Protein AF-0000000080180563 (afdb_homodimer)

Structure (mmCIF, N/CA/C/O backbone):
data_AF-0000000080180563-model_v1
#
loop_
_entity.id
_entity.type
_entity.pdbx_description
1 polymer 'ESX-5 secretion system ATPase EccB5'
#
loop_
_atom_site.group_PDB
_atom_site.id
_atom_site.type_symbol
_atom_site.label_atom_id
_atom_site.label_alt_id
_atom_site.label_comp_id
_atom_site.label_asym_id
_atom_site.label_entity_id
_atom_site.label_seq_id
_atom_site.pdbx_PDB_ins_code
_atom_site.Cartn_x
_atom_site.Cartn_y
_atom_site.Cartn_z
_atom_site.occupancy
_atom_site.B_iso_or_equiv
_atom_site.auth_seq_id
_atom_site.auth_comp_id
_atom_site.auth_asym_id
_atom_site.auth_atom_id
_atom_site.pdbx_PDB_model_num
ATOM 1 N N . MET A 1 1 ? 14.469 62.438 -82 1 21.02 1 MET A N 1
ATOM 2 C CA . MET A 1 1 ? 13.203 61.75 -82.125 1 21.02 1 MET A CA 1
ATOM 3 C C . MET A 1 1 ? 13.406 60.25 -81.938 1 21.02 1 MET A C 1
ATOM 5 O O . MET A 1 1 ? 12.445 59.469 -82 1 21.02 1 MET A O 1
ATOM 9 N N . ALA A 1 2 ? 14.727 59.844 -82.312 1 27.09 2 ALA A N 1
ATOM 10 C CA . ALA A 1 2 ? 15.109 58.438 -82.375 1 27.09 2 ALA A CA 1
ATOM 11 C C . ALA A 1 2 ? 15.109 57.781 -81 1 27.09 2 ALA A C 1
ATOM 13 O O . ALA A 1 2 ? 15.602 56.656 -80.875 1 27.09 2 ALA A O 1
ATOM 14 N N . LEU A 1 3 ? 14.797 58.5 -79.875 1 25.81 3 LEU A N 1
ATOM 15 C CA . LEU A 1 3 ? 14.969 58 -78.5 1 25.81 3 LEU A CA 1
ATOM 16 C C . LEU A 1 3 ? 13.867 57 -78.188 1 25.81 3 LEU A C 1
ATOM 18 O O . LEU A 1 3 ? 13.812 56.5 -77.062 1 25.81 3 LEU A O 1
ATOM 22 N N . THR A 1 4 ? 12.781 56.844 -79 1 26.05 4 THR A N 1
ATOM 23 C CA . THR A 1 4 ? 11.57 56.469 -78.312 1 26.05 4 THR A CA 1
ATOM 24 C C . THR A 1 4 ? 11.562 54.969 -78 1 26.05 4 THR A C 1
ATOM 26 O O . THR A 1 4 ? 10.859 54.5 -77.125 1 26.05 4 THR A O 1
ATOM 29 N N . ARG A 1 5 ? 11.828 54.031 -78.938 1 28.77 5 ARG A N 1
ATOM 30 C CA . ARG A 1 5 ? 11.016 52.812 -79 1 28.77 5 ARG A CA 1
ATOM 31 C C . ARG A 1 5 ? 11.523 51.719 -78.062 1 28.77 5 ARG A C 1
ATOM 33 O O . ARG A 1 5 ? 11.234 50.531 -78.25 1 28.77 5 ARG A O 1
ATOM 40 N N . TRP A 1 6 ? 12.508 51.906 -77.188 1 29.86 6 TRP A N 1
ATOM 41 C CA . TRP A 1 6 ? 12.992 50.688 -76.625 1 29.86 6 TRP A CA 1
ATOM 42 C C . TRP A 1 6 ? 11.984 50.125 -75.625 1 29.86 6 TRP A C 1
ATOM 44 O O . TRP A 1 6 ? 11.945 50.562 -74.438 1 29.86 6 TRP A O 1
ATOM 54 N N . ARG A 1 7 ? 10.625 50.062 -76 1 30.25 7 ARG A N 1
ATOM 55 C CA . ARG A 1 7 ? 9.727 49.406 -75.062 1 30.25 7 ARG A CA 1
ATOM 56 C C . ARG A 1 7 ? 10.016 47.938 -74.938 1 30.25 7 ARG A C 1
ATOM 58 O O . ARG A 1 7 ? 9.75 47.156 -75.875 1 30.25 7 ARG A O 1
ATOM 65 N N . VAL A 1 8 ? 11.102 47.562 -74.312 1 34.06 8 VAL A N 1
ATOM 66 C CA . VAL A 1 8 ? 11.359 46.156 -74 1 34.06 8 VAL A CA 1
ATOM 67 C C . VAL A 1 8 ? 10.195 45.562 -73.25 1 34.06 8 VAL A C 1
ATOM 69 O O . VAL A 1 8 ? 9.914 46 -72.125 1 34.06 8 VAL A O 1
ATOM 72 N N . ARG A 1 9 ? 9.039 45.219 -73.938 1 33.16 9 ARG A N 1
ATOM 73 C CA . ARG A 1 9 ? 7.934 44.438 -73.375 1 33.16 9 ARG A CA 1
ATOM 74 C C . ARG A 1 9 ? 8.445 43.156 -72.688 1 33.16 9 ARG A C 1
ATOM 76 O O . ARG A 1 9 ? 8.945 42.25 -73.375 1 33.16 9 ARG A O 1
ATOM 83 N N . MET A 1 10 ? 8.992 43.312 -71.5 1 36.75 10 MET A N 1
ATOM 84 C CA . MET A 1 10 ? 9.281 42.156 -70.688 1 36.75 10 MET A CA 1
ATOM 85 C C . MET A 1 10 ? 8.039 41.281 -70.5 1 36.75 10 MET A C 1
ATOM 87 O O . MET A 1 10 ? 7.074 41.656 -69.875 1 36.75 10 MET A O 1
ATOM 91 N N . GLU A 1 11 ? 7.562 40.594 -71.562 1 36.72 11 GLU A N 1
ATOM 92 C CA . GLU A 1 11 ? 6.531 39.562 -71.438 1 36.72 11 GLU A CA 1
ATOM 93 C C . GLU A 1 11 ? 6.918 38.531 -70.438 1 36.72 11 GLU A C 1
ATOM 95 O O . GLU A 1 11 ? 7.789 37.688 -70.688 1 36.72 11 GLU A O 1
ATOM 100 N N . VAL A 1 12 ? 6.965 38.906 -69.125 1 44.03 12 VAL A N 1
ATOM 101 C CA . VAL A 1 12 ? 6.98 37.938 -68 1 44.03 12 VAL A CA 1
ATOM 102 C C . VAL A 1 12 ? 5.898 36.875 -68.188 1 44.03 12 VAL A C 1
ATOM 104 O O . VAL A 1 12 ? 4.723 37.219 -68.375 1 44.03 12 VAL A O 1
ATOM 107 N N . GLU A 1 13 ? 6.25 35.812 -68.75 1 46.81 13 GLU A N 1
ATOM 108 C CA . GLU A 1 13 ? 5.309 34.719 -68.938 1 46.81 13 GLU A CA 1
ATOM 109 C C . GLU A 1 13 ? 4.555 34.406 -67.625 1 46.81 13 GLU A C 1
ATOM 111 O O . GLU A 1 13 ? 5.168 34.094 -66.625 1 46.81 13 GLU A O 1
ATOM 116 N N . PRO A 1 14 ? 3.297 34.875 -67.5 1 54.16 14 PRO A N 1
ATOM 117 C CA . PRO A 1 14 ? 2.389 34.781 -66.375 1 54.16 14 PRO A CA 1
ATOM 118 C C . PRO A 1 14 ? 2.287 33.344 -65.812 1 54.16 14 PRO A C 1
ATOM 120 O O . PRO A 1 14 ? 2 33.156 -64.625 1 54.16 14 PRO A O 1
ATOM 123 N N . GLY A 1 15 ? 2.738 32.375 -66.562 1 57.5 15 GLY A N 1
ATOM 124 C CA . GLY A 1 15 ? 2.51 30.984 -66.125 1 57.5 15 GLY A CA 1
ATOM 125 C C . GLY A 1 15 ? 3.498 30.531 -65.125 1 57.5 15 GLY A C 1
ATOM 126 O O . GLY A 1 15 ? 3.143 29.75 -64.188 1 57.5 15 GLY A O 1
ATOM 127 N N . ARG A 1 16 ? 4.656 30.953 -65.188 1 57.94 16 ARG A N 1
ATOM 128 C CA . ARG A 1 16 ? 5.707 30.516 -64.312 1 57.94 16 ARG A CA 1
ATOM 129 C C . ARG A 1 16 ? 5.5 31.094 -62.906 1 57.94 16 ARG A C 1
ATOM 131 O O . ARG A 1 16 ? 5.676 30.391 -61.906 1 57.94 16 ARG A O 1
ATOM 138 N N . ARG A 1 17 ? 5.051 32.281 -62.875 1 61.12 17 ARG A N 1
ATOM 139 C CA . ARG A 1 17 ? 4.781 32.906 -61.594 1 61.12 17 ARG A CA 1
ATOM 140 C C . ARG A 1 17 ? 3.586 32.25 -60.875 1 61.12 17 ARG A C 1
ATOM 142 O O . ARG A 1 17 ? 3.588 32.094 -59.656 1 61.12 17 ARG A O 1
ATOM 149 N N . GLN A 1 18 ? 2.73 31.891 -61.781 1 66.81 18 GLN A N 1
ATOM 150 C CA . GLN A 1 18 ? 1.547 31.25 -61.219 1 66.81 18 GLN A CA 1
ATOM 151 C C . GLN A 1 18 ? 1.879 29.844 -60.688 1 66.81 18 GLN A C 1
ATOM 153 O O . GLN A 1 18 ? 1.417 29.453 -59.625 1 66.81 18 GLN A O 1
ATOM 158 N N . THR A 1 19 ? 2.705 29.141 -61.406 1 67.56 19 THR A N 1
ATOM 159 C CA . THR A 1 19 ? 3.094 27.812 -60.969 1 67.56 19 THR A CA 1
ATOM 160 C C . THR A 1 19 ? 3.965 27.875 -59.719 1 67.56 19 THR A C 1
ATOM 162 O O . THR A 1 19 ? 3.801 27.078 -58.781 1 67.56 19 THR A O 1
ATOM 165 N N . LEU A 1 20 ? 4.82 28.891 -59.719 1 65.12 20 LEU A N 1
ATOM 166 C CA . LEU A 1 20 ? 5.66 29.094 -58.531 1 65.12 20 LEU A CA 1
ATOM 167 C C . LEU A 1 20 ? 4.82 29.531 -57.344 1 65.12 20 LEU A C 1
ATOM 169 O O . LEU A 1 20 ? 5.074 29.109 -56.219 1 65.12 20 LEU A O 1
ATOM 173 N N . ALA A 1 21 ? 3.895 30.344 -57.625 1 69.06 21 ALA A N 1
ATOM 174 C CA . ALA A 1 21 ? 2.98 30.781 -56.562 1 69.06 21 ALA A CA 1
ATOM 175 C C . ALA A 1 21 ? 2.154 29.625 -56.031 1 69.06 21 ALA A C 1
ATOM 177 O O . ALA A 1 21 ? 1.929 29.516 -54.844 1 69.06 21 ALA A O 1
ATOM 178 N N . ILE A 1 22 ? 1.853 28.688 -56.906 1 67.56 22 ILE A N 1
ATOM 179 C CA . ILE A 1 22 ? 1.069 27.516 -56.5 1 67.56 22 ILE A CA 1
ATOM 180 C C . ILE A 1 22 ? 1.944 26.547 -55.719 1 67.56 22 ILE A C 1
ATOM 182 O O . ILE A 1 22 ? 1.531 26.031 -54.688 1 67.56 22 ILE A O 1
ATOM 186 N N . VAL A 1 23 ? 3.111 26.375 -56.219 1 69.94 23 VAL A N 1
ATOM 187 C CA . VAL A 1 23 ? 4.023 25.469 -55.531 1 69.94 23 VAL A CA 1
ATOM 188 C C . VAL A 1 23 ? 4.387 26.031 -54.156 1 69.94 23 VAL A C 1
ATOM 190 O O . VAL A 1 23 ? 4.43 25.281 -53.156 1 69.94 23 VAL A O 1
ATOM 193 N N . ALA A 1 24 ? 4.582 27.344 -54.094 1 68.5 24 ALA A N 1
ATOM 194 C CA . ALA A 1 24 ? 4.879 28 -52.844 1 68.5 24 ALA A CA 1
ATOM 195 C C . ALA A 1 24 ? 3.689 27.922 -51.875 1 68.5 24 ALA A C 1
ATOM 197 O O . ALA A 1 24 ? 3.859 27.672 -50.688 1 68.5 24 ALA A O 1
ATOM 198 N N . SER A 1 25 ? 2.564 28.094 -52.406 1 64.69 25 SER A N 1
ATOM 199 C CA . SER A 1 25 ? 1.359 28.047 -51.594 1 64.69 25 SER A CA 1
ATOM 200 C C . SER A 1 25 ? 1.093 26.641 -51.094 1 64.69 25 SER A C 1
ATOM 202 O O . SER A 1 25 ? 0.721 26.453 -49.906 1 64.69 25 SER A O 1
ATOM 204 N N . VAL A 1 26 ? 1.345 25.656 -51.906 1 71.12 26 VAL A N 1
ATOM 205 C CA . VAL A 1 26 ? 1.127 24.266 -51.531 1 71.12 26 VAL A CA 1
ATOM 206 C C . VAL A 1 26 ? 2.174 23.844 -50.5 1 71.12 26 VAL A C 1
ATOM 208 O O . VAL A 1 26 ? 1.851 23.172 -49.5 1 71.12 26 VAL A O 1
ATOM 211 N N . SER A 1 27 ? 3.336 24.312 -50.75 1 68.5 27 SER A N 1
ATOM 212 C CA . SER A 1 27 ? 4.398 24 -49.812 1 68.5 27 SER A CA 1
ATOM 213 C C . SER A 1 27 ? 4.141 24.641 -48.469 1 68.5 27 SER A C 1
ATOM 215 O O . SER A 1 27 ? 4.336 24.016 -47.406 1 68.5 27 SER A O 1
ATOM 217 N N . ALA A 1 28 ? 3.697 25.859 -48.5 1 70.75 28 ALA A N 1
ATOM 218 C CA . ALA A 1 28 ? 3.363 26.562 -47.25 1 70.75 28 ALA A CA 1
ATOM 219 C C . ALA A 1 28 ? 2.209 25.875 -46.531 1 70.75 28 ALA A C 1
ATOM 221 O O . ALA A 1 28 ? 2.238 25.734 -45.312 1 70.75 28 ALA A O 1
ATOM 222 N N . ALA A 1 29 ? 1.292 25.438 -47.281 1 71.38 29 ALA A N 1
ATOM 223 C CA . ALA A 1 29 ? 0.148 24.734 -46.719 1 71.38 29 ALA A CA 1
ATOM 224 C C . ALA A 1 29 ? 0.579 23.422 -46.094 1 71.38 29 ALA A C 1
ATOM 226 O O . ALA A 1 29 ? 0.12 23.062 -45 1 71.38 29 ALA A O 1
ATOM 227 N N . VAL A 1 30 ? 1.457 22.766 -46.75 1 72.44 30 VAL A N 1
ATOM 228 C CA . VAL A 1 30 ? 1.947 21.5 -46.25 1 72.44 30 VAL A CA 1
ATOM 229 C C . VAL A 1 30 ? 2.748 21.719 -44.969 1 72.44 30 VAL A C 1
ATOM 231 O O . VAL A 1 30 ? 2.605 20.969 -44 1 72.44 30 VAL A O 1
ATOM 234 N N . VAL A 1 31 ? 3.498 22.781 -44.938 1 70.69 31 VAL A N 1
ATOM 235 C CA . VAL A 1 31 ? 4.293 23.109 -43.75 1 70.69 31 VAL A CA 1
ATOM 236 C C . VAL A 1 31 ? 3.367 23.469 -42.594 1 70.69 31 VAL A C 1
ATOM 238 O O . VAL A 1 31 ? 3.586 23.031 -41.469 1 70.69 31 VAL A O 1
ATOM 241 N N . ILE A 1 32 ? 2.367 24.203 -42.875 1 70.38 32 ILE A N 1
ATOM 242 C CA . ILE A 1 32 ? 1.414 24.609 -41.844 1 70.38 32 ILE A CA 1
ATOM 243 C C . ILE A 1 32 ? 0.657 23.375 -41.344 1 70.38 32 ILE A C 1
ATOM 245 O O . ILE A 1 32 ? 0.461 23.219 -40.125 1 70.38 32 ILE A O 1
ATOM 249 N N . CYS A 1 33 ? 0.296 22.516 -42.188 1 69.62 33 CYS A N 1
ATOM 250 C CA . CYS A 1 33 ? -0.424 21.297 -41.812 1 69.62 33 CYS A CA 1
ATOM 251 C C . CYS A 1 33 ? 0.46 20.375 -40.969 1 69.62 33 CYS A C 1
ATOM 253 O O . CYS A 1 33 ? 0.011 19.812 -39.969 1 69.62 33 CYS A O 1
ATOM 255 N N . LEU A 1 34 ? 1.619 20.25 -41.406 1 68.56 34 LEU A N 1
ATOM 256 C CA . LEU A 1 34 ? 2.564 19.422 -40.688 1 68.56 34 LEU A CA 1
ATOM 257 C C . LEU A 1 34 ? 2.867 20.047 -39.312 1 68.56 34 LEU A C 1
ATOM 259 O O . LEU A 1 34 ? 2.994 19.328 -38.312 1 68.56 34 LEU A O 1
ATOM 263 N N . GLY A 1 35 ? 2.939 21.312 -39.219 1 64.06 35 GLY A N 1
ATOM 264 C CA . GLY A 1 35 ? 3.121 22.016 -37.969 1 64.06 35 GLY A CA 1
ATOM 265 C C . GLY A 1 35 ? 1.948 21.844 -37.031 1 64.06 35 GLY A C 1
ATOM 266 O O . GLY A 1 35 ? 2.139 21.609 -35.812 1 64.06 35 GLY A O 1
ATOM 267 N N . ALA A 1 36 ? 0.817 21.984 -37.562 1 65.62 36 ALA A N 1
ATOM 268 C CA . ALA A 1 36 ? -0.396 21.781 -36.781 1 65.62 36 ALA A CA 1
ATOM 269 C C . ALA A 1 36 ? -0.506 20.328 -36.281 1 65.62 36 ALA A C 1
ATOM 271 O O . ALA A 1 36 ? -0.917 20.078 -35.156 1 65.62 36 ALA A O 1
ATOM 272 N N . LEU A 1 37 ? -0.202 19.484 -37.156 1 63.12 37 LEU A N 1
ATOM 273 C CA . LEU A 1 37 ? -0.208 18.078 -36.781 1 63.12 37 LEU A CA 1
ATOM 274 C C . LEU A 1 37 ? 0.796 17.812 -35.656 1 63.12 37 LEU A C 1
ATOM 276 O O . LEU A 1 37 ? 0.495 17.078 -34.688 1 63.12 37 LEU A O 1
ATOM 280 N N . LEU A 1 38 ? 1.874 18.375 -35.781 1 59.97 38 LEU A N 1
ATOM 281 C CA . LEU A 1 38 ? 2.896 18.266 -34.75 1 59.97 38 LEU A CA 1
ATOM 282 C C . LEU A 1 38 ? 2.412 18.875 -33.438 1 59.97 38 LEU A C 1
ATOM 284 O O . LEU A 1 38 ? 2.635 18.312 -32.344 1 59.97 38 LEU A O 1
ATOM 288 N N . TYR A 1 39 ? 1.878 20 -33.5 1 57.22 39 TYR A N 1
ATOM 289 C CA . TYR A 1 39 ? 1.332 20.656 -32.344 1 57.22 39 TYR A CA 1
ATOM 290 C C . TYR A 1 39 ? 0.258 19.812 -31.672 1 57.22 39 TYR A C 1
ATOM 292 O O . TYR A 1 39 ? 0.176 19.75 -30.438 1 57.22 39 TYR A O 1
ATOM 300 N N . SER A 1 40 ? -0.547 19.25 -32.438 1 53.84 40 SER A N 1
ATOM 301 C CA . SER A 1 40 ? -1.599 18.391 -31.891 1 53.84 40 SER A CA 1
ATOM 302 C C . SER A 1 40 ? -1.013 17.203 -31.125 1 53.84 40 SER A C 1
ATOM 304 O O . SER A 1 40 ? -1.606 16.719 -30.156 1 53.84 40 SER A O 1
ATOM 306 N N . PHE A 1 41 ? 0.037 16.781 -31.672 1 51.84 41 PHE A N 1
ATOM 307 C CA . PHE A 1 41 ? 0.69 15.648 -31.031 1 51.84 41 PHE A CA 1
ATOM 308 C C . PHE A 1 41 ? 1.405 16.094 -29.766 1 51.84 41 PHE A C 1
ATOM 310 O O . PHE A 1 41 ? 1.485 15.328 -28.797 1 51.84 41 PHE A O 1
ATOM 317 N N . ILE A 1 42 ? 2.039 17.094 -29.844 1 50.62 42 ILE A N 1
ATOM 318 C CA . ILE A 1 42 ? 2.793 17.594 -28.703 1 50.62 42 ILE A CA 1
ATOM 319 C C . ILE A 1 42 ? 1.83 18.094 -27.625 1 50.62 42 ILE A C 1
ATOM 321 O O . ILE A 1 42 ? 2.09 17.922 -26.438 1 50.62 42 ILE A O 1
ATOM 325 N N . SER A 1 43 ? 0.988 18.953 -27.984 1 46.38 43 SER A N 1
ATOM 326 C CA . SER A 1 43 ? 0.054 19.438 -26.984 1 46.38 43 SER A CA 1
ATOM 327 C C . SER A 1 43 ? -1.271 18.688 -27.047 1 46.38 43 SER A C 1
ATOM 329 O O . SER A 1 43 ? -2.27 19.219 -27.531 1 46.38 43 SER A O 1
ATOM 331 N N . PRO A 1 44 ? -1.213 17.422 -27.125 1 45.16 44 PRO A N 1
ATOM 332 C CA . PRO A 1 44 ? -2.602 16.969 -27.016 1 45.16 44 PRO A CA 1
ATOM 333 C C . PRO A 1 44 ? -3.336 17.625 -25.844 1 45.16 44 PRO A C 1
ATOM 335 O O . PRO A 1 44 ? -2.928 17.469 -24.688 1 45.16 44 PRO A O 1
ATOM 338 N N . SER A 1 45 ? -3.6 18.844 -25.875 1 44.59 45 SER A N 1
ATOM 339 C CA . SER A 1 45 ? -4.426 19.469 -24.844 1 44.59 45 SER A CA 1
ATOM 340 C C . SER A 1 45 ? -5.551 18.531 -24.406 1 44.59 45 SER A C 1
ATOM 342 O O . SER A 1 45 ? -6.602 18.469 -25.047 1 44.59 45 SER A O 1
ATOM 344 N N . GLY A 1 46 ? -5.395 17.297 -24.328 1 46.5 46 GLY A N 1
ATOM 345 C CA . GLY A 1 46 ? -6.562 16.641 -23.766 1 46.5 46 GLY A CA 1
ATOM 346 C C . GLY A 1 46 ? -7.215 17.438 -22.656 1 46.5 46 GLY A C 1
ATOM 347 O O . GLY A 1 46 ? -6.543 17.844 -21.703 1 46.5 46 GLY A O 1
ATOM 348 N N . GLN A 1 47 ? -8.062 18.172 -23.062 1 50.09 47 GLN A N 1
ATOM 349 C CA . GLN A 1 47 ? -8.898 18.906 -22.109 1 50.09 47 GLN A CA 1
ATOM 350 C C . GLN A 1 47 ? -9.242 18.062 -20.891 1 50.09 47 GLN A C 1
ATOM 352 O O . GLN A 1 47 ? -9.719 16.938 -21.031 1 50.09 47 GLN A O 1
ATOM 357 N N . ILE A 1 48 ? -8.516 18.281 -19.719 1 54.41 48 ILE A N 1
ATOM 358 C CA . ILE A 1 48 ? -8.836 17.734 -18.406 1 54.41 48 ILE A CA 1
ATOM 359 C C . ILE A 1 48 ? -10.328 17.422 -18.328 1 54.41 48 ILE A C 1
ATOM 361 O O . ILE A 1 48 ? -10.734 16.469 -17.656 1 54.41 48 ILE A O 1
ATOM 365 N N . ASN A 1 49 ? -11.188 18.141 -19.109 1 58.03 49 ASN A N 1
ATOM 366 C CA . ASN A 1 49 ? -12.609 18.219 -18.781 1 58.03 49 ASN A CA 1
ATOM 367 C C . ASN A 1 49 ? -13.32 16.891 -19.031 1 58.03 49 ASN A C 1
ATOM 369 O O . ASN A 1 49 ? -14.391 16.641 -18.469 1 58.03 49 ASN A O 1
ATOM 373 N N . GLU A 1 50 ? -12.609 15.906 -19.812 1 65.06 50 GLU A N 1
ATOM 374 C CA . GLU A 1 50 ? -13.539 14.805 -20.031 1 65.06 50 GLU A CA 1
ATOM 375 C C . GLU A 1 50 ? -12.906 13.469 -19.672 1 65.06 50 GLU A C 1
ATOM 377 O O . GLU A 1 50 ? -13.562 12.43 -19.734 1 65.06 50 GLU A O 1
ATOM 382 N N . SER A 1 51 ? -11.734 13.547 -18.984 1 83.56 51 SER A N 1
ATOM 383 C CA . SER A 1 51 ? -11.172 12.211 -18.781 1 83.56 51 SER A CA 1
ATOM 384 C C . SER A 1 51 ? -11.297 11.781 -17.328 1 83.56 51 SER A C 1
ATOM 386 O O . SER A 1 51 ? -10.859 12.492 -16.422 1 83.56 51 SER A O 1
ATOM 388 N N . PRO A 1 52 ? -11.867 10.656 -17.078 1 91.19 52 PRO A N 1
ATOM 389 C CA . PRO A 1 52 ? -12.094 10.219 -15.695 1 91.19 52 PRO A CA 1
ATOM 390 C C . PRO A 1 52 ? -10.812 9.773 -15 1 91.19 52 PRO A C 1
ATOM 392 O O . PRO A 1 52 ? -10.719 9.828 -13.766 1 91.19 52 PRO A O 1
ATOM 395 N N . ILE A 1 53 ? -9.852 9.273 -15.75 1 96.12 53 ILE A N 1
ATOM 396 C CA . ILE A 1 53 ? -8.562 8.859 -15.195 1 96.12 53 ILE A CA 1
ATOM 397 C C . ILE A 1 53 ? -7.449 9.727 -15.781 1 96.12 53 ILE A C 1
ATOM 399 O O . ILE A 1 53 ? -7.27 9.773 -17 1 96.12 53 ILE A O 1
ATOM 403 N N . ILE A 1 54 ? -6.719 10.344 -14.891 1 94.81 54 ILE A N 1
ATOM 404 C CA . ILE A 1 54 ? -5.703 11.312 -15.281 1 94.81 54 ILE A CA 1
ATOM 405 C C . ILE A 1 54 ? -4.352 10.914 -14.695 1 94.81 54 ILE A C 1
ATOM 407 O O . ILE A 1 54 ? -4.277 10.414 -13.562 1 94.81 54 ILE A O 1
ATOM 411 N N . ALA A 1 55 ? -3.326 11.07 -15.531 1 94.62 55 ALA A N 1
ATOM 412 C CA . ALA A 1 55 ? -1.963 10.875 -15.039 1 94.62 55 ALA A CA 1
ATOM 413 C C . ALA A 1 55 ? -1.116 12.125 -15.266 1 94.62 55 ALA A C 1
ATOM 415 O O . ALA A 1 55 ? -1.245 12.789 -16.297 1 94.62 55 ALA A O 1
ATOM 416 N N . ASP A 1 56 ? -0.355 12.492 -14.258 1 94.25 56 ASP A N 1
ATOM 417 C CA . ASP A 1 56 ? 0.598 13.586 -14.422 1 94.25 56 ASP A CA 1
ATOM 418 C C . ASP A 1 56 ? 1.661 13.242 -15.461 1 94.25 56 ASP A C 1
ATOM 420 O O . ASP A 1 56 ? 2.295 12.188 -15.383 1 94.25 56 ASP A O 1
ATOM 424 N N . ARG A 1 57 ? 1.877 14.047 -16.312 1 90 57 ARG A N 1
ATOM 425 C CA . ARG A 1 57 ? 2.752 13.781 -17.453 1 90 57 ARG A CA 1
ATOM 426 C C . ARG A 1 57 ? 4.195 13.578 -17 1 90 57 ARG A C 1
ATOM 428 O O . ARG A 1 57 ? 4.918 12.75 -17.562 1 90 57 ARG A O 1
ATOM 435 N N . ASP A 1 58 ? 4.586 14.234 -16.016 1 89.56 58 ASP A N 1
ATOM 436 C CA . ASP A 1 58 ? 5.984 14.227 -15.602 1 89.56 58 ASP A CA 1
ATOM 437 C C . ASP A 1 58 ? 6.246 13.109 -14.594 1 89.56 58 ASP A C 1
ATOM 439 O O . ASP A 1 58 ? 7.203 12.344 -14.742 1 89.56 58 ASP A O 1
ATOM 443 N N . SER A 1 59 ? 5.359 12.945 -13.672 1 92.25 59 SER A N 1
ATOM 444 C CA . SER A 1 59 ? 5.629 12.055 -12.555 1 92.25 59 SER A CA 1
ATOM 445 C C . SER A 1 59 ? 4.945 10.703 -12.742 1 92.25 59 SER A C 1
ATOM 447 O O . SER A 1 59 ? 5.324 9.711 -12.109 1 92.25 59 SER A O 1
ATOM 449 N N . GLY A 1 60 ? 3.92 10.695 -13.523 1 92.56 60 GLY A N 1
ATOM 450 C CA . GLY A 1 60 ? 3.148 9.469 -13.688 1 92.56 60 GLY A CA 1
ATOM 451 C C . GLY A 1 60 ? 2.127 9.258 -12.594 1 92.56 60 GLY A C 1
ATOM 452 O O . GLY A 1 60 ? 1.435 8.234 -12.57 1 92.56 60 GLY A O 1
ATOM 453 N N . ALA A 1 61 ? 2.008 10.281 -11.68 1 95.12 61 ALA A N 1
ATOM 454 C CA . ALA A 1 61 ? 1.016 10.164 -10.617 1 95.12 61 ALA A CA 1
ATOM 455 C C . ALA A 1 61 ? -0.391 10.016 -11.195 1 95.12 61 ALA A C 1
ATOM 457 O O . ALA A 1 61 ? -0.757 10.719 -12.141 1 95.12 61 ALA A O 1
ATOM 458 N N . LEU A 1 62 ? -1.126 9.086 -10.602 1 95.81 62 LEU A N 1
ATOM 459 C CA . LEU A 1 62 ? -2.449 8.742 -11.117 1 95.81 62 LEU A CA 1
ATOM 460 C C . LEU A 1 62 ? -3.543 9.398 -10.273 1 95.81 62 LEU A C 1
ATOM 462 O O . LEU A 1 62 ? -3.453 9.422 -9.039 1 95.81 62 LEU A O 1
ATOM 466 N N . TYR A 1 63 ? -4.562 9.977 -10.977 1 95.44 63 TYR A N 1
ATOM 467 C CA . TYR A 1 63 ? -5.715 10.578 -10.32 1 95.44 63 TYR A CA 1
ATOM 468 C C . TYR A 1 63 ? -7.016 10.102 -10.961 1 95.44 63 TYR A C 1
ATOM 470 O O . TYR A 1 63 ? -7.055 9.82 -12.156 1 95.44 63 TYR A O 1
ATOM 478 N N . VAL A 1 64 ? -8 9.984 -10.172 1 95.31 64 VAL A N 1
ATOM 479 C CA . VAL A 1 64 ? -9.352 9.703 -10.664 1 95.31 64 VAL A CA 1
ATOM 480 C C . VAL A 1 64 ? -10.266 10.883 -10.344 1 95.31 64 VAL A C 1
ATOM 482 O O . VAL A 1 64 ? -10.188 11.469 -9.266 1 95.31 64 VAL A O 1
ATOM 485 N N . ARG A 1 65 ? -11.031 11.211 -11.258 1 92.88 65 ARG A N 1
ATOM 486 C CA . ARG A 1 65 ? -11.977 12.312 -11.07 1 92.88 65 ARG A CA 1
ATOM 487 C C . ARG A 1 65 ? -13.32 11.797 -10.57 1 92.88 65 ARG A C 1
ATOM 489 O O . ARG A 1 65 ? -13.922 10.914 -11.18 1 92.88 65 ARG A O 1
ATOM 496 N N . VAL A 1 66 ? -13.703 12.211 -9.5 1 89.31 66 VAL A N 1
ATOM 497 C CA . VAL A 1 66 ? -15.023 11.953 -8.945 1 89.31 66 VAL A CA 1
ATOM 498 C C . VAL A 1 66 ? -15.727 13.273 -8.633 1 89.31 66 VAL A C 1
ATOM 500 O O . VAL A 1 66 ? -15.328 13.992 -7.711 1 89.31 66 VAL A O 1
ATOM 503 N N . GLY A 1 67 ? -16.75 13.594 -9.438 1 85.19 67 GLY A N 1
ATOM 504 C CA . GLY A 1 67 ? -17.328 14.922 -9.328 1 85.19 67 GLY A CA 1
ATOM 505 C C . GLY A 1 67 ? -16.375 16.031 -9.781 1 85.19 67 GLY A C 1
ATOM 506 O O . GLY A 1 67 ? -15.859 15.984 -10.898 1 85.19 67 GLY A O 1
ATOM 507 N N . ASP A 1 68 ? -16.156 16.922 -8.883 1 84.44 68 ASP A N 1
ATOM 508 C CA . ASP A 1 68 ? -15.289 18.047 -9.242 1 84.44 68 ASP A CA 1
ATOM 509 C C . ASP A 1 68 ? -13.938 17.953 -8.539 1 84.44 68 ASP A C 1
ATOM 511 O O . ASP A 1 68 ? -13.148 18.891 -8.562 1 84.44 68 ASP A O 1
ATOM 515 N N . LYS A 1 69 ? -13.719 16.781 -8 1 90.56 69 LYS A N 1
ATOM 516 C CA . LYS A 1 69 ? -12.484 16.609 -7.242 1 90.56 69 LYS A CA 1
ATOM 517 C C . LYS A 1 69 ? -11.602 15.523 -7.863 1 90.56 69 LYS A C 1
ATOM 519 O O . LYS A 1 69 ? -12.109 14.586 -8.477 1 90.56 69 LYS A O 1
ATOM 524 N N . LEU A 1 70 ? -10.328 15.719 -7.738 1 93.38 70 LEU A N 1
ATOM 525 C CA . LEU A 1 70 ? -9.352 14.711 -8.133 1 93.38 70 LEU A CA 1
ATOM 526 C C . LEU A 1 70 ? -8.859 13.922 -6.922 1 93.38 70 LEU A C 1
ATOM 528 O O . LEU A 1 70 ? -8.5 14.508 -5.898 1 93.38 70 LEU A O 1
ATOM 532 N N . TYR A 1 71 ? -8.969 12.703 -7.031 1 93.69 71 TYR A N 1
ATOM 533 C CA . TYR A 1 71 ? -8.469 11.812 -5.992 1 93.69 71 TYR A CA 1
ATOM 534 C C . TYR A 1 71 ? -7.215 11.078 -6.457 1 93.69 71 TYR A C 1
ATOM 536 O O . TYR A 1 71 ? -7.223 10.422 -7.5 1 93.69 71 TYR A O 1
ATOM 544 N N . PRO A 1 72 ? -6.117 11.203 -5.758 1 94.88 72 PRO A N 1
ATOM 545 C CA . PRO A 1 72 ? -4.969 10.359 -6.094 1 94.88 72 PRO A CA 1
ATOM 546 C C . PRO A 1 72 ? -5.293 8.867 -6.012 1 94.88 72 PRO A C 1
ATOM 548 O O . PRO A 1 72 ? -5.84 8.406 -5.004 1 94.88 72 PRO A O 1
ATOM 551 N N . ALA A 1 73 ? -5 8.188 -7.062 1 95.44 73 ALA A N 1
ATOM 552 C CA . ALA A 1 73 ? -5.281 6.75 -7.109 1 95.44 73 ALA A CA 1
ATOM 553 C C . ALA A 1 73 ? -3.998 5.938 -6.965 1 95.44 73 ALA A C 1
ATOM 555 O O . ALA A 1 73 ? -2.973 6.273 -7.559 1 95.44 73 ALA A O 1
ATOM 556 N N . LEU A 1 74 ? -4.086 4.855 -6.273 1 93.94 74 LEU A N 1
ATOM 557 C CA . LEU A 1 74 ? -2.918 4.035 -5.969 1 93.94 74 LEU A CA 1
ATOM 558 C C . LEU A 1 74 ? -2.422 3.312 -7.219 1 93.94 74 LEU A C 1
ATOM 560 O O . LEU A 1 74 ? -1.221 3.076 -7.367 1 93.94 74 LEU A O 1
ATOM 564 N N . ASN A 1 75 ? -3.303 2.951 -8.039 1 96 75 ASN A N 1
ATOM 565 C CA . ASN A 1 75 ? -2.973 2.178 -9.234 1 96 75 ASN A CA 1
ATOM 566 C C . ASN A 1 75 ? -4.102 2.229 -10.266 1 96 75 ASN A C 1
ATOM 568 O O . ASN A 1 75 ? -5.18 2.746 -9.984 1 96 75 ASN A O 1
ATOM 572 N N . LEU A 1 76 ? -3.803 1.711 -11.391 1 97.19 76 LEU A N 1
ATOM 573 C CA . LEU A 1 76 ? -4.762 1.786 -12.484 1 97.19 76 LEU A CA 1
ATOM 574 C C . LEU A 1 76 ? -5.984 0.919 -12.203 1 97.19 76 LEU A C 1
ATOM 576 O O . LEU A 1 76 ? -7.109 1.294 -12.539 1 97.19 76 LEU A O 1
ATOM 580 N N . ALA A 1 77 ? -5.77 -0.266 -11.625 1 97.69 77 ALA A N 1
ATOM 581 C CA . ALA A 1 77 ? -6.895 -1.129 -11.281 1 97.69 77 ALA A CA 1
ATOM 582 C C . ALA A 1 77 ? -7.93 -0.376 -10.445 1 97.69 77 ALA A C 1
ATOM 584 O O . ALA A 1 77 ? -9.125 -0.433 -10.734 1 97.69 77 ALA A O 1
ATOM 585 N N . SER A 1 78 ? -7.461 0.343 -9.477 1 95.69 78 SER A N 1
ATOM 586 C CA . SER A 1 78 ? -8.352 1.1 -8.602 1 95.69 78 SER A CA 1
ATOM 587 C C . SER A 1 78 ? -9.086 2.195 -9.375 1 95.69 78 SER A C 1
ATOM 589 O O . SER A 1 78 ? -10.297 2.369 -9.219 1 95.69 78 SER A O 1
ATOM 591 N N . ALA A 1 79 ? -8.328 2.9 -10.156 1 97.12 79 ALA A N 1
ATOM 592 C CA . ALA A 1 79 ? -8.93 3.98 -10.93 1 97.12 79 ALA A CA 1
ATOM 593 C C . ALA A 1 79 ? -10.031 3.451 -11.852 1 97.12 79 ALA A C 1
ATOM 595 O O . ALA A 1 79 ? -11.117 4.027 -11.922 1 97.12 79 ALA A O 1
ATOM 596 N N . ARG A 1 80 ? -9.719 2.381 -12.547 1 97.38 80 ARG A N 1
ATOM 597 C CA . ARG A 1 80 ? -10.688 1.787 -13.461 1 97.38 80 ARG A CA 1
ATOM 598 C C . ARG A 1 80 ? -11.906 1.272 -12.711 1 97.38 80 ARG A C 1
ATOM 600 O O . ARG A 1 80 ? -13.039 1.434 -13.172 1 97.38 80 ARG A O 1
ATOM 607 N N . LEU A 1 81 ? -11.703 0.656 -11.578 1 96.31 81 LEU A N 1
ATOM 608 C CA . LEU A 1 81 ? -12.812 0.136 -10.789 1 96.31 81 LEU A CA 1
ATOM 609 C C . LEU A 1 81 ? -13.688 1.271 -10.273 1 96.31 81 LEU A C 1
ATOM 611 O O . LEU A 1 81 ? -14.914 1.128 -10.195 1 96.31 81 LEU A O 1
ATOM 615 N N . ILE A 1 82 ? -13.094 2.422 -9.914 1 95.06 82 ILE A N 1
ATOM 616 C CA . ILE A 1 82 ? -13.836 3.566 -9.398 1 95.06 82 ILE A CA 1
ATOM 617 C C . ILE A 1 82 ? -14.672 4.184 -10.523 1 95.06 82 ILE A C 1
ATOM 619 O O . ILE A 1 82 ? -15.844 4.504 -10.32 1 95.06 82 ILE A O 1
ATOM 623 N N . THR A 1 83 ? -14.125 4.285 -11.734 1 95.06 83 THR A N 1
ATOM 624 C CA . THR A 1 83 ? -14.812 4.945 -12.836 1 95.06 83 THR A CA 1
ATOM 625 C C . THR A 1 83 ? -15.758 3.977 -13.539 1 95.06 83 THR A C 1
ATOM 627 O O . THR A 1 83 ? -16.672 4.398 -14.258 1 95.06 83 THR A O 1
ATOM 630 N N . GLY A 1 84 ? -15.445 2.699 -13.422 1 93.94 84 GLY A N 1
ATOM 631 C CA . GLY A 1 84 ? -16.234 1.687 -14.109 1 93.94 84 GLY A CA 1
ATOM 632 C C . GLY A 1 84 ? -15.891 1.565 -15.586 1 93.94 84 GLY A C 1
ATOM 633 O O . GLY A 1 84 ? -16.688 1.047 -16.375 1 93.94 84 GLY A O 1
ATOM 634 N N . ARG A 1 85 ? -14.695 2.064 -15.945 1 93.5 85 ARG A N 1
ATOM 635 C CA . ARG A 1 85 ? -14.281 2.066 -17.344 1 93.5 85 ARG A CA 1
ATOM 636 C C . ARG A 1 85 ? -12.852 1.555 -17.484 1 93.5 85 ARG A C 1
ATOM 638 O O . ARG A 1 85 ? -11.992 1.849 -16.656 1 93.5 85 ARG A O 1
ATOM 645 N N . PRO A 1 86 ? -12.648 0.779 -18.5 1 94.81 86 PRO A N 1
ATOM 646 C CA . PRO A 1 86 ? -11.297 0.259 -18.734 1 94.81 86 PRO A CA 1
ATOM 647 C C . PRO A 1 86 ? -10.398 1.252 -19.453 1 94.81 86 PRO A C 1
ATOM 649 O O . PRO A 1 86 ? -9.648 0.865 -20.359 1 94.81 86 PRO A O 1
ATOM 652 N N . ASP A 1 87 ? -10.406 2.529 -19.047 1 93 87 ASP A N 1
ATOM 653 C CA . ASP A 1 87 ? -9.68 3.594 -19.734 1 93 87 ASP A CA 1
ATOM 654 C C . ASP A 1 87 ? -8.234 3.674 -19.25 1 93 87 ASP A C 1
ATOM 656 O O . ASP A 1 87 ? -7.957 3.416 -18.078 1 93 87 ASP A O 1
ATOM 660 N N . ASN A 1 88 ? -7.414 3.949 -20.219 1 93.88 88 ASN A N 1
ATOM 661 C CA . ASN A 1 88 ? -6.055 4.336 -19.859 1 93.88 88 ASN A CA 1
ATOM 662 C C . ASN A 1 88 ? -5.996 5.789 -19.391 1 93.88 88 ASN A C 1
ATOM 664 O O . ASN A 1 88 ? -6.863 6.594 -19.734 1 93.88 88 ASN A O 1
ATOM 668 N N . PRO A 1 89 ? -5.012 6.094 -18.578 1 94.81 89 PRO A N 1
ATOM 669 C CA . PRO A 1 89 ? -4.918 7.469 -18.078 1 94.81 89 PRO A CA 1
ATOM 670 C C . PRO A 1 89 ? -4.574 8.477 -19.172 1 94.81 89 PRO A C 1
ATOM 672 O O . PRO A 1 89 ? -3.793 8.172 -20.078 1 94.81 89 PRO A O 1
ATOM 675 N N . HIS A 1 90 ? -5.207 9.617 -19.078 1 93.69 90 HIS A N 1
ATOM 676 C CA . HIS A 1 90 ? -4.855 10.742 -19.938 1 93.69 90 HIS A CA 1
ATOM 677 C C . HIS A 1 90 ? -3.756 11.594 -19.312 1 93.69 90 HIS A C 1
ATOM 679 O O . HIS A 1 90 ? -3.867 12 -18.141 1 93.69 90 HIS A O 1
ATOM 685 N N . LEU A 1 91 ? -2.721 11.82 -20.062 1 91.25 91 LEU A N 1
ATOM 686 C CA . LEU A 1 91 ? -1.595 12.594 -19.547 1 91.25 91 LEU A CA 1
ATOM 687 C C . LEU A 1 91 ? -1.928 14.078 -19.516 1 91.25 91 LEU A C 1
ATOM 689 O O . LEU A 1 91 ? -2.377 14.648 -20.516 1 91.25 91 LEU A O 1
ATOM 693 N N . VAL A 1 92 ? -1.766 14.664 -18.359 1 90.56 92 VAL A N 1
ATOM 694 C CA . VAL A 1 92 ? -2.062 16.078 -18.141 1 90.56 92 VAL A CA 1
ATOM 695 C C . VAL A 1 92 ? -0.876 16.75 -17.453 1 90.56 92 VAL A C 1
ATOM 697 O O . VAL A 1 92 ? -0.14 16.109 -16.688 1 90.56 92 VAL A O 1
ATOM 700 N N . ARG A 1 93 ? -0.72 18.047 -17.734 1 92 93 ARG A N 1
ATOM 701 C CA . ARG A 1 93 ? 0.369 18.797 -17.125 1 92 93 ARG A CA 1
ATOM 702 C C . ARG A 1 93 ? 0.134 18.984 -15.625 1 92 93 ARG A C 1
ATOM 704 O O . ARG A 1 93 ? -1.005 19.156 -15.188 1 92 93 ARG A O 1
ATOM 711 N N . SER A 1 94 ? 1.192 19.016 -14.875 1 89.62 94 SER A N 1
ATOM 712 C CA . SER A 1 94 ? 1.146 19.125 -13.414 1 89.62 94 SER A CA 1
ATOM 713 C C . SER A 1 94 ? 0.387 20.375 -12.977 1 89.62 94 SER A C 1
ATOM 715 O O . SER A 1 94 ? -0.351 20.344 -11.992 1 89.62 94 SER A O 1
ATOM 717 N N . ALA A 1 95 ? 0.598 21.453 -13.703 1 87.44 95 ALA A N 1
ATOM 718 C CA . ALA A 1 95 ? -0.011 22.719 -13.32 1 87.44 95 ALA A CA 1
ATOM 719 C C . ALA A 1 95 ? -1.533 22.641 -13.383 1 87.44 95 ALA A C 1
ATOM 721 O O . ALA A 1 95 ? -2.229 23.234 -12.555 1 87.44 95 ALA A O 1
ATOM 722 N N . GLN A 1 96 ? -2.033 21.922 -14.352 1 89.44 96 GLN A N 1
ATOM 723 C CA . GLN A 1 96 ? -3.473 21.75 -14.5 1 89.44 96 GLN A CA 1
ATOM 724 C C . GLN A 1 96 ? -4.039 20.891 -13.359 1 89.44 96 GLN A C 1
ATOM 726 O O . GLN A 1 96 ? -5.121 21.172 -12.852 1 89.44 96 GLN A O 1
ATOM 731 N N . ILE A 1 97 ? -3.289 19.922 -12.953 1 90.81 97 ILE A N 1
ATOM 732 C CA . ILE A 1 97 ? -3.709 19.047 -11.859 1 90.81 97 ILE A CA 1
ATOM 733 C C . ILE A 1 97 ? -3.734 19.844 -10.555 1 90.81 97 ILE A C 1
ATOM 735 O O . ILE A 1 97 ? -4.664 19.703 -9.75 1 90.81 97 ILE A O 1
ATOM 739 N N . ALA A 1 98 ? -2.75 20.734 -10.375 1 87.38 98 ALA A N 1
ATOM 740 C CA . ALA A 1 98 ? -2.6 21.5 -9.148 1 87.38 98 ALA A CA 1
ATOM 741 C C . ALA A 1 98 ? -3.754 22.484 -8.969 1 87.38 98 ALA A C 1
ATOM 743 O O . ALA A 1 98 ? -4.055 22.906 -7.848 1 87.38 98 ALA A O 1
ATOM 744 N N . SER A 1 99 ? -4.438 22.812 -10 1 87.06 99 SER A N 1
ATOM 745 C CA . SER A 1 99 ? -5.492 23.812 -9.953 1 87.06 99 SER A CA 1
ATOM 746 C C . SER A 1 99 ? -6.824 23.203 -9.523 1 87.06 99 SER A C 1
ATOM 748 O O . SER A 1 99 ? -7.758 23.938 -9.164 1 87.06 99 SER A O 1
ATOM 750 N N . LEU A 1 100 ? -6.938 21.953 -9.469 1 89 100 LEU A N 1
ATOM 751 C CA . LEU A 1 100 ? -8.195 21.281 -9.148 1 89 100 LEU A CA 1
ATOM 752 C C . LEU A 1 100 ? -8.219 20.844 -7.691 1 89 100 LEU A C 1
ATOM 754 O O . LEU A 1 100 ? -7.176 20.5 -7.125 1 89 100 LEU A O 1
ATOM 758 N N . PRO A 1 101 ? -9.5 20.828 -7.113 1 91.25 101 PRO A N 1
ATOM 759 C CA . PRO A 1 101 ? -9.609 20.312 -5.746 1 91.25 101 PRO A CA 1
ATOM 760 C C . PRO A 1 101 ? -9.156 18.859 -5.629 1 91.25 101 PRO A C 1
ATOM 762 O O . PRO A 1 101 ? -9.273 18.078 -6.586 1 91.25 101 PRO A O 1
ATOM 765 N N . ARG A 1 102 ? -8.672 18.562 -4.383 1 91.56 102 ARG A N 1
ATOM 766 C CA . ARG A 1 102 ? -8.102 17.234 -4.16 1 91.56 102 ARG A CA 1
ATOM 767 C C . ARG A 1 102 ? -8.82 16.531 -3.014 1 91.56 102 ARG A C 1
ATOM 769 O O . ARG A 1 102 ? -9.289 17.172 -2.074 1 91.56 102 ARG A O 1
ATOM 776 N N . GLY A 1 103 ? -8.992 15.289 -3.215 1 89.69 103 GLY A N 1
ATOM 777 C CA . GLY A 1 103 ? -9.398 14.43 -2.117 1 89.69 103 GLY A CA 1
ATOM 778 C C . GLY A 1 103 ? -8.281 13.539 -1.608 1 89.69 103 GLY A C 1
ATOM 779 O O . GLY A 1 103 ? -7.148 13.633 -2.072 1 89.69 103 GLY A O 1
ATOM 780 N N . PRO A 1 104 ? -8.609 12.75 -0.605 1 89.31 104 PRO A N 1
ATOM 781 C CA . PRO A 1 104 ? -7.598 11.812 -0.1 1 89.31 104 PRO A CA 1
ATOM 782 C C . PRO A 1 104 ? -7.273 10.703 -1.098 1 89.31 104 PRO A C 1
ATOM 784 O O . PRO A 1 104 ? -7.918 10.594 -2.145 1 89.31 104 PRO A O 1
ATOM 787 N N . MET A 1 105 ? -6.258 9.953 -0.781 1 91.44 105 MET A N 1
ATOM 788 C CA . MET A 1 105 ? -5.836 8.836 -1.628 1 91.44 105 MET A CA 1
ATOM 789 C C . MET A 1 105 ? -6.883 7.73 -1.631 1 91.44 105 MET A C 1
ATOM 791 O O . MET A 1 105 ? -7.516 7.465 -0.606 1 91.44 105 MET A O 1
ATOM 795 N N . VAL A 1 106 ? -6.996 7.145 -2.842 1 91 106 VAL A N 1
ATOM 796 C CA . VAL A 1 106 ? -7.988 6.078 -2.941 1 91 106 VAL A CA 1
ATOM 797 C C . VAL A 1 106 ? -7.383 4.867 -3.639 1 91 106 VAL A C 1
ATOM 799 O O . VAL A 1 106 ? -6.438 5 -4.422 1 91 106 VAL A O 1
ATOM 802 N N . GLY A 1 107 ? -7.965 3.678 -3.266 1 92.62 107 GLY A N 1
ATOM 803 C CA . GLY A 1 107 ? -7.648 2.514 -4.078 1 92.62 107 GLY A CA 1
ATOM 804 C C . GLY A 1 107 ? -7.203 1.316 -3.258 1 92.62 107 GLY A C 1
ATOM 805 O O . GLY A 1 107 ? -7.117 1.396 -2.031 1 92.62 107 GLY A O 1
ATOM 806 N N . ILE A 1 108 ? -6.922 0.225 -3.965 1 91.62 108 ILE A N 1
ATOM 807 C CA . ILE A 1 108 ? -6.508 -1.06 -3.412 1 91.62 108 ILE A CA 1
ATOM 808 C C . ILE A 1 108 ? -4.984 -1.137 -3.369 1 91.62 108 ILE A C 1
ATOM 810 O O . ILE A 1 108 ? -4.324 -1.095 -4.41 1 91.62 108 ILE A O 1
ATOM 814 N N . PRO A 1 109 ? -4.41 -1.308 -2.156 1 90.94 109 PRO A N 1
ATOM 815 C CA . PRO A 1 109 ? -2.947 -1.349 -2.057 1 90.94 109 PRO A CA 1
ATOM 816 C C . PRO A 1 109 ? -2.334 -2.496 -2.855 1 90.94 109 PRO A C 1
ATOM 818 O O . PRO A 1 109 ? -2.766 -3.645 -2.723 1 90.94 109 PRO A O 1
ATOM 821 N N . GLY A 1 110 ? -1.385 -2.152 -3.699 1 91.06 110 GLY A N 1
ATOM 822 C CA . GLY A 1 110 ? -0.613 -3.17 -4.398 1 91.06 110 GLY A CA 1
ATOM 823 C C . GLY A 1 110 ? -1.339 -3.752 -5.594 1 91.06 110 GLY A C 1
ATOM 824 O O . GLY A 1 110 ? -0.833 -4.664 -6.25 1 91.06 110 GLY A O 1
ATOM 825 N N . ALA A 1 111 ? -2.516 -3.256 -5.871 1 94.69 111 ALA A N 1
ATOM 826 C CA . ALA A 1 111 ? -3.27 -3.764 -7.016 1 94.69 111 ALA A CA 1
ATOM 827 C C . ALA A 1 111 ? -2.529 -3.498 -8.32 1 94.69 111 ALA A C 1
ATOM 829 O O . ALA A 1 111 ? -1.684 -2.602 -8.391 1 94.69 111 ALA A O 1
ATOM 830 N N . PRO A 1 112 ? -2.846 -4.258 -9.336 1 95.31 112 PRO A N 1
ATOM 831 C CA . PRO A 1 112 ? -2.107 -4.172 -10.594 1 95.31 112 PRO A CA 1
ATOM 832 C C . PRO A 1 112 ? -2.33 -2.848 -11.32 1 95.31 112 PRO A C 1
ATOM 834 O O . PRO A 1 112 ? -3.371 -2.211 -11.141 1 95.31 112 PRO A O 1
ATOM 837 N N . SER A 1 113 ? -1.306 -2.494 -12.102 1 94.38 113 SER A N 1
ATOM 838 C CA . SER A 1 113 ? -1.405 -1.279 -12.906 1 94.38 113 SER A CA 1
ATOM 839 C C . SER A 1 113 ? -1.405 -1.601 -14.391 1 94.38 113 SER A C 1
ATOM 841 O O . SER A 1 113 ? -1.366 -0.695 -15.227 1 94.38 113 SER A O 1
ATOM 843 N N . ASN A 1 114 ? -1.375 -2.832 -14.703 1 90.75 114 ASN A N 1
ATOM 844 C CA . ASN A 1 114 ? -1.41 -3.268 -16.094 1 90.75 114 ASN A CA 1
ATOM 845 C C . ASN A 1 114 ? -2.412 -4.398 -16.297 1 90.75 114 ASN A C 1
ATOM 847 O O . ASN A 1 114 ? -2.441 -5.359 -15.531 1 90.75 114 ASN A O 1
ATOM 851 N N . PHE A 1 115 ? -3.27 -4.16 -17.344 1 91.19 115 PHE A N 1
ATOM 852 C CA . PHE A 1 115 ? -4.262 -5.176 -17.672 1 91.19 115 PHE A CA 1
ATOM 853 C C . PHE A 1 115 ? -4.203 -5.516 -19.156 1 91.19 115 PHE A C 1
ATOM 855 O O . PHE A 1 115 ? -4.734 -4.777 -20 1 91.19 115 PHE A O 1
ATOM 862 N N . LYS A 1 116 ? -3.436 -6.402 -19.469 1 88.44 116 LYS A N 1
ATOM 863 C CA . LYS A 1 116 ? -3.402 -7 -20.797 1 88.44 116 LYS A CA 1
ATOM 864 C C . LYS A 1 116 ? -3.623 -8.508 -20.734 1 88.44 116 LYS A C 1
ATOM 866 O O . LYS A 1 116 ? -2.664 -9.273 -20.641 1 88.44 116 LYS A O 1
ATOM 871 N N . PRO A 1 117 ? -4.84 -8.906 -20.844 1 91 117 PRO A N 1
ATOM 872 C CA . PRO A 1 117 ? -5.129 -10.328 -20.672 1 91 117 PRO A CA 1
ATOM 873 C C . PRO A 1 117 ? -4.555 -11.188 -21.781 1 91 117 PRO A C 1
ATOM 875 O O . PRO A 1 117 ? -4.617 -10.805 -22.953 1 91 117 PRO A O 1
ATOM 878 N N . ALA A 1 118 ? -3.879 -12.203 -21.453 1 89.5 118 ALA A N 1
ATOM 879 C CA . ALA A 1 118 ? -3.439 -13.273 -22.344 1 89.5 118 ALA A CA 1
ATOM 880 C C . ALA A 1 118 ? -4.336 -14.5 -22.219 1 89.5 118 ALA A C 1
ATOM 882 O O . ALA A 1 118 ? -4.492 -15.047 -21.125 1 89.5 118 ALA A O 1
ATOM 883 N N . THR A 1 119 ? -4.965 -14.859 -23.312 1 85.31 119 THR A N 1
ATOM 884 C CA . THR A 1 119 ? -5.879 -16 -23.281 1 85.31 119 THR A CA 1
ATOM 885 C C . THR A 1 119 ? -5.445 -17.062 -24.297 1 85.31 119 THR A C 1
ATOM 887 O O . THR A 1 119 ? -5.969 -17.125 -25.406 1 85.31 119 THR A O 1
ATOM 890 N N . PRO A 1 120 ? -4.637 -17.922 -23.797 1 92.25 120 PRO A N 1
ATOM 891 C CA . PRO A 1 120 ? -4.168 -18.984 -24.688 1 92.25 120 PRO A CA 1
ATOM 892 C C . PRO A 1 120 ? -5.25 -20.031 -25 1 92.25 120 PRO A C 1
ATOM 894 O O . PRO A 1 120 ? -6.273 -20.062 -24.312 1 92.25 120 PRO A O 1
ATOM 897 N N . ALA A 1 121 ? -4.945 -20.844 -26.047 1 89.19 121 ALA A N 1
ATOM 898 C CA . ALA A 1 121 ? -5.879 -21.891 -26.453 1 89.19 121 ALA A CA 1
ATOM 899 C C . ALA A 1 121 ? -5.898 -23.031 -25.438 1 89.19 121 ALA A C 1
ATOM 901 O O . ALA A 1 121 ? -6.91 -23.719 -25.297 1 89.19 121 ALA A O 1
ATOM 902 N N . SER A 1 122 ? -4.805 -23.234 -24.828 1 92.25 122 SER A N 1
ATOM 903 C CA . SER A 1 122 ? -4.695 -24.281 -23.812 1 92.25 122 SER A CA 1
ATOM 904 C C . SER A 1 122 ? -4.113 -23.75 -22.516 1 92.25 122 SER A C 1
ATOM 906 O O . SER A 1 122 ? -3.314 -22.812 -22.531 1 92.25 122 SER A O 1
ATOM 908 N N . SER A 1 123 ? -4.668 -24.344 -21.484 1 93.38 123 SER A N 1
ATOM 909 C CA . SER A 1 123 ? -4.129 -24.031 -20.172 1 93.38 123 SER A CA 1
ATOM 910 C C . SER A 1 123 ? -3.072 -25.047 -19.75 1 93.38 123 SER A C 1
ATOM 912 O O . SER A 1 123 ? -3.285 -26.25 -19.859 1 93.38 123 SER A O 1
ATOM 914 N N . SER A 1 124 ? -1.957 -24.531 -19.391 1 96.25 124 SER A N 1
ATOM 915 C CA . SER A 1 124 ? -0.851 -25.391 -18.969 1 96.25 124 SER A CA 1
ATOM 916 C C . SER A 1 124 ? -0.231 -24.891 -17.672 1 96.25 124 SER A C 1
ATOM 918 O O . SER A 1 124 ? 0.135 -23.703 -17.578 1 96.25 124 SER A O 1
ATOM 920 N N . TRP A 1 125 ? -0.141 -25.734 -16.688 1 96.88 125 TRP A N 1
ATOM 921 C CA . TRP A 1 125 ? 0.413 -25.391 -15.383 1 96.88 125 TRP A CA 1
ATOM 922 C C . TRP A 1 125 ? 1.353 -26.484 -14.883 1 96.88 125 TRP A C 1
ATOM 924 O O . TRP A 1 125 ? 1.071 -27.672 -15.039 1 96.88 125 TRP A O 1
ATOM 934 N N . LEU A 1 126 ? 2.434 -26.094 -14.25 1 97.75 126 LEU A N 1
ATOM 935 C CA . LEU A 1 126 ? 3.365 -27.047 -13.648 1 97.75 126 LEU A CA 1
ATOM 936 C C . LEU A 1 126 ? 3.709 -26.625 -12.219 1 97.75 126 LEU A C 1
ATOM 938 O O . LEU A 1 126 ? 3.83 -25.438 -11.93 1 97.75 126 LEU A O 1
ATOM 942 N N . VAL A 1 127 ? 3.811 -27.562 -11.375 1 97.31 127 VAL A N 1
ATOM 943 C CA . VAL A 1 127 ? 4.43 -27.438 -10.062 1 97.31 127 VAL A CA 1
ATOM 944 C C . VAL A 1 127 ? 5.723 -28.25 -10.016 1 97.31 127 VAL A C 1
ATOM 946 O O . VAL A 1 127 ? 5.691 -29.484 -10.141 1 97.31 127 VAL A O 1
ATOM 949 N N . CYS A 1 128 ? 6.863 -27.562 -9.797 1 97.19 128 CYS A N 1
ATOM 950 C CA . CYS A 1 128 ? 8.156 -28.219 -9.938 1 97.19 128 CYS A CA 1
ATOM 951 C C . CYS A 1 128 ? 8.953 -28.141 -8.633 1 97.19 128 CYS A C 1
ATOM 953 O O . CYS A 1 128 ? 9 -27.094 -7.996 1 97.19 128 CYS A O 1
ATOM 955 N N . ASP A 1 129 ? 9.547 -29.266 -8.328 1 95.88 129 ASP A N 1
ATOM 956 C CA . ASP A 1 129 ? 10.539 -29.328 -7.262 1 95.88 129 ASP A CA 1
ATOM 957 C C . ASP A 1 129 ? 11.953 -29.438 -7.836 1 95.88 129 ASP A C 1
ATOM 959 O O . ASP A 1 129 ? 12.188 -30.219 -8.766 1 95.88 129 ASP A O 1
ATOM 963 N N . SER A 1 130 ? 12.812 -28.609 -7.336 1 94.69 130 SER A N 1
ATOM 964 C CA . SER A 1 130 ? 14.234 -28.75 -7.605 1 94.69 130 SER A CA 1
ATOM 965 C C . SER A 1 130 ? 15.023 -29 -6.32 1 94.69 130 SER A C 1
ATOM 967 O O . SER A 1 130 ? 14.984 -28.172 -5.402 1 94.69 130 SER A O 1
ATOM 969 N N . VAL A 1 131 ? 15.625 -30.125 -6.227 1 89.69 131 VAL A N 1
ATOM 970 C CA . VAL A 1 131 ? 16.375 -30.469 -5.027 1 89.69 131 VAL A CA 1
ATOM 971 C C . VAL A 1 131 ? 17.828 -30.062 -5.184 1 89.69 131 VAL A C 1
ATOM 973 O O . VAL A 1 131 ? 18.422 -30.203 -6.262 1 89.69 131 VAL A O 1
ATOM 976 N N . ALA A 1 132 ? 18.188 -29.031 -4.332 1 72.06 132 ALA A N 1
ATOM 977 C CA . ALA A 1 132 ? 19.578 -28.594 -4.391 1 72.06 132 ALA A CA 1
ATOM 978 C C . ALA A 1 132 ? 20.531 -29.688 -3.9 1 72.06 132 ALA A C 1
ATOM 980 O O . ALA A 1 132 ? 20.156 -30.516 -3.064 1 72.06 132 ALA A O 1
ATOM 981 N N . SER A 1 133 ? 21.547 -29.938 -4.641 1 56.16 133 SER A N 1
ATOM 982 C CA . SER A 1 133 ? 22.547 -30.812 -4.023 1 56.16 133 SER A CA 1
ATOM 983 C C . SER A 1 133 ? 22.875 -30.344 -2.609 1 56.16 133 SER A C 1
ATOM 985 O O . SER A 1 133 ? 22.453 -29.281 -2.18 1 56.16 133 SER A O 1
ATOM 987 N N . THR A 1 134 ? 24.016 -30.281 -1.941 1 46.78 134 THR A N 1
ATOM 988 C CA . THR A 1 134 ? 24.438 -30.031 -0.569 1 46.78 134 THR A CA 1
ATOM 989 C C . THR A 1 134 ? 23.891 -28.688 -0.066 1 46.78 134 THR A C 1
ATOM 991 O O . THR A 1 134 ? 23.219 -28.641 0.966 1 46.78 134 THR A O 1
ATOM 994 N N . GLY A 1 135 ? 24.641 -27.516 0.202 1 39.34 135 GLY A N 1
ATOM 995 C CA . GLY A 1 135 ? 24.891 -26.422 1.141 1 39.34 135 GLY A CA 1
ATOM 996 C C . GLY A 1 135 ? 23.797 -25.359 1.126 1 39.34 135 GLY A C 1
ATOM 997 O O . GLY A 1 135 ? 23.5 -24.766 2.158 1 39.34 135 GLY A O 1
ATOM 998 N N . THR A 1 136 ? 23.609 -24.547 0.174 1 40.09 136 THR A N 1
ATOM 999 C CA . THR A 1 136 ? 23.203 -23.141 0.335 1 40.09 136 THR A CA 1
ATOM 1000 C C . THR A 1 136 ? 21.688 -23.031 0.394 1 40.09 136 THR A C 1
ATOM 1002 O O . THR A 1 136 ? 21.156 -21.922 0.557 1 40.09 136 THR A O 1
ATOM 1005 N N . GLY A 1 137 ? 20.828 -23.906 -0.128 1 39.56 137 GLY A N 1
ATOM 1006 C CA . GLY A 1 137 ? 19.5 -23.438 -0.493 1 39.56 137 GLY A CA 1
ATOM 1007 C C . GLY A 1 137 ? 18.531 -23.422 0.673 1 39.56 137 GLY A C 1
ATOM 1008 O O . GLY A 1 137 ? 18.953 -23.531 1.831 1 39.56 137 GLY A O 1
ATOM 1009 N N . SER A 1 138 ? 17.109 -23.562 0.381 1 50.53 138 SER A N 1
ATOM 1010 C CA . SER A 1 138 ? 15.93 -23.453 1.229 1 50.53 138 SER A CA 1
ATOM 1011 C C . SER A 1 138 ? 15.992 -24.453 2.383 1 50.53 138 SER A C 1
ATOM 1013 O O . SER A 1 138 ? 16.594 -25.531 2.254 1 50.53 138 SER A O 1
ATOM 1015 N N . PRO A 1 139 ? 15.664 -24.062 3.604 1 48.66 139 PRO A N 1
ATOM 1016 C CA . PRO A 1 139 ? 15.719 -25 4.734 1 48.66 139 PRO A CA 1
ATOM 1017 C C . PRO A 1 139 ? 15.258 -26.406 4.359 1 48.66 139 PRO A C 1
ATOM 1019 O O . PRO A 1 139 ? 15.758 -27.391 4.914 1 48.66 139 PRO A O 1
ATOM 1022 N N . SER A 1 140 ? 14.297 -26.578 3.5 1 58.22 140 SER A N 1
ATOM 1023 C CA . SER A 1 140 ? 13.836 -27.938 3.219 1 58.22 140 SER A CA 1
ATOM 1024 C C . SER A 1 140 ? 14.648 -28.562 2.094 1 58.22 140 SER A C 1
ATOM 1026 O O . SER A 1 140 ? 14.484 -29.75 1.799 1 58.22 140 SER A O 1
ATOM 1028 N N . GLY A 1 141 ? 15.625 -27.859 1.509 1 76.06 141 GLY A N 1
ATOM 1029 C CA . GLY A 1 141 ? 16.5 -28.312 0.446 1 76.06 141 GLY A CA 1
ATOM 1030 C C . GLY A 1 141 ? 15.812 -28.406 -0.9 1 76.06 141 GLY A C 1
ATOM 1031 O O . GLY A 1 141 ? 16.375 -28.953 -1.852 1 76.06 141 GLY A O 1
ATOM 1032 N N . VAL A 1 142 ? 14.469 -28.062 -0.952 1 90.12 142 VAL A N 1
ATOM 1033 C CA . VAL A 1 142 ? 13.727 -28.172 -2.207 1 90.12 142 VAL A CA 1
ATOM 1034 C C . VAL A 1 142 ? 13.234 -26.797 -2.637 1 90.12 142 VAL A C 1
ATOM 1036 O O . VAL A 1 142 ? 12.672 -26.047 -1.829 1 90.12 142 VAL A O 1
ATOM 1039 N N . THR A 1 143 ? 13.484 -26.359 -3.854 1 91.69 143 THR A N 1
ATOM 1040 C CA . THR A 1 143 ? 12.953 -25.141 -4.438 1 91.69 143 THR A CA 1
ATOM 1041 C C . THR A 1 143 ? 11.703 -25.422 -5.262 1 91.69 143 THR A C 1
ATOM 1043 O O . THR A 1 143 ? 11.727 -26.266 -6.164 1 91.69 143 THR A O 1
ATOM 1046 N N . VAL A 1 144 ? 10.625 -24.75 -4.859 1 94.25 144 VAL A N 1
ATOM 1047 C CA . VAL A 1 144 ? 9.352 -24.953 -5.539 1 94.25 144 VAL A CA 1
ATOM 1048 C C . VAL A 1 144 ? 9.148 -23.859 -6.59 1 94.25 144 VAL A C 1
ATOM 1050 O O . VAL A 1 144 ? 9.234 -22.672 -6.285 1 94.25 144 VAL A O 1
ATOM 1053 N N . THR A 1 145 ? 8.906 -24.266 -7.832 1 96.38 145 THR A N 1
ATOM 1054 C CA . THR A 1 145 ? 8.648 -23.328 -8.922 1 96.38 145 THR A CA 1
ATOM 1055 C C . THR A 1 145 ? 7.301 -23.609 -9.57 1 96.38 145 THR A C 1
ATOM 1057 O O . THR A 1 145 ? 7.004 -24.766 -9.93 1 96.38 145 THR A O 1
ATOM 1060 N N . VAL A 1 146 ? 6.465 -22.594 -9.664 1 98.06 146 VAL A N 1
ATOM 1061 C CA . VAL A 1 146 ? 5.234 -22.688 -10.445 1 98.06 146 VAL A CA 1
ATOM 1062 C C . VAL A 1 146 ? 5.477 -22.188 -11.859 1 98.06 146 VAL A C 1
ATOM 1064 O O . VAL A 1 146 ? 6.07 -21.125 -12.055 1 98.06 146 VAL A O 1
ATOM 1067 N N . ILE A 1 147 ? 5.074 -22.969 -12.82 1 98.31 147 ILE A N 1
ATOM 1068 C CA . ILE A 1 147 ? 5.195 -22.562 -14.211 1 98.31 147 ILE A CA 1
ATOM 1069 C C . ILE A 1 147 ? 3.809 -22.469 -14.844 1 98.31 147 ILE A C 1
ATOM 1071 O O . ILE A 1 147 ? 3.049 -23.438 -14.844 1 98.31 147 ILE A O 1
ATOM 1075 N N . ASP A 1 148 ? 3.455 -21.312 -15.258 1 97.88 148 ASP A N 1
ATOM 1076 C CA . ASP A 1 148 ? 2.275 -21.062 -16.078 1 97.88 148 ASP A CA 1
ATOM 1077 C C . ASP A 1 148 ? 2.652 -20.922 -17.547 1 97.88 148 ASP A C 1
ATOM 1079 O O . ASP A 1 148 ? 3.42 -20.031 -17.922 1 97.88 148 ASP A O 1
ATOM 1083 N N . GLY A 1 149 ? 2.129 -21.828 -18.344 1 96.94 149 GLY A N 1
ATOM 1084 C CA . GLY A 1 149 ? 2.465 -21.812 -19.75 1 96.94 149 GLY A CA 1
ATOM 1085 C C . GLY A 1 149 ? 3.047 -23.125 -20.234 1 96.94 149 GLY A C 1
ATOM 1086 O O . GLY A 1 149 ? 3.141 -24.094 -19.469 1 96.94 149 GLY A O 1
ATOM 1087 N N . THR A 1 150 ? 3.473 -23.188 -21.547 1 94.69 150 THR A N 1
ATOM 1088 C CA . THR A 1 150 ? 3.988 -24.391 -22.172 1 94.69 150 THR A CA 1
ATOM 1089 C C . THR A 1 150 ? 5.406 -24.703 -21.703 1 94.69 150 THR A C 1
ATOM 1091 O O . THR A 1 150 ? 6.289 -23.844 -21.781 1 94.69 150 THR A O 1
ATOM 1094 N N . PRO A 1 151 ? 5.629 -25.844 -21.125 1 96 151 PRO A N 1
ATOM 1095 C CA . PRO A 1 151 ? 6.98 -26.188 -20.688 1 96 151 PRO A CA 1
ATOM 1096 C C . PRO A 1 151 ? 7.945 -26.391 -21.844 1 96 151 PRO A C 1
ATOM 1098 O O . PRO A 1 151 ? 7.523 -26.781 -22.938 1 96 151 PRO A O 1
ATOM 1101 N N . ASP A 1 152 ? 9.195 -26.125 -21.594 1 95.06 152 ASP A N 1
ATOM 1102 C CA . ASP A 1 152 ? 10.273 -26.438 -22.531 1 95.06 152 ASP A CA 1
ATOM 1103 C C . ASP A 1 152 ? 10.828 -27.844 -22.266 1 95.06 152 ASP A C 1
ATOM 1105 O O . ASP A 1 152 ? 11.617 -28.047 -21.344 1 95.06 152 ASP A O 1
ATOM 1109 N N . LEU A 1 153 ? 10.383 -28.812 -23.031 1 91.31 153 LEU A N 1
ATOM 1110 C CA . LEU A 1 153 ? 10.812 -30.203 -22.812 1 91.31 153 LEU A CA 1
ATOM 1111 C C . LEU A 1 153 ? 12.109 -30.484 -23.562 1 91.31 153 LEU A C 1
ATOM 1113 O O . LEU A 1 153 ? 12.422 -31.641 -23.844 1 91.31 153 LEU A O 1
ATOM 1117 N N . GLY A 1 154 ? 13.031 -29.547 -23.656 1 78.38 154 GLY A N 1
ATOM 1118 C CA . GLY A 1 154 ? 14.297 -29.781 -24.344 1 78.38 154 GLY A CA 1
ATOM 1119 C C . GLY A 1 154 ? 14.719 -31.234 -24.328 1 78.38 154 GLY A C 1
ATOM 1120 O O . GLY A 1 154 ? 13.938 -32.125 -23.953 1 78.38 154 GLY A O 1
ATOM 1121 N N . SER A 1 155 ? 15.93 -31.5 -24.766 1 70.44 155 SER A N 1
ATOM 1122 C CA . SER A 1 155 ? 16.406 -32.844 -25.062 1 70.44 155 SER A CA 1
ATOM 1123 C C . SER A 1 155 ? 16.688 -33.625 -23.781 1 70.44 155 SER A C 1
ATOM 1125 O O . SER A 1 155 ? 16.703 -34.844 -23.797 1 70.44 155 SER A O 1
ATOM 1127 N N . ARG A 1 156 ? 16.812 -33 -22.578 1 84.12 156 ARG A N 1
ATOM 1128 C CA . ARG A 1 156 ? 17.219 -33.781 -21.406 1 84.12 156 ARG A CA 1
ATOM 1129 C C . ARG A 1 156 ? 16.094 -33.844 -20.391 1 84.12 156 ARG A C 1
ATOM 1131 O O . ARG A 1 156 ? 16.281 -34.375 -19.281 1 84.12 156 ARG A O 1
ATOM 1138 N N . ARG A 1 157 ? 14.977 -33.312 -20.719 1 90.81 157 ARG A N 1
ATOM 1139 C CA . ARG A 1 157 ? 13.797 -33.438 -19.875 1 90.81 157 ARG A CA 1
ATOM 1140 C C . ARG A 1 157 ? 12.812 -34.438 -20.469 1 90.81 157 ARG A C 1
ATOM 1142 O O . ARG A 1 157 ? 12.602 -34.469 -21.688 1 90.81 157 ARG A O 1
ATOM 1149 N N . ARG A 1 158 ? 12.336 -35.281 -19.609 1 89.81 158 ARG A N 1
ATOM 1150 C CA . ARG A 1 158 ? 11.508 -36.344 -20.141 1 89.81 158 ARG A CA 1
ATOM 1151 C C . ARG A 1 158 ? 10.18 -36.438 -19.406 1 89.81 158 ARG A C 1
ATOM 1153 O O . ARG A 1 158 ? 10.125 -36.25 -18.188 1 89.81 158 ARG A O 1
ATOM 1160 N N . VAL A 1 159 ? 9.195 -36.656 -20.188 1 94.38 159 VAL A N 1
ATOM 1161 C CA . VAL A 1 159 ? 7.902 -37 -19.625 1 94.38 159 VAL A CA 1
ATOM 1162 C C . VAL A 1 159 ? 7.926 -38.5 -19.219 1 94.38 159 VAL A C 1
ATOM 1164 O O . VAL A 1 159 ? 8.258 -39.344 -20.016 1 94.38 159 VAL A O 1
ATOM 1167 N N . LEU A 1 160 ? 7.668 -38.719 -17.984 1 93.62 160 LEU A N 1
ATOM 1168 C CA . LEU A 1 160 ? 7.699 -40.094 -17.5 1 93.62 160 LEU A CA 1
ATOM 1169 C C . LEU A 1 160 ? 6.582 -40.938 -18.125 1 93.62 160 LEU A C 1
ATOM 1171 O O . LEU A 1 160 ? 5.43 -40.5 -18.172 1 93.62 160 LEU A O 1
ATOM 1175 N N . ASN A 1 161 ? 6.945 -42 -18.703 1 88.94 161 ASN A N 1
ATOM 1176 C CA . ASN A 1 161 ? 5.98 -42.906 -19.297 1 88.94 161 ASN A CA 1
ATOM 1177 C C . ASN A 1 161 ? 6.316 -44.375 -18.969 1 88.94 161 ASN A C 1
ATOM 1179 O O . ASN A 1 161 ? 7.449 -44.688 -18.578 1 88.94 161 ASN A O 1
ATOM 1183 N N . GLY A 1 162 ? 5.375 -45.156 -19.016 1 84.44 162 GLY A N 1
ATOM 1184 C CA . GLY A 1 162 ? 5.578 -46.594 -18.828 1 84.44 162 GLY A CA 1
ATOM 1185 C C . GLY A 1 162 ? 6.086 -46.938 -17.438 1 84.44 162 GLY A C 1
ATOM 1186 O O . GLY A 1 162 ? 5.418 -46.688 -16.438 1 84.44 162 GLY A O 1
ATOM 1187 N N . SER A 1 163 ? 7.398 -47.469 -17.484 1 88.81 163 SER A N 1
ATOM 1188 C CA . SER A 1 163 ? 7.973 -47.938 -16.234 1 88.81 163 SER A CA 1
ATOM 1189 C C . SER A 1 163 ? 8.805 -46.844 -15.547 1 88.81 163 SER A C 1
ATOM 1191 O O . SER A 1 163 ? 9.312 -47.062 -14.438 1 88.81 163 SER A O 1
ATOM 1193 N N . ASP A 1 164 ? 8.812 -45.688 -16.188 1 92.88 164 ASP A N 1
ATOM 1194 C CA . ASP A 1 164 ? 9.586 -44.625 -15.578 1 92.88 164 ASP A CA 1
ATOM 1195 C C . ASP A 1 164 ? 8.938 -44.125 -14.281 1 92.88 164 ASP A C 1
ATOM 1197 O O . ASP A 1 164 ? 7.715 -44.031 -14.188 1 92.88 164 ASP A O 1
ATOM 1201 N N . ALA A 1 165 ? 9.828 -43.906 -13.297 1 95.25 165 ALA A N 1
ATOM 1202 C CA . ALA A 1 165 ? 9.297 -43.469 -12.016 1 95.25 165 ALA A CA 1
ATOM 1203 C C . ALA A 1 165 ? 10.32 -42.625 -11.266 1 95.25 165 ALA A C 1
ATOM 1205 O O . ALA A 1 165 ? 11.516 -42.656 -11.562 1 95.25 165 ALA A O 1
ATOM 1206 N N . VAL A 1 166 ? 9.789 -41.812 -10.406 1 95.62 166 VAL A N 1
ATOM 1207 C CA . VAL A 1 166 ? 10.602 -41.062 -9.445 1 95.62 166 VAL A CA 1
ATOM 1208 C C . VAL A 1 166 ? 10.203 -41.469 -8.023 1 95.62 166 VAL A C 1
ATOM 1210 O O . VAL A 1 166 ? 9.023 -41.688 -7.738 1 95.62 166 VAL A O 1
ATOM 1213 N N . VAL A 1 167 ? 11.25 -41.625 -7.23 1 95.75 167 VAL A N 1
ATOM 1214 C CA . VAL A 1 167 ? 11.008 -41.969 -5.828 1 95.75 167 VAL A CA 1
ATOM 1215 C C . VAL A 1 167 ? 11.406 -40.781 -4.938 1 95.75 167 VAL A C 1
ATOM 1217 O O . VAL A 1 167 ? 12.562 -40.375 -4.945 1 95.75 167 VAL A O 1
ATOM 1220 N N . LEU A 1 168 ? 10.422 -40.312 -4.23 1 95.5 168 LEU A N 1
ATOM 1221 C CA . LEU A 1 168 ? 10.656 -39.156 -3.365 1 95.5 168 LEU A CA 1
ATOM 1222 C C . LEU A 1 168 ? 10.102 -39.406 -1.968 1 95.5 168 LEU A C 1
ATOM 1224 O O . LEU A 1 168 ? 9.258 -40.281 -1.777 1 95.5 168 LEU A O 1
ATOM 1228 N N . SER A 1 169 ? 10.641 -38.625 -1.04 1 94.5 169 SER A N 1
ATOM 1229 C CA . SER A 1 169 ? 10.18 -38.75 0.34 1 94.5 169 SER A CA 1
ATOM 1230 C C . SER A 1 169 ? 9.43 -37.5 0.784 1 94.5 169 SER A C 1
ATOM 1232 O O . SER A 1 169 ? 9.727 -36.406 0.325 1 94.5 169 SER A O 1
ATOM 1234 N N . TYR A 1 170 ? 8.461 -37.688 1.594 1 93.44 170 TYR A N 1
ATOM 1235 C CA . TYR A 1 170 ? 7.711 -36.625 2.219 1 93.44 170 TYR A CA 1
ATOM 1236 C C . TYR A 1 170 ? 7.207 -37.031 3.598 1 93.44 170 TYR A C 1
ATOM 1238 O O . TYR A 1 170 ? 6.559 -38.062 3.744 1 93.44 170 TYR A O 1
ATOM 1246 N N . SER A 1 171 ? 7.488 -36.219 4.594 1 90.69 171 SER A N 1
ATOM 1247 C CA . SER A 1 171 ? 7.027 -36.406 5.965 1 90.69 171 SER A CA 1
ATOM 1248 C C . SER A 1 171 ? 7.336 -37.812 6.473 1 90.69 171 SER A C 1
ATOM 1250 O O . SER A 1 171 ? 6.477 -38.438 7.066 1 90.69 171 SER A O 1
ATOM 1252 N N . GLY A 1 172 ? 8.43 -38.312 6.074 1 90.44 172 GLY A N 1
ATOM 1253 C CA . GLY A 1 172 ? 8.898 -39.562 6.617 1 90.44 172 GLY A CA 1
ATOM 1254 C C . GLY A 1 172 ? 8.508 -40.781 5.77 1 90.44 172 GLY A C 1
ATOM 1255 O O . GLY A 1 172 ? 9.008 -41.875 5.973 1 90.44 172 GLY A O 1
ATOM 1256 N N . ASP A 1 173 ? 7.602 -40.594 4.848 1 94.56 173 ASP A N 1
ATOM 1257 C CA . ASP A 1 173 ? 7.184 -41.656 3.955 1 94.56 173 ASP A CA 1
ATOM 1258 C C . ASP A 1 173 ? 7.84 -41.531 2.582 1 94.56 173 ASP A C 1
ATOM 1260 O O . ASP A 1 173 ? 8.297 -40.438 2.219 1 94.56 173 ASP A O 1
ATOM 1264 N N . THR A 1 174 ? 7.906 -42.625 1.925 1 95.75 174 THR A N 1
ATOM 1265 C CA . THR A 1 174 ? 8.469 -42.625 0.577 1 95.75 174 THR A CA 1
ATOM 1266 C C . THR A 1 174 ? 7.387 -42.938 -0.454 1 95.75 174 THR A C 1
ATOM 1268 O O . THR A 1 174 ? 6.492 -43.75 -0.195 1 95.75 174 THR A O 1
ATOM 1271 N N . TRP A 1 175 ? 7.535 -42.312 -1.578 1 96.62 175 TRP A N 1
ATOM 1272 C CA . TRP A 1 175 ? 6.496 -42.375 -2.602 1 96.62 175 TRP A CA 1
ATOM 1273 C C . TRP A 1 175 ? 7.102 -42.656 -3.973 1 96.62 175 TRP A C 1
ATOM 1275 O O . TRP A 1 175 ? 8.141 -42.125 -4.328 1 96.62 175 TRP A O 1
ATOM 1285 N N . VAL A 1 176 ? 6.43 -43.562 -4.711 1 95.81 176 VAL A N 1
ATOM 1286 C CA . VAL A 1 176 ? 6.742 -43.75 -6.121 1 95.81 176 VAL A CA 1
ATOM 1287 C C . VAL A 1 176 ? 5.816 -42.906 -6.988 1 95.81 176 VAL A C 1
ATOM 1289 O O . VAL A 1 176 ? 4.59 -43.031 -6.891 1 95.81 176 VAL A O 1
ATOM 1292 N N . ILE A 1 177 ? 6.426 -42.094 -7.738 1 96.12 177 ILE A N 1
ATOM 1293 C CA . ILE A 1 177 ? 5.676 -41.156 -8.594 1 96.12 177 ILE A CA 1
ATOM 1294 C C . ILE A 1 177 ? 5.762 -41.625 -10.047 1 96.12 177 ILE A C 1
ATOM 1296 O O . ILE A 1 177 ? 6.848 -41.656 -10.633 1 96.12 177 ILE A O 1
ATOM 1300 N N . ARG A 1 178 ? 4.68 -41.906 -10.594 1 92.44 178 ARG A N 1
ATOM 1301 C CA . ARG A 1 178 ? 4.574 -42.375 -11.984 1 92.44 178 ARG A CA 1
ATOM 1302 C C . ARG A 1 178 ? 3.164 -42.156 -12.523 1 92.44 178 ARG A C 1
ATOM 1304 O O . ARG A 1 178 ? 2.195 -42.156 -11.758 1 92.44 178 ARG A O 1
ATOM 1311 N N . GLN A 1 179 ? 3.102 -41.906 -13.844 1 88.69 179 GLN A N 1
ATOM 1312 C CA . GLN A 1 179 ? 1.837 -41.781 -14.555 1 88.69 179 GLN A CA 1
ATOM 1313 C C . GLN A 1 179 ? 0.931 -40.75 -13.859 1 88.69 179 GLN A C 1
ATOM 1315 O O . GLN A 1 179 ? -0.258 -41.031 -13.656 1 88.69 179 GLN A O 1
ATOM 1320 N N . GLY A 1 180 ? 1.511 -39.75 -13.273 1 89.06 180 GLY A N 1
ATOM 1321 C CA . GLY A 1 180 ? 0.778 -38.594 -12.758 1 89.06 180 GLY A CA 1
ATOM 1322 C C . GLY A 1 180 ? 0.275 -38.812 -11.336 1 89.06 180 GLY A C 1
ATOM 1323 O O . GLY A 1 180 ? -0.489 -38 -10.82 1 89.06 180 GLY A O 1
ATOM 1324 N N . ARG A 1 181 ? 0.676 -39.906 -10.664 1 91.31 181 ARG A N 1
ATOM 1325 C CA . ARG A 1 181 ? 0.189 -40.219 -9.32 1 91.31 181 ARG A CA 1
ATOM 1326 C C . ARG A 1 181 ? 1.339 -40.562 -8.391 1 91.31 181 ARG A C 1
ATOM 1328 O O . ARG A 1 181 ? 2.438 -40.906 -8.852 1 91.31 181 ARG A O 1
ATOM 1335 N N . ARG A 1 182 ? 0.967 -40.531 -7.164 1 95.19 182 ARG A N 1
ATOM 1336 C CA . ARG A 1 182 ? 1.917 -40.969 -6.148 1 95.19 182 ARG A CA 1
ATOM 1337 C C . ARG A 1 182 ? 1.396 -42.188 -5.41 1 95.19 182 ARG A C 1
ATOM 1339 O O . ARG A 1 182 ? 0.211 -42.25 -5.082 1 95.19 182 ARG A O 1
ATOM 1346 N N . SER A 1 183 ? 2.238 -43.156 -5.211 1 95.19 183 SER A N 1
ATOM 1347 C CA . SER A 1 183 ? 1.909 -44.344 -4.453 1 95.19 183 SER A CA 1
ATOM 1348 C C . SER A 1 183 ? 2.924 -44.594 -3.342 1 95.19 183 SER A C 1
ATOM 1350 O O . SER A 1 183 ? 4.133 -44.594 -3.584 1 95.19 183 SER A O 1
ATOM 1352 N N . ARG A 1 184 ? 2.43 -44.844 -2.164 1 95.69 184 ARG A N 1
ATOM 1353 C CA . ARG A 1 184 ? 3.311 -45.062 -1.021 1 95.69 184 ARG A CA 1
ATOM 1354 C C . ARG A 1 184 ? 4.012 -46.406 -1.118 1 95.69 184 ARG A C 1
ATOM 1356 O O . ARG A 1 184 ? 3.412 -47.375 -1.557 1 95.69 184 ARG A O 1
ATOM 1363 N N . ILE A 1 185 ? 5.246 -46.438 -0.748 1 95.62 185 ILE A N 1
ATOM 1364 C CA . ILE A 1 185 ? 6.02 -47.656 -0.742 1 95.62 185 ILE A CA 1
ATOM 1365 C C . ILE A 1 185 ? 6.82 -47.781 0.554 1 95.62 185 ILE A C 1
ATOM 1367 O O . ILE A 1 185 ? 7.254 -46.75 1.105 1 95.62 185 ILE A O 1
ATOM 1371 N N . ASP A 1 186 ? 6.914 -48.938 1.033 1 93.25 186 ASP A N 1
ATOM 1372 C CA . ASP A 1 186 ? 7.645 -49.219 2.268 1 93.25 186 ASP A CA 1
ATOM 1373 C C . ASP A 1 186 ? 9.008 -49.844 1.976 1 93.25 186 ASP A C 1
ATOM 1375 O O . ASP A 1 186 ? 9.086 -50.906 1.338 1 93.25 186 ASP A O 1
ATOM 1379 N N . ALA A 1 187 ? 10.062 -49.281 2.619 1 90.62 187 ALA A N 1
ATOM 1380 C CA . ALA A 1 187 ? 11.43 -49.719 2.391 1 90.62 187 ALA A CA 1
ATOM 1381 C C . ALA A 1 187 ? 11.656 -51.094 2.988 1 90.62 187 ALA A C 1
ATOM 1383 O O . ALA A 1 187 ? 12.578 -51.812 2.592 1 90.62 187 ALA A O 1
ATOM 1384 N N . ALA A 1 188 ? 10.859 -51.469 3.9 1 89.94 188 ALA A N 1
ATOM 1385 C CA . ALA A 1 188 ? 11.055 -52.719 4.609 1 89.94 188 ALA A CA 1
ATOM 1386 C C . ALA A 1 188 ? 10.352 -53.875 3.893 1 89.94 188 ALA A C 1
ATOM 1388 O O . ALA A 1 188 ? 10.555 -55.031 4.23 1 89.94 188 ALA A O 1
ATOM 1389 N N . ASN A 1 189 ? 9.586 -53.594 2.887 1 91.88 189 ASN A N 1
ATOM 1390 C CA . ASN A 1 189 ? 8.812 -54.625 2.201 1 91.88 189 ASN A CA 1
ATOM 1391 C C . ASN A 1 189 ? 9.57 -55.188 0.996 1 91.88 189 ASN A C 1
ATOM 1393 O O . ASN A 1 189 ? 9.258 -54.844 -0.148 1 91.88 189 ASN A O 1
ATOM 1397 N N . ARG A 1 190 ? 10.336 -56.125 1.218 1 91.44 190 ARG A N 1
ATOM 1398 C CA . ARG A 1 190 ? 11.219 -56.656 0.184 1 91.44 190 ARG A CA 1
ATOM 1399 C C . ARG A 1 190 ? 10.414 -57.406 -0.877 1 91.44 190 ARG A C 1
ATOM 1401 O O . ARG A 1 190 ? 10.797 -57.438 -2.049 1 91.44 190 ARG A O 1
ATOM 1408 N N . SER A 1 191 ? 9.352 -58 -0.487 1 91.62 191 SER A N 1
ATOM 1409 C CA . SER A 1 191 ? 8.516 -58.75 -1.422 1 91.62 191 SER A CA 1
ATOM 1410 C C . SER A 1 191 ? 7.973 -57.844 -2.525 1 91.62 191 SER A C 1
ATOM 1412 O O . SER A 1 191 ? 7.711 -58.312 -3.637 1 91.62 191 SER A O 1
ATOM 1414 N N . VAL A 1 192 ? 7.871 -56.625 -2.186 1 93.31 192 VAL A N 1
ATOM 1415 C CA . VAL A 1 192 ? 7.336 -55.656 -3.141 1 93.31 192 VAL A CA 1
ATOM 1416 C C . VAL A 1 192 ? 8.477 -55 -3.896 1 93.31 192 VAL A C 1
ATOM 1418 O O . VAL A 1 192 ? 8.406 -54.812 -5.117 1 93.31 192 VAL A O 1
ATOM 1421 N N . LEU A 1 193 ? 9.586 -54.719 -3.244 1 94.56 193 LEU A N 1
ATOM 1422 C CA . LEU A 1 193 ? 10.68 -53.938 -3.811 1 94.56 193 LEU A CA 1
ATOM 1423 C C . LEU A 1 193 ? 11.383 -54.719 -4.918 1 94.56 193 LEU A C 1
ATOM 1425 O O . LEU A 1 193 ? 11.664 -54.156 -5.984 1 94.56 193 LEU A O 1
ATOM 1429 N N . LEU A 1 194 ? 11.578 -55.969 -4.699 1 92 194 LEU A N 1
ATOM 1430 C CA . LEU A 1 194 ? 12.398 -56.75 -5.602 1 92 194 LEU A CA 1
ATOM 1431 C C . LEU A 1 194 ? 11.758 -56.844 -6.98 1 92 194 LEU A C 1
ATOM 1433 O O . LEU A 1 194 ? 12.391 -56.531 -7.988 1 92 194 LEU A O 1
ATOM 1437 N N . PRO A 1 195 ? 10.508 -57.219 -7.004 1 92.19 195 PRO A N 1
ATOM 1438 C CA . PRO A 1 195 ? 9.906 -57.281 -8.336 1 92.19 195 PRO A CA 1
ATOM 1439 C C . PRO A 1 195 ? 9.82 -55.906 -9.016 1 92.19 195 PRO A C 1
ATOM 1441 O O . PRO A 1 195 ? 9.805 -55.812 -10.25 1 92.19 195 PRO A O 1
ATOM 1444 N N . LEU A 1 196 ? 9.758 -54.875 -8.25 1 94.38 196 LEU A N 1
ATOM 1445 C CA . LEU A 1 196 ? 9.656 -53.531 -8.789 1 94.38 196 LEU A CA 1
ATOM 1446 C C . LEU A 1 196 ? 11.023 -53.031 -9.25 1 94.38 196 LEU A C 1
ATOM 1448 O O . LEU A 1 196 ? 11.117 -52.031 -9.953 1 94.38 196 LEU A O 1
ATOM 1452 N N . GLY A 1 197 ? 12.016 -53.719 -8.898 1 92.56 197 GLY A N 1
ATOM 1453 C CA . GLY A 1 197 ? 13.367 -53.312 -9.258 1 92.56 197 GLY A CA 1
ATOM 1454 C C . GLY A 1 197 ? 13.922 -52.219 -8.367 1 92.56 197 GLY A C 1
ATOM 1455 O O . GLY A 1 197 ? 14.766 -51.438 -8.797 1 92.56 197 GLY A O 1
ATOM 1456 N N . LEU A 1 198 ? 13.422 -52.125 -7.184 1 93.94 198 LEU A N 1
ATOM 1457 C CA . LEU A 1 198 ? 13.859 -51.125 -6.234 1 93.94 198 LEU A CA 1
ATOM 1458 C C . LEU A 1 198 ? 14.688 -51.75 -5.117 1 93.94 198 LEU A C 1
ATOM 1460 O O . LEU A 1 198 ? 14.383 -52.844 -4.648 1 93.94 198 LEU A O 1
ATOM 1464 N N . THR A 1 199 ? 15.703 -51.031 -4.77 1 91.5 199 THR A N 1
ATOM 1465 C CA . THR A 1 199 ? 16.469 -51.438 -3.604 1 91.5 199 THR A CA 1
ATOM 1466 C C . THR A 1 199 ? 16.016 -50.688 -2.354 1 91.5 199 THR A C 1
ATOM 1468 O O . THR A 1 199 ? 15.5 -49.594 -2.445 1 91.5 199 THR A O 1
ATOM 1471 N N . PRO A 1 200 ? 16.156 -51.344 -1.22 1 91 200 PRO A N 1
ATOM 1472 C CA . PRO A 1 200 ? 15.828 -50.656 0.023 1 91 200 PRO A CA 1
ATOM 1473 C C . PRO A 1 200 ? 16.578 -49.344 0.173 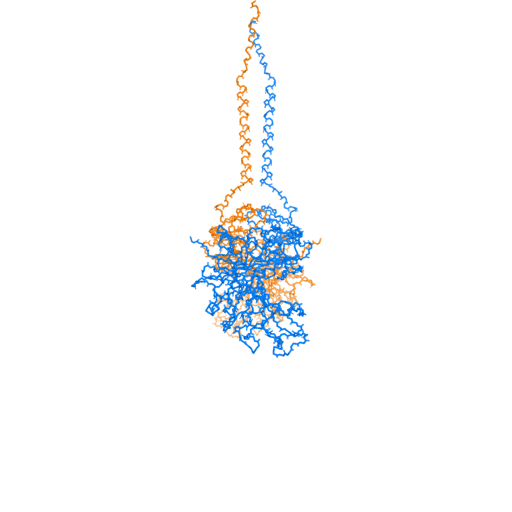1 91 200 PRO A C 1
ATOM 1475 O O . PRO A 1 200 ? 16.047 -48.375 0.72 1 91 200 PRO A O 1
ATOM 1478 N N . GLU A 1 201 ? 17.734 -49.25 -0.31 1 87.69 201 GLU A N 1
ATOM 1479 C CA . GLU A 1 201 ? 18.547 -48.031 -0.215 1 87.69 201 GLU A CA 1
ATOM 1480 C C . GLU A 1 201 ? 17.953 -46.906 -1.038 1 87.69 201 GLU A C 1
ATOM 1482 O O . GLU A 1 201 ? 17.922 -45.75 -0.591 1 87.69 201 GLU A O 1
ATOM 1487 N N . GLN A 1 202 ? 17.453 -47.25 -2.219 1 87.56 202 GLN A N 1
ATOM 1488 C CA . GLN A 1 202 ? 16.812 -46.25 -3.072 1 87.56 202 GLN A CA 1
ATOM 1489 C C . GLN A 1 202 ? 15.586 -45.625 -2.398 1 87.56 202 GLN A C 1
ATOM 1491 O O . GLN A 1 202 ? 15.312 -44.438 -2.551 1 87.56 202 GLN A O 1
ATOM 1496 N N . VAL A 1 203 ? 14.93 -46.438 -1.66 1 91.06 203 VAL A N 1
ATOM 1497 C CA . VAL A 1 203 ? 13.719 -46 -0.977 1 91.06 203 VAL A CA 1
ATOM 1498 C C . VAL A 1 203 ? 14.094 -45.219 0.283 1 91.06 203 VAL A C 1
ATOM 1500 O O . VAL A 1 203 ? 13.555 -44.156 0.535 1 91.06 203 VAL A O 1
ATOM 1503 N N . SER A 1 204 ? 15.102 -45.656 0.995 1 88.56 204 SER A N 1
ATOM 1504 C CA . SER A 1 204 ? 15.477 -45.062 2.264 1 88.56 204 SER A CA 1
ATOM 1505 C C . SER A 1 204 ? 16.203 -43.719 2.041 1 88.56 204 SER A C 1
ATOM 1507 O O . SER A 1 204 ? 16.125 -42.812 2.873 1 88.56 204 SER A O 1
ATOM 1509 N N . LEU A 1 205 ? 16.828 -43.562 0.929 1 86.12 205 LEU A N 1
ATOM 1510 C CA . LEU A 1 205 ? 17.625 -42.344 0.673 1 86.12 205 LEU A CA 1
ATOM 1511 C C . LEU A 1 205 ? 16.938 -41.469 -0.359 1 86.12 205 LEU A C 1
ATOM 1513 O O . LEU A 1 205 ? 17.594 -40.656 -1.014 1 86.12 205 LEU A O 1
ATOM 1517 N N . ALA A 1 206 ? 15.633 -41.719 -0.485 1 92.25 206 ALA A N 1
ATOM 1518 C CA . ALA A 1 206 ? 14.867 -40.938 -1.436 1 92.25 206 ALA A CA 1
ATOM 1519 C C . ALA A 1 206 ? 14.977 -39.438 -1.104 1 92.25 206 ALA A C 1
ATOM 1521 O O . ALA A 1 206 ? 14.961 -39.062 0.069 1 92.25 206 ALA A O 1
ATOM 1522 N N . LYS A 1 207 ? 15.172 -38.625 -2.107 1 92.44 207 LYS A N 1
ATOM 1523 C CA . LYS A 1 207 ? 15.25 -37.156 -1.935 1 92.44 207 LYS A CA 1
ATOM 1524 C C . LYS A 1 207 ? 13.898 -36.594 -1.506 1 92.44 207 LYS A C 1
ATOM 1526 O O . LYS A 1 207 ? 12.852 -37.219 -1.744 1 92.44 207 LYS A O 1
ATOM 1531 N N . PRO A 1 208 ? 13.898 -35.438 -0.886 1 92.25 208 PRO A N 1
ATOM 1532 C CA . PRO A 1 208 ? 12.648 -34.875 -0.363 1 92.25 208 PRO A CA 1
ATOM 1533 C C . PRO A 1 208 ? 11.773 -34.281 -1.454 1 92.25 208 PRO A C 1
ATOM 1535 O O . PRO A 1 208 ? 12.289 -33.781 -2.465 1 92.25 208 PRO A O 1
ATOM 1538 N N . MET A 1 209 ? 10.539 -34.344 -1.212 1 92.75 209 MET A N 1
ATOM 1539 C CA . MET A 1 209 ? 9.492 -33.719 -2.002 1 92.75 209 MET A CA 1
ATOM 1540 C C . MET A 1 209 ? 8.859 -32.562 -1.239 1 92.75 209 MET A C 1
ATOM 1542 O O . MET A 1 209 ? 8.695 -32.625 -0.019 1 92.75 209 MET A O 1
ATOM 1546 N N . SER A 1 210 ? 8.539 -31.516 -1.905 1 92.31 210 SER A N 1
ATOM 1547 C CA . SER A 1 210 ? 7.863 -30.406 -1.252 1 92.31 210 SER A CA 1
ATOM 1548 C C . SER A 1 210 ? 6.395 -30.719 -0.987 1 92.31 210 SER A C 1
ATOM 1550 O O . SER A 1 210 ? 5.836 -31.641 -1.585 1 92.31 210 SER A O 1
ATOM 1552 N N . ARG A 1 211 ? 5.797 -30 -0.068 1 91.94 211 ARG A N 1
ATOM 1553 C CA . ARG A 1 211 ? 4.359 -30.109 0.158 1 91.94 211 ARG A CA 1
ATOM 1554 C C . ARG A 1 211 ? 3.582 -29.781 -1.112 1 91.94 211 ARG A C 1
ATOM 1556 O O . ARG A 1 211 ? 2.562 -30.406 -1.402 1 91.94 211 ARG A O 1
ATOM 1563 N N . ALA A 1 212 ? 4.055 -28.781 -1.845 1 93.88 212 ALA A N 1
ATOM 1564 C CA . ALA A 1 212 ? 3.387 -28.344 -3.066 1 93.88 212 ALA A CA 1
ATOM 1565 C C . ALA A 1 212 ? 3.271 -29.484 -4.07 1 93.88 212 ALA A C 1
ATOM 1567 O O . ALA A 1 212 ? 2.184 -29.766 -4.582 1 93.88 212 ALA A O 1
ATOM 1568 N N . LEU A 1 213 ? 4.367 -30.078 -4.309 1 95 213 LEU A N 1
ATOM 1569 C CA . LEU A 1 213 ? 4.344 -31.188 -5.254 1 95 213 LEU A CA 1
ATOM 1570 C C . LEU A 1 213 ? 3.535 -32.344 -4.703 1 95 213 LEU A C 1
ATOM 1572 O O . LEU A 1 213 ? 2.773 -33 -5.438 1 95 213 LEU A O 1
ATOM 1576 N N . PHE A 1 214 ? 3.738 -32.625 -3.418 1 94.75 214 PHE A N 1
ATOM 1577 C CA . PHE A 1 214 ? 2.977 -33.688 -2.756 1 94.75 214 PHE A CA 1
ATOM 1578 C C . PHE A 1 214 ? 1.48 -33.469 -2.943 1 94.75 214 PHE A C 1
ATOM 1580 O O . PHE A 1 214 ? 0.756 -34.406 -3.309 1 94.75 214 PHE A O 1
ATOM 1587 N N . ASP A 1 215 ? 0.999 -32.25 -2.766 1 92.62 215 ASP A N 1
ATOM 1588 C CA . ASP A 1 215 ? -0.42 -31.922 -2.861 1 92.62 215 ASP A CA 1
ATOM 1589 C C . ASP A 1 215 ? -0.899 -31.984 -4.309 1 92.62 215 ASP A C 1
ATOM 1591 O O . ASP A 1 215 ? -2.066 -32.281 -4.57 1 92.62 215 ASP A O 1
ATOM 1595 N N . ALA A 1 216 ? -0.043 -31.719 -5.199 1 94.25 216 ALA A N 1
ATOM 1596 C CA . ALA A 1 216 ? -0.418 -31.672 -6.609 1 94.25 216 ALA A CA 1
ATOM 1597 C C . ALA A 1 216 ? -0.604 -33.062 -7.172 1 94.25 216 ALA A C 1
ATOM 1599 O O . ALA A 1 216 ? -1.357 -33.281 -8.125 1 94.25 216 ALA A O 1
ATOM 1600 N N . LEU A 1 217 ? 0.046 -34 -6.602 1 94.12 217 LEU A N 1
ATOM 1601 C CA . LEU A 1 217 ? 0.005 -35.375 -7.098 1 94.12 217 LEU A CA 1
ATOM 1602 C C . LEU A 1 217 ? -1.158 -36.156 -6.477 1 94.12 217 LEU A C 1
ATOM 1604 O O . LEU A 1 217 ? -1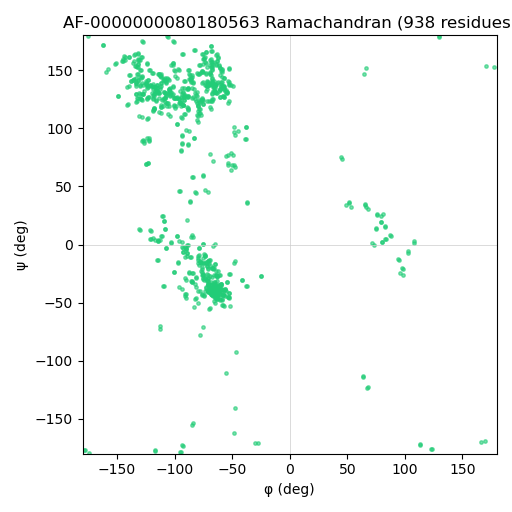.186 -36.375 -5.262 1 94.12 217 LEU A O 1
ATOM 1608 N N . PRO A 1 218 ? -2.047 -36.531 -7.289 1 89.62 218 PRO A N 1
ATOM 1609 C CA . PRO A 1 218 ? -3.109 -37.375 -6.734 1 89.62 218 PRO A CA 1
ATOM 1610 C C . PRO A 1 218 ? -2.576 -38.656 -6.102 1 89.62 218 PRO A C 1
ATOM 1612 O O . PRO A 1 218 ? -1.572 -39.219 -6.566 1 89.62 218 PRO A O 1
ATOM 1615 N N . VAL A 1 219 ? -3.303 -39.125 -5.121 1 89.94 219 VAL A N 1
ATOM 1616 C CA . VAL A 1 219 ? -2.881 -40.312 -4.398 1 89.94 219 VAL A CA 1
ATOM 1617 C C . VAL A 1 219 ? -3.354 -41.562 -5.145 1 89.94 219 VAL A C 1
ATOM 1619 O O . VAL A 1 219 ? -4.504 -41.625 -5.578 1 89.94 219 VAL A O 1
ATOM 1622 N N . GLY A 1 220 ? -2.438 -42.438 -5.426 1 88.06 220 GLY A N 1
ATOM 1623 C CA . GLY A 1 220 ? -2.768 -43.75 -5.934 1 88.06 220 GLY A CA 1
ATOM 1624 C C . GLY A 1 220 ? -2.711 -44.844 -4.867 1 88.06 220 GLY A C 1
ATOM 1625 O O . GLY A 1 220 ? -2.326 -44.562 -3.727 1 88.06 220 GLY A O 1
ATOM 1626 N N . PRO A 1 221 ? -3.094 -46.031 -5.25 1 88.81 221 PRO A N 1
ATOM 1627 C CA . PRO A 1 221 ? -3.012 -47.125 -4.297 1 88.81 221 PRO A CA 1
ATOM 1628 C C . PRO A 1 221 ? -1.587 -47.375 -3.803 1 88.81 221 PRO A C 1
ATOM 1630 O O . PRO A 1 221 ? -0.627 -47.188 -4.555 1 88.81 221 PRO A O 1
ATOM 1633 N N . GLU A 1 222 ? -1.534 -47.844 -2.57 1 92.5 222 GLU A N 1
ATOM 1634 C CA . GLU A 1 222 ? -0.228 -48.188 -2.006 1 92.5 222 GLU A CA 1
ATOM 1635 C C . GLU A 1 222 ? 0.387 -49.406 -2.703 1 92.5 222 GLU A C 1
ATOM 1637 O O . GLU A 1 222 ? -0.329 -50.281 -3.137 1 92.5 222 GLU A O 1
ATOM 1642 N N . LEU A 1 223 ? 1.672 -49.312 -2.779 1 93.94 223 LEU A N 1
ATOM 1643 C CA . LEU A 1 223 ? 2.391 -50.469 -3.328 1 93.94 223 LEU A CA 1
ATOM 1644 C C . LEU A 1 223 ? 2.744 -51.469 -2.23 1 93.94 223 LEU A C 1
ATOM 1646 O O . LEU A 1 223 ? 3.844 -51.406 -1.673 1 93.94 223 LEU A O 1
ATOM 1650 N N . THR A 1 224 ? 1.813 -52.312 -1.954 1 93.44 224 THR A N 1
ATOM 1651 C CA . THR A 1 224 ? 1.939 -53.375 -0.96 1 93.44 224 THR A CA 1
ATOM 1652 C C . THR A 1 224 ? 1.573 -54.719 -1.562 1 93.44 224 THR A C 1
ATOM 1654 O O . THR A 1 224 ? 1.222 -54.812 -2.74 1 93.44 224 THR A O 1
ATOM 1657 N N . VAL A 1 225 ? 1.777 -55.688 -0.75 1 90.81 225 VAL A N 1
ATOM 1658 C CA . VAL A 1 225 ? 1.307 -57 -1.192 1 90.81 225 VAL A CA 1
ATOM 1659 C C . VAL A 1 225 ? -0.22 -57.031 -1.237 1 90.81 225 VAL A C 1
ATOM 1661 O O . VAL A 1 225 ? -0.879 -56.812 -0.218 1 90.81 225 VAL A O 1
ATOM 1664 N N . PRO A 1 226 ? -0.716 -57.219 -2.463 1 89.56 226 PRO A N 1
ATOM 1665 C CA . PRO A 1 226 ? -2.18 -57.25 -2.516 1 89.56 226 PRO A CA 1
ATOM 1666 C C . PRO A 1 226 ? -2.764 -58.375 -1.641 1 89.56 226 PRO A C 1
ATOM 1668 O O . PRO A 1 226 ? -2.199 -59.469 -1.561 1 89.56 226 PRO A O 1
ATOM 1671 N N . GLU A 1 227 ? -3.816 -58 -0.979 1 86.75 227 GLU A N 1
ATOM 1672 C CA . GLU A 1 227 ? -4.477 -58.969 -0.118 1 86.75 227 GLU A CA 1
ATOM 1673 C C . GLU A 1 227 ? -5.832 -59.375 -0.69 1 86.75 227 GLU A C 1
ATOM 1675 O O . GLU A 1 227 ? -6.637 -58.531 -1.071 1 86.75 227 GLU A O 1
ATOM 1680 N N . ALA A 1 228 ? -5.949 -60.688 -0.841 1 87.12 228 ALA A N 1
ATOM 1681 C CA . ALA A 1 228 ? -7.277 -61.188 -1.187 1 87.12 228 ALA A CA 1
ATOM 1682 C C . ALA A 1 228 ? -8.164 -61.281 0.05 1 87.12 228 ALA A C 1
ATOM 1684 O O . ALA A 1 228 ? -7.832 -62 1.005 1 87.12 228 ALA A O 1
ATOM 1685 N N . PRO A 1 229 ? -9.242 -60.594 -0.017 1 90 229 PRO A N 1
ATOM 1686 C CA . PRO A 1 229 ? -10.141 -60.719 1.139 1 90 229 PRO A CA 1
ATOM 1687 C C . PRO A 1 229 ? -10.539 -62.156 1.422 1 90 229 PRO A C 1
ATOM 1689 O O . PRO A 1 229 ? -10.898 -62.875 0.5 1 90 229 PRO A O 1
ATOM 1692 N N . ASN A 1 230 ? -10.453 -62.594 2.652 1 89.5 230 ASN A N 1
ATOM 1693 C CA . ASN A 1 230 ? -10.82 -63.906 3.102 1 89.5 230 ASN A CA 1
ATOM 1694 C C . ASN A 1 230 ? -9.875 -65 2.531 1 89.5 230 ASN A C 1
ATOM 1696 O O . ASN A 1 230 ? -10.305 -66.062 2.211 1 89.5 230 ASN A O 1
ATOM 1700 N N . ALA A 1 231 ? -8.68 -64.562 2.326 1 89.75 231 ALA A N 1
ATOM 1701 C CA . ALA A 1 231 ? -7.684 -65.5 1.809 1 89.75 231 ALA A CA 1
ATOM 1702 C C . ALA A 1 231 ? -7.664 -66.812 2.623 1 89.75 231 ALA A C 1
ATOM 1704 O O . ALA A 1 231 ? -7.699 -66.75 3.855 1 89.75 231 ALA A O 1
ATOM 1705 N N . GLY A 1 232 ? -7.59 -67.875 1.967 1 89.19 232 GLY A N 1
ATOM 1706 C CA . GLY A 1 232 ? -7.562 -69.188 2.629 1 89.19 232 GLY A CA 1
ATOM 1707 C C . GLY A 1 232 ? -8.922 -69.812 2.693 1 89.19 232 GLY A C 1
ATOM 1708 O O . GLY A 1 232 ? -9.016 -71.062 2.857 1 89.19 232 GLY A O 1
ATOM 1709 N N . ALA A 1 233 ? -9.953 -69.125 2.66 1 92.38 233 ALA A N 1
ATOM 1710 C CA . ALA A 1 233 ? -11.305 -69.625 2.637 1 92.38 233 ALA A CA 1
ATOM 1711 C C . ALA A 1 233 ? -11.641 -70.25 1.271 1 92.38 233 ALA A C 1
ATOM 1713 O O . ALA A 1 233 ? -11.008 -69.875 0.269 1 92.38 233 ALA A O 1
ATOM 1714 N N . PRO A 1 234 ? -12.57 -71.188 1.301 1 93.25 234 PRO A N 1
ATOM 1715 C CA . PRO A 1 234 ? -12.969 -71.75 0.008 1 93.25 234 PRO A CA 1
ATOM 1716 C C . PRO A 1 234 ? -13.68 -70.688 -0.881 1 93.25 234 PRO A C 1
ATOM 1718 O O . PRO A 1 234 ? -14.438 -69.875 -0.384 1 93.25 234 PRO A O 1
ATOM 1721 N N . ALA A 1 235 ? -13.359 -70.75 -2.119 1 94.88 235 ALA A N 1
ATOM 1722 C CA . ALA A 1 235 ? -14.078 -69.938 -3.082 1 94.88 235 ALA A CA 1
ATOM 1723 C C . ALA A 1 235 ? -15.523 -70.375 -3.252 1 94.88 235 ALA A C 1
ATOM 1725 O O . ALA A 1 235 ? -15.82 -71.562 -3.043 1 94.88 235 ALA A O 1
ATOM 1726 N N . THR A 1 236 ? -16.406 -69.562 -3.658 1 93.69 236 THR A N 1
ATOM 1727 C CA . THR A 1 236 ? -17.828 -69.875 -3.691 1 93.69 236 THR A CA 1
ATOM 1728 C C . THR A 1 236 ? -18.281 -70.188 -5.113 1 93.69 236 THR A C 1
ATOM 1730 O O . THR A 1 236 ? -19.438 -70.5 -5.344 1 93.69 236 THR A O 1
ATOM 1733 N N . PHE A 1 237 ? -17.422 -70.188 -6.062 1 95.25 237 PHE A N 1
ATOM 1734 C CA . PHE A 1 237 ? -17.812 -70.5 -7.43 1 95.25 237 PHE A CA 1
ATOM 1735 C C . PHE A 1 237 ? -17.391 -71.938 -7.789 1 95.25 237 PHE A C 1
ATOM 1737 O O . PHE A 1 237 ? -16.406 -72.438 -7.258 1 95.25 237 PHE A O 1
ATOM 1744 N N . PRO A 1 238 ? -18.125 -72.5 -8.742 1 90.75 238 PRO A N 1
ATOM 1745 C CA . PRO A 1 238 ? -17.828 -73.875 -9.109 1 90.75 238 PRO A CA 1
ATOM 1746 C C . PRO A 1 238 ? -16.516 -74.062 -9.875 1 90.75 238 PRO A C 1
ATOM 1748 O O . PRO A 1 238 ? -16.188 -73.188 -10.703 1 90.75 238 PRO A O 1
ATOM 1751 N N . GLY A 1 239 ? -15.797 -75.125 -9.492 1 89.44 239 GLY A N 1
ATOM 1752 C CA . GLY A 1 239 ? -14.594 -75.438 -10.25 1 89.44 239 GLY A CA 1
ATOM 1753 C C . GLY A 1 239 ? -13.383 -74.625 -9.82 1 89.44 239 GLY A C 1
ATOM 1754 O O . GLY A 1 239 ? -12.391 -74.562 -10.547 1 89.44 239 GLY A O 1
ATOM 1755 N N . ALA A 1 240 ? -13.43 -74 -8.656 1 93.31 240 ALA A N 1
ATOM 1756 C CA . ALA A 1 240 ? -12.289 -73.25 -8.164 1 93.31 240 ALA A CA 1
ATOM 1757 C C . ALA A 1 240 ? -11.07 -74.125 -7.969 1 93.31 240 ALA A C 1
ATOM 1759 O O . ALA A 1 240 ? -11.156 -75.188 -7.336 1 93.31 240 ALA A O 1
ATOM 1760 N N . PRO A 1 241 ? -9.953 -73.688 -8.461 1 92.12 241 PRO A N 1
ATOM 1761 C CA . PRO A 1 241 ? -8.766 -74.562 -8.398 1 92.12 241 PRO A CA 1
ATOM 1762 C C . PRO A 1 241 ? -8.109 -74.562 -7.02 1 92.12 241 PRO A C 1
ATOM 1764 O O . PRO A 1 241 ? -7.188 -75.312 -6.77 1 92.12 241 PRO A O 1
ATOM 1767 N N . GLY A 1 242 ? -8.492 -73.75 -6.156 1 91 242 GLY A N 1
ATOM 1768 C CA . GLY A 1 242 ? -7.969 -73.625 -4.801 1 91 242 GLY A CA 1
ATOM 1769 C C . GLY A 1 242 ? -8.703 -72.625 -3.965 1 91 242 GLY A C 1
ATOM 1770 O O . GLY A 1 242 ? -9.648 -72 -4.441 1 91 242 GLY A O 1
ATOM 1771 N N . PRO A 1 243 ? -8.281 -72.5 -2.76 1 92.56 243 PRO A N 1
ATOM 1772 C CA . PRO A 1 243 ? -8.898 -71.5 -1.897 1 92.56 243 PRO A CA 1
ATOM 1773 C C . PRO A 1 243 ? -8.594 -70.062 -2.355 1 92.56 243 PRO A C 1
ATOM 1775 O O . PRO A 1 243 ? -7.762 -69.875 -3.242 1 92.56 243 PRO A O 1
ATOM 1778 N N . ILE A 1 244 ? -9.391 -69.188 -1.741 1 93 244 ILE A N 1
ATOM 1779 C CA . ILE A 1 244 ? -9.18 -67.75 -2.037 1 93 244 ILE A CA 1
ATOM 1780 C C . ILE A 1 244 ? -7.719 -67.375 -1.783 1 93 244 ILE A C 1
ATOM 1782 O O . ILE A 1 244 ? -7.152 -67.75 -0.75 1 93 244 ILE A O 1
ATOM 1786 N N . GLY A 1 245 ? -7.109 -66.688 -2.746 1 92.12 245 GLY A N 1
ATOM 1787 C CA . GLY A 1 245 ? -5.715 -66.312 -2.605 1 92.12 245 GLY A CA 1
ATOM 1788 C C . GLY A 1 245 ? -4.77 -67.188 -3.41 1 92.12 245 GLY A C 1
ATOM 1789 O O . GLY A 1 245 ? -3.574 -66.875 -3.496 1 92.12 245 GLY A O 1
ATOM 1790 N N . THR A 1 246 ? -5.227 -68.25 -4.023 1 92.44 246 THR A N 1
ATOM 1791 C CA . THR A 1 246 ? -4.422 -69.125 -4.848 1 92.44 246 THR A CA 1
ATOM 1792 C C . THR A 1 246 ? -4.055 -68.438 -6.168 1 92.44 246 THR A C 1
ATOM 1794 O O . THR A 1 246 ? -4.914 -67.875 -6.836 1 92.44 246 THR A O 1
ATOM 1797 N N . ILE A 1 247 ? -2.787 -68.562 -6.496 1 93.19 247 ILE A N 1
ATOM 1798 C CA . ILE A 1 247 ? -2.328 -68.062 -7.781 1 93.19 247 ILE A CA 1
ATOM 1799 C C . ILE A 1 247 ? -2.377 -69.125 -8.828 1 93.19 247 ILE A C 1
ATOM 1801 O O . ILE A 1 247 ? -1.853 -70.25 -8.602 1 93.19 247 ILE A O 1
ATOM 1805 N N . ILE A 1 248 ? -3.043 -68.75 -9.914 1 92.94 248 ILE A N 1
ATOM 1806 C CA . ILE A 1 248 ? -3.186 -69.688 -11.016 1 92.94 248 ILE A CA 1
ATOM 1807 C C . ILE A 1 248 ? -2.252 -69.312 -12.156 1 92.94 248 ILE A C 1
ATOM 1809 O O . ILE A 1 248 ? -2.154 -68.125 -12.508 1 92.94 248 ILE A O 1
ATOM 1813 N N . VAL A 1 249 ? -1.514 -70.312 -12.711 1 92.75 249 VAL A N 1
ATOM 1814 C CA . VAL A 1 249 ? -0.711 -70.062 -13.914 1 92.75 249 VAL A CA 1
ATOM 1815 C C . VAL A 1 249 ? -1.317 -70.875 -15.078 1 92.75 249 VAL A C 1
ATOM 1817 O O . VAL A 1 249 ? -1.627 -72.062 -14.953 1 92.75 249 VAL A O 1
ATOM 1820 N N . THR A 1 250 ? -1.576 -70.125 -16.094 1 91.38 250 THR A N 1
ATOM 1821 C CA . THR A 1 250 ? -2.104 -70.75 -17.297 1 91.38 250 THR A CA 1
ATOM 1822 C C . THR A 1 250 ? -1.091 -70.688 -18.438 1 91.38 250 THR A C 1
ATOM 1824 O O . THR A 1 250 ? -0.733 -69.625 -18.891 1 91.38 250 THR A O 1
ATOM 1827 N N . PRO A 1 251 ? -0.583 -71.938 -18.828 1 86.38 251 PRO A N 1
ATOM 1828 C CA . PRO A 1 251 ? 0.383 -71.938 -19.938 1 86.38 251 PRO A CA 1
ATOM 1829 C C . PRO A 1 251 ? -0.195 -71.375 -21.219 1 86.38 251 PRO A C 1
ATOM 1831 O O . PRO A 1 251 ? -1.381 -71.562 -21.516 1 86.38 251 PRO A O 1
ATOM 1834 N N . GLN A 1 252 ? 0.546 -70.562 -21.797 1 80.38 252 GLN A N 1
ATOM 1835 C CA . GLN A 1 252 ? 0.14 -70 -23.078 1 80.38 252 GLN A CA 1
ATOM 1836 C C . GLN A 1 252 ? 0.947 -70.562 -24.234 1 80.38 252 GLN A C 1
ATOM 1838 O O . GLN A 1 252 ? 2.066 -71.062 -24.016 1 80.38 252 GLN A O 1
ATOM 1843 N N . ILE A 1 253 ? 0.26 -70.875 -25.422 1 74.38 253 ILE A N 1
ATOM 1844 C CA . ILE A 1 253 ? 0.951 -71.375 -26.594 1 74.38 253 ILE A CA 1
ATOM 1845 C C . ILE A 1 253 ? 2.111 -70.5 -26.969 1 74.38 253 ILE A C 1
ATOM 1847 O O . ILE A 1 253 ? 3.221 -70.938 -27.234 1 74.38 253 ILE A O 1
ATOM 1851 N N . SER A 1 254 ? 1.792 -69.125 -27.125 1 73.69 254 SER A N 1
ATOM 1852 C CA . SER A 1 254 ? 2.807 -68.125 -27.453 1 73.69 254 SER A CA 1
ATOM 1853 C C . SER A 1 254 ? 2.727 -66.938 -26.484 1 73.69 254 SER A C 1
ATOM 1855 O O . SER A 1 254 ? 1.638 -66.562 -26.062 1 73.69 254 SER A O 1
ATOM 1857 N N . GLY A 1 255 ? 3.779 -66.625 -25.875 1 66.25 255 GLY A N 1
ATOM 1858 C CA . GLY A 1 255 ? 3.877 -65.438 -25.047 1 66.25 255 GLY A CA 1
ATOM 1859 C C . GLY A 1 255 ? 4.047 -65.75 -23.578 1 66.25 255 GLY A C 1
ATOM 1860 O O . GLY A 1 255 ? 4.223 -66.875 -23.188 1 66.25 255 GLY A O 1
ATOM 1861 N N . PRO A 1 256 ? 3.99 -64.75 -22.797 1 72.06 256 PRO A N 1
ATOM 1862 C CA . PRO A 1 256 ? 4.211 -64.938 -21.359 1 72.06 256 PRO A CA 1
ATOM 1863 C C . PRO A 1 256 ? 3.043 -65.625 -20.656 1 72.06 256 PRO A C 1
ATOM 1865 O O . PRO A 1 256 ? 1.919 -65.625 -21.172 1 72.06 256 PRO A O 1
ATOM 1868 N N . GLN A 1 257 ? 3.348 -66.375 -19.656 1 83.19 257 GLN A N 1
ATOM 1869 C CA . GLN A 1 257 ? 2.35 -67.062 -18.844 1 83.19 257 GLN A CA 1
ATOM 1870 C C . GLN A 1 257 ? 1.294 -66.062 -18.328 1 83.19 257 GLN A C 1
ATOM 1872 O O . GLN A 1 257 ? 1.586 -64.938 -18.094 1 83.19 257 GLN A O 1
ATOM 1877 N N . GLN A 1 258 ? 0.087 -66.625 -18.375 1 90 258 GLN A N 1
ATOM 1878 C CA . GLN A 1 258 ? -1.006 -65.812 -17.797 1 90 258 GLN A CA 1
ATOM 1879 C C . GLN A 1 258 ? -1.228 -66.188 -16.328 1 90 258 GLN A C 1
ATOM 1881 O O . GLN A 1 258 ? -1.16 -67.375 -15.969 1 90 258 GLN A O 1
ATOM 1886 N N . TYR A 1 259 ? -1.355 -65.125 -15.516 1 92.44 259 TYR A N 1
ATOM 1887 C CA . TYR A 1 259 ? -1.576 -65.312 -14.094 1 92.44 259 TYR A CA 1
ATOM 1888 C C . TYR A 1 259 ? -2.967 -64.875 -13.68 1 92.44 259 TYR A C 1
ATOM 1890 O O . TYR A 1 259 ? -3.48 -63.875 -14.195 1 92.44 259 TYR A O 1
ATOM 1898 N N . SER A 1 260 ? -3.543 -65.562 -12.758 1 94.56 260 SER A N 1
ATOM 1899 C CA . SER A 1 260 ? -4.832 -65.188 -12.18 1 94.56 260 SER A CA 1
ATOM 1900 C C . SER A 1 260 ? -4.863 -65.5 -10.68 1 94.56 260 SER A C 1
ATOM 1902 O O . SER A 1 260 ? -4.043 -66.25 -10.172 1 94.56 260 SER A O 1
ATOM 1904 N N . LEU A 1 261 ? -5.777 -64.812 -10.016 1 93.69 261 LEU A N 1
ATOM 1905 C CA . LEU A 1 261 ? -5.977 -65 -8.586 1 93.69 261 LEU A CA 1
ATOM 1906 C C . LEU A 1 261 ? -7.387 -65.5 -8.281 1 93.69 261 LEU A C 1
ATOM 1908 O O . LEU A 1 261 ? -8.359 -64.938 -8.828 1 93.69 261 LEU A O 1
ATOM 1912 N N . VAL A 1 262 ? -7.398 -66.438 -7.48 1 94.56 262 VAL A N 1
ATOM 1913 C CA . VAL A 1 262 ? -8.703 -66.938 -7.051 1 94.56 262 VAL A CA 1
ATOM 1914 C C . VAL A 1 262 ? -9.273 -66 -5.98 1 94.56 262 VAL A C 1
ATOM 1916 O O . VAL A 1 262 ? -8.641 -65.812 -4.953 1 94.56 262 VAL A O 1
ATOM 1919 N N . LEU A 1 263 ? -10.438 -65.5 -6.207 1 95.19 263 LEU A N 1
ATOM 1920 C CA . LEU A 1 263 ? -11.195 -64.688 -5.254 1 95.19 263 LEU A CA 1
ATOM 1921 C C . LEU A 1 263 ? -12.5 -65.375 -4.875 1 95.19 263 LEU A C 1
ATOM 1923 O O . LEU A 1 263 ? -12.727 -66.562 -5.242 1 95.19 263 LEU A O 1
ATOM 1927 N N . ALA A 1 264 ? -13.289 -64.688 -4.043 1 94.75 264 ALA A N 1
ATOM 1928 C CA . ALA A 1 264 ? -14.469 -65.312 -3.477 1 94.75 264 ALA A CA 1
ATOM 1929 C C . ALA A 1 264 ? -15.445 -65.75 -4.574 1 94.75 264 ALA A C 1
ATOM 1931 O O . ALA A 1 264 ? -15.977 -66.875 -4.555 1 94.75 264 ALA A O 1
ATOM 1932 N N . ASP A 1 265 ? -15.562 -64.875 -5.609 1 95.81 265 ASP A N 1
ATOM 1933 C CA . ASP A 1 265 ? -16.641 -65.125 -6.566 1 95.81 265 ASP A CA 1
ATOM 1934 C C . ASP A 1 265 ? -16.094 -65.375 -7.965 1 95.81 265 ASP A C 1
ATOM 1936 O O . ASP A 1 265 ? -16.844 -65.375 -8.945 1 95.81 265 ASP A O 1
ATOM 1940 N N . GLY A 1 266 ? -14.859 -65.438 -8.031 1 96.44 266 GLY A N 1
ATOM 1941 C CA . GLY A 1 266 ? -14.266 -65.688 -9.336 1 96.44 266 GLY A CA 1
ATOM 1942 C C . GLY A 1 266 ? -12.758 -65.5 -9.352 1 96.44 266 GLY A C 1
ATOM 1943 O O . GLY A 1 266 ? -12.125 -65.438 -8.297 1 96.44 266 GLY A O 1
ATOM 1944 N N . VAL A 1 267 ? -12.25 -65.5 -10.602 1 96.12 267 VAL A N 1
ATOM 1945 C CA . VAL A 1 267 ? -10.812 -65.312 -10.75 1 96.12 267 VAL A CA 1
ATOM 1946 C C . VAL A 1 267 ? -10.539 -63.906 -11.344 1 96.12 267 VAL A C 1
ATOM 1948 O O . VAL A 1 267 ? -11.352 -63.375 -12.102 1 96.12 267 VAL A O 1
ATOM 1951 N N . GLN A 1 268 ? -9.5 -63.344 -10.867 1 96.19 268 GLN A N 1
ATOM 1952 C CA . GLN A 1 268 ? -9.039 -62.062 -11.406 1 96.19 268 GLN A CA 1
ATOM 1953 C C . GLN A 1 268 ? -7.656 -62.188 -12.031 1 96.19 268 GLN A C 1
ATOM 1955 O O . GLN A 1 268 ? -6.75 -62.781 -11.43 1 96.19 268 GLN A O 1
ATOM 1960 N N . THR A 1 269 ? -7.57 -61.625 -13.242 1 93.75 269 THR A N 1
ATOM 1961 C CA . THR A 1 269 ? -6.281 -61.688 -13.922 1 93.75 269 THR A CA 1
ATOM 1962 C C . THR A 1 269 ? -5.246 -60.844 -13.172 1 93.75 269 THR A C 1
ATOM 1964 O O . THR A 1 269 ? -5.547 -59.75 -12.711 1 93.75 269 THR A O 1
ATOM 1967 N N . LEU A 1 270 ? -4.078 -61.406 -13.016 1 92.19 270 LEU A N 1
ATOM 1968 C CA . LEU A 1 270 ? -2.977 -60.719 -12.367 1 92.19 270 LEU A CA 1
ATOM 1969 C C . LEU A 1 270 ? -1.892 -60.344 -13.367 1 92.19 270 LEU A C 1
ATOM 1971 O O . LEU A 1 270 ? -1.464 -61.188 -14.164 1 92.19 270 LEU A O 1
ATOM 1975 N N . PRO A 1 271 ? -1.479 -59.094 -13.297 1 91.12 271 PRO A N 1
ATOM 1976 C CA . PRO A 1 271 ? -0.215 -58.812 -13.984 1 91.12 271 PRO A CA 1
ATOM 1977 C C . PRO A 1 271 ? 0.946 -59.656 -13.438 1 91.12 271 PRO A C 1
ATOM 1979 O O . PRO A 1 271 ? 1.004 -59.906 -12.234 1 91.12 271 PRO A O 1
ATOM 1982 N N . PRO A 1 272 ? 1.878 -60.062 -14.359 1 90.25 272 PRO A N 1
ATOM 1983 C CA . PRO A 1 272 ? 2.988 -60.906 -13.93 1 90.25 272 PRO A CA 1
ATOM 1984 C C . PRO A 1 272 ? 3.754 -60.344 -12.742 1 90.25 272 PRO A C 1
ATOM 1986 O O . PRO A 1 272 ? 4.129 -61.062 -11.828 1 90.25 272 PRO A O 1
ATOM 1989 N N . LEU A 1 273 ? 3.951 -59.125 -12.797 1 91.81 273 LEU A N 1
ATOM 1990 C CA . LEU A 1 273 ? 4.691 -58.469 -11.719 1 91.81 273 LEU A CA 1
ATOM 1991 C C . LEU A 1 273 ? 3.959 -58.625 -10.391 1 91.81 273 LEU A C 1
ATOM 1993 O O . LEU A 1 273 ? 4.582 -58.875 -9.359 1 91.81 273 LEU A O 1
ATOM 1997 N N . VAL A 1 274 ? 2.691 -58.5 -10.398 1 92.62 274 VAL A N 1
ATOM 1998 C CA . VAL A 1 274 ? 1.893 -58.625 -9.188 1 92.62 274 VAL A CA 1
ATOM 1999 C C . VAL A 1 274 ? 1.921 -60.062 -8.688 1 92.62 274 VAL A C 1
ATOM 2001 O O . VAL A 1 274 ? 2.021 -60.312 -7.488 1 92.62 274 VAL A O 1
ATOM 2004 N N . ALA A 1 275 ? 1.814 -60.938 -9.57 1 91.38 275 ALA A N 1
ATOM 2005 C CA . ALA A 1 275 ? 1.921 -62.344 -9.195 1 91.38 275 ALA A CA 1
ATOM 2006 C C . ALA A 1 275 ? 3.248 -62.625 -8.492 1 91.38 275 ALA A C 1
ATOM 2008 O O . ALA A 1 275 ?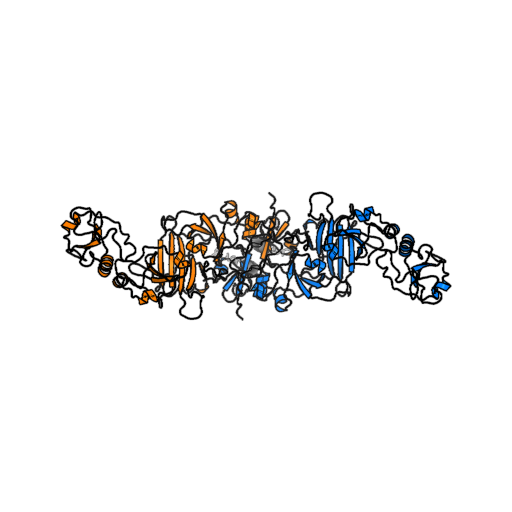 3.287 -63.312 -7.484 1 91.38 275 ALA A O 1
ATOM 2009 N N . GLN A 1 276 ? 4.273 -62.062 -9.039 1 90.94 276 GLN A N 1
ATOM 2010 C CA . GLN A 1 276 ? 5.594 -62.25 -8.438 1 90.94 276 GLN A CA 1
ATOM 2011 C C . GLN A 1 276 ? 5.645 -61.656 -7.031 1 90.94 276 GLN A C 1
ATOM 2013 O O . GLN A 1 276 ? 6.25 -62.25 -6.133 1 90.94 276 GLN A O 1
ATOM 2018 N N . ILE A 1 277 ? 5.047 -60.531 -6.875 1 92.88 277 ILE A N 1
ATOM 2019 C CA . ILE A 1 277 ? 5.004 -59.906 -5.566 1 92.88 277 ILE A CA 1
ATOM 2020 C C . ILE A 1 277 ? 4.297 -60.812 -4.566 1 92.88 277 ILE A C 1
ATOM 2022 O O . ILE A 1 277 ? 4.793 -61.031 -3.457 1 92.88 277 ILE A O 1
ATOM 2026 N N . MET A 1 278 ? 3.213 -61.312 -4.949 1 91.31 278 MET A N 1
ATOM 2027 C CA . MET A 1 278 ? 2.428 -62.188 -4.07 1 91.31 278 MET A CA 1
ATOM 2028 C C . MET A 1 278 ? 3.18 -63.469 -3.764 1 91.31 278 MET A C 1
ATOM 2030 O O . MET A 1 278 ? 3.172 -63.938 -2.625 1 91.31 278 MET A O 1
ATOM 2034 N N . GLN A 1 279 ? 3.807 -63.969 -4.742 1 89.5 279 GLN A N 1
ATOM 2035 C CA . GLN A 1 279 ? 4.59 -65.188 -4.547 1 89.5 279 GLN A CA 1
ATOM 2036 C C . GLN A 1 279 ? 5.73 -64.938 -3.561 1 89.5 279 GLN A C 1
ATOM 2038 O O . GLN A 1 279 ? 5.973 -65.75 -2.672 1 89.5 279 GLN A O 1
ATOM 2043 N N . ASN A 1 280 ? 6.379 -63.844 -3.719 1 88.94 280 ASN A N 1
ATOM 2044 C CA . ASN A 1 280 ? 7.492 -63.5 -2.842 1 88.94 280 ASN A CA 1
ATOM 2045 C C . ASN A 1 280 ? 7.035 -63.344 -1.396 1 88.94 280 ASN A C 1
ATOM 2047 O O . ASN A 1 280 ? 7.785 -63.625 -0.463 1 88.94 280 ASN A O 1
ATOM 2051 N N . ALA A 1 281 ? 5.945 -62.719 -1.273 1 88 281 ALA A N 1
ATOM 2052 C CA . ALA A 1 281 ? 5.418 -62.469 0.066 1 88 281 ALA A CA 1
ATOM 2053 C C . ALA A 1 281 ? 5.105 -63.781 0.782 1 88 281 ALA A C 1
ATOM 2055 O O . ALA A 1 281 ? 5.098 -63.844 2.014 1 88 281 ALA A O 1
ATOM 2056 N N . GLY A 1 282 ? 4.945 -64.625 0.051 1 77.5 282 GLY A N 1
ATOM 2057 C CA . GLY A 1 282 ? 4.652 -65.938 0.667 1 77.5 282 GLY A CA 1
ATOM 2058 C C . GLY A 1 282 ? 3.334 -65.938 1.417 1 77.5 282 GLY A C 1
ATOM 2059 O O . GLY A 1 282 ? 2.686 -64.875 1.563 1 77.5 282 GLY A O 1
ATOM 2060 N N . GLY A 1 283 ? 2.566 -67 1.494 1 69.25 283 GLY A N 1
ATOM 2061 C CA . GLY A 1 283 ? 1.324 -67.312 2.195 1 69.25 283 GLY A CA 1
ATOM 2062 C C . GLY A 1 283 ? 0.777 -68.688 1.907 1 69.25 283 GLY A C 1
ATOM 2063 O O . GLY A 1 283 ? 1.288 -69.375 1.036 1 69.25 283 GLY A O 1
ATOM 2064 N N . PRO A 1 284 ? 0.125 -69 2.904 1 61.12 284 PRO A N 1
ATOM 2065 C CA . PRO A 1 284 ? -0.271 -70.438 2.83 1 61.12 284 PRO A CA 1
ATOM 2066 C C . PRO A 1 284 ? -0.709 -70.812 1.429 1 61.12 284 PRO A C 1
ATOM 2068 O O . PRO A 1 284 ? -0.488 -72 1.023 1 61.12 284 PRO A O 1
ATOM 2071 N N . ASN A 1 285 ? -1.26 -69.938 0.679 1 60.34 285 ASN A N 1
ATOM 2072 C CA . ASN A 1 285 ? -1.832 -70.375 -0.577 1 60.34 285 ASN A CA 1
ATOM 2073 C C . ASN A 1 285 ? -1.198 -69.688 -1.779 1 60.34 285 ASN A C 1
ATOM 2075 O O . ASN A 1 285 ? -1.708 -69.812 -2.896 1 60.34 285 ASN A O 1
ATOM 2079 N N . ASN A 1 286 ? -0.061 -69 -1.476 1 62.66 286 ASN A N 1
ATOM 2080 C CA . ASN A 1 286 ? 0.477 -68.25 -2.609 1 62.66 286 ASN A CA 1
ATOM 2081 C C . ASN A 1 286 ? 1.906 -68.688 -2.93 1 62.66 286 ASN A C 1
ATOM 2083 O O . ASN A 1 286 ? 2.541 -68.125 -3.82 1 62.66 286 ASN A O 1
ATOM 2087 N N . SER A 1 287 ? 2.398 -69.688 -2.25 1 65.38 287 SER A N 1
ATOM 2088 C CA . SER A 1 287 ? 3.801 -70.062 -2.432 1 65.38 287 SER A CA 1
ATOM 2089 C C . SER A 1 287 ? 3.992 -70.938 -3.664 1 65.38 287 SER A C 1
ATOM 2091 O O . SER A 1 287 ? 5.066 -70.938 -4.27 1 65.38 287 SER A O 1
ATOM 2093 N N . ARG A 1 288 ? 2.969 -71.688 -4.047 1 77.88 288 ARG A N 1
ATOM 2094 C CA . ARG A 1 288 ? 3.092 -72.5 -5.246 1 77.88 288 ARG A CA 1
ATOM 2095 C C . ARG A 1 288 ? 1.899 -72.312 -6.176 1 77.88 288 ARG A C 1
ATOM 2097 O O . ARG A 1 288 ? 0.785 -72.75 -5.871 1 77.88 288 ARG A O 1
ATOM 2104 N N . PRO A 1 289 ? 2.139 -71.688 -7.301 1 85.31 289 PRO A N 1
ATOM 2105 C CA . PRO A 1 289 ? 1.047 -71.438 -8.25 1 85.31 289 PRO A CA 1
ATOM 2106 C C . PRO A 1 289 ? 0.46 -72.75 -8.781 1 85.31 289 PRO A C 1
ATOM 2108 O O . PRO A 1 289 ? 1.187 -73.75 -8.953 1 85.31 289 PRO A O 1
ATOM 2111 N N . VAL A 1 290 ? -0.846 -72.75 -8.883 1 90.81 290 VAL A N 1
ATOM 2112 C CA . VAL A 1 290 ? -1.553 -73.938 -9.438 1 90.81 290 VAL A CA 1
ATOM 2113 C C . VAL A 1 290 ? -1.706 -73.75 -10.945 1 90.81 290 VAL A C 1
ATOM 2115 O O . VAL A 1 290 ? -2.146 -72.688 -11.422 1 90.81 290 VAL A O 1
ATOM 2118 N N . THR A 1 291 ? -1.266 -74.812 -11.695 1 92.25 291 THR A N 1
ATOM 2119 C CA . THR A 1 291 ? -1.383 -74.75 -13.148 1 92.25 291 THR A CA 1
ATOM 2120 C C . THR A 1 291 ? -2.783 -75.125 -13.594 1 92.25 291 THR A C 1
ATOM 2122 O O . THR A 1 291 ? -3.279 -76.188 -13.195 1 92.25 291 THR A O 1
ATOM 2125 N N . VAL A 1 292 ? -3.416 -74.25 -14.305 1 92.69 292 VAL A N 1
ATOM 2126 C CA . VAL A 1 292 ? -4.75 -74.562 -14.836 1 92.69 292 VAL A CA 1
ATOM 2127 C C . VAL A 1 292 ? -4.742 -74.375 -16.359 1 92.69 292 VAL A C 1
ATOM 2129 O O . VAL A 1 292 ? -4.168 -73.438 -16.875 1 92.69 292 VAL A O 1
ATOM 2132 N N . GLU A 1 293 ? -5.371 -75.312 -17.062 1 89.81 293 GLU A N 1
ATOM 2133 C CA . GLU A 1 293 ? -5.445 -75.25 -18.516 1 89.81 293 GLU A CA 1
ATOM 2134 C C . GLU A 1 293 ? -6.32 -74.062 -18.953 1 89.81 293 GLU A C 1
ATOM 2136 O O . GLU A 1 293 ? -7.316 -73.75 -18.297 1 89.81 293 GLU A O 1
ATOM 2141 N N . PRO A 1 294 ? -6.066 -73.562 -20.141 1 89.69 294 PRO A N 1
ATOM 2142 C CA . PRO A 1 294 ? -6.824 -72.438 -20.641 1 89.69 294 PRO A CA 1
ATOM 2143 C C . PRO A 1 294 ? -8.32 -72.688 -20.75 1 89.69 294 PRO A C 1
ATOM 2145 O O . PRO A 1 294 ? -9.141 -71.875 -20.453 1 89.69 294 PRO A O 1
ATOM 2148 N N . SER A 1 295 ? -8.648 -73.938 -21.078 1 89.25 295 SER A N 1
ATOM 2149 C CA . SER A 1 295 ? -10.047 -74.312 -21.266 1 89.25 295 SER A CA 1
ATOM 2150 C C . SER A 1 295 ? -10.797 -74.25 -19.922 1 89.25 295 SER A C 1
ATOM 2152 O O . SER A 1 295 ? -11.969 -73.938 -19.859 1 89.25 295 SER A O 1
ATOM 2154 N N . ALA A 1 296 ? -10.07 -74.688 -18.953 1 91.25 296 ALA A N 1
ATOM 2155 C CA . ALA A 1 296 ? -10.664 -74.688 -17.625 1 91.25 296 ALA A CA 1
ATOM 2156 C C . ALA A 1 296 ? -10.82 -73.25 -17.078 1 91.25 296 ALA A C 1
ATOM 2158 O O . ALA A 1 296 ? -11.844 -72.938 -16.453 1 91.25 296 ALA A O 1
ATOM 2159 N N . LEU A 1 297 ? -9.867 -72.438 -17.281 1 91.31 297 LEU A N 1
ATOM 2160 C CA . LEU A 1 297 ? -9.906 -71.062 -16.812 1 91.31 297 LEU A CA 1
ATOM 2161 C C . LEU A 1 297 ? -11.039 -70.312 -17.469 1 91.31 297 LEU A C 1
ATOM 2163 O O . LEU A 1 297 ? -11.695 -69.5 -16.828 1 91.31 297 LEU A O 1
ATOM 2167 N N . ALA A 1 298 ? -11.336 -70.625 -18.734 1 90.75 298 ALA A N 1
ATOM 2168 C CA . ALA A 1 298 ? -12.344 -69.875 -19.531 1 90.75 298 ALA A CA 1
ATOM 2169 C C . ALA A 1 298 ? -13.742 -70.125 -18.953 1 90.75 298 ALA A C 1
ATOM 2171 O O . ALA A 1 298 ? -14.648 -69.312 -19.219 1 90.75 298 ALA A O 1
ATOM 2172 N N . LYS A 1 299 ? -13.906 -71.125 -18.203 1 92.5 299 LYS A N 1
ATOM 2173 C CA . LYS A 1 299 ? -15.219 -71.5 -17.672 1 92.5 299 LYS A CA 1
ATOM 2174 C C . LYS A 1 299 ? -15.445 -70.812 -16.312 1 92.5 299 LYS A C 1
ATOM 2176 O O . LYS A 1 299 ? -16.562 -70.875 -15.781 1 92.5 299 LYS A O 1
ATOM 2181 N N . MET A 1 300 ? -14.406 -70.25 -15.82 1 94.75 300 MET A N 1
ATOM 2182 C CA . MET A 1 300 ? -14.516 -69.625 -14.492 1 94.75 300 MET A CA 1
ATOM 2183 C C . MET A 1 300 ? -14.992 -68.188 -14.594 1 94.75 300 MET A C 1
ATOM 2185 O O . MET A 1 300 ? -14.641 -67.5 -15.539 1 94.75 300 MET A O 1
ATOM 2189 N N . PRO A 1 301 ? -15.766 -67.75 -13.578 1 96.31 301 PRO A N 1
ATOM 2190 C CA . PRO A 1 301 ? -16.172 -66.375 -13.57 1 96.31 301 PRO A CA 1
ATOM 2191 C C . PRO A 1 301 ? -14.992 -65.375 -13.375 1 96.31 301 PRO A C 1
ATOM 2193 O O . PRO A 1 301 ? -14.094 -65.688 -12.578 1 96.31 301 PRO A O 1
ATOM 2196 N N . VAL A 1 302 ? -15.008 -64.438 -14.195 1 94.75 302 VAL A N 1
ATOM 2197 C CA . VAL A 1 302 ? -13.953 -63.438 -14.102 1 94.75 302 VAL A CA 1
ATOM 2198 C C . VAL A 1 302 ? -14.461 -62.219 -13.32 1 94.75 302 VAL A C 1
ATOM 2200 O O . VAL A 1 302 ? -15.531 -61.688 -13.609 1 94.75 302 VAL A O 1
ATOM 2203 N N . VAL A 1 303 ? -13.711 -61.844 -12.266 1 94.56 303 VAL A N 1
ATOM 2204 C CA . VAL A 1 303 ? -14.07 -60.688 -11.453 1 94.56 303 VAL A CA 1
ATOM 2205 C C . VAL A 1 303 ? -12.906 -59.688 -11.406 1 94.56 303 VAL A C 1
ATOM 2207 O O . VAL A 1 303 ? -11.766 -60.062 -11.711 1 94.56 303 VAL A O 1
ATOM 2210 N N . ASN A 1 304 ? -13.219 -58.438 -11.156 1 92.75 304 ASN A N 1
ATOM 2211 C CA . ASN A 1 304 ? -12.227 -57.375 -10.969 1 92.75 304 ASN A CA 1
ATOM 2212 C C . ASN A 1 304 ? -12.445 -56.625 -9.648 1 92.75 304 ASN A C 1
ATOM 2214 O O . ASN A 1 304 ? -13.086 -55.594 -9.625 1 92.75 304 ASN A O 1
ATOM 2218 N N . LYS A 1 305 ? -11.852 -57.156 -8.633 1 91.12 305 LYS A N 1
ATOM 2219 C CA . LYS A 1 305 ? -12.109 -56.625 -7.301 1 91.12 305 LYS A CA 1
ATOM 2220 C C . LYS A 1 305 ? -10.898 -55.875 -6.766 1 91.12 305 LYS A C 1
ATOM 2222 O O . LYS A 1 305 ? -11.047 -54.875 -6.066 1 91.12 305 LYS A O 1
ATOM 2227 N N . LEU A 1 306 ? -9.719 -56.312 -7.059 1 90.19 306 LEU A N 1
ATOM 2228 C CA . LEU A 1 306 ? -8.492 -55.688 -6.594 1 90.19 306 LEU A CA 1
ATOM 2229 C C . LEU A 1 306 ? -8.039 -54.594 -7.566 1 90.19 306 LEU A C 1
ATOM 2231 O O . LEU A 1 306 ? -7.965 -54.812 -8.773 1 90.19 306 LEU A O 1
ATOM 2235 N N . ASP A 1 307 ? -7.801 -53.375 -7.023 1 88 307 ASP A N 1
ATOM 2236 C CA . ASP A 1 307 ? -7.23 -52.312 -7.84 1 88 307 ASP A CA 1
ATOM 2237 C C . ASP A 1 307 ? -5.719 -52.469 -7.973 1 88 307 ASP A C 1
ATOM 2239 O O . ASP A 1 307 ? -4.973 -52.156 -7.035 1 88 307 ASP A O 1
ATOM 2243 N N . LEU A 1 308 ? -5.359 -52.875 -9.141 1 87.88 308 LEU A N 1
ATOM 2244 C CA . LEU A 1 308 ? -3.945 -53.156 -9.383 1 87.88 308 LEU A CA 1
ATOM 2245 C C . LEU A 1 308 ? -3.344 -52.125 -10.336 1 87.88 308 LEU A C 1
ATOM 2247 O O . LEU A 1 308 ? -2.279 -52.375 -10.906 1 87.88 308 LEU A O 1
ATOM 2251 N N . SER A 1 309 ? -3.945 -50.906 -10.398 1 83.19 309 SER A N 1
ATOM 2252 C CA . SER A 1 309 ? -3.555 -49.906 -11.383 1 83.19 309 SER A CA 1
ATOM 2253 C C . SER A 1 309 ? -2.24 -49.25 -10.992 1 83.19 309 SER A C 1
ATOM 2255 O O . SER A 1 309 ? -1.558 -48.656 -11.844 1 83.19 309 SER A O 1
ATOM 2257 N N . SER A 1 310 ? -1.926 -49.344 -9.75 1 84.12 310 SER A N 1
ATOM 2258 C CA . SER A 1 310 ? -0.709 -48.688 -9.289 1 84.12 310 SER A CA 1
ATOM 2259 C C . SER A 1 310 ? 0.531 -49.5 -9.648 1 84.12 310 SER A C 1
ATOM 2261 O O . SER A 1 310 ? 1.651 -48.969 -9.602 1 84.12 310 SER A O 1
ATOM 2263 N N . TYR A 1 311 ? 0.318 -50.75 -9.953 1 89.5 311 TYR A N 1
ATOM 2264 C CA . TYR A 1 311 ? 1.471 -51.594 -10.25 1 89.5 311 TYR A CA 1
ATOM 2265 C C . TYR A 1 311 ? 1.834 -51.531 -11.727 1 89.5 311 TYR A C 1
ATOM 2267 O O . TYR A 1 311 ? 0.955 -51.562 -12.594 1 89.5 311 TYR A O 1
ATOM 2275 N N . PRO A 1 312 ? 3.123 -51.375 -12.031 1 89.81 312 PRO A N 1
ATOM 2276 C CA . PRO A 1 312 ? 3.547 -51.344 -13.438 1 89.81 312 PRO A CA 1
ATOM 2277 C C . PRO A 1 312 ? 3.561 -52.75 -14.062 1 89.81 312 PRO A C 1
ATOM 2279 O O . PRO A 1 312 ? 3.527 -53.75 -13.352 1 89.81 312 PRO A O 1
ATOM 2282 N N . ASP A 1 313 ? 3.607 -52.719 -15.383 1 86.31 313 ASP A N 1
ATOM 2283 C CA . ASP A 1 313 ? 3.689 -54 -16.109 1 86.31 313 ASP A CA 1
ATOM 2284 C C . ASP A 1 313 ? 5.094 -54.594 -16.016 1 86.31 313 ASP A C 1
ATOM 2286 O O . ASP A 1 313 ? 5.262 -55.812 -16.062 1 86.31 313 ASP A O 1
ATOM 2290 N N . ASN A 1 314 ? 6.004 -53.719 -15.898 1 89.31 314 ASN A N 1
ATOM 2291 C CA . ASN A 1 314 ? 7.418 -54.062 -15.836 1 89.31 314 ASN A CA 1
ATOM 2292 C C . ASN A 1 314 ? 8.102 -53.406 -14.641 1 89.31 314 ASN A C 1
ATOM 2294 O O . ASN A 1 314 ? 7.562 -52.469 -14.047 1 89.31 314 ASN A O 1
ATOM 2298 N N . PRO A 1 315 ? 9.258 -54 -14.32 1 92.88 315 PRO A N 1
ATOM 2299 C CA . PRO A 1 315 ? 10.008 -53.312 -13.266 1 92.88 315 PRO A CA 1
ATOM 2300 C C . PRO A 1 315 ? 10.234 -51.844 -13.57 1 92.88 315 PRO A C 1
ATOM 2302 O O . PRO A 1 315 ? 10.367 -51.469 -14.734 1 92.88 315 PRO A O 1
ATOM 2305 N N . LEU A 1 316 ? 10.328 -51.125 -12.531 1 94.81 316 LEU A N 1
ATOM 2306 C CA . LEU A 1 316 ? 10.406 -49.656 -12.672 1 94.81 316 LEU A CA 1
ATOM 2307 C C . LEU A 1 316 ? 11.781 -49.25 -13.156 1 94.81 316 LEU A C 1
ATOM 2309 O O . LEU A 1 316 ? 12.789 -49.844 -12.797 1 94.81 316 LEU A O 1
ATOM 2313 N N . ASN A 1 317 ? 11.758 -48.312 -14.016 1 93.75 317 ASN A N 1
ATOM 2314 C CA . ASN A 1 317 ? 12.953 -47.531 -14.336 1 93.75 317 ASN A CA 1
ATOM 2315 C C . ASN A 1 317 ? 13.031 -46.25 -13.5 1 93.75 317 ASN A C 1
ATOM 2317 O O . ASN A 1 317 ? 12.453 -45.219 -13.875 1 93.75 317 ASN A O 1
ATOM 2321 N N . VAL A 1 318 ? 13.711 -46.312 -12.398 1 93.75 318 VAL A N 1
ATOM 2322 C CA . VAL A 1 318 ? 13.734 -45.188 -11.453 1 93.75 318 VAL A CA 1
ATOM 2323 C C . VAL A 1 318 ? 14.727 -44.125 -11.922 1 93.75 318 VAL A C 1
ATOM 2325 O O . VAL A 1 318 ? 15.891 -44.438 -12.188 1 93.75 318 VAL A O 1
ATOM 2328 N N . MET A 1 319 ? 14.25 -42.938 -11.992 1 91.81 319 MET A N 1
ATOM 2329 C CA . MET A 1 319 ? 15.094 -41.812 -12.391 1 91.81 319 MET A CA 1
ATOM 233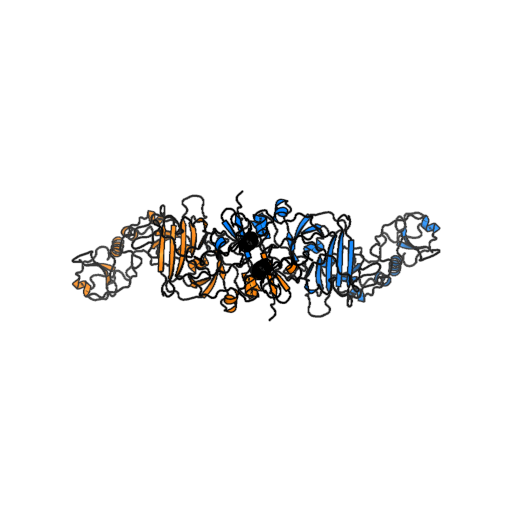0 C C . MET A 1 319 ? 16.156 -41.531 -11.336 1 91.81 319 MET A C 1
ATOM 2332 O O . MET A 1 319 ? 15.875 -41.562 -10.133 1 91.81 319 MET A O 1
ATOM 2336 N N . ASP A 1 320 ? 17.391 -41.219 -11.812 1 89.75 320 ASP A N 1
ATOM 2337 C CA . ASP A 1 320 ? 18.469 -40.812 -10.914 1 89.75 320 ASP A CA 1
ATOM 2338 C C . ASP A 1 320 ? 18.297 -39.344 -10.516 1 89.75 320 ASP A C 1
ATOM 2340 O O . ASP A 1 320 ? 18.484 -38.438 -11.344 1 89.75 320 ASP A O 1
ATOM 2344 N N . MET A 1 321 ? 18.094 -39.094 -9.273 1 89.19 321 MET A N 1
ATOM 2345 C CA . MET A 1 321 ? 17.797 -37.75 -8.805 1 89.19 321 MET A CA 1
ATOM 2346 C C . MET A 1 321 ? 19.078 -36.906 -8.734 1 89.19 321 MET A C 1
ATOM 2348 O O . MET A 1 321 ? 19 -35.688 -8.578 1 89.19 321 MET A O 1
ATOM 2352 N N . ARG A 1 322 ? 20.266 -37.438 -8.773 1 87.69 322 ARG A N 1
ATOM 2353 C CA . ARG A 1 322 ? 21.516 -36.688 -8.859 1 87.69 322 ARG A CA 1
ATOM 2354 C C . ARG A 1 322 ? 21.656 -36 -10.227 1 87.69 322 ARG A C 1
ATOM 2356 O O . ARG A 1 322 ? 22.062 -34.844 -10.32 1 87.69 322 ARG A O 1
ATOM 2363 N N . ASP A 1 323 ? 21.203 -36.781 -11.234 1 91.12 323 ASP A N 1
ATOM 2364 C CA . ASP A 1 323 ? 21.297 -36.281 -12.609 1 91.12 323 ASP A CA 1
ATOM 2365 C C . ASP A 1 323 ? 20.047 -35.5 -13 1 91.12 323 ASP A C 1
ATOM 2367 O O . ASP A 1 323 ? 20.078 -34.656 -13.883 1 91.12 323 ASP A O 1
ATOM 2371 N N . ASN A 1 324 ? 18.938 -35.875 -12.43 1 93.62 324 ASN A N 1
ATOM 2372 C CA . ASN A 1 324 ? 17.656 -35.281 -12.734 1 93.62 324 ASN A CA 1
ATOM 2373 C C . ASN A 1 324 ? 16.984 -34.719 -11.477 1 93.62 324 ASN A C 1
ATOM 2375 O O . ASN A 1 324 ? 15.93 -35.219 -11.062 1 93.62 324 ASN A O 1
ATOM 2379 N N . PRO A 1 325 ? 17.516 -33.656 -10.93 1 93.44 325 PRO A N 1
ATOM 2380 C CA . PRO A 1 325 ? 17.031 -33.156 -9.633 1 93.44 325 PRO A CA 1
ATOM 2381 C C . PRO A 1 325 ? 15.68 -32.469 -9.734 1 93.44 325 PRO A C 1
ATOM 2383 O O . PRO A 1 325 ? 15.07 -32.125 -8.711 1 93.44 325 PRO A O 1
ATOM 2386 N N . ALA A 1 326 ? 15.25 -32.25 -10.93 1 95.75 326 ALA A N 1
ATOM 2387 C CA . ALA A 1 326 ? 13.977 -31.547 -11.078 1 95.75 326 ALA A CA 1
ATOM 2388 C C . ALA A 1 326 ? 12.844 -32.531 -11.391 1 95.75 326 ALA A C 1
ATOM 2390 O O . ALA A 1 326 ? 12.984 -33.406 -12.258 1 95.75 326 ALA A O 1
ATOM 2391 N N . THR A 1 327 ? 11.781 -32.469 -10.68 1 96.88 327 THR A N 1
ATOM 2392 C CA . THR A 1 327 ? 10.547 -33.219 -10.906 1 96.88 327 THR A CA 1
ATOM 2393 C C . THR A 1 327 ? 9.344 -32.281 -10.938 1 96.88 327 THR A C 1
ATOM 2395 O O . THR A 1 327 ? 9.156 -31.469 -10.023 1 96.88 327 THR A O 1
ATOM 2398 N N . CYS A 1 328 ? 8.531 -32.438 -12.023 1 97.56 328 CYS A N 1
ATOM 2399 C CA . CYS A 1 328 ? 7.422 -31.5 -12.18 1 97.56 328 CYS A CA 1
ATOM 2400 C C . CYS A 1 328 ? 6.113 -32.219 -12.438 1 97.56 328 CYS A C 1
ATOM 2402 O O . CYS A 1 328 ? 6.07 -33.156 -13.234 1 97.56 328 CYS A O 1
ATOM 2404 N N . TRP A 1 329 ? 5.082 -31.844 -11.648 1 96.75 329 TRP A N 1
ATOM 2405 C CA . TRP A 1 329 ? 3.705 -32.156 -12 1 96.75 329 TRP A CA 1
ATOM 2406 C C . TRP A 1 329 ? 3.195 -31.25 -13.109 1 96.75 329 TRP A C 1
ATOM 2408 O O . TRP A 1 329 ? 3.271 -30.031 -12.992 1 96.75 329 TRP A O 1
ATOM 2418 N N . TRP A 1 330 ? 2.723 -31.828 -14.203 1 96.25 330 TRP A N 1
ATOM 2419 C CA . TRP A 1 330 ? 2.279 -31.047 -15.352 1 96.25 330 TRP A CA 1
ATOM 2420 C C . TRP A 1 330 ? 0.804 -31.297 -15.641 1 96.25 330 TRP A C 1
ATOM 2422 O O . TRP A 1 330 ? 0.402 -32.438 -15.922 1 96.25 330 TRP A O 1
ATOM 2432 N N . TRP A 1 331 ? -0.003 -30.281 -15.5 1 94.5 331 TRP A N 1
ATOM 2433 C CA . TRP A 1 331 ? -1.435 -30.281 -15.781 1 94.5 331 TRP A CA 1
ATOM 2434 C C . TRP A 1 331 ? -1.738 -29.484 -17.047 1 94.5 331 TRP A C 1
ATOM 2436 O O . TRP A 1 331 ? -1.278 -28.344 -17.203 1 94.5 331 TRP A O 1
ATOM 2446 N N . GLU A 1 332 ? -2.453 -30.031 -18.016 1 93.38 332 GLU A N 1
ATOM 2447 C CA . GLU A 1 332 ? -2.805 -29.344 -19.25 1 93.38 332 GLU A CA 1
ATOM 2448 C C . GLU A 1 332 ? -4.242 -29.656 -19.656 1 93.38 332 GLU A C 1
ATOM 2450 O O . GLU A 1 332 ? -4.699 -30.781 -19.547 1 93.38 332 GLU A O 1
ATOM 2455 N N . LYS A 1 333 ? -4.867 -28.656 -20.031 1 90.62 333 LYS A N 1
ATOM 2456 C CA . LYS A 1 333 ? -6.227 -28.812 -20.531 1 90.62 333 LYS A CA 1
ATOM 2457 C C . LYS A 1 333 ? -6.48 -27.875 -21.719 1 90.62 333 LYS A C 1
ATOM 2459 O O . LYS A 1 333 ? -6.262 -26.672 -21.625 1 90.62 333 LYS A O 1
ATOM 2464 N N . THR A 1 334 ? -6.805 -28.438 -22.812 1 86.19 334 THR A N 1
ATOM 2465 C CA . THR A 1 334 ? -7.172 -27.656 -23.984 1 86.19 334 THR A CA 1
ATOM 2466 C C . THR A 1 334 ? -8.648 -27.281 -23.938 1 86.19 334 THR A C 1
ATOM 2468 O O . THR A 1 334 ? -9.477 -28.047 -23.438 1 86.19 334 THR A O 1
ATOM 2471 N N . SER A 1 335 ? -8.859 -26.094 -24.438 1 78.5 335 SER A N 1
ATOM 2472 C CA . SER A 1 335 ? -10.242 -25.641 -24.469 1 78.5 335 SER A CA 1
ATOM 2473 C C . SER A 1 335 ? -11.148 -26.641 -25.188 1 78.5 335 SER A C 1
ATOM 2475 O O . SER A 1 335 ? -10.812 -27.141 -26.266 1 78.5 335 SER A O 1
ATOM 2477 N N . GLY A 1 336 ? -12.234 -27 -24.578 1 75.56 336 GLY A N 1
ATOM 2478 C CA . GLY A 1 336 ? -13.188 -27.922 -25.188 1 75.56 336 GLY A CA 1
ATOM 2479 C C . GLY A 1 336 ? -13.016 -29.359 -24.719 1 75.56 336 GLY A C 1
ATOM 2480 O O . GLY A 1 336 ? -13.922 -30.172 -24.891 1 75.56 336 GLY A O 1
ATOM 2481 N N . GLU A 1 337 ? -11.844 -29.625 -24.203 1 80.12 337 GLU A N 1
ATOM 2482 C CA . GLU A 1 337 ? -11.617 -30.984 -23.703 1 80.12 337 GLU A CA 1
ATOM 2483 C C . GLU A 1 337 ? -12.328 -31.203 -22.375 1 80.12 337 GLU A C 1
ATOM 2485 O O . GLU A 1 337 ? -12.469 -30.281 -21.578 1 80.12 337 GLU A O 1
ATOM 2490 N N . ASN A 1 338 ? -12.734 -32.406 -22.172 1 78.19 338 ASN A N 1
ATOM 2491 C CA . ASN A 1 338 ? -13.461 -32.75 -20.953 1 78.19 338 ASN A CA 1
ATOM 2492 C C . ASN A 1 338 ? -12.5 -33.062 -19.812 1 78.19 338 ASN A C 1
ATOM 2494 O O . ASN A 1 338 ? -12.828 -32.844 -18.641 1 78.19 338 ASN A O 1
ATOM 2498 N N . ARG A 1 339 ? -11.398 -33.594 -20.172 1 86.75 339 ARG A N 1
ATOM 2499 C CA . ARG A 1 339 ? -10.484 -34.031 -19.125 1 86.75 339 ARG A CA 1
ATOM 2500 C C . ARG A 1 339 ? -9.109 -33.406 -19.297 1 86.75 339 ARG A C 1
ATOM 2502 O O . ARG A 1 339 ? -8.617 -33.281 -20.422 1 86.75 339 ARG A O 1
ATOM 2509 N N . ALA A 1 340 ? -8.547 -33 -18.219 1 89.06 340 ALA A N 1
ATOM 2510 C CA . ALA A 1 340 ? -7.172 -32.5 -18.219 1 89.06 340 ALA A CA 1
ATOM 2511 C C . ALA A 1 340 ? -6.172 -33.656 -18.281 1 89.06 340 ALA A C 1
ATOM 2513 O O . ALA A 1 340 ? -6.484 -34.781 -17.875 1 89.06 340 ALA A O 1
ATOM 2514 N N . ARG A 1 341 ? -5.133 -33.406 -18.875 1 89.88 341 ARG A N 1
ATOM 2515 C CA . ARG A 1 341 ? -4.027 -34.375 -18.891 1 89.88 341 ARG A CA 1
ATOM 2516 C C . ARG A 1 341 ? -3.014 -34.062 -17.797 1 89.88 341 ARG A C 1
ATOM 2518 O O . ARG A 1 341 ? -2.639 -32.875 -17.609 1 89.88 341 ARG A O 1
ATOM 2525 N N . VAL A 1 342 ? -2.646 -35.094 -17.047 1 92.19 342 VAL A N 1
ATOM 2526 C CA . VAL A 1 342 ? -1.659 -34.938 -15.984 1 92.19 342 VAL A CA 1
ATOM 2527 C C . VAL A 1 342 ? -0.444 -35.812 -16.266 1 92.19 342 VAL A C 1
ATOM 2529 O O . VAL A 1 342 ? -0.582 -37.031 -16.5 1 92.19 342 VAL A O 1
ATOM 2532 N N . GLU A 1 343 ? 0.718 -35.219 -16.297 1 93.62 343 GLU A N 1
ATOM 2533 C CA . GLU A 1 343 ? 1.97 -35.906 -16.562 1 93.62 343 GLU A CA 1
ATOM 2534 C C . GLU A 1 343 ? 3.059 -35.5 -15.586 1 93.62 343 GLU A C 1
ATOM 2536 O O . GLU A 1 343 ? 2.904 -34.5 -14.867 1 93.62 343 GLU A O 1
ATOM 2541 N N . ILE A 1 344 ? 4.082 -36.281 -15.531 1 96.38 344 ILE A N 1
ATOM 2542 C CA . ILE A 1 344 ? 5.242 -35.969 -14.711 1 96.38 344 ILE A CA 1
ATOM 2543 C C . ILE A 1 344 ? 6.461 -35.75 -15.602 1 96.38 344 ILE A C 1
ATOM 2545 O O . ILE A 1 344 ? 6.73 -36.531 -16.516 1 96.38 344 ILE A O 1
ATOM 2549 N N . VAL A 1 345 ? 7.102 -34.656 -15.336 1 96.69 345 VAL A N 1
ATOM 2550 C CA . VAL A 1 345 ? 8.32 -34.312 -16.062 1 96.69 345 VAL A CA 1
ATOM 2551 C C . VAL A 1 345 ? 9.516 -34.344 -15.109 1 96.69 345 VAL A C 1
ATOM 2553 O O . VAL A 1 345 ? 9.445 -33.844 -13.992 1 96.69 345 VAL A O 1
ATOM 2556 N N . SER A 1 346 ? 10.531 -35 -15.492 1 95.94 346 SER A N 1
ATOM 2557 C CA . SER A 1 346 ? 11.773 -35.062 -14.727 1 95.94 346 SER A CA 1
ATOM 2558 C C . SER A 1 346 ? 12.977 -34.719 -15.602 1 95.94 346 SER A C 1
ATOM 2560 O O . SER A 1 346 ? 13 -35.031 -16.781 1 95.94 346 SER A O 1
ATOM 2562 N N . GLY A 1 347 ? 13.938 -34.031 -14.992 1 94.5 347 GLY A N 1
ATOM 2563 C CA . GLY A 1 347 ? 15.133 -33.625 -15.734 1 94.5 347 GLY A CA 1
ATOM 2564 C C . GLY A 1 347 ? 16.141 -32.906 -14.883 1 94.5 347 GLY A C 1
ATOM 2565 O O . GLY A 1 347 ? 15.977 -32.781 -13.664 1 94.5 347 GLY A O 1
ATOM 2566 N N . PRO A 1 348 ? 17.219 -32.469 -15.539 1 93.38 348 PRO A N 1
ATOM 2567 C CA . PRO A 1 348 ? 18.297 -31.781 -14.805 1 93.38 348 PRO A CA 1
ATOM 2568 C C . PRO A 1 348 ? 17.906 -30.391 -14.336 1 93.38 348 PRO A C 1
ATOM 2570 O O . PRO A 1 348 ? 18.484 -29.859 -13.398 1 93.38 348 PRO A O 1
ATOM 2573 N N . THR A 1 349 ? 16.953 -29.766 -15.047 1 93.25 349 THR A N 1
ATOM 2574 C CA . THR A 1 349 ? 16.469 -28.438 -14.703 1 93.25 349 THR A CA 1
ATOM 2575 C C . THR A 1 349 ? 14.953 -28.359 -14.875 1 93.25 349 THR A C 1
ATOM 2577 O O . THR A 1 349 ? 14.344 -29.25 -15.477 1 93.25 349 THR A O 1
ATOM 2580 N N . ILE A 1 350 ? 14.414 -27.375 -14.25 1 95.5 350 ILE A N 1
ATOM 2581 C CA . ILE A 1 350 ? 12.992 -27.156 -14.484 1 95.5 350 ILE A CA 1
ATOM 2582 C C . ILE A 1 350 ? 12.75 -26.844 -15.961 1 95.5 350 ILE A C 1
ATOM 2584 O O . ILE A 1 350 ? 13.664 -26.391 -16.656 1 95.5 350 ILE A O 1
ATOM 2588 N N . PRO A 1 351 ? 11.57 -27.109 -16.469 1 96.75 351 PRO A N 1
ATOM 2589 C CA . PRO A 1 351 ? 11.297 -27 -17.891 1 96.75 351 PRO A CA 1
ATOM 2590 C C . PRO A 1 351 ? 11.148 -25.547 -18.359 1 96.75 351 PRO A C 1
ATOM 2592 O O . PRO A 1 351 ? 10.094 -25.172 -18.891 1 96.75 351 PRO A O 1
ATOM 2595 N N . VAL A 1 352 ? 12.109 -24.781 -18.188 1 95.5 352 VAL A N 1
ATOM 2596 C CA . VAL A 1 352 ? 12.273 -23.422 -18.672 1 95.5 352 VAL A CA 1
ATOM 2597 C C . VAL A 1 352 ? 13.469 -23.344 -19.625 1 95.5 352 VAL A C 1
ATOM 2599 O O . VAL A 1 352 ? 14.539 -23.891 -19.328 1 95.5 352 VAL A O 1
ATOM 2602 N N . ALA A 1 353 ? 13.242 -22.734 -20.797 1 93.69 353 ALA A N 1
ATOM 2603 C CA . ALA A 1 353 ? 14.352 -22.578 -21.75 1 93.69 353 ALA A CA 1
ATOM 2604 C C . ALA A 1 353 ? 15.516 -21.828 -21.109 1 93.69 353 ALA A C 1
ATOM 2606 O O . ALA A 1 353 ? 15.305 -20.875 -20.344 1 93.69 353 ALA A O 1
ATOM 2607 N N . GLN A 1 354 ? 16.734 -22.234 -21.453 1 90.62 354 GLN A N 1
ATOM 2608 C CA . GLN A 1 354 ? 17.922 -21.656 -20.844 1 90.62 354 GLN A CA 1
ATOM 2609 C C . GLN A 1 354 ? 17.953 -20.141 -21.016 1 90.62 354 GLN A C 1
ATOM 2611 O O . GLN A 1 354 ? 18.312 -19.422 -20.078 1 90.62 354 GLN A O 1
ATOM 2616 N N . ASN A 1 355 ? 17.547 -19.688 -22.125 1 90.62 355 ASN A N 1
ATOM 2617 C CA . ASN A 1 355 ? 17.594 -18.25 -22.406 1 90.62 355 ASN A CA 1
ATOM 2618 C C . ASN A 1 355 ? 16.516 -17.5 -21.656 1 90.62 355 ASN A C 1
ATOM 2620 O O . ASN A 1 355 ? 16.547 -16.266 -21.594 1 90.62 355 ASN A O 1
ATOM 2624 N N . ASN A 1 356 ? 15.602 -18.203 -21.016 1 93.25 356 ASN A N 1
ATOM 2625 C CA . ASN A 1 356 ? 14.508 -17.547 -20.297 1 93.25 356 ASN A CA 1
ATOM 2626 C C . ASN A 1 356 ? 14.641 -17.734 -18.781 1 93.25 356 ASN A C 1
ATOM 2628 O O . ASN A 1 356 ? 13.758 -17.312 -18.031 1 93.25 356 ASN A O 1
ATOM 2632 N N . MET A 1 357 ? 15.734 -18.281 -18.375 1 91.81 357 MET A N 1
ATOM 2633 C CA . MET A 1 357 ? 15.922 -18.531 -16.938 1 91.81 357 MET A CA 1
ATOM 2634 C C . MET A 1 357 ? 15.945 -17.219 -16.156 1 91.81 357 MET A C 1
ATOM 2636 O O . MET A 1 357 ? 15.531 -17.188 -14.992 1 91.81 357 MET A O 1
ATOM 2640 N N . GLY A 1 358 ? 16.344 -16.172 -16.812 1 91.06 358 GLY A N 1
ATOM 2641 C CA . GLY A 1 358 ? 16.344 -14.859 -16.172 1 91.06 358 GLY A CA 1
ATOM 2642 C C . GLY A 1 358 ? 14.961 -14.312 -15.914 1 91.06 358 GLY A C 1
ATOM 2643 O O . GLY A 1 358 ? 14.789 -13.383 -15.125 1 91.06 358 GLY A O 1
ATOM 2644 N N . LYS A 1 359 ? 13.969 -14.922 -16.516 1 94 359 LYS A N 1
ATOM 2645 C CA . LYS A 1 359 ? 12.594 -14.43 -16.406 1 94 359 LYS A CA 1
ATOM 2646 C C . LYS A 1 359 ? 11.852 -15.125 -15.273 1 94 359 LYS A C 1
ATOM 2648 O O . LYS A 1 359 ? 10.695 -14.805 -15 1 94 359 LYS A O 1
ATOM 2653 N N . VAL A 1 360 ? 12.539 -16.047 -14.641 1 95.12 360 VAL A N 1
ATOM 2654 C CA . VAL A 1 360 ? 11.961 -16.641 -13.438 1 95.12 360 VAL A CA 1
ATOM 2655 C C . VAL A 1 360 ? 11.977 -15.633 -12.297 1 95.12 360 VAL A C 1
ATOM 2657 O O . VAL A 1 360 ? 13.016 -15.055 -11.984 1 95.12 360 VAL A O 1
ATOM 2660 N N . VAL A 1 361 ? 10.789 -15.414 -11.797 1 93.25 361 VAL A N 1
ATOM 2661 C CA . VAL A 1 361 ? 10.664 -14.422 -10.734 1 93.25 361 VAL A CA 1
ATOM 2662 C C . VAL A 1 361 ? 10.797 -15.102 -9.375 1 93.25 361 VAL A C 1
ATOM 2664 O O . VAL A 1 361 ? 10.078 -16.047 -9.07 1 93.25 361 VAL A O 1
ATOM 2667 N N . SER A 1 362 ? 11.734 -14.633 -8.57 1 90.12 362 SER A N 1
ATOM 2668 C CA . SER A 1 362 ? 11.852 -15.109 -7.195 1 90.12 362 SER A CA 1
ATOM 2669 C C . SER A 1 362 ? 10.828 -14.43 -6.293 1 90.12 362 SER A C 1
ATOM 2671 O O . SER A 1 362 ? 10.82 -13.203 -6.168 1 90.12 362 SER A O 1
ATOM 2673 N N . LEU A 1 363 ? 9.961 -15.227 -5.703 1 88.5 363 LEU A N 1
ATOM 2674 C CA . LEU A 1 363 ? 8.945 -14.672 -4.816 1 88.5 363 LEU A CA 1
ATOM 2675 C C . LEU A 1 363 ? 9.523 -14.383 -3.438 1 88.5 363 LEU A C 1
ATOM 2677 O O . LEU A 1 363 ? 10.469 -15.055 -3.004 1 88.5 363 LEU A O 1
ATOM 2681 N N . VAL A 1 364 ? 9.047 -13.359 -2.797 1 80.62 364 VAL A N 1
ATOM 2682 C CA . VAL A 1 364 ? 9.562 -12.914 -1.504 1 80.62 364 VAL A CA 1
ATOM 2683 C C . VAL A 1 364 ? 9.156 -13.906 -0.418 1 80.62 364 VAL A C 1
ATOM 2685 O O . VAL A 1 364 ? 9.938 -14.195 0.492 1 80.62 364 VAL A O 1
ATOM 2688 N N . LYS A 1 365 ? 8.141 -14.773 -0.653 1 68.81 365 LYS A N 1
ATOM 2689 C CA . LYS A 1 365 ? 7.617 -15.805 0.23 1 68.81 365 LYS A CA 1
ATOM 2690 C C . LYS A 1 365 ? 7.457 -15.289 1.655 1 68.81 365 LYS A C 1
ATOM 2692 O O . LYS A 1 365 ? 8.352 -15.461 2.488 1 68.81 365 LYS A O 1
ATOM 2697 N N . ALA A 1 366 ? 6.516 -14.523 1.93 1 55.84 366 ALA A N 1
ATOM 2698 C CA . ALA A 1 366 ? 6.289 -14.094 3.307 1 55.84 366 ALA A CA 1
ATOM 2699 C C . ALA A 1 366 ? 5.859 -15.258 4.188 1 55.84 366 ALA A C 1
ATOM 2701 O O . ALA A 1 366 ? 6.074 -15.242 5.402 1 55.84 366 ALA A O 1
ATOM 2702 N N . ASP A 1 367 ? 5.375 -16.25 3.523 1 54.28 367 ASP A N 1
ATOM 2703 C CA . ASP A 1 367 ? 4.777 -17.344 4.285 1 54.28 367 ASP A CA 1
ATOM 2704 C C . ASP A 1 367 ? 5.797 -18.453 4.535 1 54.28 367 ASP A C 1
ATOM 2706 O O . ASP A 1 367 ? 6.391 -18.984 3.596 1 54.28 367 ASP A O 1
ATOM 2710 N N . THR A 1 368 ? 6.23 -18.625 5.699 1 55.69 368 THR A N 1
ATOM 2711 C CA . THR A 1 368 ? 7.156 -19.688 6.078 1 55.69 368 THR A CA 1
ATOM 2712 C C . THR A 1 368 ? 6.434 -21.031 6.156 1 55.69 368 THR A C 1
ATOM 2714 O O . THR A 1 368 ? 7.039 -22.047 6.5 1 55.69 368 THR A O 1
ATOM 2717 N N . THR A 1 369 ? 5.137 -21.078 5.883 1 57.31 369 THR A N 1
ATOM 2718 C CA . THR A 1 369 ? 4.336 -22.281 6.066 1 57.31 369 THR A CA 1
ATOM 2719 C C . THR A 1 369 ? 4.551 -23.25 4.91 1 57.31 369 THR A C 1
ATOM 2721 O O . THR A 1 369 ? 4.172 -24.422 4.996 1 57.31 369 THR A O 1
ATOM 2724 N N . GLY A 1 370 ? 5.355 -22.859 3.912 1 63.28 370 GLY A N 1
ATOM 2725 C CA . GLY A 1 370 ? 5.566 -23.719 2.762 1 63.28 370 GLY A CA 1
ATOM 2726 C C . GLY A 1 370 ? 4.387 -23.75 1.811 1 63.28 370 GLY A C 1
ATOM 2727 O O . GLY A 1 370 ? 4.324 -24.594 0.916 1 63.28 370 GLY A O 1
ATOM 2728 N N . ARG A 1 371 ? 3.486 -22.781 2.016 1 77.06 371 ARG A N 1
ATOM 2729 C CA . ARG A 1 371 ? 2.266 -22.797 1.218 1 77.06 371 ARG A CA 1
ATOM 2730 C C . ARG A 1 371 ? 2.443 -22 -0.068 1 77.06 371 ARG A C 1
ATOM 2732 O O . ARG A 1 371 ? 1.664 -22.141 -1.012 1 77.06 371 ARG A O 1
ATOM 2739 N N . GLU A 1 372 ? 3.57 -21.406 -0.187 1 86.69 372 GLU A N 1
ATOM 2740 C CA . GLU A 1 372 ? 3.797 -20.609 -1.392 1 86.69 372 GLU A CA 1
ATOM 2741 C C . GLU A 1 372 ? 5.035 -21.094 -2.145 1 86.69 372 GLU A C 1
ATOM 2743 O O . GLU A 1 372 ? 5.949 -21.656 -1.546 1 86.69 372 GLU A O 1
ATOM 2748 N N . ALA A 1 373 ? 4.93 -20.891 -3.379 1 93.12 373 ALA A N 1
ATOM 2749 C CA . ALA A 1 373 ? 6.074 -21.234 -4.219 1 93.12 373 ALA A CA 1
ATOM 2750 C C . ALA A 1 373 ? 7.246 -20.281 -3.957 1 93.12 373 ALA A C 1
ATOM 2752 O O . ALA A 1 373 ? 7.07 -19.219 -3.377 1 93.12 373 ALA A O 1
ATOM 2753 N N . ASP A 1 374 ? 8.438 -20.75 -4.324 1 90.5 374 ASP A N 1
ATOM 2754 C CA . ASP A 1 374 ? 9.633 -19.922 -4.211 1 90.5 374 ASP A CA 1
ATOM 2755 C C . ASP A 1 374 ? 9.797 -19.031 -5.434 1 90.5 374 ASP A C 1
ATOM 2757 O O . ASP A 1 374 ? 10.391 -17.953 -5.34 1 90.5 374 ASP A O 1
ATOM 2761 N N . GLN A 1 375 ? 9.32 -19.609 -6.543 1 93.69 375 GLN A N 1
ATOM 2762 C CA . GLN A 1 375 ? 9.508 -18.922 -7.82 1 93.69 375 GLN A CA 1
ATOM 2763 C C . GLN A 1 375 ? 8.312 -19.156 -8.742 1 93.69 375 GLN A C 1
ATOM 2765 O O . GLN A 1 375 ? 7.562 -20.109 -8.57 1 93.69 375 GLN A O 1
ATOM 2770 N N . VAL A 1 376 ? 8.219 -18.25 -9.641 1 96.62 376 VAL A N 1
ATOM 2771 C CA . VAL A 1 376 ? 7.172 -18.391 -10.648 1 96.62 376 VAL A CA 1
ATOM 2772 C C . VAL A 1 376 ? 7.727 -18.016 -12.023 1 96.62 376 VAL A C 1
ATOM 2774 O O . VAL A 1 376 ? 8.594 -17.141 -12.133 1 96.62 376 VAL A O 1
ATOM 2777 N N . TYR A 1 377 ? 7.359 -18.719 -13.031 1 97.19 377 TYR A N 1
ATOM 2778 C CA . TYR A 1 377 ? 7.719 -18.453 -14.422 1 97.19 377 TYR A CA 1
ATOM 2779 C C . TYR A 1 377 ? 6.48 -18.422 -15.312 1 97.19 377 TYR A C 1
ATOM 2781 O O . TYR A 1 377 ? 5.652 -19.344 -15.258 1 97.19 377 TYR A O 1
ATOM 2789 N N . PHE A 1 378 ? 6.316 -17.344 -16 1 96.19 378 PHE A N 1
ATOM 2790 C CA . PHE A 1 378 ? 5.281 -17.234 -17.016 1 96.19 378 PHE A CA 1
ATOM 2791 C C . PHE A 1 378 ? 5.859 -17.5 -18.406 1 96.19 378 PHE A C 1
ATOM 2793 O O . PHE A 1 378 ? 6.527 -16.641 -18.984 1 96.19 378 PHE A O 1
ATOM 2800 N N . GLY A 1 379 ? 5.582 -18.672 -18.906 1 94.25 379 GLY A N 1
ATOM 2801 C CA . GLY A 1 379 ? 6.156 -19.109 -20.172 1 94.25 379 GLY A CA 1
ATOM 2802 C C . GLY A 1 379 ? 5.273 -18.797 -21.359 1 94.25 379 GLY A C 1
ATOM 2803 O O . GLY A 1 379 ? 4.32 -18.031 -21.25 1 94.25 379 GLY A O 1
ATOM 2804 N N . PRO A 1 380 ? 5.699 -19.312 -22.531 1 93.69 380 PRO A N 1
ATOM 2805 C CA . PRO A 1 380 ? 4.844 -19.156 -23.703 1 93.69 380 PRO A CA 1
ATOM 2806 C C . PRO A 1 380 ? 3.42 -19.641 -23.469 1 93.69 380 PRO A C 1
ATOM 2808 O O . PRO A 1 380 ? 3.215 -20.656 -22.797 1 93.69 380 PRO A O 1
ATOM 2811 N N . ASN A 1 381 ? 2.451 -18.891 -23.938 1 94.38 381 ASN A N 1
ATOM 2812 C CA . ASN A 1 381 ? 1.035 -19.234 -23.859 1 94.38 381 ASN A CA 1
ATOM 2813 C C . ASN A 1 381 ? 0.557 -19.266 -22.406 1 94.38 381 ASN A C 1
ATOM 2815 O O . ASN A 1 381 ? -0.184 -20.172 -22 1 94.38 381 ASN A O 1
ATOM 2819 N N . PHE A 1 382 ? 1.094 -18.391 -21.578 1 95.81 382 PHE A N 1
ATOM 2820 C CA . PHE A 1 382 ? 0.583 -18.266 -20.219 1 95.81 382 PHE A CA 1
ATOM 2821 C C . PHE A 1 382 ? -0.765 -17.547 -20.219 1 95.81 382 PHE A C 1
ATOM 2823 O O . PHE A 1 382 ? -1.15 -16.938 -21.219 1 95.81 382 PHE A O 1
ATOM 2830 N N . ALA A 1 383 ? -1.477 -17.719 -19.156 1 94.94 383 ALA A N 1
ATOM 2831 C CA . ALA A 1 383 ? -2.725 -17 -18.906 1 94.94 383 ALA A CA 1
ATOM 2832 C C . ALA A 1 383 ? -2.641 -16.156 -17.641 1 94.94 383 ALA A C 1
ATOM 2834 O O . ALA A 1 383 ? -2.068 -16.594 -16.641 1 94.94 383 ALA A O 1
ATOM 2835 N N . ASN A 1 384 ? -3.154 -14.906 -17.766 1 96 384 ASN A N 1
ATOM 2836 C CA . ASN A 1 384 ? -3.111 -14.078 -16.578 1 96 384 ASN A CA 1
ATOM 2837 C C . ASN A 1 384 ? -4.516 -13.75 -16.062 1 96 384 ASN A C 1
ATOM 2839 O O . ASN A 1 384 ? -4.672 -13.109 -15.023 1 96 384 ASN A O 1
ATOM 2843 N N . PHE A 1 385 ? -5.516 -13.992 -16.844 1 96.69 385 PHE A N 1
ATOM 2844 C CA . PHE A 1 385 ? -6.898 -14.031 -16.391 1 96.69 385 PHE A CA 1
ATOM 2845 C C . PHE A 1 385 ? -7.402 -15.461 -16.281 1 96.69 385 PHE A C 1
ATOM 2847 O O . PHE A 1 385 ? -7.633 -16.109 -17.312 1 96.69 385 PHE A O 1
ATOM 2854 N N . VAL A 1 386 ? -7.629 -15.93 -14.961 1 95.56 386 VAL A N 1
ATOM 2855 C CA . VAL A 1 386 ? -7.832 -17.359 -14.812 1 95.56 386 VAL A CA 1
ATOM 2856 C C . VAL A 1 386 ? -9.031 -17.625 -13.906 1 95.56 386 VAL A C 1
ATOM 2858 O O . VAL A 1 386 ? -9.398 -16.781 -13.094 1 95.56 386 VAL A O 1
ATOM 2861 N N . ALA A 1 387 ? -9.633 -18.75 -14.102 1 93.12 387 ALA A N 1
ATOM 2862 C CA . ALA A 1 387 ? -10.68 -19.312 -13.25 1 93.12 387 ALA A CA 1
ATOM 2863 C C . ALA A 1 387 ? -10.227 -20.609 -12.594 1 93.12 387 ALA A C 1
ATOM 2865 O O . ALA A 1 387 ? -9.648 -21.484 -13.258 1 93.12 387 ALA A O 1
ATOM 2866 N N . VAL A 1 388 ? -10.453 -20.688 -11.32 1 92.12 388 VAL A N 1
ATOM 2867 C CA . VAL A 1 388 ? -9.977 -21.844 -10.57 1 92.12 388 VAL A CA 1
ATOM 2868 C C . VAL A 1 388 ? -10.828 -23.062 -10.906 1 92.12 388 VAL A C 1
ATOM 2870 O O . VAL A 1 388 ? -12.055 -22.969 -11.023 1 92.12 388 VAL A O 1
ATOM 2873 N N . THR A 1 389 ? -10.164 -24.141 -11.078 1 86.69 389 THR A N 1
ATOM 2874 C CA . THR A 1 389 ? -10.82 -25.438 -11.219 1 86.69 389 THR A CA 1
ATOM 2875 C C . THR A 1 389 ? -10.188 -26.469 -10.289 1 86.69 389 THR A C 1
ATOM 2877 O O . THR A 1 389 ? -9.133 -26.219 -9.695 1 86.69 389 THR A O 1
ATOM 2880 N N . GLY A 1 390 ? -10.891 -27.531 -9.977 1 78.25 390 GLY A N 1
ATOM 2881 C CA . GLY A 1 390 ? -10.352 -28.594 -9.148 1 78.25 390 GLY A CA 1
ATOM 2882 C C . GLY A 1 390 ? -9.172 -29.297 -9.789 1 78.25 390 GLY A C 1
ATOM 2883 O O . GLY A 1 390 ? -8.938 -29.156 -10.992 1 78.25 390 GLY A O 1
ATOM 2884 N N . ASN A 1 391 ? -8.453 -30.016 -8.969 1 67.88 391 ASN A N 1
ATOM 2885 C CA . ASN A 1 391 ? -7.258 -30.734 -9.398 1 67.88 391 ASN A CA 1
ATOM 2886 C C . ASN A 1 391 ? -7.613 -32 -10.172 1 67.88 391 ASN A C 1
ATOM 2888 O O . ASN A 1 391 ? -6.797 -32.5 -10.938 1 67.88 391 ASN A O 1
ATOM 2892 N N . ASP A 1 392 ? -8.859 -32.375 -9.812 1 68.31 392 ASP A N 1
ATOM 2893 C CA . ASP A 1 392 ? -9.266 -33.594 -10.516 1 68.31 392 ASP A CA 1
ATOM 2894 C C . ASP A 1 392 ? -9.367 -33.344 -12.016 1 68.31 392 ASP A C 1
ATOM 2896 O O . ASP A 1 392 ? -9.922 -32.312 -12.453 1 68.31 392 ASP A O 1
ATOM 2900 N N . PRO A 1 393 ? -8.766 -34.219 -12.789 1 64.44 393 PRO A N 1
ATOM 2901 C CA . PRO A 1 393 ? -8.805 -34.031 -14.242 1 64.44 393 PRO A CA 1
ATOM 2902 C C . PRO A 1 393 ? -10.227 -33.844 -14.766 1 64.44 393 PRO A C 1
ATOM 2904 O O . PRO A 1 393 ? -10.414 -33.219 -15.82 1 64.44 393 PRO A O 1
ATOM 2907 N N . GLY A 1 394 ? -11.18 -34.344 -14.062 1 63.12 394 GLY A N 1
ATOM 2908 C CA . GLY A 1 394 ? -12.555 -34.219 -14.516 1 63.12 394 GLY A CA 1
ATOM 2909 C C . GLY A 1 394 ? -13.289 -33.062 -13.852 1 63.12 394 GLY A C 1
ATOM 2910 O O . GLY A 1 394 ? -14.508 -32.906 -14 1 63.12 394 GLY A O 1
ATOM 2911 N N . ALA A 1 395 ? -12.594 -32.25 -13.102 1 64.12 395 ALA A N 1
ATOM 2912 C CA . ALA A 1 395 ? -13.242 -31.172 -12.367 1 64.12 395 ALA A CA 1
ATOM 2913 C C . ALA A 1 395 ? -13.773 -30.109 -13.32 1 64.12 395 ALA A C 1
ATOM 2915 O O . ALA A 1 395 ? -13.07 -29.688 -14.242 1 64.12 395 ALA A O 1
ATOM 2916 N N . LYS A 1 396 ? -15.172 -29.719 -13.32 1 60.56 396 LYS A N 1
ATOM 2917 C CA . LYS A 1 396 ? -15.789 -28.703 -14.172 1 60.56 396 LYS A CA 1
ATOM 2918 C C . LYS A 1 396 ? -16.141 -27.453 -13.383 1 60.56 396 LYS A C 1
ATOM 2920 O O . LYS A 1 396 ? -16.594 -26.453 -13.953 1 60.56 396 LYS A O 1
ATOM 2925 N N . THR A 1 397 ? -15.906 -27.484 -12.102 1 60 397 THR A N 1
ATOM 2926 C CA . THR A 1 397 ? -16.375 -26.359 -11.297 1 60 397 THR A CA 1
ATOM 2927 C C . THR A 1 397 ? -15.453 -25.156 -11.461 1 60 397 THR A C 1
ATOM 2929 O O . THR A 1 397 ? -14.234 -25.312 -11.602 1 60 397 THR A O 1
ATOM 2932 N N . THR A 1 398 ? -16.047 -24.109 -12.125 1 63.22 398 THR A N 1
ATOM 2933 C CA . THR A 1 398 ? -15.359 -22.828 -12.102 1 63.22 398 THR A CA 1
ATOM 2934 C C . THR A 1 398 ? -15.883 -21.953 -10.969 1 63.22 398 THR A C 1
ATOM 2936 O O . THR A 1 398 ? -17.094 -21.719 -10.875 1 63.22 398 THR A O 1
ATOM 2939 N N . GLU A 1 399 ? -14.922 -21.594 -10.109 1 78.12 399 GLU A N 1
ATOM 2940 C CA . GLU A 1 399 ? -15.422 -20.938 -8.898 1 78.12 399 GLU A CA 1
ATOM 2941 C C . GLU A 1 399 ? -15.016 -19.484 -8.844 1 78.12 399 GLU A C 1
ATOM 2943 O O . GLU A 1 399 ? -15.859 -18.578 -8.93 1 78.12 399 GLU A O 1
ATOM 2948 N N . SER A 1 400 ? -13.852 -19.203 -8.656 1 90.56 400 SER A N 1
ATOM 2949 C CA . SER A 1 400 ? -13.383 -17.859 -8.375 1 90.56 400 SER A CA 1
ATOM 2950 C C . SER A 1 400 ? -12.477 -17.344 -9.484 1 90.56 400 SER A C 1
ATOM 2952 O O . SER A 1 400 ? -11.766 -18.125 -10.125 1 90.56 400 SER A O 1
ATOM 2954 N N . LEU A 1 401 ? -12.641 -16.156 -9.938 1 95.19 401 LEU A N 1
ATOM 2955 C CA . LEU A 1 401 ? -11.836 -15.508 -10.961 1 95.19 401 LEU A CA 1
ATOM 2956 C C . LEU A 1 401 ? -10.625 -14.82 -10.336 1 95.19 401 LEU A C 1
ATOM 2958 O O . LEU A 1 401 ? -10.734 -14.219 -9.258 1 95.19 401 LEU A O 1
ATOM 2962 N N . TRP A 1 402 ? -9.523 -14.922 -11.102 1 96 402 TRP A N 1
ATOM 2963 C CA . TRP A 1 402 ? -8.281 -14.359 -10.578 1 96 402 TRP A CA 1
ATOM 2964 C C . TRP A 1 402 ? -7.504 -13.648 -11.68 1 96 402 TRP A C 1
ATOM 2966 O O . TRP A 1 402 ? -7.578 -14.031 -12.852 1 96 402 TRP A O 1
ATOM 2976 N N . TRP A 1 403 ? -6.824 -12.562 -11.266 1 97.12 403 TRP A N 1
ATOM 2977 C CA . TRP A 1 403 ? -5.832 -11.891 -12.102 1 97.12 403 TRP A CA 1
ATOM 2978 C C . TRP A 1 403 ? -4.422 -12.148 -11.586 1 97.12 403 TRP A C 1
ATOM 2980 O O . TRP A 1 403 ? -4.152 -12.008 -10.391 1 97.12 403 TRP A O 1
ATOM 2990 N N . LEU A 1 404 ? -3.549 -12.562 -12.5 1 96.75 404 LEU A N 1
ATOM 2991 C CA . LEU A 1 404 ? -2.15 -12.797 -12.156 1 96.75 404 LEU A CA 1
ATOM 2992 C C . LEU A 1 404 ? -1.266 -11.664 -12.672 1 96.75 404 LEU A C 1
ATOM 2994 O O . LEU A 1 404 ? -1.327 -11.312 -13.852 1 96.75 404 LEU A O 1
ATOM 2998 N N . THR A 1 405 ? -0.469 -11.109 -11.758 1 95.25 405 THR A N 1
ATOM 2999 C CA . THR A 1 405 ? 0.482 -10.086 -12.172 1 95.25 405 THR A CA 1
ATOM 3000 C C . THR A 1 405 ? 1.743 -10.719 -12.75 1 95.25 405 THR A C 1
ATOM 3002 O O . THR A 1 405 ? 1.995 -11.906 -12.547 1 95.25 405 THR A O 1
ATOM 3005 N N . ASP A 1 406 ? 2.562 -9.859 -13.398 1 91.19 406 ASP A N 1
ATOM 3006 C CA . ASP A 1 406 ? 3.816 -10.336 -13.984 1 91.19 406 ASP A CA 1
ATOM 3007 C C . ASP A 1 406 ? 4.828 -10.688 -12.891 1 91.19 406 ASP A C 1
ATOM 3009 O O . ASP A 1 406 ? 5.816 -11.375 -13.156 1 91.19 406 ASP A O 1
ATOM 3013 N N . ALA A 1 407 ? 4.547 -10.219 -11.727 1 90.06 407 ALA A N 1
ATOM 3014 C CA . ALA A 1 407 ? 5.453 -10.484 -10.609 1 90.06 407 ALA A CA 1
ATOM 3015 C C . ALA A 1 407 ? 5.031 -11.734 -9.844 1 90.06 407 ALA A C 1
ATOM 3017 O O . ALA A 1 407 ? 5.711 -12.156 -8.906 1 90.06 407 ALA A O 1
ATOM 3018 N N . GLY A 1 408 ? 3.885 -12.297 -10.195 1 92.88 408 GLY A N 1
ATOM 3019 C CA . GLY A 1 408 ? 3.57 -13.617 -9.672 1 92.88 408 GLY A CA 1
ATOM 3020 C C . GLY A 1 408 ? 2.471 -13.602 -8.633 1 92.88 408 GLY A C 1
ATOM 3021 O O . GLY A 1 408 ? 2.1 -14.648 -8.094 1 92.88 408 GLY A O 1
ATOM 3022 N N . ALA A 1 409 ? 1.918 -12.445 -8.344 1 93.31 409 ALA A N 1
ATOM 3023 C CA . ALA A 1 409 ? 0.846 -12.375 -7.355 1 93.31 409 ALA A CA 1
ATOM 3024 C C . ALA A 1 409 ? -0.516 -12.609 -8 1 93.31 409 ALA A C 1
ATOM 3026 O O . ALA A 1 409 ? -0.718 -12.273 -9.172 1 93.31 409 ALA A O 1
ATOM 3027 N N . ARG A 1 410 ? -1.384 -13.156 -7.215 1 95.25 410 ARG A N 1
ATOM 3028 C CA . ARG A 1 410 ? -2.75 -13.344 -7.691 1 95.25 410 ARG A CA 1
ATOM 3029 C C . ARG A 1 410 ? -3.723 -12.438 -6.945 1 95.25 410 ARG A C 1
ATOM 3031 O O . ARG A 1 410 ? -3.59 -12.242 -5.738 1 95.25 410 ARG A O 1
ATOM 3038 N N . PHE A 1 411 ? -4.648 -11.883 -7.715 1 95.75 411 PHE A N 1
ATOM 3039 C CA . PHE A 1 411 ? -5.699 -11.031 -7.172 1 95.75 411 PHE A CA 1
ATOM 3040 C C . PHE A 1 411 ? -7.078 -11.555 -7.555 1 95.75 411 PHE A C 1
ATOM 3042 O O . PHE A 1 411 ? -7.352 -11.789 -8.734 1 95.75 411 PHE A O 1
ATOM 3049 N N . GLY A 1 412 ? -7.898 -11.75 -6.492 1 95.19 412 GLY A N 1
ATOM 3050 C CA . GLY A 1 412 ? -9.266 -12.141 -6.789 1 95.19 412 GLY A CA 1
ATOM 3051 C C . GLY A 1 412 ? -10.047 -11.062 -7.516 1 95.19 412 GLY A C 1
ATOM 3052 O O . GLY A 1 412 ? -9.914 -9.875 -7.215 1 95.19 412 GLY A O 1
ATOM 3053 N N . VAL A 1 413 ? -10.758 -11.477 -8.523 1 96.44 413 VAL A N 1
ATOM 3054 C CA . VAL A 1 413 ? -11.609 -10.555 -9.273 1 96.44 413 VAL A CA 1
ATOM 3055 C C . VAL A 1 413 ? -13.07 -10.812 -8.922 1 96.44 413 VAL A C 1
ATOM 3057 O O . VAL A 1 413 ? -13.562 -11.938 -9.062 1 96.44 413 VAL A O 1
ATOM 3060 N N . ASP A 1 414 ? -13.727 -9.781 -8.43 1 92.25 414 ASP A N 1
ATOM 3061 C CA . ASP A 1 414 ? -15.164 -9.906 -8.211 1 92.25 414 ASP A CA 1
ATOM 3062 C C . ASP A 1 414 ? -15.891 -10.281 -9.5 1 92.25 414 ASP A C 1
ATOM 3064 O O . ASP A 1 414 ? -15.711 -9.625 -10.531 1 92.25 414 ASP A O 1
ATOM 3068 N N . ASP A 1 415 ? -16.688 -11.367 -9.414 1 89.25 415 ASP A N 1
ATOM 3069 C CA . ASP A 1 415 ? -17.281 -11.906 -10.625 1 89.25 415 ASP A CA 1
ATOM 3070 C C . ASP A 1 415 ? -18.578 -11.18 -10.977 1 89.25 415 ASP A C 1
ATOM 3072 O O . ASP A 1 415 ? -19.656 -11.797 -11.023 1 89.25 415 ASP A O 1
ATOM 3076 N N . THR A 1 416 ? -18.578 -9.922 -11.164 1 92.44 416 THR A N 1
ATOM 3077 C CA . THR A 1 416 ? -19.672 -9.117 -11.695 1 92.44 416 THR A CA 1
ATOM 3078 C C . THR A 1 416 ? -19.297 -8.531 -13.055 1 92.44 416 THR A C 1
ATOM 3080 O O . THR A 1 416 ? -18.125 -8.289 -13.336 1 92.44 416 THR A O 1
ATOM 3083 N N . ARG A 1 417 ? -20.297 -8.406 -13.875 1 93 417 ARG A N 1
ATOM 3084 C CA . ARG A 1 417 ? -20.078 -7.852 -15.203 1 93 417 ARG A CA 1
ATOM 3085 C C . ARG A 1 417 ? -19.438 -6.473 -15.125 1 93 417 ARG A C 1
ATOM 3087 O O . ARG A 1 417 ? -18.531 -6.148 -15.906 1 93 417 ARG A O 1
ATOM 3094 N N . ASP A 1 418 ? -19.828 -5.672 -14.18 1 94.5 418 ASP A N 1
ATOM 3095 C CA . ASP A 1 418 ? -19.312 -4.312 -14.023 1 94.5 418 ASP A CA 1
ATOM 3096 C C . ASP A 1 418 ? -17.812 -4.32 -13.742 1 94.5 418 ASP A C 1
ATOM 3098 O O . ASP A 1 418 ? -17.062 -3.531 -14.32 1 94.5 418 ASP A O 1
ATOM 3102 N N . VAL A 1 419 ? -17.438 -5.191 -12.867 1 95.94 419 VAL A N 1
ATOM 3103 C CA . VAL A 1 419 ? -16.031 -5.266 -12.492 1 95.94 419 VAL A CA 1
ATOM 3104 C C . VAL A 1 419 ? -15.211 -5.766 -13.672 1 95.94 419 VAL A C 1
ATOM 3106 O O . VAL A 1 419 ? -14.148 -5.215 -13.977 1 95.94 419 VAL A O 1
ATOM 3109 N N . ARG A 1 420 ? -15.664 -6.762 -14.375 1 95.44 420 ARG A N 1
ATOM 3110 C CA . ARG A 1 420 ? -14.945 -7.297 -15.523 1 95.44 420 ARG A CA 1
ATOM 3111 C C . ARG A 1 420 ? -14.836 -6.258 -16.641 1 95.44 420 ARG A C 1
ATOM 3113 O O . ARG A 1 420 ? -13.773 -6.109 -17.25 1 95.44 420 ARG A O 1
ATOM 3120 N N . GLU A 1 421 ? -15.898 -5.523 -16.859 1 95.5 421 GLU A N 1
ATOM 3121 C CA . GLU A 1 421 ? -15.883 -4.465 -17.859 1 95.5 421 GLU A CA 1
ATOM 3122 C C . GLU A 1 421 ? -14.93 -3.342 -17.469 1 95.5 421 GLU A C 1
ATOM 3124 O O . GLU A 1 421 ? -14.172 -2.844 -18.297 1 95.5 421 GLU A O 1
ATOM 3129 N N . ALA A 1 422 ? -14.969 -2.979 -16.172 1 96.69 422 ALA A N 1
ATOM 3130 C CA . ALA A 1 422 ? -14.109 -1.902 -15.68 1 96.69 422 ALA A CA 1
ATOM 3131 C C . ALA A 1 422 ? -12.633 -2.252 -15.844 1 96.69 422 ALA A C 1
ATOM 3133 O O . ALA A 1 422 ? -11.812 -1.381 -16.141 1 96.69 422 ALA A O 1
ATOM 3134 N N . LEU A 1 423 ? -12.32 -3.555 -15.648 1 97.38 423 LEU A N 1
ATOM 3135 C CA . LEU A 1 423 ? -10.922 -3.977 -15.703 1 97.38 423 LEU A CA 1
ATOM 3136 C C . LEU A 1 423 ? -10.539 -4.398 -17.109 1 97.38 423 LEU A C 1
ATOM 3138 O O . LEU A 1 423 ? -9.383 -4.766 -17.359 1 97.38 423 LEU A O 1
ATOM 3142 N N . GLY A 1 424 ? -11.492 -4.367 -18 1 95.75 424 GLY A N 1
ATOM 3143 C CA . GLY A 1 424 ? -11.234 -4.719 -19.391 1 95.75 424 GLY A CA 1
ATOM 3144 C C . GLY A 1 424 ? -11.102 -6.211 -19.609 1 95.75 424 GLY A C 1
ATOM 3145 O O . GLY A 1 424 ? -10.391 -6.648 -20.531 1 95.75 424 GLY A O 1
ATOM 3146 N N . LEU A 1 425 ? -11.695 -6.984 -18.781 1 95.12 425 LEU A N 1
ATOM 3147 C CA . LEU A 1 425 ? -11.633 -8.438 -18.875 1 95.12 425 LEU A CA 1
ATOM 3148 C C . LEU A 1 425 ? -12.828 -8.992 -19.641 1 95.12 425 LEU A C 1
ATOM 3150 O O . LEU A 1 425 ? -13.742 -9.562 -19.031 1 95.12 425 LEU A O 1
ATOM 3154 N N . LYS A 1 426 ? -12.695 -8.93 -20.922 1 89.12 426 LYS A N 1
ATOM 3155 C CA . LYS A 1 426 ? -13.828 -9.273 -21.781 1 89.12 426 LYS A CA 1
ATOM 3156 C C . LYS A 1 426 ? -13.734 -10.711 -22.266 1 89.12 426 LYS A C 1
ATOM 3158 O O . LYS A 1 426 ? -14.727 -11.289 -22.719 1 89.12 426 LYS A O 1
ATOM 3163 N N . THR A 1 427 ? -12.633 -11.312 -22.156 1 88.56 427 THR A N 1
ATOM 3164 C CA . THR A 1 427 ? -12.445 -12.68 -22.641 1 88.56 427 THR A CA 1
ATOM 3165 C C . THR A 1 427 ? -12.719 -13.688 -21.531 1 88.56 427 THR A C 1
ATOM 3167 O O . THR A 1 427 ? -12.828 -13.32 -20.359 1 88.56 427 THR A O 1
ATOM 3170 N N . ASP A 1 428 ? -12.891 -14.898 -21.969 1 88.75 428 ASP A N 1
ATOM 3171 C CA . ASP A 1 428 ? -13.078 -15.961 -21 1 88.75 428 ASP A CA 1
ATOM 3172 C C . ASP A 1 428 ? -11.781 -16.266 -20.25 1 88.75 428 ASP A C 1
ATOM 3174 O O . ASP A 1 428 ? -10.703 -16.281 -20.859 1 88.75 428 ASP A O 1
ATOM 3178 N N . ALA A 1 429 ? -11.961 -16.469 -18.969 1 92.56 429 ALA A N 1
ATOM 3179 C CA . ALA A 1 429 ? -10.812 -16.797 -18.141 1 92.56 429 ALA A CA 1
ATOM 3180 C C . ALA A 1 429 ? -10.297 -18.203 -18.453 1 92.56 429 ALA A C 1
ATOM 3182 O O . ALA A 1 429 ? -11.086 -19.125 -18.672 1 92.56 429 ALA A O 1
ATOM 3183 N N . SER A 1 430 ? -9.039 -18.359 -18.531 1 93.31 430 SER A N 1
ATOM 3184 C CA . SER A 1 430 ? -8.422 -19.688 -18.672 1 93.31 430 SER A CA 1
ATOM 3185 C C . SER A 1 430 ? -8.508 -20.469 -17.375 1 93.31 430 SER A C 1
ATOM 3187 O O . SER A 1 430 ? -8.609 -19.891 -16.297 1 93.31 430 SER A O 1
ATOM 3189 N N . LEU A 1 431 ? -8.461 -21.766 -17.469 1 91.56 431 LEU A N 1
ATOM 3190 C CA . LEU A 1 431 ? -8.586 -22.609 -16.281 1 91.56 431 LEU A CA 1
ATOM 3191 C C . LEU A 1 431 ? -7.242 -22.766 -15.578 1 91.56 431 LEU A C 1
ATOM 3193 O O . LEU A 1 431 ? -6.203 -22.891 -16.234 1 91.56 431 LEU A O 1
ATOM 3197 N N . ALA A 1 432 ? -7.273 -22.719 -14.289 1 93.62 432 ALA A N 1
ATOM 3198 C CA . ALA A 1 432 ? -6.102 -22.953 -13.453 1 93.62 432 ALA A CA 1
ATOM 3199 C C . ALA A 1 432 ? -6.434 -23.922 -12.312 1 93.62 432 ALA A C 1
ATOM 3201 O O . ALA A 1 432 ? -7.367 -23.672 -11.539 1 93.62 432 ALA A O 1
ATOM 3202 N N . PRO A 1 433 ? -5.723 -25.016 -12.203 1 92.56 433 PRO A N 1
ATOM 3203 C CA . PRO A 1 433 ? -5.957 -25.891 -11.039 1 92.56 433 PRO A CA 1
ATOM 3204 C C . PRO A 1 433 ? -5.586 -25.219 -9.719 1 92.56 433 PRO A C 1
ATOM 3206 O O . PRO A 1 433 ? -4.531 -24.578 -9.625 1 92.56 433 PRO A O 1
ATOM 3209 N N . TRP A 1 434 ? -6.383 -25.375 -8.766 1 91.81 434 TRP A N 1
ATOM 3210 C CA . TRP A 1 434 ? -6.195 -24.703 -7.48 1 91.81 434 TRP A CA 1
ATOM 3211 C C . TRP A 1 434 ? -4.863 -25.094 -6.852 1 91.81 434 TRP A C 1
ATOM 3213 O O . TRP A 1 434 ? -4.203 -24.266 -6.215 1 91.81 434 TRP A O 1
ATOM 3223 N N . VAL A 1 435 ? -4.387 -26.281 -7.012 1 92.25 435 VAL A N 1
ATOM 3224 C CA . VAL A 1 435 ? -3.176 -26.781 -6.375 1 92.25 435 VAL A CA 1
ATOM 3225 C C . VAL A 1 435 ? -1.966 -26 -6.859 1 92.25 435 VAL A C 1
ATOM 3227 O O . VAL A 1 435 ? -0.97 -25.875 -6.145 1 92.25 435 VAL A O 1
ATOM 3230 N N . ALA A 1 436 ? -2.107 -25.453 -8.094 1 95.5 436 ALA A N 1
ATOM 3231 C CA . ALA A 1 436 ? -1.035 -24.625 -8.625 1 95.5 436 ALA A CA 1
ATOM 3232 C C . ALA A 1 436 ? -1.253 -23.156 -8.266 1 95.5 436 ALA A C 1
ATOM 3234 O O . ALA A 1 436 ? -0.331 -22.484 -7.805 1 95.5 436 ALA A O 1
ATOM 3235 N N . LEU A 1 437 ? -2.457 -22.656 -8.414 1 95 437 LEU A N 1
ATOM 3236 C CA . LEU A 1 437 ? -2.777 -21.234 -8.227 1 95 437 LEU A CA 1
ATOM 3237 C C . LEU A 1 437 ? -2.572 -20.828 -6.777 1 95 437 LEU A C 1
ATOM 3239 O O . LEU A 1 437 ? -2.121 -19.703 -6.504 1 95 437 LEU A O 1
ATOM 3243 N N . ARG A 1 438 ? -2.92 -21.688 -5.867 1 92.31 438 ARG A N 1
ATOM 3244 C CA . ARG A 1 438 ? -2.871 -21.359 -4.445 1 92.31 438 ARG A CA 1
ATOM 3245 C C . ARG A 1 438 ? -1.435 -21.125 -3.992 1 92.31 438 ARG A C 1
ATOM 3247 O O . ARG A 1 438 ? -1.204 -20.594 -2.9 1 92.31 438 ARG A O 1
ATOM 3254 N N . LEU A 1 439 ? -0.479 -21.578 -4.809 1 94.12 439 LEU A N 1
ATOM 3255 C CA . LEU A 1 439 ? 0.927 -21.422 -4.449 1 94.12 439 LEU A CA 1
ATOM 3256 C C . LEU A 1 439 ? 1.401 -20 -4.684 1 94.12 439 LEU A C 1
ATOM 3258 O O . LEU A 1 439 ? 2.475 -19.609 -4.219 1 94.12 439 LEU A O 1
ATOM 3262 N N . LEU A 1 440 ? 0.643 -19.219 -5.449 1 94.56 440 LEU A N 1
ATOM 3263 C CA . LEU A 1 440 ? 0.981 -17.828 -5.719 1 94.56 440 LEU A CA 1
ATOM 3264 C C . LEU A 1 440 ? 0.452 -16.906 -4.613 1 94.56 440 LEU A C 1
ATOM 3266 O O . LEU A 1 440 ? -0.653 -17.125 -4.109 1 94.56 440 LEU A O 1
ATOM 3270 N N . PRO A 1 441 ? 1.281 -15.898 -4.234 1 90.69 441 PRO A N 1
ATOM 3271 C CA . PRO A 1 441 ? 0.827 -14.992 -3.176 1 90.69 441 PRO A CA 1
ATOM 3272 C C . PRO A 1 441 ? -0.476 -14.281 -3.527 1 90.69 441 PRO A C 1
ATOM 3274 O O . PRO A 1 441 ? -0.675 -13.875 -4.676 1 90.69 441 PRO A O 1
ATOM 3277 N N . GLN A 1 442 ? -1.354 -14.148 -2.543 1 90.5 442 GLN A N 1
ATOM 3278 C CA . GLN A 1 442 ? -2.67 -13.562 -2.777 1 90.5 442 GLN A CA 1
ATOM 3279 C C . GLN A 1 442 ? -2.715 -12.102 -2.326 1 90.5 442 GLN A C 1
ATOM 3281 O O . GLN A 1 442 ? -2.336 -11.789 -1.197 1 90.5 442 GLN A O 1
ATOM 3286 N N . GLY A 1 443 ? -3.123 -11.234 -3.217 1 91 443 GLY A N 1
ATOM 3287 C CA . GLY A 1 443 ? -3.395 -9.844 -2.875 1 91 443 GLY A CA 1
ATOM 3288 C C . GLY A 1 443 ? -4.855 -9.586 -2.564 1 91 443 GLY A C 1
ATOM 3289 O O . GLY A 1 443 ? -5.672 -10.508 -2.576 1 91 443 GLY A O 1
ATOM 3290 N N . PRO A 1 444 ? -5.164 -8.359 -2.285 1 89.38 444 PRO A N 1
ATOM 3291 C CA . PRO A 1 444 ? -6.555 -7.992 -2.018 1 89.38 444 PRO A CA 1
ATOM 3292 C C . PRO A 1 444 ? -7.469 -8.234 -3.217 1 89.38 444 PRO A C 1
ATOM 3294 O O . PRO A 1 444 ? -6.996 -8.312 -4.352 1 89.38 444 PRO A O 1
ATOM 3297 N N . THR A 1 445 ? -8.75 -8.305 -2.926 1 91.75 445 THR A N 1
ATOM 3298 C CA . THR A 1 445 ? -9.742 -8.523 -3.975 1 91.75 445 THR A CA 1
ATOM 3299 C C . THR A 1 445 ? -9.906 -7.27 -4.836 1 91.75 445 THR A C 1
ATOM 3301 O O . THR A 1 445 ? -9.914 -6.152 -4.316 1 91.75 445 THR A O 1
ATOM 3304 N N . LEU A 1 446 ? -9.961 -7.508 -6.098 1 96 446 LEU A N 1
ATOM 3305 C CA . LEU A 1 446 ? -10.273 -6.422 -7.016 1 96 446 LEU A CA 1
ATOM 3306 C C . LEU A 1 446 ? -11.781 -6.207 -7.113 1 96 446 LEU A C 1
ATOM 3308 O O . LEU A 1 446 ? -12.453 -6.848 -7.926 1 96 446 LEU A O 1
ATOM 3312 N N . SER A 1 447 ? -12.273 -5.348 -6.297 1 92.75 447 SER A N 1
ATOM 3313 C CA . SER A 1 447 ? -13.688 -4.988 -6.27 1 92.75 447 SER A CA 1
ATOM 3314 C C . SER A 1 447 ? -13.875 -3.475 -6.246 1 92.75 447 SER A C 1
ATOM 3316 O O . SER A 1 447 ? -12.961 -2.736 -5.879 1 92.75 447 SER A O 1
ATOM 3318 N N . ARG A 1 448 ? -15.055 -3.084 -6.738 1 91.94 448 ARG A N 1
ATOM 3319 C CA . ARG A 1 448 ? -15.344 -1.654 -6.703 1 91.94 448 ARG A CA 1
ATOM 3320 C C . ARG A 1 448 ? -15.383 -1.138 -5.27 1 91.94 448 ARG A C 1
ATOM 3322 O O . ARG A 1 448 ? -14.906 -0.04 -4.984 1 91.94 448 ARG A O 1
ATOM 3329 N N . ALA A 1 449 ? -15.938 -1.875 -4.383 1 87.5 449 ALA A N 1
ATOM 3330 C CA . ALA A 1 449 ? -16.031 -1.492 -2.975 1 87.5 449 ALA A CA 1
ATOM 3331 C C . ALA A 1 449 ? -14.641 -1.256 -2.383 1 87.5 449 ALA A C 1
ATOM 3333 O O . ALA A 1 449 ? -14.422 -0.265 -1.684 1 87.5 449 ALA A O 1
ATOM 3334 N N . ASP A 1 450 ? -13.711 -2.143 -2.701 1 87.62 450 ASP A N 1
ATOM 3335 C CA . ASP A 1 450 ? -12.352 -2.014 -2.178 1 87.62 450 ASP A CA 1
ATOM 3336 C C . ASP A 1 450 ? -11.625 -0.835 -2.822 1 87.62 450 ASP A C 1
ATOM 3338 O O . ASP A 1 450 ? -10.805 -0.179 -2.18 1 87.62 450 ASP A O 1
ATOM 3342 N N . ALA A 1 451 ? -11.914 -0.591 -4.035 1 91.88 451 ALA A N 1
ATOM 3343 C CA . ALA A 1 451 ? -11.289 0.519 -4.75 1 91.88 451 ALA A CA 1
ATOM 3344 C C . ALA A 1 451 ? -11.766 1.861 -4.203 1 91.88 451 ALA A C 1
ATOM 3346 O O . ALA A 1 451 ? -11.039 2.855 -4.254 1 91.88 451 ALA A O 1
ATOM 3347 N N . LEU A 1 452 ? -12.961 1.897 -3.654 1 90.56 452 LEU A N 1
ATOM 3348 C CA . LEU A 1 452 ? -13.586 3.133 -3.199 1 90.56 452 LEU A CA 1
ATOM 3349 C C . LEU A 1 452 ? -13.141 3.479 -1.782 1 90.56 452 LEU A C 1
ATOM 3351 O O . LEU A 1 452 ? -13.602 4.469 -1.205 1 90.56 452 LEU A O 1
ATOM 3355 N N . VAL A 1 453 ? -12.219 2.76 -1.311 1 85.88 453 VAL A N 1
ATOM 3356 C CA . VAL A 1 453 ? -11.734 3.021 0.041 1 85.88 453 VAL A CA 1
ATOM 3357 C C . VAL A 1 453 ? -10.719 4.16 0.015 1 85.88 453 VAL A C 1
ATOM 3359 O O . VAL A 1 453 ? -9.789 4.156 -0.795 1 85.88 453 VAL A O 1
ATOM 3362 N N . GLU A 1 454 ? -10.891 5.176 0.908 1 87.94 454 GLU A N 1
ATOM 3363 C CA . GLU A 1 454 ? -9.992 6.312 1.06 1 87.94 454 GLU A CA 1
ATOM 3364 C C . GLU A 1 454 ? -8.914 6.031 2.104 1 87.94 454 GLU A C 1
ATOM 3366 O O . GLU A 1 454 ? -9.188 5.398 3.127 1 87.94 454 GLU A O 1
ATOM 3371 N N . HIS A 1 455 ? -7.668 6.531 1.739 1 85.19 455 HIS A N 1
ATOM 3372 C CA . HIS A 1 455 ? -6.539 6.363 2.645 1 85.19 455 HIS A CA 1
ATOM 3373 C C . HIS A 1 455 ? -5.812 7.688 2.865 1 85.19 455 HIS A C 1
ATOM 3375 O O . HIS A 1 455 ? -5.605 8.453 1.92 1 85.19 455 HIS A O 1
ATOM 3381 N N . ASP A 1 456 ? -5.465 7.918 4.164 1 86.12 456 ASP A N 1
ATOM 3382 C CA . ASP A 1 456 ? -4.504 9 4.371 1 86.12 456 ASP A CA 1
ATOM 3383 C C . ASP A 1 456 ? -3.076 8.516 4.133 1 86.12 456 ASP A C 1
ATOM 3385 O O . ASP A 1 456 ? -2.281 9.203 3.49 1 86.12 456 ASP A O 1
ATOM 3389 N N . THR A 1 457 ? -2.766 7.367 4.707 1 85.88 457 THR A N 1
ATOM 3390 C CA . THR A 1 457 ? -1.486 6.68 4.562 1 85.88 457 THR A CA 1
ATOM 3391 C C . THR A 1 457 ? -1.685 5.168 4.52 1 85.88 457 THR A C 1
ATOM 3393 O O . THR A 1 457 ? -2.791 4.676 4.75 1 85.88 457 THR A O 1
ATOM 3396 N N . LEU A 1 458 ? -0.705 4.453 4.035 1 84.38 458 LEU A N 1
ATOM 3397 C CA . LEU A 1 458 ? -0.708 2.992 4.059 1 84.38 458 LEU A CA 1
ATOM 3398 C C . LEU A 1 458 ? 0.369 2.461 4.996 1 84.38 458 LEU A C 1
ATOM 3400 O O . LEU A 1 458 ? 1.448 3.047 5.105 1 84.38 458 LEU A O 1
ATOM 3404 N N . PRO A 1 459 ? -0.092 1.447 5.793 1 71.5 459 PRO A N 1
ATOM 3405 C CA . PRO A 1 459 ? 0.923 0.892 6.691 1 71.5 459 PRO A CA 1
ATOM 3406 C C . PRO A 1 459 ? 2.072 0.223 5.938 1 71.5 459 PRO A C 1
ATOM 3408 O O . PRO A 1 459 ? 1.916 -0.155 4.773 1 71.5 459 PRO A O 1
ATOM 3411 N N . MET A 1 460 ? 3.236 0.193 6.668 1 60.28 460 MET A N 1
ATOM 3412 C CA . MET A 1 460 ? 4.352 -0.57 6.113 1 60.28 460 MET A CA 1
ATOM 3413 C C . MET A 1 460 ? 4.016 -2.057 6.047 1 60.28 460 MET A C 1
ATOM 3415 O O . MET A 1 460 ? 3.26 -2.562 6.879 1 60.28 460 MET A O 1
ATOM 3419 N N . ASP A 1 461 ? 4.355 -2.68 4.988 1 53.72 461 ASP A N 1
ATOM 3420 C CA . ASP A 1 461 ? 4.219 -4.129 4.867 1 53.72 461 ASP A CA 1
ATOM 3421 C C . ASP A 1 461 ? 4.906 -4.844 6.031 1 53.72 461 ASP A C 1
ATOM 3423 O O . ASP A 1 461 ? 6.043 -4.52 6.383 1 53.72 461 ASP A O 1
ATOM 3427 N N . MET A 1 462 ? 4.184 -5.605 6.699 1 46.19 462 MET A N 1
ATOM 3428 C CA . MET A 1 462 ? 4.711 -6.301 7.871 1 46.19 462 MET A CA 1
ATOM 3429 C C . MET A 1 462 ? 5.652 -7.426 7.453 1 46.19 462 MET A C 1
ATOM 3431 O O . MET A 1 462 ? 6.398 -7.953 8.281 1 46.19 462 MET A O 1
ATOM 3435 N N . SER A 1 463 ? 5.75 -7.977 6.137 1 46.5 463 SER A N 1
ATOM 3436 C CA . SER A 1 463 ? 6.668 -9.031 5.723 1 46.5 463 SER A CA 1
ATOM 3437 C C . SER A 1 463 ? 7.508 -8.594 4.527 1 46.5 463 SER A C 1
ATOM 3439 O O . SER A 1 463 ? 7.367 -9.141 3.432 1 46.5 463 SER A O 1
ATOM 3441 N N . PRO A 1 464 ? 8.484 -7.57 4.793 1 44.81 464 PRO A N 1
ATOM 3442 C CA . PRO A 1 464 ? 9.273 -7 3.695 1 44.81 464 PRO A CA 1
ATOM 3443 C C . PRO A 1 464 ? 10.555 -7.781 3.424 1 44.81 464 PRO A C 1
ATOM 3445 O O . PRO A 1 464 ? 11.031 -8.523 4.289 1 44.81 464 PRO A O 1
ATOM 3448 N N . ALA A 1 465 ? 10.922 -8.102 2.035 1 47.69 465 ALA A N 1
ATOM 3449 C CA . ALA A 1 465 ? 12.273 -8.508 1.654 1 47.69 465 ALA A CA 1
ATOM 3450 C C . ALA A 1 465 ? 13.047 -7.336 1.06 1 47.69 465 ALA A C 1
ATOM 3452 O O . ALA A 1 465 ? 12.461 -6.438 0.452 1 47.69 465 ALA A O 1
ATOM 3453 N N . GLU A 1 466 ? 14.359 -7.227 1.293 1 49.06 466 GLU A N 1
ATOM 3454 C CA . GLU A 1 466 ? 15.172 -6.117 0.803 1 49.06 466 GLU A CA 1
ATOM 3455 C C . GLU A 1 466 ? 15.648 -6.371 -0.624 1 49.06 466 GLU A C 1
ATOM 3457 O O . GLU A 1 466 ? 16.047 -7.492 -0.961 1 49.06 466 GLU A O 1
ATOM 3462 N N . LEU A 1 467 ? 15.547 -5.371 -1.522 1 49.91 467 LEU A N 1
ATOM 3463 C CA . LEU A 1 467 ? 16.125 -5.406 -2.863 1 49.91 467 LEU A CA 1
ATOM 3464 C C . LEU A 1 467 ? 17.609 -5.098 -2.822 1 49.91 467 LEU A C 1
ATOM 3466 O O . LEU A 1 467 ? 18.016 -4.023 -2.371 1 49.91 467 LEU A O 1
ATOM 3470 N N . VAL A 1 468 ? 18.438 -6.109 -3.193 1 51.28 468 VAL A N 1
ATOM 3471 C CA . VAL A 1 468 ? 19.875 -5.875 -3.275 1 51.28 468 VAL A CA 1
ATOM 3472 C C . VAL A 1 468 ? 20.219 -5.191 -4.602 1 51.28 468 VAL A C 1
ATOM 3474 O O . VAL A 1 468 ? 19.953 -5.742 -5.672 1 51.28 468 VAL A O 1
ATOM 3477 N N . VAL A 1 469 ? 20.656 -3.852 -4.523 1 48.75 469 VAL A N 1
ATOM 3478 C CA . VAL A 1 469 ? 21.078 -3.127 -5.719 1 48.75 469 VAL A CA 1
ATOM 3479 C C . VAL A 1 469 ? 22.562 -3.342 -5.949 1 48.75 469 VAL A C 1
ATOM 3481 O O . VAL A 1 469 ? 23.391 -3.076 -5.062 1 48.75 469 VAL A O 1
ATOM 3484 N N . PRO A 1 470 ? 22.953 -3.949 -7.094 1 40.12 470 PRO A N 1
ATOM 3485 C CA . PRO A 1 470 ? 24.391 -4.102 -7.336 1 40.12 470 PRO A CA 1
ATOM 3486 C C . PRO A 1 470 ? 25.141 -2.77 -7.32 1 40.12 470 PRO A C 1
ATOM 3488 O O . PRO A 1 470 ? 24.578 -1.743 -7.723 1 40.12 470 PRO A O 1
ATOM 3491 N N . LYS A 1 471 ? 26.391 -2.787 -6.516 1 43.94 471 LYS A N 1
ATOM 3492 C CA . LYS A 1 471 ? 27.266 -1.62 -6.457 1 43.94 471 LYS A CA 1
ATOM 3493 C C . LYS A 1 471 ? 27.812 -1.27 -7.84 1 43.94 471 LYS A C 1
ATOM 3495 O O . LYS A 1 471 ? 28.203 -2.156 -8.602 1 43.94 471 LYS A O 1
ATOM 3500 N N . MET B 1 1 ? 15.422 25.938 -100.438 1 20.5 1 MET B N 1
ATOM 3501 C CA . MET B 1 1 ? 16.484 25.938 -99.438 1 20.5 1 MET B CA 1
ATOM 3502 C C . MET B 1 1 ? 16 26.594 -98.125 1 20.5 1 MET B C 1
ATOM 3504 O O . MET B 1 1 ? 16.781 26.797 -97.188 1 20.5 1 MET B O 1
ATOM 3508 N N . ALA B 1 2 ? 14.789 27.281 -98.312 1 26.83 2 ALA B N 1
ATOM 3509 C CA . ALA B 1 2 ? 14.039 28.094 -97.375 1 26.83 2 ALA B CA 1
ATOM 3510 C C . ALA B 1 2 ? 13.516 27.25 -96.188 1 26.83 2 ALA B C 1
ATOM 3512 O O . ALA B 1 2 ? 12.672 27.703 -95.438 1 26.83 2 ALA B O 1
ATOM 3513 N N . LEU B 1 3 ? 13.781 25.953 -96.125 1 25.25 3 LEU B N 1
ATOM 3514 C CA . LEU B 1 3 ? 13.18 25.078 -95.125 1 25.25 3 LEU B CA 1
ATOM 3515 C C . LEU B 1 3 ? 13.82 25.312 -93.75 1 25.25 3 LEU B C 1
ATOM 3517 O O . LEU B 1 3 ? 13.242 24.953 -92.75 1 25.25 3 LEU B O 1
ATOM 3521 N N . THR B 1 4 ? 15.117 25.703 -93.688 1 25.48 4 THR B N 1
ATOM 3522 C CA . THR B 1 4 ? 15.812 25.016 -92.562 1 25.48 4 THR B CA 1
ATOM 3523 C C . THR B 1 4 ? 15.57 25.734 -91.25 1 25.48 4 THR B C 1
ATOM 3525 O O . THR B 1 4 ? 15.594 25.109 -90.188 1 25.48 4 THR B O 1
ATOM 3528 N N . ARG B 1 5 ? 15.789 27.031 -91 1 28.36 5 ARG B N 1
ATOM 3529 C CA . ARG B 1 5 ? 16.469 27.5 -89.812 1 28.36 5 ARG B CA 1
ATOM 3530 C C . ARG B 1 5 ? 15.477 27.734 -88.688 1 28.36 5 ARG B C 1
ATOM 3532 O O . ARG B 1 5 ? 15.258 28.875 -88.25 1 28.36 5 ARG B O 1
ATOM 3539 N N . TRP B 1 6 ? 14.289 27.141 -88.688 1 29.78 6 TRP B N 1
ATOM 3540 C CA . TRP B 1 6 ? 13.453 27.578 -87.562 1 29.78 6 TRP B CA 1
ATOM 3541 C C . TRP B 1 6 ? 13.984 27.031 -86.25 1 29.78 6 TRP B C 1
ATOM 3543 O O . TRP B 1 6 ? 13.68 25.906 -85.875 1 29.78 6 TRP B O 1
ATOM 3553 N N . ARG B 1 7 ? 15.359 27.094 -86 1 30.09 7 ARG B N 1
ATOM 3554 C CA . ARG B 1 7 ? 15.75 26.609 -84.688 1 30.09 7 ARG B CA 1
ATOM 3555 C C . ARG B 1 7 ? 15.258 27.562 -83.625 1 30.09 7 ARG B C 1
ATOM 3557 O O . ARG B 1 7 ? 15.719 28.703 -83.5 1 30.09 7 ARG B O 1
ATOM 3564 N N . VAL B 1 8 ? 14.008 27.5 -83.312 1 34.31 8 VAL B N 1
ATOM 3565 C CA . VAL B 1 8 ? 13.469 28.234 -82.188 1 34.31 8 VAL B CA 1
ATOM 3566 C C . VAL B 1 8 ? 14.25 27.875 -80.938 1 34.31 8 VAL B C 1
ATOM 3568 O O . VAL B 1 8 ? 14.234 26.719 -80.5 1 34.31 8 VAL B O 1
ATOM 3571 N N . ARG B 1 9 ? 15.5 28.406 -80.75 1 32.84 9 ARG B N 1
ATOM 3572 C CA . ARG B 1 9 ? 16.25 28.328 -79.5 1 32.84 9 ARG B CA 1
ATOM 3573 C C . ARG B 1 9 ? 15.398 28.797 -78.312 1 32.84 9 ARG B C 1
ATOM 3575 O O . ARG B 1 9 ? 15.023 29.969 -78.25 1 32.84 9 ARG B O 1
ATOM 3582 N N . MET B 1 10 ? 14.523 27.875 -77.875 1 36.88 10 MET B N 1
ATOM 3583 C CA . MET B 1 10 ? 13.836 28.062 -76.625 1 36.88 10 MET B CA 1
ATOM 3584 C C . MET B 1 10 ? 14.828 28.406 -75.5 1 36.88 10 MET B C 1
ATOM 3586 O O . MET B 1 10 ? 15.641 27.562 -75.125 1 36.88 10 MET B O 1
ATOM 3590 N N . GLU B 1 11 ? 15.438 29.578 -75.562 1 36.94 11 GLU B N 1
ATOM 3591 C CA . GLU B 1 11 ? 16.219 30.062 -74.438 1 36.94 11 GLU B CA 1
ATOM 3592 C C . GLU B 1 11 ? 15.414 30 -73.125 1 36.94 11 GLU B C 1
ATOM 3594 O O . GLU B 1 11 ? 14.523 30.828 -72.875 1 36.94 11 GLU B O 1
ATOM 3599 N N . VAL B 1 12 ? 15.047 28.766 -72.688 1 43.56 12 VAL B N 1
ATOM 3600 C CA . VAL B 1 12 ? 14.578 28.562 -71.312 1 43.56 12 VAL B CA 1
ATOM 3601 C C . VAL B 1 12 ? 15.492 29.297 -70.312 1 43.56 12 VAL B C 1
ATOM 3603 O O . VAL B 1 12 ? 16.719 29.109 -70.375 1 43.56 12 VAL B O 1
ATOM 3606 N N . GLU B 1 13 ? 15.094 30.406 -69.938 1 46.06 13 GLU B N 1
ATOM 3607 C CA . GLU B 1 13 ? 15.852 31.172 -68.938 1 46.06 13 GLU B CA 1
ATOM 3608 C C . GLU B 1 13 ? 16.219 30.312 -67.75 1 46.06 13 GLU B C 1
ATOM 3610 O O . GLU B 1 13 ? 15.336 29.781 -67.062 1 46.06 13 GLU B O 1
ATOM 3615 N N . PRO B 1 14 ? 17.453 29.766 -67.75 1 53.97 14 PRO B N 1
ATOM 3616 C CA . PRO B 1 14 ? 18.016 28.844 -66.75 1 53.97 14 PRO B CA 1
ATOM 3617 C C . PRO B 1 14 ? 17.781 29.312 -65.312 1 53.97 14 PRO B C 1
ATOM 3619 O O . PRO B 1 14 ? 17.719 28.484 -64.375 1 53.97 14 PRO B O 1
ATOM 3622 N N . GLY B 1 15 ? 17.391 30.578 -65.125 1 57.56 15 GLY B N 1
ATOM 3623 C CA . GLY B 1 15 ? 17.328 31.078 -63.781 1 57.56 15 GLY B CA 1
ATOM 3624 C C . GLY B 1 15 ? 16.062 30.688 -63.062 1 57.56 15 GLY B C 1
ATOM 3625 O O . GLY B 1 15 ? 16.078 30.453 -61.844 1 57.56 15 GLY B O 1
ATOM 3626 N N . ARG B 1 16 ? 15.031 30.656 -63.75 1 57.75 16 ARG B N 1
ATOM 3627 C CA . ARG B 1 16 ? 13.742 30.375 -63.156 1 57.75 16 ARG B CA 1
ATOM 3628 C C . ARG B 1 16 ? 13.656 28.906 -62.719 1 57.75 16 ARG B C 1
ATOM 3630 O O . ARG B 1 16 ? 13.148 28.609 -61.625 1 57.75 16 ARG B O 1
ATOM 3637 N N . ARG B 1 17 ? 14.18 28.094 -63.5 1 60.44 17 ARG B N 1
ATOM 3638 C CA . ARG B 1 17 ? 14.195 26.672 -63.156 1 60.44 17 ARG B CA 1
ATOM 3639 C C . ARG B 1 17 ? 15.094 26.391 -61.969 1 60.44 17 ARG B C 1
ATOM 3641 O O . ARG B 1 17 ? 14.773 25.562 -61.094 1 60.44 17 ARG B O 1
ATOM 3648 N N . GLN B 1 18 ? 16.094 27.203 -62 1 66.56 18 GLN B N 1
ATOM 3649 C CA . GLN B 1 18 ? 17.016 27.062 -60.875 1 66.56 18 GLN B CA 1
ATOM 3650 C C . GLN B 1 18 ? 16.391 27.578 -59.562 1 66.56 18 GLN B C 1
ATOM 3652 O O . GLN B 1 18 ? 16.531 26.938 -58.531 1 66.56 18 GLN B O 1
ATOM 3657 N N . THR B 1 19 ? 15.68 28.656 -59.656 1 67.75 19 THR B N 1
ATOM 3658 C CA . THR B 1 19 ? 15.039 29.203 -58.469 1 67.75 19 THR B CA 1
ATOM 3659 C C . THR B 1 19 ? 13.898 28.297 -58 1 67.75 19 THR B C 1
ATOM 3661 O O . THR B 1 19 ? 13.734 28.062 -56.812 1 67.75 19 THR B O 1
ATOM 3664 N N . LEU B 1 20 ? 13.195 27.781 -59 1 64.81 20 LEU B N 1
ATOM 3665 C CA . LEU B 1 20 ? 12.125 26.844 -58.656 1 64.81 20 LEU B CA 1
ATOM 3666 C C . LEU B 1 20 ? 12.688 25.547 -58.094 1 64.81 20 LEU B C 1
ATOM 3668 O O . LEU B 1 20 ? 12.109 24.984 -57.156 1 64.81 20 LEU B O 1
ATOM 3672 N N . ALA B 1 21 ? 13.727 25.141 -58.688 1 68.62 21 ALA B N 1
ATOM 3673 C CA . ALA B 1 21 ? 14.398 23.953 -58.156 1 68.62 21 ALA B CA 1
ATOM 3674 C C . ALA B 1 21 ? 14.93 24.188 -56.75 1 68.62 21 ALA B C 1
ATOM 3676 O O . ALA B 1 21 ? 14.844 23.297 -55.906 1 68.62 21 ALA B O 1
ATOM 3677 N N . ILE B 1 22 ? 15.312 25.391 -56.469 1 67.38 22 ILE B N 1
ATOM 3678 C CA . ILE B 1 22 ? 15.836 25.734 -55.156 1 67.38 22 ILE B CA 1
ATOM 3679 C C . ILE B 1 22 ? 14.68 25.844 -54.156 1 67.38 22 ILE B C 1
ATOM 3681 O O . ILE B 1 22 ? 14.766 25.312 -53.031 1 67.38 22 ILE B O 1
ATOM 3685 N N . VAL B 1 23 ? 13.664 26.469 -54.594 1 69.56 23 VAL B N 1
ATOM 3686 C CA . VAL B 1 23 ? 12.516 26.625 -53.719 1 69.56 23 VAL B CA 1
ATOM 3687 C C . VAL B 1 23 ? 11.891 25.266 -53.406 1 69.56 23 VAL B C 1
ATOM 3689 O O . VAL B 1 23 ? 11.523 24.969 -52.281 1 69.56 23 VAL B O 1
ATOM 3692 N N . ALA B 1 24 ? 11.836 24.422 -54.438 1 68.19 24 ALA B N 1
ATOM 3693 C CA . ALA B 1 24 ? 11.32 23.078 -54.281 1 68.19 24 ALA B CA 1
ATOM 3694 C C . ALA B 1 24 ? 12.227 22.25 -53.344 1 68.19 24 ALA B C 1
ATOM 3696 O O . ALA B 1 24 ? 11.734 21.516 -52.5 1 68.19 24 ALA B O 1
ATOM 3697 N N . SER B 1 25 ? 13.453 22.422 -53.531 1 64.56 25 SER B N 1
ATOM 3698 C CA . SER B 1 25 ? 14.406 21.672 -52.719 1 64.56 25 SER B CA 1
ATOM 3699 C C . SER B 1 25 ? 14.367 22.141 -51.25 1 64.56 25 SER B C 1
ATOM 3701 O O . SER B 1 25 ? 14.422 21.328 -50.344 1 64.56 25 SER B O 1
ATOM 3703 N N . VAL B 1 26 ? 14.211 23.422 -51.062 1 71.31 26 VAL B N 1
ATOM 3704 C CA . VAL B 1 26 ? 14.164 23.984 -49.719 1 71.31 26 VAL B CA 1
ATOM 3705 C C . VAL B 1 26 ? 12.859 23.578 -49.031 1 71.31 26 VAL B C 1
ATOM 3707 O O . VAL B 1 26 ? 12.852 23.203 -47.875 1 71.31 26 VAL B O 1
ATOM 3710 N N . SER B 1 27 ? 11.867 23.625 -49.844 1 68.38 27 SER B N 1
ATOM 3711 C CA . SER B 1 27 ? 10.578 23.219 -49.281 1 68.38 27 SER B CA 1
ATOM 3712 C C . SER B 1 27 ? 10.57 21.734 -48.938 1 68.38 27 SER B C 1
ATOM 3714 O O . SER B 1 27 ? 10.055 21.359 -47.875 1 68.38 27 SER B O 1
ATOM 3716 N N . ALA B 1 28 ? 11.125 20.953 -49.781 1 70.5 28 ALA B N 1
ATOM 3717 C CA . ALA B 1 28 ? 11.227 19.531 -49.5 1 70.5 28 ALA B CA 1
ATOM 3718 C C . ALA B 1 28 ? 12.086 19.266 -48.281 1 70.5 28 ALA B C 1
ATOM 3720 O O . ALA B 1 28 ? 11.742 18.422 -47.438 1 70.5 28 ALA B O 1
ATOM 3721 N N . ALA B 1 29 ? 13.102 20 -48.156 1 71.31 29 ALA B N 1
ATOM 3722 C CA . ALA B 1 29 ? 13.984 19.875 -47 1 71.31 29 ALA B CA 1
ATOM 3723 C C . ALA B 1 29 ? 13.258 20.281 -45.719 1 71.31 29 ALA B C 1
ATOM 3725 O O . ALA B 1 29 ? 13.398 19.609 -44.688 1 71.31 29 ALA B O 1
ATOM 3726 N N . VAL B 1 30 ? 12.5 21.281 -45.844 1 72.12 30 VAL B N 1
ATOM 3727 C CA . VAL B 1 30 ? 11.758 21.75 -44.656 1 72.12 30 VAL B CA 1
ATOM 3728 C C . VAL B 1 30 ? 10.695 20.719 -44.281 1 72.12 30 VAL B C 1
ATOM 3730 O O . VAL B 1 30 ? 10.516 20.438 -43.094 1 72.12 30 VAL B O 1
ATOM 3733 N N . VAL B 1 31 ? 10.086 20.125 -45.25 1 70.5 31 VAL B N 1
ATOM 3734 C CA . VAL B 1 31 ? 9.078 19.109 -45 1 70.5 31 VAL B CA 1
ATOM 3735 C C . VAL B 1 31 ? 9.727 17.875 -44.344 1 70.5 31 VAL B C 1
ATOM 3737 O O . VAL B 1 31 ? 9.188 17.297 -43.406 1 70.5 31 VAL B O 1
ATOM 3740 N N . ILE B 1 32 ? 10.844 17.531 -44.844 1 70.19 32 ILE B N 1
ATOM 3741 C CA . ILE B 1 32 ? 11.555 16.375 -44.312 1 70.19 32 ILE B CA 1
ATOM 3742 C C . ILE B 1 32 ? 12.023 16.656 -42.906 1 70.19 32 ILE B C 1
ATOM 3744 O O . ILE B 1 32 ? 11.898 15.812 -42 1 70.19 32 ILE B O 1
ATOM 3748 N N . CYS B 1 33 ? 12.461 17.828 -42.625 1 69.56 33 CYS B N 1
ATOM 3749 C CA . CYS B 1 33 ? 12.922 18.203 -41.312 1 69.56 33 CYS B CA 1
ATOM 3750 C C . CYS B 1 33 ? 11.758 18.25 -40.312 1 69.56 33 CYS B C 1
ATOM 3752 O O . CYS B 1 33 ? 11.883 17.797 -39.188 1 69.56 33 CYS B O 1
ATOM 3754 N N . LEU B 1 34 ? 10.734 18.797 -40.781 1 68.5 34 LEU B N 1
ATOM 3755 C CA . LEU B 1 34 ? 9.547 18.844 -39.938 1 68.5 34 LEU B CA 1
ATOM 3756 C C . LEU B 1 34 ? 9 17.453 -39.656 1 68.5 34 LEU B C 1
ATOM 3758 O O . LEU B 1 34 ? 8.555 17.156 -38.562 1 68.5 34 LEU B O 1
ATOM 3762 N N . GLY B 1 35 ? 9.039 16.594 -40.594 1 64.06 35 GLY B N 1
ATOM 3763 C CA . GLY B 1 35 ? 8.641 15.211 -40.438 1 64.06 35 GLY B CA 1
ATOM 3764 C C . GLY B 1 35 ? 9.523 14.453 -39.469 1 64.06 35 GLY B C 1
ATOM 3765 O O . GLY B 1 35 ? 9.023 13.703 -38.625 1 64.06 35 GLY B O 1
ATOM 3766 N N . ALA B 1 36 ? 10.773 14.664 -39.625 1 65.56 36 ALA B N 1
ATOM 3767 C CA . ALA B 1 36 ? 11.727 14.047 -38.719 1 65.56 36 ALA B CA 1
ATOM 3768 C C . ALA B 1 36 ? 11.539 14.57 -37.281 1 65.56 36 ALA B C 1
ATOM 3770 O O . ALA B 1 36 ? 11.633 13.812 -36.312 1 65.56 36 ALA B O 1
ATOM 3771 N N . LEU B 1 37 ? 11.352 15.789 -37.219 1 63.09 37 LEU B N 1
ATOM 3772 C CA . LEU B 1 37 ? 11.094 16.391 -35.906 1 63.09 37 LEU B CA 1
ATOM 3773 C C . LEU B 1 37 ? 9.828 15.812 -35.281 1 63.09 37 LEU B C 1
ATOM 3775 O O . LEU B 1 37 ? 9.797 15.508 -34.094 1 63.09 37 LEU B O 1
ATOM 3779 N N . LEU B 1 38 ? 8.883 15.68 -36.031 1 59.88 38 LEU B N 1
ATOM 3780 C CA . LEU B 1 38 ? 7.629 15.078 -35.594 1 59.88 38 LEU B CA 1
ATOM 3781 C C . LEU B 1 38 ? 7.844 13.625 -35.188 1 59.88 38 LEU B C 1
ATOM 3783 O O . LEU B 1 38 ? 7.301 13.18 -34.156 1 59.88 38 LEU B O 1
ATOM 3787 N N . TYR B 1 39 ? 8.5 12.922 -35.969 1 57.28 39 TYR B N 1
ATOM 3788 C CA . TYR B 1 39 ? 8.82 11.539 -35.656 1 57.28 39 TYR B CA 1
ATOM 3789 C C . TYR B 1 39 ? 9.586 11.438 -34.344 1 57.28 39 TYR B C 1
ATOM 3791 O O . TYR B 1 39 ? 9.352 10.523 -33.562 1 57.28 39 TYR B O 1
ATOM 3799 N N . SER B 1 40 ? 10.492 12.273 -34.156 1 53.81 40 SER B N 1
ATOM 3800 C CA . SER B 1 40 ? 11.273 12.273 -32.938 1 53.81 40 SER B CA 1
ATOM 3801 C C . SER B 1 40 ? 10.383 12.5 -31.719 1 53.81 40 SER B C 1
ATOM 3803 O O . SER B 1 40 ? 10.664 11.992 -30.641 1 53.81 40 SER B O 1
ATOM 3805 N N . PHE B 1 41 ? 9.453 13.312 -31.984 1 51.78 41 PHE B N 1
ATOM 3806 C CA . PHE B 1 41 ? 8.531 13.602 -30.891 1 51.78 41 PHE B CA 1
ATOM 3807 C C . PHE B 1 41 ? 7.582 12.438 -30.641 1 51.78 41 PHE B C 1
ATOM 3809 O O . PHE B 1 41 ? 7.18 12.18 -29.5 1 51.78 41 PHE B O 1
ATOM 3816 N N . ILE B 1 42 ? 7.117 11.938 -31.609 1 50.41 42 ILE B N 1
ATOM 3817 C CA . ILE B 1 42 ? 6.172 10.836 -31.516 1 50.41 42 ILE B CA 1
ATOM 3818 C C . ILE B 1 42 ? 6.895 9.578 -31.031 1 50.41 42 ILE B C 1
ATOM 3820 O O . ILE B 1 42 ? 6.336 8.789 -30.266 1 50.41 42 ILE B O 1
ATOM 3824 N N . SER B 1 43 ? 7.891 9.203 -31.703 1 46.56 43 SER B N 1
ATOM 3825 C CA . SER B 1 43 ? 8.602 8 -31.281 1 46.56 43 SER B CA 1
ATOM 3826 C C . SER B 1 43 ? 9.797 8.352 -30.406 1 46.56 43 SER B C 1
ATOM 3828 O O . SER B 1 43 ? 10.938 8.297 -30.844 1 46.56 43 SER B O 1
ATOM 3830 N N . PRO B 1 44 ? 9.609 9.203 -29.469 1 45 44 PRO B N 1
ATOM 3831 C CA . PRO B 1 44 ? 10.859 9.227 -28.703 1 45 44 PRO B CA 1
ATOM 3832 C C . PRO B 1 44 ? 11.359 7.824 -28.359 1 45 44 PRO B C 1
ATOM 3834 O O . PRO B 1 44 ? 10.664 7.07 -27.672 1 45 44 PRO B O 1
ATOM 3837 N N . SER B 1 45 ? 11.742 7.059 -29.266 1 44.78 45 SER B N 1
ATOM 3838 C CA . SER B 1 45 ? 12.367 5.777 -28.953 1 44.78 45 SER B CA 1
ATOM 3839 C C . SER B 1 45 ? 13.25 5.883 -27.719 1 44.78 45 SER B C 1
ATOM 3841 O O . SER B 1 45 ? 14.406 6.305 -27.812 1 44.78 45 SER B O 1
ATOM 3843 N N . GLY B 1 46 ? 12.945 6.602 -26.75 1 46.66 46 GLY B N 1
ATOM 3844 C CA . GLY B 1 46 ? 13.875 6.457 -25.656 1 46.66 46 GLY B CA 1
ATOM 3845 C C . GLY B 1 46 ? 14.344 5.027 -25.453 1 46.66 46 GLY B C 1
ATOM 3846 O O . GLY B 1 46 ? 13.531 4.109 -25.344 1 46.66 46 GLY B O 1
ATOM 3847 N N . GLN B 1 47 ? 15.336 4.781 -26.078 1 50.25 47 GLN B N 1
ATOM 3848 C CA . GLN B 1 47 ? 16.016 3.508 -25.891 1 50.25 47 GLN B CA 1
ATOM 3849 C C . GLN B 1 47 ? 16 3.072 -24.422 1 50.25 47 GLN B C 1
ATOM 3851 O O . GLN B 1 47 ? 16.375 3.844 -23.547 1 50.25 47 GLN B O 1
ATOM 3856 N N . ILE B 1 48 ? 15.062 2.107 -24.047 1 54.28 48 ILE B N 1
ATOM 3857 C CA . ILE B 1 48 ? 15.023 1.421 -22.766 1 54.28 48 ILE B CA 1
ATOM 3858 C C . ILE B 1 48 ? 16.422 1.4 -22.141 1 54.28 48 ILE B C 1
ATOM 3860 O O . ILE B 1 48 ? 16.562 1.444 -20.922 1 54.28 48 ILE B O 1
ATOM 3864 N N . ASN B 1 49 ? 17.5 1.454 -22.969 1 58.16 49 ASN B N 1
ATOM 3865 C CA . ASN B 1 49 ? 18.812 1.007 -22.531 1 58.16 49 ASN B CA 1
ATOM 3866 C C . ASN B 1 49 ? 19.422 1.959 -21.5 1 58.16 49 ASN B C 1
ATOM 3868 O O . ASN B 1 49 ? 20.312 1.584 -20.75 1 58.16 49 ASN B O 1
ATOM 3872 N N . GLU B 1 50 ? 18.797 3.25 -21.375 1 64.81 50 GLU B N 1
ATOM 3873 C CA . GLU B 1 50 ? 19.641 4.02 -20.453 1 64.81 50 GLU B CA 1
ATOM 3874 C C . GLU B 1 50 ? 18.797 4.672 -19.359 1 64.81 50 GLU B C 1
ATOM 3876 O O . GLU B 1 50 ? 19.344 5.32 -18.469 1 64.81 50 GLU B O 1
ATOM 3881 N N . SER B 1 51 ? 17.516 4.215 -19.266 1 83.31 51 SER B N 1
ATOM 3882 C CA . SER B 1 51 ? 16.781 4.965 -18.25 1 83.31 51 SER B CA 1
ATOM 3883 C C . SER B 1 51 ? 16.531 4.109 -17.016 1 83.31 51 SER B C 1
ATOM 3885 O O . SER B 1 51 ? 15.961 3.02 -17.109 1 83.31 51 SER B O 1
ATOM 3887 N N . PRO B 1 52 ? 16.906 4.566 -15.883 1 91.12 52 PRO B N 1
ATOM 3888 C CA . PRO B 1 52 ? 16.766 3.764 -14.664 1 91.12 52 PRO B CA 1
ATOM 3889 C C . PRO B 1 52 ? 15.312 3.664 -14.195 1 91.12 52 PRO B C 1
ATOM 3891 O O . PRO B 1 52 ? 14.945 2.699 -13.516 1 91.12 52 PRO B O 1
ATOM 3894 N N . ILE B 1 53 ? 14.5 4.656 -14.484 1 96.12 53 ILE B N 1
ATOM 3895 C CA . ILE B 1 53 ? 13.086 4.637 -14.133 1 96.12 53 ILE B CA 1
ATOM 3896 C C . ILE B 1 53 ? 12.234 4.652 -15.398 1 96.12 53 ILE B C 1
ATOM 3898 O O . ILE B 1 53 ? 12.336 5.566 -16.219 1 96.12 53 ILE B O 1
ATOM 3902 N N . ILE B 1 54 ? 11.391 3.664 -15.492 1 94.81 54 ILE B N 1
ATOM 3903 C CA . ILE B 1 54 ? 10.602 3.449 -16.703 1 94.81 54 ILE B CA 1
ATOM 3904 C C . ILE B 1 54 ? 9.117 3.404 -16.344 1 94.81 54 ILE B C 1
ATOM 3906 O O . ILE B 1 54 ? 8.734 2.873 -15.305 1 94.81 54 ILE B O 1
ATOM 3910 N N . ALA B 1 55 ? 8.328 4.047 -17.219 1 94.62 55 ALA B N 1
ATOM 3911 C CA . ALA B 1 55 ? 6.875 3.941 -17.078 1 94.62 55 ALA B CA 1
ATOM 3912 C C . ALA B 1 55 ? 6.242 3.412 -18.359 1 94.62 55 ALA B C 1
ATOM 3914 O O . ALA B 1 55 ? 6.676 3.758 -19.469 1 94.62 55 ALA B O 1
ATOM 3915 N N . ASP B 1 56 ? 5.312 2.496 -18.203 1 94.25 56 ASP B N 1
ATOM 3916 C CA . ASP B 1 56 ? 4.543 2.025 -19.359 1 94.25 56 ASP B CA 1
ATOM 3917 C C . ASP B 1 56 ? 3.715 3.156 -19.953 1 94.25 56 ASP B C 1
ATOM 3919 O O . ASP B 1 56 ? 2.969 3.836 -19.25 1 94.25 56 ASP B O 1
ATOM 3923 N N . ARG B 1 57 ? 3.785 3.328 -21.156 1 90.06 57 ARG B N 1
ATOM 3924 C CA . ARG B 1 57 ? 3.168 4.461 -21.828 1 90.06 57 ARG B CA 1
ATOM 3925 C C . ARG B 1 57 ? 1.647 4.398 -21.734 1 90.06 57 ARG B C 1
ATOM 3927 O O . ARG B 1 57 ? 0.987 5.43 -21.594 1 90.06 57 ARG B O 1
ATOM 3934 N N . ASP B 1 58 ? 1.118 3.264 -21.719 1 89.62 58 ASP B N 1
ATOM 3935 C CA . ASP B 1 58 ? -0.332 3.102 -21.781 1 89.62 58 ASP B CA 1
ATOM 3936 C C . ASP B 1 58 ? -0.932 3.074 -20.375 1 89.62 58 ASP B C 1
ATOM 3938 O O . ASP B 1 58 ? -1.906 3.775 -20.094 1 89.62 58 ASP B O 1
ATOM 3942 N N . SER B 1 59 ? -0.304 2.381 -19.5 1 92.31 59 SER B N 1
ATOM 3943 C CA . SER B 1 59 ? -0.917 2.123 -18.188 1 92.31 59 SER B CA 1
ATOM 3944 C C . SER B 1 59 ? -0.356 3.055 -17.125 1 92.31 59 SER B C 1
ATOM 3946 O O . SER B 1 59 ? -0.974 3.244 -16.078 1 92.31 59 SER B O 1
ATOM 3948 N N . GLY B 1 60 ? 0.819 3.547 -17.359 1 92.62 60 GLY B N 1
ATOM 3949 C CA . GLY B 1 60 ? 1.474 4.367 -16.359 1 92.62 60 GLY B CA 1
ATOM 3950 C C . GLY B 1 60 ? 2.189 3.551 -15.297 1 92.62 60 GLY B C 1
ATOM 3951 O O . GLY B 1 60 ? 2.746 4.109 -14.344 1 92.62 60 GLY B O 1
ATOM 3952 N N . ALA B 1 61 ? 2.205 2.201 -15.492 1 95.12 61 ALA B N 1
ATOM 3953 C CA . ALA B 1 61 ? 2.908 1.354 -14.531 1 95.12 61 ALA B CA 1
ATOM 3954 C C . ALA B 1 61 ? 4.387 1.729 -14.453 1 95.12 61 ALA B C 1
ATOM 3956 O O . ALA B 1 61 ? 5.031 1.96 -15.477 1 95.12 61 ALA B O 1
ATOM 3957 N N . LEU B 1 62 ? 4.867 1.789 -13.219 1 95.88 62 LEU B N 1
ATOM 3958 C CA . LEU B 1 62 ? 6.227 2.252 -12.969 1 95.88 62 LEU B CA 1
ATOM 3959 C C . LEU B 1 62 ? 7.164 1.075 -12.711 1 95.88 62 LEU B C 1
ATOM 3961 O O . LEU B 1 62 ? 6.797 0.131 -12.008 1 95.88 62 LEU B O 1
ATOM 3965 N N . TYR B 1 63 ? 8.375 1.137 -13.344 1 95.44 63 TYR B N 1
ATOM 3966 C CA . TYR B 1 63 ? 9.406 0.126 -13.141 1 95.44 63 TYR B CA 1
ATOM 3967 C C . TYR B 1 63 ? 10.758 0.773 -12.875 1 95.44 63 TYR B C 1
ATOM 3969 O O . TYR B 1 63 ? 11.039 1.862 -13.383 1 95.44 63 TYR B O 1
ATOM 3977 N N . VAL B 1 64 ? 11.516 0.138 -12.078 1 95.38 64 VAL B N 1
ATOM 3978 C CA . VAL B 1 64 ? 12.906 0.541 -11.852 1 95.38 64 VAL B CA 1
ATOM 3979 C C . VAL B 1 64 ? 13.844 -0.551 -12.359 1 95.38 64 VAL B C 1
ATOM 3981 O O . VAL B 1 64 ? 13.586 -1.741 -12.164 1 95.38 64 VAL B O 1
ATOM 3984 N N . ARG B 1 65 ? 14.828 -0.133 -12.984 1 92.88 65 ARG B N 1
ATOM 3985 C CA . ARG B 1 65 ? 15.812 -1.078 -13.5 1 92.88 65 ARG B CA 1
ATOM 3986 C C . ARG B 1 65 ? 16.953 -1.286 -12.5 1 92.88 65 ARG B C 1
ATOM 3988 O O . ARG B 1 65 ? 17.578 -0.323 -12.062 1 92.88 65 ARG B O 1
ATOM 3995 N N . VAL B 1 66 ? 17.125 -2.416 -12.086 1 89.38 66 VAL B N 1
ATOM 3996 C CA . VAL B 1 66 ? 18.25 -2.818 -11.25 1 89.38 66 VAL B CA 1
ATOM 3997 C C . VAL B 1 66 ? 19 -3.977 -11.906 1 89.38 66 VAL B C 1
ATOM 3999 O O . VAL B 1 66 ? 18.484 -5.094 -11.977 1 89.38 66 VAL B O 1
ATOM 4002 N N . GLY B 1 67 ? 20.188 -3.682 -12.406 1 85.31 67 GLY B N 1
ATOM 4003 C CA . GLY B 1 67 ? 20.875 -4.676 -13.227 1 85.31 67 GLY B CA 1
ATOM 4004 C C . GLY B 1 67 ? 20.172 -4.93 -14.555 1 85.31 67 GLY B C 1
ATOM 4005 O O . GLY B 1 67 ? 19.922 -3.994 -15.312 1 85.31 67 GLY B O 1
ATOM 4006 N N . ASP B 1 68 ? 19.844 -6.152 -14.742 1 84.5 68 ASP B N 1
ATOM 4007 C CA . ASP B 1 68 ? 19.219 -6.508 -16.016 1 84.5 68 ASP B CA 1
ATOM 4008 C C . ASP B 1 68 ? 17.734 -6.832 -15.82 1 84.5 68 ASP B C 1
ATOM 4010 O O . ASP B 1 68 ? 17.078 -7.328 -16.734 1 84.5 68 ASP B O 1
ATOM 4014 N N . LYS B 1 69 ? 17.266 -6.469 -14.664 1 90.56 69 LYS B N 1
ATOM 4015 C CA . LYS B 1 69 ? 15.883 -6.801 -14.352 1 90.56 69 LYS B CA 1
ATOM 4016 C C . LYS B 1 69 ? 15.062 -5.543 -14.094 1 90.56 69 LYS B C 1
ATOM 4018 O O . LYS B 1 69 ? 15.594 -4.531 -13.633 1 90.56 69 LYS B O 1
ATOM 4023 N N . LEU B 1 70 ? 13.812 -5.621 -14.453 1 93.44 70 LEU B N 1
ATOM 4024 C CA . LEU B 1 70 ? 12.852 -4.57 -14.148 1 93.44 70 LEU B CA 1
ATOM 4025 C C . LEU B 1 70 ? 12.016 -4.938 -12.93 1 93.44 70 LEU B C 1
ATOM 4027 O O . LEU B 1 70 ? 11.492 -6.051 -12.844 1 93.44 70 LEU B O 1
ATOM 4031 N N . TYR B 1 71 ? 12.023 -4.09 -12.039 1 93.75 71 TYR B N 1
ATOM 4032 C CA . TYR B 1 71 ? 11.211 -4.262 -10.844 1 93.75 71 TYR B CA 1
ATOM 4033 C C . TYR B 1 71 ? 10.023 -3.305 -10.844 1 93.75 71 TYR B C 1
ATOM 4035 O O . TYR B 1 71 ? 10.195 -2.09 -10.977 1 93.75 71 TYR B O 1
ATOM 4043 N N . PRO B 1 72 ? 8.812 -3.801 -10.773 1 95 72 PRO B N 1
ATOM 4044 C CA . PRO B 1 72 ? 7.688 -2.879 -10.594 1 95 72 PRO B CA 1
ATOM 4045 C C . PRO B 1 72 ? 7.816 -2.029 -9.328 1 95 72 PRO B C 1
ATOM 4047 O O . PRO B 1 72 ? 8.062 -2.562 -8.242 1 95 72 PRO B O 1
ATOM 4050 N N . ALA B 1 73 ? 7.703 -0.761 -9.508 1 95.5 73 ALA B N 1
ATOM 4051 C CA . ALA B 1 73 ? 7.828 0.158 -8.383 1 95.5 73 ALA B CA 1
ATOM 4052 C C . ALA B 1 73 ? 6.461 0.702 -7.965 1 95.5 73 ALA B C 1
ATOM 4054 O O . ALA B 1 73 ? 5.645 1.059 -8.812 1 95.5 73 ALA B O 1
ATOM 4055 N N . LEU B 1 74 ? 6.266 0.85 -6.703 1 94 74 LEU B N 1
ATOM 4056 C CA . LEU B 1 74 ? 4.977 1.269 -6.164 1 94 74 LEU B CA 1
ATOM 4057 C C . LEU B 1 74 ? 4.707 2.736 -6.48 1 94 74 LEU B C 1
ATOM 4059 O O . LEU B 1 74 ? 3.553 3.131 -6.668 1 94 74 LEU B O 1
ATOM 4063 N N . ASN B 1 75 ? 5.711 3.502 -6.492 1 96.06 75 ASN B N 1
ATOM 4064 C CA . ASN B 1 75 ? 5.582 4.941 -6.699 1 96.06 75 ASN B CA 1
ATOM 4065 C C . ASN B 1 75 ? 6.91 5.57 -7.105 1 96.06 75 ASN B C 1
ATOM 4067 O O . ASN B 1 75 ? 7.949 4.91 -7.078 1 96.06 75 ASN B O 1
ATOM 4071 N N . LEU B 1 76 ? 6.828 6.793 -7.457 1 97.19 76 LEU B N 1
ATOM 4072 C CA . LEU B 1 76 ? 8.016 7.48 -7.957 1 97.19 76 LEU B CA 1
ATOM 4073 C C . LEU B 1 76 ? 9.039 7.684 -6.844 1 97.19 76 LEU B C 1
ATOM 4075 O O . LEU B 1 76 ? 10.242 7.582 -7.078 1 97.19 76 LEU B O 1
ATOM 4079 N N . ALA B 1 77 ? 8.57 8.023 -5.645 1 97.69 77 ALA B N 1
ATOM 4080 C CA . ALA B 1 77 ? 9.484 8.188 -4.52 1 97.69 77 ALA B CA 1
ATOM 4081 C C . ALA B 1 77 ? 10.375 6.957 -4.355 1 97.69 77 ALA B C 1
ATOM 4083 O O . ALA B 1 77 ? 11.594 7.082 -4.211 1 97.69 77 ALA B O 1
ATOM 4084 N N . SER B 1 78 ? 9.781 5.805 -4.418 1 95.81 78 SER B N 1
ATOM 4085 C CA . SER B 1 78 ? 10.531 4.562 -4.266 1 95.81 78 SER B CA 1
ATOM 4086 C C . SER B 1 78 ? 11.531 4.379 -5.402 1 95.81 78 SER B C 1
ATOM 4088 O O . SER B 1 78 ? 12.688 4.016 -5.164 1 95.81 78 SER B O 1
ATOM 4090 N N . ALA B 1 79 ? 11.062 4.605 -6.586 1 97.19 79 ALA B N 1
ATOM 4091 C CA . ALA B 1 79 ? 11.938 4.445 -7.742 1 97.19 79 ALA B CA 1
ATOM 4092 C C . ALA B 1 79 ? 13.156 5.367 -7.641 1 97.19 79 ALA B C 1
ATOM 4094 O O . ALA B 1 79 ? 14.281 4.938 -7.875 1 97.19 79 ALA B O 1
ATOM 4095 N N . ARG B 1 80 ? 12.891 6.617 -7.32 1 97.38 80 ARG B N 1
ATOM 4096 C CA . ARG B 1 80 ? 13.969 7.594 -7.199 1 97.38 80 ARG B CA 1
ATOM 4097 C C . ARG B 1 80 ? 14.93 7.215 -6.074 1 97.38 80 ARG B C 1
ATOM 4099 O O . ARG B 1 80 ? 16.141 7.344 -6.219 1 97.38 80 ARG B O 1
ATOM 4106 N N . LEU B 1 81 ? 14.406 6.762 -4.969 1 96.38 81 LEU B N 1
ATOM 4107 C CA . LEU B 1 81 ? 15.242 6.371 -3.838 1 96.38 81 LEU B CA 1
ATOM 4108 C C . LEU B 1 81 ? 16.094 5.16 -4.188 1 96.38 81 LEU B C 1
ATOM 4110 O O . LEU B 1 81 ? 17.25 5.059 -3.756 1 96.38 81 LEU B O 1
ATOM 4114 N N . ILE B 1 82 ? 15.562 4.215 -4.988 1 95.12 82 ILE B N 1
ATOM 4115 C CA . ILE B 1 82 ? 16.297 3.014 -5.383 1 95.12 82 ILE B CA 1
ATOM 4116 C C . ILE B 1 82 ? 17.422 3.387 -6.336 1 95.12 82 ILE B C 1
ATOM 4118 O O . ILE B 1 82 ? 18.547 2.9 -6.195 1 95.12 82 ILE B O 1
ATOM 4122 N N . THR B 1 83 ? 17.172 4.301 -7.277 1 95.06 83 THR B N 1
ATOM 4123 C CA . THR B 1 83 ? 18.156 4.652 -8.289 1 95.06 83 THR B CA 1
ATOM 4124 C C . THR B 1 83 ? 19.125 5.703 -7.762 1 95.06 83 THR B C 1
ATOM 4126 O O . THR B 1 83 ? 20.219 5.883 -8.305 1 95.06 83 THR B O 1
ATOM 4129 N N . GLY B 1 84 ? 18.672 6.469 -6.785 1 93.94 84 GLY B N 1
ATOM 4130 C CA . GLY B 1 84 ? 19.484 7.551 -6.25 1 93.94 84 GLY B CA 1
ATOM 4131 C C . GLY B 1 84 ? 19.469 8.789 -7.125 1 93.94 84 GLY B C 1
ATOM 4132 O O . GLY B 1 84 ? 20.359 9.641 -7.02 1 93.94 84 GLY B O 1
ATOM 4133 N N . ARG B 1 85 ? 18.453 8.875 -8 1 93.5 85 ARG B N 1
ATOM 4134 C CA . ARG B 1 85 ? 18.359 9.992 -8.945 1 93.5 85 ARG B CA 1
ATOM 4135 C C . ARG B 1 85 ? 16.953 10.578 -8.969 1 93.5 85 ARG B C 1
ATOM 4137 O O . ARG B 1 85 ? 15.969 9.844 -8.875 1 93.5 85 ARG B O 1
ATOM 4144 N N . PRO B 1 86 ? 16.906 11.859 -9.031 1 94.75 86 PRO B N 1
ATOM 4145 C CA . PRO B 1 86 ? 15.594 12.516 -9.078 1 94.75 86 PRO B CA 1
ATOM 4146 C C . PRO B 1 86 ? 15 12.539 -10.484 1 94.75 86 PRO B C 1
ATOM 4148 O O . PRO B 1 86 ? 14.445 13.555 -10.906 1 94.75 86 PRO B O 1
ATOM 4151 N N . ASP B 1 87 ? 15.055 11.414 -11.211 1 93 87 ASP B N 1
ATOM 4152 C CA . ASP B 1 87 ? 14.625 11.336 -12.602 1 93 87 ASP B CA 1
ATOM 4153 C C . ASP B 1 87 ? 13.125 11.07 -12.695 1 93 87 ASP B C 1
ATOM 4155 O O . ASP B 1 87 ? 12.555 10.383 -11.852 1 93 87 ASP B O 1
ATOM 4159 N N . ASN B 1 88 ? 12.586 11.719 -13.695 1 93.88 88 ASN B N 1
ATOM 4160 C CA . ASN B 1 88 ? 11.227 11.336 -14.078 1 93.88 88 ASN B CA 1
ATOM 4161 C C . ASN B 1 88 ? 11.219 10.055 -14.914 1 93.88 88 ASN B C 1
ATOM 4163 O O . ASN B 1 88 ? 12.227 9.711 -15.531 1 93.88 88 ASN B O 1
ATOM 4167 N N . PRO B 1 89 ? 10.117 9.359 -14.875 1 94.75 89 PRO B N 1
ATOM 4168 C CA . PRO B 1 89 ? 10.055 8.109 -15.641 1 94.75 89 PRO B CA 1
ATOM 4169 C C . PRO B 1 89 ? 10.086 8.336 -17.141 1 94.75 89 PRO B C 1
ATOM 4171 O O . PRO B 1 89 ? 9.5 9.312 -17.641 1 94.75 89 PRO B O 1
ATOM 4174 N N . HIS B 1 90 ? 10.797 7.488 -17.828 1 93.75 90 HIS B N 1
ATOM 4175 C CA . HIS B 1 90 ? 10.781 7.461 -19.281 1 93.75 90 HIS B CA 1
ATOM 4176 C C . HIS B 1 90 ? 9.664 6.559 -19.797 1 93.75 90 HIS B C 1
ATOM 4178 O O . HIS B 1 90 ? 9.562 5.398 -19.391 1 93.75 90 HIS B O 1
ATOM 4184 N N . LEU B 1 91 ? 8.859 7.094 -20.672 1 91.19 91 LEU B N 1
ATOM 4185 C CA . LEU B 1 91 ? 7.738 6.332 -21.203 1 91.19 91 LEU B CA 1
ATOM 4186 C C . LEU B 1 91 ? 8.211 5.32 -22.234 1 91.19 91 LEU B C 1
ATOM 4188 O O . LEU B 1 91 ? 8.938 5.672 -23.172 1 91.19 91 LEU B O 1
ATOM 4192 N N . VAL B 1 92 ? 7.859 4.09 -22.016 1 90.75 92 VAL B N 1
ATOM 4193 C CA . VAL B 1 92 ? 8.25 2.99 -22.891 1 90.75 92 VAL B CA 1
ATOM 4194 C C . VAL B 1 92 ? 7.012 2.17 -23.266 1 90.75 92 VAL B C 1
ATOM 4196 O O . VAL B 1 92 ? 6.059 2.082 -22.484 1 90.75 92 VAL B O 1
ATOM 4199 N N . ARG B 1 93 ? 7.055 1.577 -24.469 1 92.12 93 ARG B N 1
ATOM 4200 C CA . ARG B 1 93 ? 5.941 0.75 -24.906 1 92.12 93 ARG B CA 1
ATOM 4201 C C . ARG B 1 93 ? 5.844 -0.533 -24.094 1 92.12 93 ARG B C 1
ATOM 4203 O O . ARG B 1 93 ? 6.867 -1.103 -23.703 1 92.12 93 ARG B O 1
ATOM 4210 N N . SER B 1 94 ? 4.656 -1.025 -23.906 1 89.62 94 SER B N 1
ATOM 4211 C CA . SER B 1 94 ? 4.379 -2.205 -23.094 1 89.62 94 SER B CA 1
ATOM 4212 C C . SER B 1 94 ? 5.145 -3.42 -23.609 1 89.62 94 SER B C 1
ATOM 4214 O O . SER B 1 94 ? 5.633 -4.23 -22.812 1 89.62 94 SER B O 1
ATOM 4216 N N . ALA B 1 95 ? 5.219 -3.531 -24.922 1 87.56 95 ALA B N 1
ATOM 4217 C CA . ALA B 1 95 ? 5.859 -4.699 -25.516 1 87.56 95 ALA B CA 1
ATOM 4218 C C . ALA B 1 95 ? 7.34 -4.766 -25.156 1 87.56 95 ALA B C 1
ATOM 4220 O O . ALA B 1 95 ? 7.883 -5.852 -24.938 1 87.56 95 ALA B O 1
ATOM 4221 N N . GLN B 1 96 ? 7.969 -3.627 -25.078 1 89.5 96 GLN B N 1
ATOM 4222 C CA . GLN B 1 96 ? 9.375 -3.559 -24.703 1 89.5 96 GLN B CA 1
ATOM 4223 C C . GLN B 1 96 ? 9.57 -3.945 -23.234 1 89.5 96 GLN B C 1
ATOM 4225 O O . GLN B 1 96 ? 10.539 -4.633 -22.891 1 89.5 96 GLN B O 1
ATOM 4230 N N . ILE B 1 97 ? 8.648 -3.545 -22.422 1 91 97 ILE B N 1
ATOM 4231 C CA . ILE B 1 97 ? 8.719 -3.871 -21 1 91 97 ILE B CA 1
ATOM 4232 C C . ILE B 1 97 ? 8.523 -5.375 -20.797 1 91 97 ILE B C 1
ATOM 4234 O O . ILE B 1 97 ? 9.227 -5.996 -20 1 91 97 ILE B O 1
ATOM 4238 N N . ALA B 1 98 ? 7.629 -5.969 -21.594 1 87.44 98 ALA B N 1
ATOM 4239 C CA . ALA B 1 98 ? 7.281 -7.383 -21.469 1 87.44 98 ALA B CA 1
ATOM 4240 C C . ALA B 1 98 ? 8.461 -8.273 -21.859 1 87.44 98 ALA B C 1
ATOM 4242 O O . ALA B 1 98 ? 8.539 -9.43 -21.438 1 87.44 98 ALA B O 1
ATOM 4243 N N . SER B 1 99 ? 9.391 -7.77 -22.578 1 87.19 99 SER B N 1
ATOM 4244 C CA . SER B 1 99 ? 10.5 -8.57 -23.078 1 87.19 99 SER B CA 1
ATOM 4245 C C . SER B 1 99 ? 11.633 -8.656 -22.062 1 87.19 99 SER B C 1
ATOM 4247 O O . SER B 1 99 ? 12.523 -9.492 -22.188 1 87.19 99 SER B O 1
ATOM 4249 N N . LEU B 1 100 ? 11.602 -7.914 -21.047 1 89.06 100 LEU B N 1
ATOM 4250 C CA . LEU B 1 100 ? 12.68 -7.863 -20.062 1 89.06 100 LEU B CA 1
ATOM 4251 C C . LEU B 1 100 ? 12.32 -8.695 -18.828 1 89.06 100 LEU B C 1
ATOM 4253 O O . LEU B 1 100 ? 11.148 -8.805 -18.469 1 89.06 100 LEU B O 1
ATOM 4257 N N . PRO B 1 101 ? 13.438 -9.258 -18.172 1 91.31 101 PRO B N 1
ATOM 4258 C CA . PRO B 1 101 ? 13.18 -9.984 -16.922 1 91.31 101 PRO B CA 1
ATOM 4259 C C . PRO B 1 101 ? 12.555 -9.094 -15.844 1 91.31 101 PRO B C 1
ATOM 4261 O O . PRO B 1 101 ? 12.797 -7.887 -15.82 1 91.31 101 PRO B O 1
ATOM 4264 N N . ARG B 1 102 ? 11.773 -9.812 -14.977 1 91.56 102 ARG B N 1
ATOM 4265 C CA . ARG B 1 102 ? 11.031 -9.078 -13.961 1 91.56 102 ARG B CA 1
ATOM 4266 C C . ARG B 1 102 ? 11.383 -9.578 -12.562 1 91.56 102 ARG B C 1
ATOM 4268 O O . ARG B 1 102 ? 11.703 -10.75 -12.375 1 91.56 102 ARG B O 1
ATOM 4275 N N . GLY B 1 103 ? 11.461 -8.656 -11.695 1 89.81 103 GLY B N 1
ATOM 4276 C CA . GLY B 1 103 ? 11.516 -8.984 -10.281 1 89.81 103 GLY B CA 1
ATOM 4277 C C . GLY B 1 103 ? 10.219 -8.688 -9.547 1 89.81 103 GLY B C 1
ATOM 4278 O O . GLY B 1 103 ? 9.234 -8.273 -10.164 1 89.81 103 GLY B O 1
ATOM 4279 N N . PRO B 1 104 ? 10.211 -8.992 -8.266 1 89.38 104 PRO B N 1
ATOM 4280 C CA . PRO B 1 104 ? 9.023 -8.672 -7.477 1 89.38 104 PRO B CA 1
ATOM 4281 C C . PRO B 1 104 ? 8.812 -7.168 -7.305 1 89.38 104 PRO B C 1
ATOM 4283 O O . PRO B 1 104 ? 9.664 -6.371 -7.715 1 89.38 104 PRO B O 1
ATOM 4286 N N . MET B 1 105 ? 7.672 -6.824 -6.773 1 91.62 105 MET B N 1
ATOM 4287 C CA . MET B 1 105 ? 7.336 -5.422 -6.531 1 91.62 105 MET B CA 1
ATOM 4288 C C . MET B 1 105 ? 8.227 -4.828 -5.449 1 91.62 105 MET B C 1
ATOM 4290 O O . MET B 1 105 ? 8.578 -5.508 -4.484 1 91.62 105 MET B O 1
ATOM 4294 N N . VAL B 1 106 ? 8.562 -3.537 -5.707 1 91.12 106 VAL B N 1
ATOM 4295 C CA . VAL B 1 106 ? 9.43 -2.893 -4.727 1 91.12 106 VAL B CA 1
ATOM 4296 C C . VAL B 1 106 ? 8.867 -1.521 -4.359 1 91.12 106 VAL B C 1
ATOM 4298 O O . VAL B 1 106 ? 8.148 -0.905 -5.152 1 91.12 106 VAL B O 1
ATOM 4301 N N . GLY B 1 107 ? 9.211 -1.105 -3.094 1 92.75 107 GLY B N 1
ATOM 4302 C CA . GLY B 1 107 ? 8.961 0.291 -2.77 1 92.75 107 GLY B CA 1
ATOM 4303 C C . GLY B 1 107 ? 8.211 0.476 -1.465 1 92.75 107 GLY B C 1
ATOM 4304 O O . GLY B 1 107 ? 7.852 -0.501 -0.807 1 92.75 107 GLY B O 1
ATOM 4305 N N . ILE B 1 108 ? 7.988 1.732 -1.121 1 91.81 108 ILE B N 1
ATOM 4306 C CA . ILE B 1 108 ? 7.32 2.174 0.098 1 91.81 108 ILE B CA 1
ATOM 4307 C C . ILE B 1 108 ? 5.824 2.354 -0.167 1 91.81 108 ILE B C 1
ATOM 4309 O O . ILE B 1 108 ? 5.43 3.191 -0.98 1 91.81 108 ILE B O 1
ATOM 4313 N N . PRO B 1 109 ? 4.969 1.594 0.565 1 91.06 109 PRO B N 1
ATOM 4314 C CA . PRO B 1 109 ? 3.529 1.705 0.323 1 91.06 109 PRO B CA 1
ATOM 4315 C C . PRO B 1 109 ? 2.996 3.113 0.577 1 91.06 109 PRO B C 1
ATOM 4317 O O . PRO B 1 109 ? 3.262 3.697 1.63 1 91.06 109 PRO B O 1
ATOM 4320 N N . GLY B 1 110 ? 2.309 3.652 -0.412 1 91.19 110 GLY B N 1
ATOM 4321 C CA . GLY B 1 110 ? 1.611 4.914 -0.232 1 91.19 110 GLY B CA 1
ATOM 4322 C C . GLY B 1 110 ? 2.523 6.121 -0.346 1 91.19 110 GLY B C 1
ATOM 4323 O O . GLY B 1 110 ? 2.086 7.258 -0.157 1 91.19 110 GLY B O 1
ATOM 4324 N N . ALA B 1 111 ? 3.775 5.887 -0.629 1 94.75 111 ALA B N 1
ATOM 4325 C CA . ALA B 1 111 ? 4.711 7 -0.762 1 94.75 111 ALA B CA 1
ATOM 4326 C C . ALA B 1 111 ? 4.32 7.91 -1.924 1 94.75 111 ALA B C 1
ATOM 4328 O O . ALA B 1 111 ? 3.613 7.484 -2.842 1 94.75 111 ALA B O 1
ATOM 4329 N N . PRO B 1 112 ? 4.773 9.133 -1.884 1 95.38 112 PRO B N 1
ATOM 4330 C CA . PRO B 1 112 ? 4.355 10.117 -2.879 1 95.38 112 PRO B CA 1
ATOM 4331 C C . PRO B 1 112 ? 4.879 9.805 -4.277 1 95.38 112 PRO B C 1
ATOM 4333 O O . PRO B 1 112 ? 5.914 9.156 -4.422 1 95.38 112 PRO B O 1
ATOM 4336 N N . SER B 1 113 ? 4.098 10.289 -5.25 1 94.31 113 SER B N 1
ATOM 4337 C CA . SER B 1 113 ? 4.508 10.117 -6.641 1 94.31 113 SER B CA 1
ATOM 4338 C C . SER B 1 113 ? 4.812 11.453 -7.297 1 94.31 113 SER B C 1
ATOM 4340 O O . SER B 1 113 ? 5.055 11.523 -8.5 1 94.31 113 SER B O 1
ATOM 4342 N N . ASN B 1 114 ? 4.723 12.477 -6.551 1 90.75 114 ASN B N 1
ATOM 4343 C CA . ASN B 1 114 ? 5.023 13.812 -7.055 1 90.75 114 ASN B CA 1
ATOM 4344 C C . ASN B 1 114 ? 5.918 14.586 -6.086 1 90.75 114 ASN B C 1
ATOM 4346 O O . ASN B 1 114 ? 5.664 14.602 -4.879 1 90.75 114 ASN B O 1
ATOM 4350 N N . PHE B 1 115 ? 7.02 15.133 -6.695 1 91.31 115 PHE B N 1
ATOM 4351 C CA . PHE B 1 115 ? 7.941 15.938 -5.902 1 91.31 115 PHE B CA 1
ATOM 4352 C C . PHE B 1 115 ? 8.18 17.297 -6.559 1 91.31 115 PHE B C 1
ATOM 4354 O O . PHE B 1 115 ? 8.969 17.406 -7.504 1 91.31 115 PHE B O 1
ATOM 4361 N N . LYS B 1 116 ? 7.418 18.188 -6.227 1 88.5 116 LYS B N 1
ATOM 4362 C CA . LYS B 1 116 ? 7.625 19.594 -6.59 1 88.5 116 LYS B CA 1
ATOM 4363 C C . LYS B 1 116 ? 7.664 20.469 -5.348 1 88.5 116 LYS B C 1
ATOM 4365 O O . LYS B 1 116 ? 6.629 20.984 -4.91 1 88.5 116 LYS B O 1
ATOM 4370 N N . PRO B 1 117 ? 8.812 20.672 -4.844 1 91 117 PRO B N 1
ATOM 4371 C CA . PRO B 1 117 ? 8.906 21.422 -3.588 1 91 117 PRO B CA 1
ATOM 4372 C C . PRO B 1 117 ? 8.508 22.875 -3.744 1 91 117 PRO B C 1
ATOM 4374 O O . PRO B 1 117 ? 8.875 23.516 -4.734 1 91 117 PRO B O 1
ATOM 4377 N N . ALA B 1 118 ? 7.66 23.344 -2.916 1 89.69 118 ALA B N 1
ATOM 4378 C CA . ALA B 1 118 ? 7.324 24.75 -2.744 1 89.69 118 ALA B CA 1
ATOM 4379 C C . ALA B 1 118 ? 8.039 25.344 -1.532 1 89.69 118 ALA B C 1
ATOM 4381 O O . ALA B 1 118 ? 7.902 24.844 -0.416 1 89.69 118 ALA B O 1
ATOM 4382 N N . THR B 1 119 ? 8.844 26.359 -1.787 1 85.62 119 THR B N 1
ATOM 4383 C CA . THR B 1 119 ? 9.609 26.969 -0.705 1 85.62 119 THR B CA 1
ATOM 4384 C C . THR B 1 119 ? 9.289 28.453 -0.588 1 85.62 119 THR B C 1
ATOM 4386 O O . THR B 1 119 ? 10.031 29.297 -1.106 1 85.62 119 THR B O 1
ATOM 4389 N N . PRO B 1 120 ? 8.305 28.719 0.182 1 92.38 120 PRO B N 1
ATOM 4390 C CA . PRO B 1 120 ? 7.93 30.125 0.359 1 92.38 120 PRO B CA 1
ATOM 4391 C C . PRO B 1 120 ? 8.93 30.891 1.209 1 92.38 120 PRO B C 1
ATOM 4393 O O . PRO B 1 120 ? 9.773 30.297 1.878 1 92.38 120 PRO B O 1
ATOM 4396 N N . ALA B 1 121 ? 8.789 32.25 1.152 1 89.19 121 ALA B N 1
ATOM 4397 C CA . ALA B 1 121 ? 9.664 33.125 1.914 1 89.19 121 ALA B CA 1
ATOM 4398 C C . ALA B 1 121 ? 9.344 33.062 3.404 1 89.19 121 ALA B C 1
ATOM 4400 O O . ALA B 1 121 ? 10.219 33.281 4.246 1 89.19 121 ALA B O 1
ATOM 4401 N N . SER B 1 122 ? 8.125 32.844 3.682 1 92.44 122 SER B N 1
ATOM 4402 C CA . SER B 1 122 ? 7.688 32.75 5.07 1 92.44 122 SER B CA 1
ATOM 4403 C C . SER B 1 122 ? 6.887 31.484 5.316 1 92.44 122 SER B C 1
ATOM 4405 O O . SER B 1 122 ? 6.223 30.984 4.41 1 92.44 122 SER B O 1
ATOM 4407 N N . SER B 1 123 ? 7.117 31.016 6.527 1 93.44 123 SER B N 1
ATOM 4408 C CA . SER B 1 123 ? 6.332 29.859 6.965 1 93.44 123 SER B CA 1
ATOM 4409 C C . SER B 1 123 ? 5.098 30.312 7.75 1 93.44 123 SER B C 1
ATOM 4411 O O . SER B 1 123 ? 5.195 31.141 8.648 1 93.44 123 SER B O 1
ATOM 4413 N N . SER B 1 124 ? 4 29.844 7.316 1 96.31 124 SER B N 1
ATOM 4414 C CA . SER B 1 124 ? 2.74 30.172 7.969 1 96.31 124 SER B CA 1
ATOM 4415 C C . SER B 1 124 ? 1.9 28.938 8.227 1 96.31 124 SER B C 1
ATOM 4417 O O . SER B 1 124 ? 1.647 28.141 7.312 1 96.31 124 SER B O 1
ATOM 4419 N N . TRP B 1 125 ? 1.484 28.734 9.453 1 96.88 125 TRP B N 1
ATOM 4420 C CA . TRP B 1 125 ? 0.69 27.578 9.852 1 96.88 125 TRP B CA 1
ATOM 4421 C C . TRP B 1 125 ? -0.454 27.984 10.773 1 96.88 125 TRP B C 1
ATOM 4423 O O . TRP B 1 125 ? -0.278 28.828 11.648 1 96.88 125 TRP B O 1
ATOM 4433 N N . LEU B 1 126 ? -1.592 27.375 10.617 1 97.75 126 LEU B N 1
ATOM 4434 C CA . LEU B 1 126 ? -2.734 27.609 11.484 1 97.75 126 LEU B CA 1
ATOM 4435 C C . LEU B 1 126 ? -3.35 26.297 11.953 1 97.75 126 LEU B C 1
ATOM 4437 O O . LEU B 1 126 ? -3.4 25.328 11.195 1 97.75 126 LEU B O 1
ATOM 4441 N N . VAL B 1 127 ? -3.748 26.266 13.156 1 97.31 127 VAL B N 1
ATOM 4442 C CA . VAL B 1 127 ? -4.637 25.25 13.711 1 97.31 127 VAL B CA 1
ATOM 4443 C C . VAL B 1 127 ? -5.98 25.875 14.062 1 97.31 127 VAL B C 1
ATOM 4445 O O . VAL B 1 127 ? -6.059 26.75 14.93 1 97.31 127 VAL B O 1
ATOM 4448 N N . CYS B 1 128 ? -7.066 25.391 13.406 1 97.25 128 CYS B N 1
ATOM 4449 C CA . CYS B 1 128 ? -8.359 26.062 13.523 1 97.25 128 CYS B CA 1
ATOM 4450 C C . CYS B 1 128 ? -9.414 25.109 14.07 1 97.25 128 CYS B C 1
ATOM 4452 O O . CYS B 1 128 ? -9.492 23.953 13.641 1 97.25 128 CYS B O 1
ATOM 4454 N N . ASP B 1 129 ? -10.188 25.641 14.969 1 95.94 129 ASP B N 1
ATOM 4455 C CA . ASP B 1 129 ? -11.398 24.984 15.43 1 95.94 129 ASP B CA 1
ATOM 4456 C C . ASP B 1 129 ? -12.641 25.641 14.852 1 95.94 129 ASP B C 1
ATOM 4458 O O . ASP B 1 129 ? -12.742 26.875 14.82 1 95.94 129 ASP B O 1
ATOM 4462 N N . SER B 1 130 ? -13.492 24.828 14.32 1 94.81 130 SER B N 1
ATOM 4463 C CA . SER B 1 130 ? -14.828 25.281 13.945 1 94.81 130 SER B CA 1
ATOM 4464 C C . SER B 1 130 ? -15.906 24.531 14.727 1 94.81 130 SER B C 1
ATOM 4466 O O . SER B 1 130 ? -15.992 23.312 14.656 1 94.81 130 SER B O 1
ATOM 4468 N N . VAL B 1 131 ? -16.625 25.234 15.508 1 89.88 131 VAL B N 1
ATOM 4469 C CA . VAL B 1 131 ? -17.672 24.625 16.328 1 89.88 131 VAL B CA 1
ATOM 4470 C C . VAL B 1 131 ? -19 24.641 15.578 1 89.88 131 VAL B C 1
ATOM 4472 O O . VAL B 1 131 ? -19.344 25.625 14.914 1 89.88 131 VAL B O 1
ATOM 4475 N N . ALA B 1 132 ? -19.406 23.359 15.242 1 72.25 132 ALA B N 1
ATOM 4476 C CA . ALA B 1 132 ? -20.688 23.25 14.547 1 72.25 132 ALA B CA 1
ATOM 4477 C C . ALA B 1 132 ? -21.844 23.703 15.453 1 72.25 132 ALA B C 1
ATOM 4479 O O . ALA B 1 132 ? -21.766 23.562 16.672 1 72.25 132 ALA B O 1
ATOM 4480 N N . SER B 1 133 ? -22.672 24.5 14.938 1 56.66 133 SER B N 1
ATOM 4481 C CA . SER B 1 133 ? -23.891 24.703 15.734 1 56.66 133 SER B CA 1
ATOM 4482 C C . SER B 1 133 ? -24.484 23.375 16.172 1 56.66 133 SER B C 1
ATOM 4484 O O . SER B 1 133 ? -24.094 22.312 15.688 1 56.66 133 SER B O 1
ATOM 4486 N N . THR B 1 134 ? -25.609 22.938 16.609 1 48.19 134 THR B N 1
ATOM 4487 C CA . THR B 1 134 ? -26.25 21.797 17.234 1 48.19 134 THR B CA 1
ATOM 4488 C C . THR B 1 134 ? -25.844 20.5 16.531 1 48.19 134 THR B C 1
ATOM 4490 O O . THR B 1 134 ? -25.453 19.531 17.172 1 48.19 134 THR B O 1
ATOM 4493 N N . GLY B 1 135 ? -26.484 19.828 15.461 1 39.84 135 GLY B N 1
ATOM 4494 C CA . GLY B 1 135 ? -26.891 18.516 15.016 1 39.84 135 GLY B CA 1
ATOM 4495 C C . GLY B 1 135 ? -25.734 17.688 14.461 1 39.84 135 GLY B C 1
ATOM 4496 O O . GLY B 1 135 ? -25.641 16.484 14.719 1 39.84 135 GLY B O 1
ATOM 4497 N N . THR B 1 136 ? -25.219 17.828 13.289 1 40.31 136 THR B N 1
ATOM 4498 C CA . THR B 1 136 ? -24.719 16.781 12.398 1 40.31 136 THR B CA 1
ATOM 4499 C C . THR B 1 136 ? -23.25 16.469 12.703 1 40.31 136 THR B C 1
ATOM 4501 O O . THR B 1 136 ? -22.656 15.586 12.07 1 40.31 136 THR B O 1
ATOM 4504 N N . GLY B 1 137 ? -22.406 17.297 13.281 1 39.66 137 GLY B N 1
ATOM 4505 C CA . GLY B 1 137 ? -20.984 17.125 13.016 1 39.66 137 GLY B CA 1
ATOM 4506 C C . GLY B 1 137 ? -20.328 16.109 13.914 1 39.66 137 GLY B C 1
ATOM 4507 O O . GLY B 1 137 ? -21 15.328 14.586 1 39.66 137 GLY B O 1
ATOM 4508 N N . SER B 1 138 ? -18.891 16.234 14.148 1 50.62 138 SER B N 1
ATOM 4509 C CA . SER B 1 138 ? -17.922 15.375 14.844 1 50.62 138 SER B CA 1
ATOM 4510 C C . SER B 1 138 ? -18.344 15.133 16.297 1 50.62 138 SER B C 1
ATOM 4512 O O . SER B 1 138 ? -19 15.984 16.906 1 50.62 138 SER B O 1
ATOM 4514 N N . PRO B 1 139 ? -18.266 13.914 16.797 1 48.59 139 PRO B N 1
ATOM 4515 C CA . PRO B 1 139 ? -18.656 13.641 18.188 1 48.59 139 PRO B CA 1
ATOM 4516 C C . PRO B 1 139 ? -18.281 14.773 19.141 1 48.59 139 PRO B C 1
ATOM 4518 O O . PRO B 1 139 ? -18.984 15.023 20.109 1 48.59 139 PRO B O 1
ATOM 4521 N N . SER B 1 140 ? -17.188 15.445 18.953 1 58.31 140 SER B N 1
ATOM 4522 C CA . SER B 1 140 ? -16.812 16.469 19.922 1 58.31 140 SER B CA 1
ATOM 4523 C C . SER B 1 140 ? -17.406 17.828 19.562 1 58.31 140 SER B C 1
ATOM 4525 O O . SER B 1 140 ? -17.312 18.781 20.328 1 58.31 140 SER B O 1
ATOM 4527 N N . GLY B 1 141 ? -18.156 17.906 18.438 1 76.5 141 GLY B N 1
ATOM 4528 C CA . GLY B 1 141 ? -18.812 19.109 17.938 1 76.5 141 GLY B CA 1
ATOM 4529 C C . GLY B 1 141 ? -17.844 20.125 17.375 1 76.5 141 GLY B C 1
ATOM 4530 O O . GLY B 1 141 ? -18.234 21.266 17.078 1 76.5 141 GLY B O 1
ATOM 4531 N N . VAL B 1 142 ? -16.5 19.781 17.375 1 90.31 142 VAL B N 1
ATOM 4532 C CA . VAL B 1 142 ? -15.508 20.734 16.875 1 90.31 142 VAL B CA 1
ATOM 4533 C C . VAL B 1 142 ? -14.781 20.125 15.68 1 90.31 142 VAL B C 1
ATOM 4535 O O . VAL B 1 142 ? -14.344 18.969 15.727 1 90.31 142 VAL B O 1
ATOM 4538 N N . THR B 1 143 ? -14.695 20.812 14.562 1 91.81 143 THR B N 1
ATOM 4539 C CA . THR B 1 143 ? -13.922 20.422 13.398 1 91.81 143 THR B CA 1
ATOM 4540 C C . THR B 1 143 ? -12.547 21.094 13.414 1 91.81 143 THR B C 1
ATOM 4542 O O . THR B 1 143 ? -12.453 22.312 13.508 1 91.81 143 THR B O 1
ATOM 4545 N N . VAL B 1 144 ? -11.523 20.25 13.383 1 94.31 144 VAL B N 1
ATOM 4546 C CA . VAL B 1 144 ? -10.156 20.75 13.422 1 94.31 144 VAL B CA 1
ATOM 4547 C C . VAL B 1 144 ? -9.602 20.844 12 1 94.31 144 VAL B C 1
ATOM 4549 O O . VAL B 1 144 ? -9.617 19.859 11.258 1 94.31 144 VAL B O 1
ATOM 4552 N N . THR B 1 145 ? -9.125 22.016 11.609 1 96.38 145 THR B N 1
ATOM 4553 C CA . THR B 1 145 ? -8.523 22.219 10.297 1 96.38 145 THR B CA 1
ATOM 4554 C C . THR B 1 145 ? -7.102 22.75 10.438 1 96.38 145 THR B C 1
ATOM 4556 O O . THR B 1 145 ? -6.859 23.719 11.156 1 96.38 145 THR B O 1
ATOM 4559 N N . VAL B 1 146 ? -6.164 22.078 9.789 1 98.06 146 VAL B N 1
ATOM 4560 C CA . VAL B 1 146 ? -4.805 22.594 9.68 1 98.06 146 VAL B CA 1
ATOM 4561 C C . VAL B 1 146 ? -4.656 23.391 8.375 1 98.06 146 VAL B C 1
ATOM 4563 O O . VAL B 1 146 ? -5.074 22.922 7.309 1 98.06 146 VAL B O 1
ATOM 4566 N N . ILE B 1 147 ? -4.133 24.578 8.492 1 98.31 147 ILE B N 1
ATOM 4567 C CA . ILE B 1 147 ? -3.889 25.391 7.309 1 98.31 147 ILE B CA 1
ATOM 4568 C C . ILE B 1 147 ? -2.393 25.672 7.172 1 98.31 147 ILE B C 1
ATOM 4570 O O . ILE B 1 147 ? -1.765 26.203 8.086 1 98.31 147 ILE B O 1
ATOM 4574 N N . ASP B 1 148 ? -1.838 25.203 6.113 1 97.94 148 ASP B N 1
ATOM 4575 C CA . ASP B 1 148 ? -0.483 25.547 5.699 1 97.94 148 ASP B CA 1
ATOM 4576 C C . ASP B 1 148 ? -0.502 26.625 4.617 1 97.94 148 ASP B C 1
ATOM 4578 O O . ASP B 1 148 ? -1.081 26.438 3.545 1 97.94 148 ASP B O 1
ATOM 4582 N N . GLY B 1 149 ? 0.107 27.75 4.945 1 97 149 GLY B N 1
ATOM 4583 C CA . GLY B 1 149 ? 0.106 28.859 4.008 1 97 149 GLY B CA 1
ATOM 4584 C C . GLY B 1 149 ? -0.495 30.125 4.582 1 97 149 GLY B C 1
ATOM 4585 O O . GLY B 1 149 ? -0.87 30.156 5.758 1 97 149 GLY B O 1
ATOM 4586 N N . THR B 1 150 ? -0.619 31.203 3.734 1 94.75 150 THR B N 1
ATOM 4587 C CA . THR B 1 150 ? -1.105 32.5 4.152 1 94.75 150 THR B CA 1
ATOM 4588 C C . THR B 1 150 ? -2.619 32.5 4.348 1 94.75 150 THR B C 1
ATOM 4590 O O . THR B 1 150 ? -3.361 32.094 3.443 1 94.75 150 THR B O 1
ATOM 4593 N N . PRO B 1 151 ? -3.088 32.812 5.52 1 95.94 151 PRO B N 1
ATOM 4594 C CA . PRO B 1 151 ? -4.535 32.844 5.734 1 95.94 151 PRO B CA 1
ATOM 4595 C C . PRO B 1 151 ? -5.227 33.969 4.973 1 95.94 151 PRO B C 1
ATOM 4597 O O . PRO B 1 151 ? -4.609 35 4.703 1 95.94 151 PRO B O 1
ATOM 4600 N N . ASP B 1 152 ? -6.465 33.719 4.621 1 95.12 152 ASP B N 1
ATOM 4601 C CA . ASP B 1 152 ? -7.332 34.75 4.059 1 95.12 152 ASP B CA 1
ATOM 4602 C C . ASP B 1 152 ? -8.07 35.531 5.16 1 95.12 152 ASP B C 1
ATOM 4604 O O . ASP B 1 152 ? -9.07 35.031 5.695 1 95.12 152 ASP B O 1
ATOM 4608 N N . LEU B 1 153 ? -7.586 36.656 5.543 1 91.38 153 LEU B N 1
ATOM 4609 C CA . LEU B 1 153 ? -8.188 37.438 6.629 1 91.38 153 LEU B CA 1
ATOM 4610 C C . LEU B 1 153 ? -9.297 38.344 6.102 1 91.38 153 LEU B C 1
ATOM 4612 O O . LEU B 1 153 ? -9.625 39.344 6.719 1 91.38 153 LEU B O 1
ATOM 4616 N N . GLY B 1 154 ? -10.086 37.906 5.133 1 78.56 154 GLY B N 1
ATOM 4617 C CA . GLY B 1 154 ? -11.172 38.719 4.617 1 78.56 154 GLY B CA 1
ATOM 4618 C C . GLY B 1 154 ? -11.758 39.656 5.652 1 78.56 154 GLY B C 1
ATOM 4619 O O . GLY B 1 154 ? -11.195 39.812 6.742 1 78.56 154 GLY B O 1
ATOM 4620 N N . SER B 1 155 ? -12.844 40.281 5.309 1 70.31 155 SER B N 1
ATOM 4621 C CA . SER B 1 155 ? -13.375 41.438 6.055 1 70.31 155 SER B CA 1
ATOM 4622 C C . SER B 1 155 ? -14.039 40.969 7.352 1 70.31 155 SER B C 1
ATOM 4624 O O . SER B 1 155 ? -14.188 41.75 8.289 1 70.31 155 SER B O 1
ATOM 4626 N N . ARG B 1 156 ? -14.375 39.656 7.562 1 84.56 156 ARG B N 1
ATOM 4627 C CA . ARG B 1 156 ? -15.109 39.312 8.773 1 84.56 156 ARG B CA 1
ATOM 4628 C C . ARG B 1 156 ? -14.258 38.469 9.703 1 84.56 156 ARG B C 1
ATOM 4630 O O . ARG B 1 156 ? -14.75 37.969 10.719 1 84.56 156 ARG B O 1
ATOM 4637 N N . ARG B 1 157 ? -13.055 38.25 9.352 1 90.81 157 ARG B N 1
ATOM 4638 C CA . ARG B 1 157 ? -12.109 37.562 10.227 1 90.81 157 ARG B CA 1
ATOM 4639 C C . ARG B 1 157 ? -11.133 38.562 10.859 1 90.81 157 ARG B C 1
ATOM 4641 O O . ARG B 1 157 ? -10.656 39.469 10.203 1 90.81 157 ARG B O 1
ATOM 4648 N N . ARG B 1 158 ? -10.969 38.375 12.117 1 89.75 158 ARG B N 1
ATOM 4649 C CA . ARG B 1 158 ? -10.18 39.375 12.828 1 89.75 158 ARG B CA 1
ATOM 4650 C C . ARG B 1 158 ? -9.055 38.719 13.625 1 89.75 158 ARG B C 1
ATOM 4652 O O . ARG B 1 158 ? -9.25 37.656 14.219 1 89.75 158 ARG B O 1
ATOM 4659 N N . VAL B 1 159 ? -7.945 39.375 13.523 1 94.38 159 VAL B N 1
ATOM 4660 C CA . VAL B 1 159 ? -6.863 39.031 14.445 1 94.38 159 VAL B CA 1
ATOM 4661 C C . VAL B 1 159 ? -7.137 39.656 15.812 1 94.38 159 VAL B C 1
ATOM 4663 O O . VAL B 1 159 ? -7.371 40.844 15.914 1 94.38 159 VAL B O 1
ATOM 4666 N N . LEU B 1 160 ? -7.188 38.844 16.797 1 93.62 160 LEU B N 1
ATOM 4667 C CA . LEU B 1 160 ? -7.484 39.344 18.141 1 93.62 160 LEU B CA 1
ATOM 4668 C C . LEU B 1 160 ? -6.352 40.219 18.656 1 93.62 160 LEU B C 1
ATOM 4670 O O . LEU B 1 160 ? -5.18 39.844 18.547 1 93.62 160 LEU B O 1
ATOM 4674 N N . ASN B 1 161 ? -6.684 41.375 19.031 1 88.94 161 ASN B N 1
ATOM 4675 C CA . ASN B 1 161 ? -5.711 42.312 19.609 1 88.94 161 ASN B CA 1
ATOM 4676 C C . ASN B 1 161 ? -6.273 43 20.828 1 88.94 161 ASN B C 1
ATOM 4678 O O . ASN B 1 161 ? -7.488 43.062 21.031 1 88.94 161 ASN B O 1
ATOM 4682 N N . GLY B 1 162 ? -5.426 43.469 21.641 1 84.25 162 GLY B N 1
ATOM 4683 C CA . GLY B 1 162 ? -5.82 44.25 22.781 1 84.25 162 GLY B CA 1
ATOM 4684 C C . GLY B 1 162 ? -6.668 43.469 23.781 1 84.25 162 GLY B C 1
ATOM 4685 O O . GLY B 1 162 ? -6.223 42.469 24.328 1 84.25 162 GLY B O 1
ATOM 4686 N N . SER B 1 163 ? -7.984 43.969 23.828 1 88.69 163 SER B N 1
ATOM 4687 C CA . SER B 1 163 ? -8.875 43.375 24.828 1 88.69 163 SER B CA 1
ATOM 4688 C C . SER B 1 163 ? -9.727 42.281 24.219 1 88.69 163 SER B C 1
ATOM 4690 O O . SER B 1 163 ? -10.5 41.625 24.922 1 88.69 163 SER B O 1
ATOM 4692 N N . ASP B 1 164 ? -9.469 42.031 22.938 1 92.88 164 ASP B N 1
ATOM 4693 C CA . ASP B 1 164 ? -10.234 40.938 22.297 1 92.88 164 ASP B CA 1
ATOM 4694 C C . ASP B 1 164 ? -9.859 39.594 22.875 1 92.88 164 ASP B C 1
ATOM 4696 O O . ASP B 1 164 ? -8.688 39.312 23.141 1 92.88 164 ASP B O 1
ATOM 4700 N N . ALA B 1 165 ? -10.922 38.812 23.094 1 95.25 165 ALA B N 1
ATOM 4701 C CA . ALA B 1 165 ? -10.656 37.469 23.656 1 95.25 165 ALA B CA 1
ATOM 4702 C C . ALA B 1 165 ? -11.727 36.469 23.219 1 95.25 165 ALA B C 1
ATOM 4704 O O . ALA B 1 165 ? -12.82 36.875 22.797 1 95.25 165 ALA B O 1
ATOM 4705 N N . VAL B 1 166 ? -11.312 35.25 23.25 1 95.62 166 VAL B N 1
ATOM 4706 C CA . VAL B 1 166 ? -12.234 34.125 23.078 1 95.62 166 VAL B CA 1
ATOM 4707 C C . VAL B 1 166 ? -12.219 33.25 24.328 1 95.62 166 VAL B C 1
ATOM 4709 O O . VAL B 1 166 ? -11.172 33.031 24.938 1 95.62 166 VAL B O 1
ATOM 4712 N N . VAL B 1 167 ? -13.438 32.875 24.703 1 95.88 167 VAL B N 1
ATOM 4713 C CA . VAL B 1 167 ? -13.562 31.984 25.859 1 95.88 167 VAL B CA 1
ATOM 4714 C C . VAL B 1 167 ? -14.016 30.609 25.406 1 95.88 167 VAL B C 1
ATOM 4716 O O . VAL B 1 167 ? -15.086 30.453 24.812 1 95.88 167 VAL B O 1
ATOM 4719 N N . LEU B 1 168 ? -13.172 29.641 25.688 1 95.5 168 LEU B N 1
ATOM 4720 C CA . LEU B 1 168 ? -13.469 28.266 25.281 1 95.5 168 LEU B CA 1
ATOM 4721 C C . LEU B 1 168 ? -13.266 27.297 26.438 1 95.5 168 LEU B C 1
ATOM 4723 O O . LEU B 1 168 ? -12.594 27.625 27.422 1 95.5 168 LEU B O 1
ATOM 4727 N N . SER B 1 169 ? -13.922 26.156 26.281 1 94.62 169 SER B N 1
ATOM 4728 C CA . SER B 1 169 ? -13.797 25.125 27.312 1 94.62 169 SER B CA 1
ATOM 4729 C C . SER B 1 169 ? -13.039 23.922 26.797 1 94.62 169 SER B C 1
ATOM 4731 O O . SER B 1 169 ? -13.102 23.594 25.609 1 94.62 169 SER B O 1
ATOM 4733 N N . TYR B 1 170 ? -12.312 23.312 27.656 1 93.5 170 TYR B N 1
ATOM 4734 C CA . TYR B 1 170 ? -11.609 22.062 27.375 1 93.5 170 TYR B CA 1
ATOM 4735 C C . TYR B 1 170 ? -11.484 21.219 28.641 1 93.5 170 TYR B C 1
ATOM 4737 O O . TYR B 1 170 ? -10.992 21.688 29.672 1 93.5 170 TYR B O 1
ATOM 4745 N N . SER B 1 171 ? -11.898 19.984 28.562 1 90.81 171 SER B N 1
ATOM 4746 C CA . SER B 1 171 ? -11.789 19 29.625 1 90.81 171 SER B CA 1
ATOM 4747 C C . SER B 1 171 ? -12.352 19.547 30.938 1 90.81 171 SER B C 1
ATOM 4749 O O . SER B 1 171 ? -11.727 19.422 32 1 90.81 171 SER B O 1
ATOM 4751 N N . GLY B 1 172 ? -13.367 20.281 30.844 1 90.56 172 GLY B N 1
ATOM 4752 C CA . GLY B 1 172 ? -14.086 20.734 32.031 1 90.56 172 GLY B CA 1
ATOM 4753 C C . GLY B 1 172 ? -13.633 22.094 32.531 1 90.56 172 GLY B C 1
ATOM 4754 O O . GLY B 1 172 ? -14.297 22.703 33.375 1 90.56 172 GLY B O 1
ATOM 4755 N N . ASP B 1 173 ? -12.523 22.578 32.031 1 94.69 173 ASP B N 1
ATOM 4756 C CA . ASP B 1 173 ? -12.031 23.906 32.406 1 94.69 173 ASP B CA 1
ATOM 4757 C C . ASP B 1 173 ? -12.344 24.938 31.328 1 94.69 173 ASP B C 1
ATOM 4759 O O . ASP B 1 173 ? -12.578 24.578 30.172 1 94.69 173 ASP B O 1
ATOM 4763 N N . THR B 1 174 ? -12.391 26.156 31.75 1 95.81 174 THR B N 1
ATOM 4764 C CA . THR B 1 174 ? -12.625 27.25 30.812 1 95.81 174 TH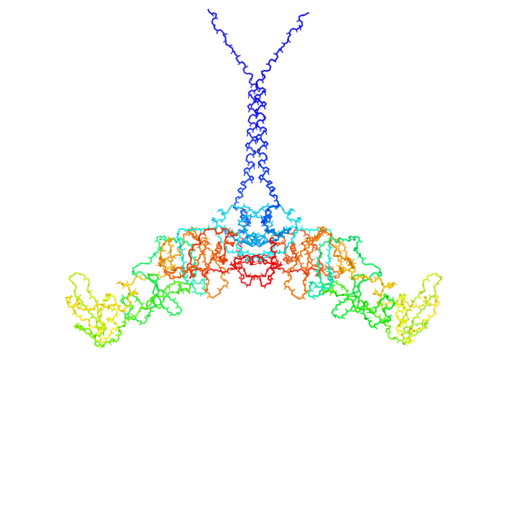R B CA 1
ATOM 4765 C C . THR B 1 174 ? -11.375 28.125 30.672 1 95.81 174 THR B C 1
ATOM 4767 O O . THR B 1 174 ? -10.664 28.344 31.656 1 95.81 174 THR B O 1
ATOM 4770 N N . TRP B 1 175 ? -11.195 28.594 29.484 1 96.62 175 TRP B N 1
ATOM 4771 C CA . TRP B 1 175 ? -9.969 29.297 29.156 1 96.62 175 TRP B CA 1
ATOM 4772 C C . TRP B 1 175 ? -10.266 30.594 28.406 1 96.62 175 TRP B C 1
ATOM 4774 O O . TRP B 1 175 ? -11.133 30.625 27.516 1 96.62 175 TRP B O 1
ATOM 4784 N N . VAL B 1 176 ? -9.547 31.641 28.781 1 95.88 176 VAL B N 1
ATOM 4785 C CA . VAL B 1 176 ? -9.547 32.906 28.031 1 95.88 176 VAL B CA 1
ATOM 4786 C C . VAL B 1 176 ? -8.367 32.906 27.062 1 95.88 176 VAL B C 1
ATOM 4788 O O . VAL B 1 176 ? -7.215 32.781 27.484 1 95.88 176 VAL B O 1
ATOM 4791 N N . ILE B 1 177 ? -8.695 33 25.828 1 96.12 177 ILE B N 1
ATOM 4792 C CA . ILE B 1 177 ? -7.676 33 24.797 1 96.12 177 ILE B CA 1
ATOM 4793 C C . ILE B 1 177 ? -7.477 34.406 24.25 1 96.12 177 ILE B C 1
ATOM 4795 O O . ILE B 1 177 ? -8.398 35 23.672 1 96.12 177 ILE B O 1
ATOM 4799 N N . ARG B 1 178 ? -6.332 34.906 24.391 1 92.38 178 ARG B N 1
ATOM 4800 C CA . ARG B 1 178 ? -5.965 36.25 23.906 1 92.38 178 ARG B CA 1
ATOM 4801 C C . ARG B 1 178 ? -4.453 36.344 23.734 1 92.38 178 ARG B C 1
ATOM 4803 O O . ARG B 1 178 ? -3.688 35.688 24.422 1 92.38 178 ARG B O 1
ATOM 4810 N N . GLN B 1 179 ? -4.074 37.219 22.766 1 88.62 179 GLN B N 1
ATOM 4811 C CA . GLN B 1 179 ? -2.672 37.531 22.5 1 88.62 179 GLN B CA 1
ATOM 4812 C C . GLN B 1 179 ? -1.841 36.25 22.375 1 88.62 179 GLN B C 1
ATOM 4814 O O . GLN B 1 179 ? -0.766 36.125 22.969 1 88.62 179 GLN B O 1
ATOM 4819 N N . GLY B 1 180 ? -2.416 35.219 21.844 1 88.88 180 GLY B N 1
ATOM 4820 C CA . GLY B 1 180 ? -1.695 34.031 21.453 1 88.88 180 GLY B CA 1
ATOM 4821 C C . GLY B 1 180 ? -1.555 33.031 22.578 1 88.88 180 GLY B C 1
ATOM 4822 O O . GLY B 1 180 ? -0.846 32.031 22.438 1 88.88 180 GLY B O 1
ATOM 4823 N N . ARG B 1 181 ? -2.219 33.25 23.734 1 91.31 181 ARG B N 1
ATOM 4824 C CA . ARG B 1 181 ? -2.086 32.375 24.891 1 91.31 181 ARG B CA 1
ATOM 4825 C C . ARG B 1 181 ? -3.453 32 25.453 1 91.31 181 ARG B C 1
ATOM 4827 O O . ARG B 1 181 ? -4.445 32.688 25.188 1 91.31 181 ARG B O 1
ATOM 4834 N N . ARG B 1 182 ? -3.371 31 26.234 1 95.19 182 ARG B N 1
ATOM 4835 C CA . ARG B 1 182 ? -4.57 30.609 26.969 1 95.19 182 ARG B CA 1
ATOM 4836 C C . ARG B 1 182 ? -4.367 30.766 28.469 1 95.19 182 ARG B C 1
ATOM 4838 O O . ARG B 1 182 ? -3.305 30.438 29 1 95.19 182 ARG B O 1
ATOM 4845 N N . SER B 1 183 ? -5.332 31.312 29.141 1 95.19 183 SER B N 1
ATOM 4846 C CA . SER B 1 183 ? -5.316 31.469 30.578 1 95.19 183 SER B CA 1
ATOM 4847 C C . SER B 1 183 ? -6.582 30.891 31.219 1 95.19 183 SER B C 1
ATOM 4849 O O . SER B 1 183 ? -7.695 31.203 30.781 1 95.19 183 SER B O 1
ATOM 4851 N N . ARG B 1 184 ? -6.402 30.078 32.219 1 95.75 184 ARG B N 1
ATOM 4852 C CA . ARG B 1 184 ? -7.543 29.453 32.875 1 95.75 184 ARG B CA 1
ATOM 4853 C C . ARG B 1 184 ? -8.344 30.453 33.688 1 95.75 184 ARG B C 1
ATOM 4855 O O . ARG B 1 184 ? -7.77 31.359 34.312 1 95.75 184 ARG B O 1
ATOM 4862 N N . ILE B 1 185 ? -9.625 30.328 33.625 1 95.69 185 ILE B N 1
ATOM 4863 C CA . ILE B 1 185 ? -10.508 31.188 34.406 1 95.69 185 ILE B CA 1
ATOM 4864 C C . ILE B 1 185 ? -11.586 30.359 35.094 1 95.69 185 ILE B C 1
ATOM 4866 O O . ILE B 1 185 ? -12.016 29.328 34.562 1 95.69 185 ILE B O 1
ATOM 4870 N N . ASP B 1 186 ? -11.922 30.75 36.25 1 93.44 186 ASP B N 1
ATOM 4871 C CA . ASP B 1 186 ? -12.938 30.062 37.031 1 93.44 186 ASP B CA 1
ATOM 4872 C C . ASP B 1 186 ? -14.258 30.828 37.031 1 93.44 186 ASP B C 1
ATOM 4874 O O . ASP B 1 186 ? -14.297 32 37.438 1 93.44 186 ASP B O 1
ATOM 4878 N N . ALA B 1 187 ? -15.367 30.078 36.75 1 90.69 187 ALA B N 1
ATOM 4879 C CA . ALA B 1 187 ? -16.688 30.703 36.656 1 90.69 187 ALA B CA 1
ATOM 4880 C C . ALA B 1 187 ? -17.188 31.141 38 1 90.69 187 ALA B C 1
ATOM 4882 O O . ALA B 1 187 ? -18.062 32.031 38.094 1 90.69 187 ALA B O 1
ATOM 4883 N N . ALA B 1 188 ? -16.672 30.609 39.031 1 90 188 ALA B N 1
ATOM 4884 C CA . ALA B 1 188 ? -17.156 30.891 40.375 1 90 188 ALA B CA 1
ATOM 4885 C C . ALA B 1 188 ? -16.438 32.094 40.969 1 90 188 ALA B C 1
ATOM 4887 O O . ALA B 1 188 ? -16.828 32.594 42.031 1 90 188 ALA B O 1
ATOM 4888 N N . ASN B 1 189 ? -15.43 32.594 40.312 1 91.94 189 ASN B N 1
ATOM 4889 C CA . ASN B 1 189 ? -14.641 33.688 40.875 1 91.94 189 ASN B CA 1
ATOM 4890 C C . ASN B 1 189 ? -15.156 35.062 40.406 1 91.94 189 ASN B C 1
ATOM 4892 O O . ASN B 1 189 ? -14.555 35.688 39.531 1 91.94 189 ASN B O 1
ATOM 4896 N N . ARG B 1 190 ? -16.062 35.562 41.062 1 91.44 190 ARG B N 1
ATOM 4897 C CA . ARG B 1 190 ? -16.734 36.781 40.656 1 91.44 190 ARG B CA 1
ATOM 4898 C C . ARG B 1 190 ? -15.797 38 40.75 1 91.44 190 ARG B C 1
ATOM 4900 O O . ARG B 1 190 ? -15.898 38.938 39.969 1 91.44 190 ARG B O 1
ATOM 4907 N N . SER B 1 191 ? -14.914 37.969 41.688 1 91.62 191 SER B N 1
ATOM 4908 C CA . SER B 1 191 ? -13.984 39.062 41.906 1 91.62 191 SER B CA 1
ATOM 4909 C C . SER B 1 191 ? -13.102 39.281 40.688 1 91.62 191 SER B C 1
ATOM 4911 O O . SER B 1 191 ? -12.641 40.375 40.406 1 91.62 191 SER B O 1
ATOM 4913 N N . VAL B 1 192 ? -12.953 38.219 39.969 1 93.38 192 VAL B N 1
ATOM 4914 C CA . VAL B 1 192 ? -12.109 38.281 38.781 1 93.38 192 VAL B CA 1
ATOM 4915 C C . VAL B 1 192 ? -12.969 38.531 37.531 1 93.38 192 VAL B C 1
ATOM 4917 O O . VAL B 1 192 ? -12.602 39.344 36.688 1 93.38 192 VAL B O 1
ATOM 4920 N N . LEU B 1 193 ? -14.156 37.969 37.469 1 94.56 193 LEU B N 1
ATOM 4921 C CA . LEU B 1 193 ? -15.008 38.031 36.281 1 94.56 193 LEU B CA 1
ATOM 4922 C C . LEU B 1 193 ? -15.516 39.438 36.031 1 94.56 193 LEU B C 1
ATOM 4924 O O . LEU B 1 193 ? -15.484 39.938 34.906 1 94.56 193 LEU B O 1
ATOM 4928 N N . LEU B 1 194 ? -15.891 40.094 37.062 1 91.88 194 LEU B N 1
ATOM 4929 C CA . LEU B 1 194 ? -16.562 41.375 36.938 1 91.88 194 LEU B CA 1
ATOM 4930 C C . LEU B 1 194 ? -15.641 42.438 36.344 1 91.88 194 LEU B C 1
ATOM 4932 O O . LEU B 1 194 ? -15.992 43.062 35.344 1 91.88 194 LEU B O 1
ATOM 4936 N N . PRO B 1 195 ? -14.469 42.531 36.875 1 92.25 195 PRO B N 1
ATOM 4937 C CA . PRO B 1 195 ? -13.586 43.531 36.281 1 92.25 195 PRO B CA 1
ATOM 4938 C C . PRO B 1 195 ? -13.195 43.188 34.844 1 92.25 195 PRO B C 1
ATOM 4940 O O . PRO B 1 195 ? -12.891 44.062 34.031 1 92.25 195 PRO B O 1
ATOM 4943 N N . LEU B 1 196 ? -13.203 41.938 34.531 1 94.44 196 LEU B N 1
ATOM 4944 C CA . LEU B 1 196 ? -12.836 41.469 33.188 1 94.44 196 LEU B CA 1
ATOM 4945 C C . LEU B 1 196 ? -13.992 41.656 32.219 1 94.44 196 LEU B C 1
ATOM 4947 O O . LEU B 1 196 ? -13.812 41.562 31 1 94.44 196 LEU B O 1
ATOM 4951 N N . GLY B 1 197 ? -15.109 41.906 32.719 1 92.62 197 GLY B N 1
ATOM 4952 C CA . GLY B 1 197 ? -16.297 42.094 31.906 1 92.62 197 GLY B CA 1
ATOM 4953 C C . GLY B 1 197 ? -16.922 40.781 31.469 1 92.62 197 GLY B C 1
ATOM 4954 O O . GLY B 1 197 ? -17.547 40.688 30.422 1 92.62 197 GLY B O 1
ATOM 4955 N N . LEU B 1 198 ? -16.688 39.75 32.25 1 94 198 LEU B N 1
ATOM 4956 C CA . LEU B 1 198 ? -17.219 38.438 31.938 1 94 198 LEU B CA 1
ATOM 4957 C C . LEU B 1 198 ? -18.344 38.062 32.906 1 94 198 LEU B C 1
ATOM 4959 O O . LEU B 1 198 ? -18.281 38.375 34.094 1 94 198 LEU B O 1
ATOM 4963 N N . THR B 1 199 ? -19.328 37.438 32.344 1 91.62 199 THR B N 1
ATOM 4964 C CA . THR B 1 199 ? -20.375 36.906 33.188 1 91.62 199 THR B CA 1
ATOM 4965 C C . THR B 1 199 ? -20.141 35.438 33.469 1 91.62 199 THR B C 1
ATOM 4967 O O . THR B 1 199 ? -19.5 34.719 32.688 1 91.62 199 THR B O 1
ATOM 4970 N N . PRO B 1 200 ? -20.609 35 34.625 1 91.12 200 PRO B N 1
ATOM 4971 C CA . PRO B 1 200 ? -20.5 33.562 34.906 1 91.12 200 PRO B CA 1
ATOM 4972 C C . PRO B 1 200 ? -21.109 32.688 33.844 1 91.12 200 PRO B C 1
ATOM 4974 O O . PRO B 1 200 ? -20.609 31.594 33.562 1 91.12 200 PRO B O 1
ATOM 4977 N N . GLU B 1 201 ? -22.109 33.125 33.219 1 87.81 201 GLU B N 1
ATOM 4978 C CA . GLU B 1 201 ? -22.797 32.375 32.156 1 87.81 201 GLU B CA 1
ATOM 4979 C C . GLU B 1 201 ? -21.906 32.219 30.938 1 87.81 201 GLU B C 1
ATOM 4981 O O . GLU B 1 201 ? -21.859 31.141 30.328 1 87.81 201 GLU B O 1
ATOM 4986 N N . GLN B 1 202 ? -21.188 33.281 30.594 1 87.56 202 GLN B N 1
ATOM 4987 C CA . GLN B 1 202 ? -20.266 33.219 29.453 1 87.56 202 GLN B CA 1
ATOM 4988 C C . GLN B 1 202 ? -19.172 32.188 29.688 1 87.56 202 GLN B C 1
ATOM 4990 O O . GLN B 1 202 ? -18.734 31.516 28.734 1 87.56 202 GLN B O 1
ATOM 4995 N N . VAL B 1 203 ? -18.781 32.094 30.891 1 91.19 203 VAL B N 1
ATOM 4996 C CA . VAL B 1 203 ? -17.719 31.156 31.25 1 91.19 203 VAL B CA 1
ATOM 4997 C C . VAL B 1 203 ? -18.281 29.734 31.328 1 91.19 203 VAL B C 1
ATOM 4999 O O . VAL B 1 203 ? -17.688 28.797 30.781 1 91.19 203 VAL B O 1
ATOM 5002 N N . SER B 1 204 ? -19.484 29.578 31.875 1 88.75 204 SER B N 1
ATOM 5003 C CA . SER B 1 204 ? -20.062 28.25 32.062 1 88.75 204 SER B CA 1
ATOM 5004 C C . SER B 1 204 ? -20.562 27.656 30.766 1 88.75 204 SER B C 1
ATOM 5006 O O . SER B 1 204 ? -20.578 26.438 30.594 1 88.75 204 SER B O 1
ATOM 5008 N N . LEU B 1 205 ? -20.906 28.453 29.812 1 86.5 205 LEU B N 1
ATOM 5009 C CA . LEU B 1 205 ? -21.484 27.969 28.562 1 86.5 205 LEU B CA 1
ATOM 5010 C C . LEU B 1 205 ? -20.484 28.125 27.422 1 86.5 205 LEU B C 1
ATOM 5012 O O . LEU B 1 205 ? -20.891 28.172 26.25 1 86.5 205 LEU B O 1
ATOM 5016 N N . ALA B 1 206 ? -19.219 28.25 27.844 1 92.38 206 ALA B N 1
ATOM 5017 C CA . ALA B 1 206 ? -18.172 28.375 26.828 1 92.38 206 ALA B CA 1
ATOM 5018 C C . ALA B 1 206 ? -18.188 27.188 25.875 1 92.38 206 ALA B C 1
ATOM 5020 O O . ALA B 1 206 ? -18.391 26.047 26.297 1 92.38 206 ALA B O 1
ATOM 5021 N N . LYS B 1 207 ? -18.062 27.453 24.594 1 92.56 207 LYS B N 1
ATOM 5022 C CA . LYS B 1 207 ? -18.016 26.406 23.562 1 92.56 207 LYS B CA 1
ATOM 5023 C C . LYS B 1 207 ? -16.734 25.578 23.703 1 92.56 207 LYS B C 1
ATOM 5025 O O . LYS B 1 207 ? -15.742 26.031 24.266 1 92.56 207 LYS B O 1
ATOM 5030 N N . PRO B 1 208 ? -16.766 24.375 23.188 1 92.38 208 PRO B N 1
ATOM 5031 C CA . PRO B 1 208 ? -15.609 23.469 23.359 1 92.38 208 PRO B CA 1
ATOM 5032 C C . PRO B 1 208 ? -14.445 23.828 22.438 1 92.38 208 PRO B C 1
ATOM 5034 O O . PRO B 1 208 ? -14.664 24.344 21.344 1 92.38 208 PRO B O 1
ATOM 5037 N N . MET B 1 209 ? -13.32 23.562 22.922 1 92.88 209 MET B N 1
ATOM 5038 C CA . MET B 1 209 ? -12.047 23.656 22.203 1 92.88 209 MET B CA 1
ATOM 5039 C C . MET B 1 209 ? -11.484 22.266 21.938 1 92.88 209 MET B C 1
ATOM 5041 O O . MET B 1 209 ? -11.617 21.359 22.766 1 92.88 209 MET B O 1
ATOM 5045 N N . SER B 1 210 ? -10.914 22.062 20.812 1 92.38 210 SER B N 1
ATOM 5046 C CA . SER B 1 210 ? -10.289 20.781 20.5 1 92.38 210 SER B CA 1
ATOM 5047 C C . SER B 1 210 ? -8.969 20.625 21.25 1 92.38 210 SER B C 1
ATOM 5049 O O . SER B 1 210 ? -8.391 21.594 21.719 1 92.38 210 SER B O 1
ATOM 5051 N N . ARG B 1 211 ? -8.516 19.406 21.391 1 91.94 211 ARG B N 1
ATOM 5052 C CA . ARG B 1 211 ? -7.188 19.141 21.938 1 91.94 211 ARG B CA 1
ATOM 5053 C C . ARG B 1 211 ? -6.109 19.812 21.094 1 91.94 211 ARG B C 1
ATOM 5055 O O . ARG B 1 211 ? -5.125 20.328 21.641 1 91.94 211 ARG B O 1
ATOM 5062 N N . ALA B 1 212 ? -6.289 19.797 19.781 1 93.88 212 ALA B N 1
ATOM 5063 C CA . ALA B 1 212 ? -5.316 20.375 18.859 1 93.88 212 ALA B CA 1
ATOM 5064 C C . ALA B 1 212 ? -5.102 21.859 19.156 1 93.88 212 ALA B C 1
ATOM 5066 O O . ALA B 1 212 ? -3.963 22.312 19.312 1 93.88 212 ALA B O 1
ATOM 5067 N N . LEU B 1 213 ? -6.172 22.531 19.219 1 95 213 LEU B N 1
ATOM 5068 C CA . LEU B 1 213 ? -6.051 23.953 19.5 1 95 213 LEU B CA 1
ATOM 5069 C C . LEU B 1 213 ? -5.523 24.188 20.906 1 95 213 LEU B C 1
ATOM 5071 O O . LEU B 1 213 ? -4.691 25.078 21.125 1 95 213 LEU B O 1
ATOM 5075 N N . PHE B 1 214 ? -6.039 23.406 21.844 1 94.69 214 PHE B N 1
ATOM 5076 C CA . PHE B 1 214 ? -5.566 23.5 23.219 1 94.69 214 PHE B CA 1
ATOM 5077 C C . PHE B 1 214 ? -4.051 23.344 23.281 1 94.69 214 PHE B C 1
ATOM 5079 O O . PHE B 1 214 ? -3.369 24.141 23.938 1 94.69 214 PHE B O 1
ATOM 5086 N N . ASP B 1 215 ? -3.498 22.375 22.578 1 92.56 215 ASP B N 1
ATOM 5087 C CA . ASP B 1 215 ? -2.068 22.094 22.594 1 92.56 215 ASP B CA 1
ATOM 5088 C C . ASP B 1 215 ? -1.279 23.172 21.875 1 92.56 215 ASP B C 1
ATOM 5090 O O . ASP B 1 215 ? -0.125 23.438 22.219 1 92.56 215 ASP B O 1
ATOM 5094 N N . ALA B 1 216 ? -1.88 23.781 20.938 1 94.19 216 ALA B N 1
ATOM 5095 C CA . ALA B 1 216 ? -1.19 24.781 20.125 1 94.19 216 ALA B CA 1
ATOM 5096 C C . ALA B 1 216 ? -1.034 26.094 20.906 1 94.19 216 ALA B C 1
ATOM 5098 O O . ALA B 1 216 ? -0.106 26.859 20.656 1 94.19 216 ALA B O 1
ATOM 5099 N N . LEU B 1 217 ? -1.893 26.328 21.828 1 94.12 217 LEU B N 1
ATOM 5100 C CA . LEU B 1 217 ? -1.89 27.562 22.578 1 94.12 217 LEU B CA 1
ATOM 5101 C C . LEU B 1 217 ? -0.988 27.453 23.812 1 94.12 217 LEU B C 1
ATOM 5103 O O . LEU B 1 217 ? -1.264 26.672 24.719 1 94.12 217 LEU B O 1
ATOM 5107 N N . PRO B 1 218 ? 0.013 28.234 23.812 1 89.5 218 PRO B N 1
ATOM 5108 C CA . PRO B 1 218 ? 0.821 28.234 25.031 1 89.5 218 PRO B CA 1
ATOM 5109 C C . PRO B 1 218 ? 0.019 28.625 26.266 1 89.5 218 PRO B C 1
ATOM 5111 O O . PRO B 1 218 ? -0.903 29.438 26.172 1 89.5 218 PRO B O 1
ATOM 5114 N N . VAL B 1 219 ? 0.439 28.078 27.375 1 89.88 219 VAL B N 1
ATOM 5115 C CA . VAL B 1 219 ? -0.265 28.344 28.625 1 89.88 219 VAL B CA 1
ATOM 5116 C C . VAL B 1 219 ? 0.227 29.656 29.234 1 89.88 219 VAL B C 1
ATOM 5118 O O . VAL B 1 219 ? 1.432 29.906 29.281 1 89.88 219 VAL B O 1
ATOM 5121 N N . GLY B 1 220 ? -0.682 30.516 29.516 1 88.12 220 GLY B N 1
ATOM 5122 C CA . GLY B 1 220 ? -0.391 31.719 30.297 1 88.12 220 GLY B CA 1
ATOM 5123 C C . GLY B 1 220 ? -0.809 31.594 31.75 1 88.12 220 GLY B C 1
ATOM 5124 O O . GLY B 1 220 ? -1.42 30.594 32.156 1 88.12 220 GLY B O 1
ATOM 5125 N N . PRO B 1 221 ? -0.473 32.594 32.531 1 88.81 221 PRO B N 1
ATOM 5126 C CA . PRO B 1 221 ? -0.896 32.594 33.938 1 88.81 221 PRO B CA 1
ATOM 5127 C C . PRO B 1 221 ? -2.412 32.531 34.094 1 88.81 221 PRO B C 1
ATOM 5129 O O . PRO B 1 221 ? -3.146 33.094 33.281 1 88.81 221 PRO B O 1
ATOM 5132 N N . GLU B 1 222 ? -2.801 31.891 35.188 1 92.56 222 GLU B N 1
ATOM 5133 C CA . GLU B 1 222 ? -4.23 31.812 35.469 1 92.56 222 GLU B CA 1
ATOM 5134 C C . GLU B 1 222 ? -4.797 33.188 35.844 1 92.56 222 GLU B C 1
ATOM 5136 O O . GLU B 1 222 ? -4.102 34.031 36.406 1 92.56 222 GLU B O 1
ATOM 5141 N N . LEU B 1 223 ? -6.012 33.344 35.438 1 94 223 LEU B N 1
ATOM 5142 C CA . LEU B 1 223 ? -6.707 34.562 35.812 1 94 223 LEU B CA 1
ATOM 5143 C C . LEU B 1 223 ? -7.406 34.375 37.156 1 94 223 LEU B C 1
ATOM 5145 O O . LEU B 1 223 ? -8.586 34.031 37.219 1 94 223 LEU B O 1
ATOM 5149 N N . THR B 1 224 ? -6.664 34.625 38.188 1 93.5 224 THR B N 1
ATOM 5150 C CA . THR B 1 224 ? -7.125 34.562 39.562 1 93.5 224 THR B CA 1
ATOM 5151 C C . THR B 1 224 ? -6.785 35.844 40.312 1 93.5 224 THR B C 1
ATOM 5153 O O . THR B 1 224 ? -6.18 36.75 39.75 1 93.5 224 THR B O 1
ATOM 5156 N N . VAL B 1 225 ? -7.281 35.875 41.531 1 90.94 225 VAL B N 1
ATOM 5157 C CA . VAL B 1 225 ? -6.871 37 42.344 1 90.94 225 VAL B CA 1
ATOM 5158 C C . VAL B 1 225 ? -5.387 36.875 42.688 1 90.94 225 VAL B C 1
ATOM 5160 O O . VAL B 1 225 ? -4.957 35.875 43.281 1 90.94 225 VAL B O 1
ATOM 5163 N N . PRO B 1 226 ? -4.645 37.875 42.219 1 89.75 226 PRO B N 1
ATOM 5164 C CA . PRO B 1 226 ? -3.223 37.812 42.562 1 89.75 226 PRO B CA 1
ATOM 5165 C C . PRO B 1 226 ? -2.979 37.781 44.062 1 89.75 226 PRO B C 1
ATOM 5167 O O . PRO B 1 226 ? -3.67 38.469 44.812 1 89.75 226 PRO B O 1
ATOM 5170 N N . GLU B 1 227 ? -2.07 36.906 44.406 1 86.88 227 GLU B N 1
ATOM 5171 C CA . GLU B 1 227 ? -1.731 36.812 45.844 1 86.88 227 GLU B CA 1
ATOM 5172 C C . GLU B 1 227 ? -0.339 37.375 46.125 1 86.88 227 GLU B C 1
ATOM 5174 O O . GLU B 1 227 ? 0.62 37.031 45.406 1 86.88 227 GLU B O 1
ATOM 5179 N N . ALA B 1 228 ? -0.326 38.281 47.031 1 87.19 228 ALA B N 1
ATOM 5180 C CA . ALA B 1 228 ? 0.977 38.75 47.531 1 87.19 228 ALA B CA 1
ATOM 5181 C C . ALA B 1 228 ? 1.544 37.75 48.562 1 87.19 228 ALA B C 1
ATOM 5183 O O . ALA B 1 228 ? 0.929 37.531 49.594 1 87.19 228 ALA B O 1
ATOM 5184 N N . PRO B 1 229 ? 2.674 37.25 48.219 1 90 229 PRO B N 1
ATOM 5185 C CA . PRO B 1 229 ? 3.262 36.375 49.219 1 90 229 PRO B CA 1
ATOM 5186 C C . PRO B 1 229 ? 3.43 37.031 50.594 1 90 229 PRO B C 1
ATOM 5188 O O . PRO B 1 229 ? 3.914 38.156 50.656 1 90 229 PRO B O 1
ATOM 5191 N N . ASN B 1 230 ? 3.035 36.375 51.656 1 89.62 230 ASN B N 1
ATOM 5192 C CA . ASN B 1 230 ? 3.141 36.844 53.031 1 89.62 230 ASN B CA 1
ATOM 5193 C C . ASN B 1 230 ? 2.244 38.062 53.25 1 89.62 230 ASN B C 1
ATOM 5195 O O . ASN B 1 230 ? 2.607 38.969 54 1 89.62 230 ASN B O 1
ATOM 5199 N N . ALA B 1 231 ? 1.166 38.094 52.562 1 89.75 231 ALA B N 1
ATOM 5200 C CA . ALA B 1 231 ? 0.217 39.188 52.75 1 89.75 231 ALA B CA 1
ATOM 5201 C C . ALA B 1 231 ? -0.126 39.375 54.219 1 89.75 231 ALA B C 1
ATOM 5203 O O . ALA B 1 231 ? -0.367 38.406 54.938 1 89.75 231 ALA B O 1
ATOM 5204 N N . GLY B 1 232 ? -0.165 40.562 54.625 1 89.19 232 GLY B N 1
ATOM 5205 C CA . GLY B 1 232 ? -0.481 40.875 56 1 89.19 232 GLY B CA 1
ATOM 5206 C C . GLY B 1 232 ? 0.749 41.125 56.844 1 89.19 232 GLY B C 1
ATOM 5207 O O . GLY B 1 232 ? 0.671 41.75 57.906 1 89.19 232 GLY B O 1
ATOM 5208 N N . ALA B 1 233 ? 1.822 40.594 56.5 1 92.44 233 ALA B N 1
ATOM 5209 C CA . ALA B 1 233 ? 3.084 40.812 57.219 1 92.44 233 ALA B CA 1
ATOM 5210 C C . ALA B 1 233 ? 3.65 42.188 56.906 1 92.44 233 ALA B C 1
ATOM 5212 O O . ALA B 1 233 ? 3.297 42.812 55.906 1 92.44 233 ALA B O 1
ATOM 5213 N N . PRO B 1 234 ? 4.438 42.656 57.844 1 93.31 234 PRO B N 1
ATOM 5214 C CA . PRO B 1 234 ? 5.059 43.938 57.594 1 93.31 234 PRO B CA 1
ATOM 5215 C C . PRO B 1 234 ? 6.062 43.906 56.438 1 93.31 234 PRO B C 1
ATOM 5217 O O . PRO B 1 234 ? 6.785 42.906 56.281 1 93.31 234 PRO B O 1
ATOM 5220 N N . ALA B 1 235 ? 6.023 44.906 55.656 1 94.94 235 ALA B N 1
ATOM 5221 C CA . ALA B 1 235 ? 7.031 45.031 54.594 1 94.94 235 ALA B CA 1
ATOM 5222 C C . ALA B 1 235 ? 8.406 45.312 55.188 1 94.94 235 ALA B C 1
ATOM 5224 O O . ALA B 1 235 ? 8.523 45.875 56.281 1 94.94 235 ALA B O 1
ATOM 5225 N N . THR B 1 236 ? 9.461 45 54.469 1 93.81 236 THR B N 1
ATOM 5226 C CA . THR B 1 236 ? 10.805 45.062 55.031 1 93.81 236 THR B CA 1
ATOM 5227 C C . THR B 1 236 ? 11.523 46.312 54.531 1 93.81 236 THR B C 1
ATOM 5229 O O . THR B 1 236 ? 12.672 46.562 54.906 1 93.81 236 THR B O 1
ATOM 5232 N N . PHE B 1 237 ? 10.922 47.125 53.75 1 95.38 237 PHE B N 1
ATOM 5233 C CA . PHE B 1 237 ? 11.57 48.344 53.25 1 95.38 237 PHE B CA 1
ATOM 5234 C C . PHE B 1 237 ? 11.086 49.562 54.031 1 95.38 237 PHE B C 1
ATOM 5236 O O . PHE B 1 237 ? 9.953 49.594 54.5 1 95.38 237 PHE B O 1
ATOM 5243 N N . PRO B 1 238 ? 11.945 50.594 54.062 1 90.81 238 PRO B N 1
ATOM 5244 C CA . PRO B 1 238 ? 11.586 51.781 54.812 1 90.81 238 PRO B CA 1
ATOM 5245 C C . PRO B 1 238 ? 10.484 52.594 54.156 1 90.81 238 PRO B C 1
ATOM 5247 O O . PRO B 1 238 ? 10.453 52.719 52.938 1 90.81 238 PRO B O 1
ATOM 5250 N N . GLY B 1 239 ? 9.57 53.094 55.062 1 89.44 239 GLY B N 1
ATOM 5251 C CA . GLY B 1 239 ? 8.547 54 54.562 1 89.44 239 GLY B CA 1
ATOM 5252 C C . GLY B 1 239 ? 7.363 53.281 53.938 1 89.44 239 GLY B C 1
ATOM 5253 O O . GLY B 1 239 ? 6.57 53.906 53.219 1 89.44 239 GLY B O 1
ATOM 5254 N N . ALA B 1 240 ? 7.211 52 54.156 1 93.44 240 ALA B N 1
ATOM 5255 C CA . ALA B 1 240 ? 6.074 51.25 53.625 1 93.44 240 ALA B CA 1
ATOM 5256 C C . ALA B 1 240 ? 4.754 51.812 54.156 1 93.44 240 ALA B C 1
ATOM 5258 O O . ALA B 1 240 ? 4.586 52 55.344 1 93.44 240 ALA B O 1
ATOM 5259 N N . PRO B 1 241 ? 3.838 52 53.25 1 92.19 241 PRO B N 1
ATOM 5260 C CA . PRO B 1 241 ? 2.58 52.625 53.688 1 92.19 241 PRO B CA 1
ATOM 5261 C C . PRO B 1 241 ? 1.633 51.656 54.375 1 92.19 241 PRO B C 1
ATOM 5263 O O . PRO B 1 241 ? 0.606 52.062 54.906 1 92.19 241 PRO B O 1
ATOM 5266 N N . GLY B 1 242 ? 1.9 50.438 54.344 1 91 242 GLY B N 1
ATOM 5267 C CA . GLY B 1 242 ? 1.104 49.375 54.969 1 91 242 GLY B CA 1
ATOM 5268 C C . GLY B 1 242 ? 1.742 48 54.875 1 91 242 GLY B C 1
ATOM 5269 O O . GLY B 1 242 ? 2.834 47.875 54.312 1 91 242 GLY B O 1
ATOM 5270 N N . PRO B 1 243 ? 1.063 47.062 55.406 1 92.62 243 PRO B N 1
ATOM 5271 C CA . PRO B 1 243 ? 1.575 45.688 55.312 1 92.62 243 PRO B CA 1
ATOM 5272 C C . PRO B 1 243 ? 1.546 45.156 53.875 1 92.62 243 PRO B C 1
ATOM 5274 O O . PRO B 1 243 ? 0.962 45.781 53 1 92.62 243 PRO B O 1
ATOM 5277 N N . ILE B 1 244 ? 2.279 44.031 53.75 1 93 244 ILE B N 1
ATOM 5278 C CA . ILE B 1 244 ? 2.293 43.375 52.438 1 93 244 ILE B CA 1
ATOM 5279 C C . ILE B 1 244 ? 0.862 43.094 51.969 1 93 244 ILE B C 1
ATOM 5281 O O . ILE B 1 244 ? 0.038 42.625 52.75 1 93 244 ILE B O 1
ATOM 5285 N N . GLY B 1 245 ? 0.562 43.469 50.719 1 92.12 245 GLY B N 1
ATOM 5286 C CA . GLY B 1 245 ? -0.779 43.281 50.188 1 92.12 245 GLY B CA 1
ATOM 5287 C C . GLY B 1 245 ? -1.604 44.531 50.156 1 92.12 245 GLY B C 1
ATOM 5288 O O . GLY B 1 245 ? -2.709 44.562 49.625 1 92.12 245 GLY B O 1
ATOM 5289 N N . THR B 1 246 ? -1.139 45.625 50.688 1 92.5 246 THR B N 1
ATOM 5290 C CA . THR B 1 246 ? -1.829 46.906 50.688 1 92.5 246 THR B CA 1
ATOM 5291 C C . THR B 1 246 ? -1.811 47.531 49.281 1 92.5 246 THR B C 1
ATOM 5293 O O . THR B 1 246 ? -0.762 47.594 48.656 1 92.5 246 THR B O 1
ATOM 5296 N N . ILE B 1 247 ? -2.975 47.969 48.875 1 93.19 247 ILE B N 1
ATOM 5297 C CA . ILE B 1 247 ? -3.07 48.656 47.594 1 93.19 247 ILE B CA 1
ATOM 5298 C C . ILE B 1 247 ? -2.906 50.156 47.812 1 93.19 247 ILE B C 1
ATOM 5300 O O . ILE B 1 247 ? -3.582 50.75 48.688 1 93.19 247 ILE B O 1
ATOM 5304 N N . ILE B 1 248 ? -1.97 50.688 47.031 1 92.94 248 ILE B N 1
ATOM 5305 C CA . ILE B 1 248 ? -1.688 52.125 47.125 1 92.94 248 ILE B CA 1
ATOM 5306 C C . ILE B 1 248 ? -2.287 52.844 45.906 1 92.94 248 ILE B C 1
ATOM 5308 O O . ILE B 1 248 ? -2.176 52.344 44.781 1 92.94 248 ILE B O 1
ATOM 5312 N N . VAL B 1 249 ? -2.988 53.969 46.156 1 92.81 249 VAL B N 1
ATOM 5313 C CA . VAL B 1 249 ? -3.473 54.812 45.094 1 92.81 249 VAL B CA 1
ATOM 5314 C C . VAL B 1 249 ? -2.705 56.156 45.094 1 92.81 249 VAL B C 1
ATOM 5316 O O . VAL B 1 249 ? -2.562 56.781 46.156 1 92.81 249 VAL B O 1
ATOM 5319 N N . THR B 1 250 ? -2.152 56.438 44 1 91.56 250 THR B N 1
ATOM 5320 C CA . THR B 1 250 ? -1.437 57.719 43.875 1 91.56 250 THR B CA 1
ATOM 5321 C C . THR B 1 250 ? -2.15 58.625 42.875 1 91.56 250 THR B C 1
ATOM 5323 O O . THR B 1 250 ? -2.277 58.312 41.688 1 91.56 250 THR B O 1
ATOM 5326 N N . PRO B 1 251 ? -2.682 59.75 43.469 1 86.44 251 PRO B N 1
ATOM 5327 C CA . PRO B 1 251 ? -3.367 60.719 42.562 1 86.44 251 PRO B CA 1
ATOM 5328 C C . PRO B 1 251 ? -2.451 61.281 41.5 1 86.44 251 PRO B C 1
ATOM 5330 O O . PRO B 1 251 ? -1.261 61.469 41.719 1 86.44 251 PRO B O 1
ATOM 5333 N N . GLN B 1 252 ? -2.965 61.281 40.344 1 80.38 252 GLN B N 1
ATOM 5334 C CA . GLN B 1 252 ? -2.221 61.875 39.25 1 80.38 252 GLN B CA 1
ATOM 5335 C C . GLN B 1 252 ? -2.811 63.219 38.812 1 80.38 252 GLN B C 1
ATOM 5337 O O . GLN B 1 252 ? -3.99 63.469 39.062 1 80.38 252 GLN B O 1
ATOM 5342 N N . ILE B 1 253 ? -1.904 64.188 38.438 1 74.56 253 ILE B N 1
ATOM 5343 C CA . ILE B 1 253 ? -2.369 65.5 38 1 74.56 253 ILE B CA 1
ATOM 5344 C C . ILE B 1 253 ? -3.314 65.312 36.812 1 74.56 253 ILE B C 1
ATOM 5346 O O . ILE B 1 253 ? -4.379 65.938 36.75 1 74.56 253 ILE B O 1
ATOM 5350 N N . SER B 1 254 ? -2.822 64.562 35.781 1 73.69 254 SER B N 1
ATOM 5351 C CA . SER B 1 254 ? -3.627 64.312 34.594 1 73.69 254 SER B CA 1
ATOM 5352 C C . SER B 1 254 ? -3.637 62.812 34.281 1 73.69 254 SER B C 1
ATOM 5354 O O . SER B 1 254 ? -2.631 62.125 34.5 1 73.69 254 SER B O 1
ATOM 5356 N N . GLY B 1 255 ? -4.762 62.219 34.156 1 66.19 255 GLY B N 1
ATOM 5357 C CA . GLY B 1 255 ? -4.906 60.844 33.75 1 66.19 255 GLY B CA 1
ATOM 5358 C C . GLY B 1 255 ? -5.441 59.938 34.812 1 66.19 255 GLY B C 1
ATOM 5359 O O . GLY B 1 255 ? -5.828 60.406 35.906 1 66.19 255 GLY B O 1
ATOM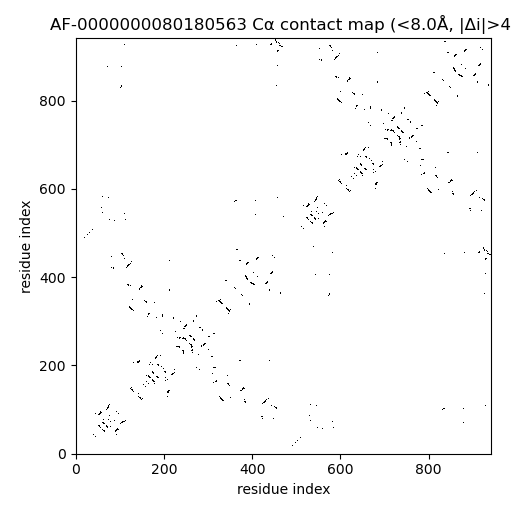 5360 N N . PRO B 1 256 ? -5.438 58.688 34.562 1 72 256 PRO B N 1
ATOM 5361 C CA . PRO B 1 256 ? -5.992 57.719 35.5 1 72 256 PRO B CA 1
ATOM 5362 C C . PRO B 1 256 ? -5.09 57.531 36.719 1 72 256 PRO B C 1
ATOM 5364 O O . PRO B 1 256 ? -3.885 57.781 36.656 1 72 256 PRO B O 1
ATOM 5367 N N . GLN B 1 257 ? -5.688 57.281 37.844 1 83.19 257 GLN B N 1
ATOM 5368 C CA . GLN B 1 257 ? -4.977 57 39.094 1 83.19 257 GLN B CA 1
ATOM 5369 C C . GLN B 1 257 ? -3.965 55.875 38.906 1 83.19 257 GLN B C 1
ATOM 5371 O O . GLN B 1 257 ? -4.172 54.969 38.062 1 83.19 257 GLN B O 1
ATOM 5376 N N . GLN B 1 258 ? -2.85 56.094 39.531 1 90.12 258 GLN B N 1
ATOM 5377 C CA . GLN B 1 258 ? -1.837 55.031 39.531 1 90.12 258 GLN B CA 1
ATOM 5378 C C . GLN B 1 258 ? -1.994 54.125 40.75 1 90.12 258 GLN B C 1
ATOM 5380 O O . GLN B 1 258 ? -2.275 54.625 41.875 1 90.12 258 GLN B O 1
ATOM 5385 N N . TYR B 1 259 ? -1.92 52.812 40.469 1 92.5 259 TYR B N 1
ATOM 5386 C CA . TYR B 1 259 ? -2.053 51.844 41.562 1 92.5 259 TYR B CA 1
ATOM 5387 C C . TYR B 1 259 ? -0.748 51.094 41.781 1 92.5 259 TYR B C 1
ATOM 5389 O O . TYR B 1 259 ? -0.02 50.812 40.812 1 92.5 259 TYR B O 1
ATOM 5397 N N . SER B 1 260 ? -0.485 50.75 43 1 94.62 260 SER B N 1
ATOM 5398 C CA . SER B 1 260 ? 0.669 49.938 43.344 1 94.62 260 SER B CA 1
ATOM 5399 C C . SER B 1 260 ? 0.33 49 44.5 1 94.62 260 SER B C 1
ATOM 5401 O O . SER B 1 260 ? -0.664 49.188 45.188 1 94.62 260 SER B O 1
ATOM 5403 N N . LEU B 1 261 ? 1.141 47.969 44.594 1 93.69 261 LEU B N 1
ATOM 5404 C CA . LEU B 1 261 ? 0.99 46.938 45.625 1 93.69 261 LEU B CA 1
ATOM 5405 C C . LEU B 1 261 ? 2.23 46.875 46.5 1 93.69 261 LEU B C 1
ATOM 5407 O O . LEU B 1 261 ? 3.357 46.844 46 1 93.69 261 LEU B O 1
ATOM 5411 N N . VAL B 1 262 ? 1.944 46.906 47.75 1 94.62 262 VAL B N 1
ATOM 5412 C CA . VAL B 1 262 ? 3.053 46.75 48.688 1 94.62 262 VAL B CA 1
ATOM 5413 C C . VAL B 1 262 ? 3.467 45.281 48.75 1 94.62 262 VAL B C 1
ATOM 5415 O O . VAL B 1 262 ? 2.645 44.406 49.062 1 94.62 262 VAL B O 1
ATOM 5418 N N . LEU B 1 263 ? 4.707 45 48.5 1 95.25 263 LEU B N 1
ATOM 5419 C CA . LEU B 1 263 ? 5.312 43.688 48.625 1 95.25 263 LEU B CA 1
ATOM 5420 C C . LEU B 1 263 ? 6.414 43.688 49.688 1 95.25 263 LEU B C 1
ATOM 5422 O O . LEU B 1 263 ? 6.582 44.688 50.406 1 95.25 263 LEU B O 1
ATOM 5426 N N . ALA B 1 264 ? 7.074 42.531 49.812 1 94.88 264 ALA B N 1
ATOM 5427 C CA . ALA B 1 264 ? 8.016 42.375 50.938 1 94.88 264 ALA B CA 1
ATOM 5428 C C . ALA B 1 264 ? 9.164 43.375 50.812 1 94.88 264 ALA B C 1
ATOM 5430 O O . ALA B 1 264 ? 9.562 44 51.781 1 94.88 264 ALA B O 1
ATOM 5431 N N . ASP B 1 265 ? 9.602 43.594 49.562 1 95.88 265 ASP B N 1
ATOM 5432 C CA . ASP B 1 265 ? 10.844 44.344 49.375 1 95.88 265 ASP B CA 1
ATOM 5433 C C . ASP B 1 265 ? 10.602 45.656 48.625 1 95.88 265 ASP B C 1
ATOM 5435 O O . ASP B 1 265 ? 11.555 46.312 48.188 1 95.88 265 ASP B O 1
ATOM 5439 N N . GLY B 1 266 ? 9.398 45.906 48.375 1 96.5 266 GLY B N 1
ATOM 5440 C CA . GLY B 1 266 ? 9.094 47.094 47.625 1 96.5 266 GLY B CA 1
ATOM 5441 C C . GLY B 1 266 ? 7.664 47.125 47.094 1 96.5 266 GLY B C 1
ATOM 5442 O O . GLY B 1 266 ? 6.812 46.375 47.562 1 96.5 266 GLY B O 1
ATOM 5443 N N . VAL B 1 267 ? 7.465 48.125 46.219 1 96.19 267 VAL B N 1
ATOM 5444 C CA . VAL B 1 267 ? 6.129 48.281 45.656 1 96.19 267 VAL B CA 1
ATOM 5445 C C . VAL B 1 267 ? 6.148 47.875 44.188 1 96.19 267 VAL B C 1
ATOM 5447 O O . VAL B 1 267 ? 7.168 48.031 43.5 1 96.19 267 VAL B O 1
ATOM 5450 N N . GLN B 1 268 ? 5.09 47.25 43.781 1 96.25 268 GLN B N 1
ATOM 5451 C CA . GLN B 1 268 ? 4.906 46.906 42.375 1 96.25 268 GLN B CA 1
ATOM 5452 C C . GLN B 1 268 ? 3.695 47.625 41.781 1 96.25 268 GLN B C 1
ATOM 5454 O O . GLN B 1 268 ? 2.619 47.625 42.406 1 96.25 268 GLN B O 1
ATOM 5459 N N . THR B 1 269 ? 3.955 48.188 40.625 1 93.81 269 THR B N 1
ATOM 5460 C CA . THR B 1 269 ? 2.855 48.875 39.938 1 93.81 269 THR B CA 1
ATOM 5461 C C . THR B 1 269 ? 1.775 47.875 39.531 1 93.81 269 THR B C 1
ATOM 5463 O O . THR B 1 269 ? 2.082 46.781 39.031 1 93.81 269 THR B O 1
ATOM 5466 N N . LEU B 1 270 ? 0.545 48.25 39.781 1 92.25 270 LEU B N 1
ATOM 5467 C CA . LEU B 1 270 ? -0.591 47.438 39.406 1 92.25 270 LEU B CA 1
ATOM 5468 C C . LEU B 1 270 ? -1.372 48.062 38.25 1 92.25 270 LEU B C 1
ATOM 5470 O O . LEU B 1 270 ? -1.691 49.25 38.312 1 92.25 270 LEU B O 1
ATOM 5474 N N . PRO B 1 271 ? -1.648 47.25 37.25 1 91.12 271 PRO B N 1
ATOM 5475 C CA . PRO B 1 271 ? -2.684 47.75 36.344 1 91.12 271 PRO B CA 1
ATOM 5476 C C . PRO B 1 271 ? -4.02 47.969 37.031 1 91.12 271 PRO B C 1
ATOM 5478 O O . PRO B 1 271 ? -4.379 47.25 37.969 1 91.12 271 PRO B O 1
ATOM 5481 N N . PRO B 1 272 ? -4.762 49.031 36.562 1 90.25 272 PRO B N 1
ATOM 5482 C CA . PRO B 1 272 ? -6.027 49.375 37.219 1 90.25 272 PRO B CA 1
ATOM 5483 C C . PRO B 1 272 ? -6.977 48.188 37.344 1 90.25 272 PRO B C 1
ATOM 5485 O O . PRO B 1 272 ? -7.625 48 38.375 1 90.25 272 PRO B O 1
ATOM 5488 N N . LEU B 1 273 ? -7.016 47.469 36.312 1 91.88 273 LEU B N 1
ATOM 5489 C CA . LEU B 1 273 ? -7.91 46.312 36.312 1 91.88 273 LEU B CA 1
ATOM 5490 C C . LEU B 1 273 ? -7.52 45.312 37.406 1 91.88 273 LEU B C 1
ATOM 5492 O O . LEU B 1 273 ? -8.383 44.75 38.062 1 91.88 273 LEU B O 1
ATOM 5496 N N . VAL B 1 274 ? -6.281 45.125 37.594 1 92.62 274 VAL B N 1
ATOM 5497 C CA . VAL B 1 274 ? -5.797 44.188 38.625 1 92.62 274 VAL B CA 1
ATOM 5498 C C . VAL B 1 274 ? -6.098 44.719 40 1 92.62 274 VAL B C 1
ATOM 5500 O O . VAL B 1 274 ? -6.492 43.969 40.906 1 92.62 274 VAL B O 1
ATOM 5503 N N . ALA B 1 275 ? -5.887 45.938 40.156 1 91.38 275 ALA B N 1
ATOM 5504 C CA . ALA B 1 275 ? -6.23 46.562 41.438 1 91.38 275 ALA B CA 1
ATOM 5505 C C . ALA B 1 275 ? -7.707 46.344 41.781 1 91.38 275 ALA B C 1
ATOM 5507 O O . ALA B 1 275 ? -8.055 46.031 42.906 1 91.38 275 ALA B O 1
ATOM 5508 N N . GLN B 1 276 ? -8.516 46.531 40.781 1 90.94 276 GLN B N 1
ATOM 5509 C CA . GLN B 1 276 ? -9.953 46.312 41 1 90.94 276 GLN B CA 1
ATOM 5510 C C . GLN B 1 276 ? -10.258 44.875 41.375 1 90.94 276 GLN B C 1
ATOM 5512 O O . GLN B 1 276 ? -11.109 44.625 42.25 1 90.94 276 GLN B O 1
ATOM 5517 N N . ILE B 1 277 ? -9.586 43.969 40.75 1 92.88 277 ILE B N 1
ATOM 5518 C CA . ILE B 1 277 ? -9.773 42.562 41.062 1 92.88 277 ILE B CA 1
ATOM 5519 C C . ILE B 1 277 ? -9.422 42.312 42.531 1 92.88 277 ILE B C 1
ATOM 5521 O O . ILE B 1 277 ? -10.18 41.656 43.25 1 92.88 277 ILE B O 1
ATOM 5525 N N . MET B 1 278 ? -8.336 42.812 42.938 1 91.31 278 MET B N 1
ATOM 5526 C CA . MET B 1 278 ? -7.875 42.625 44.312 1 91.31 278 MET B CA 1
ATOM 5527 C C . MET B 1 278 ? -8.82 43.281 45.312 1 91.31 278 MET B C 1
ATOM 5529 O O . MET B 1 278 ? -9.117 42.719 46.344 1 91.31 278 MET B O 1
ATOM 5533 N N . GLN B 1 279 ? -9.266 44.406 44.938 1 89.38 279 GLN B N 1
ATOM 5534 C CA . GLN B 1 279 ? -10.203 45.125 45.781 1 89.38 279 GLN B CA 1
ATOM 5535 C C . GLN B 1 279 ? -11.508 44.344 45.938 1 89.38 279 GLN B C 1
ATOM 5537 O O . GLN B 1 279 ? -12.031 44.219 47.062 1 89.38 279 GLN B O 1
ATOM 5542 N N . ASN B 1 280 ? -11.969 43.844 44.875 1 88.88 280 ASN B N 1
ATOM 5543 C CA . ASN B 1 280 ? -13.211 43.062 44.906 1 88.88 280 ASN B CA 1
ATOM 5544 C C . ASN B 1 280 ? -13.07 41.781 45.75 1 88.88 280 ASN B C 1
ATOM 5546 O O . ASN B 1 280 ? -14.039 41.344 46.375 1 88.88 280 ASN B O 1
ATOM 5550 N N . ALA B 1 281 ? -11.969 41.219 45.594 1 87.88 281 ALA B N 1
ATOM 5551 C CA . ALA B 1 281 ? -11.734 39.969 46.344 1 87.88 281 ALA B CA 1
ATOM 5552 C C . ALA B 1 281 ? -11.734 40.219 47.844 1 87.88 281 ALA B C 1
ATOM 5554 O O . ALA B 1 281 ? -12.008 39.344 48.656 1 87.88 281 ALA B O 1
ATOM 5555 N N . GLY B 1 282 ? -11.492 41.312 48.062 1 77.69 282 GLY B N 1
ATOM 5556 C CA . GLY B 1 282 ? -11.484 41.625 49.5 1 77.69 282 GLY B CA 1
ATOM 5557 C C . GLY B 1 282 ? -10.367 40.938 50.25 1 77.69 282 GLY B C 1
ATOM 5558 O O . GLY B 1 282 ? -9.633 40.125 49.688 1 77.69 282 GLY B O 1
ATOM 5559 N N . GLY B 1 283 ? -9.844 41.469 51.344 1 69.06 283 GLY B N 1
ATOM 5560 C CA . GLY B 1 283 ? -8.828 40.969 52.281 1 69.06 283 GLY B CA 1
ATOM 5561 C C . GLY B 1 283 ? -8.367 42.031 53.281 1 69.06 283 GLY B C 1
ATOM 5562 O O . GLY B 1 283 ? -8.734 43.188 53.156 1 69.06 283 GLY B O 1
ATOM 5563 N N . PRO B 1 284 ? -7.977 41.438 54.281 1 60.72 284 PRO B N 1
ATOM 5564 C CA . PRO B 1 284 ? -7.719 42.344 55.406 1 60.72 284 PRO B CA 1
ATOM 5565 C C . PRO B 1 284 ? -7.016 43.625 54.969 1 60.72 284 PRO B C 1
ATOM 5567 O O . PRO B 1 284 ? -7.258 44.688 55.531 1 60.72 284 PRO B O 1
ATOM 5570 N N . ASN B 1 285 ? -6.207 43.531 53.906 1 60.12 285 ASN B N 1
ATOM 5571 C CA . ASN B 1 285 ? -5.414 44.719 53.656 1 60.12 285 ASN B CA 1
ATOM 5572 C C . ASN B 1 285 ? -5.684 45.281 52.25 1 60.12 285 ASN B C 1
ATOM 5574 O O . ASN B 1 285 ? -4.938 46.125 51.75 1 60.12 285 ASN B O 1
ATOM 5578 N N . ASN B 1 286 ? -6.793 44.719 51.656 1 62.41 286 ASN B N 1
ATOM 5579 C CA . ASN B 1 286 ? -6.984 45.188 50.281 1 62.41 286 ASN B CA 1
ATOM 5580 C C . ASN B 1 286 ? -8.336 45.875 50.094 1 62.41 286 ASN B C 1
ATOM 5582 O O . ASN B 1 286 ? -8.688 46.25 49 1 62.41 286 ASN B O 1
ATOM 5586 N N . SER B 1 287 ? -9.062 46.031 51.156 1 65.06 287 SER B N 1
ATOM 5587 C CA . SER B 1 287 ? -10.414 46.562 51 1 65.06 287 SER B CA 1
ATOM 5588 C C . SER B 1 287 ? -10.422 48.062 50.875 1 65.06 287 SER B C 1
ATOM 5590 O O . SER B 1 287 ? -11.328 48.656 50.281 1 65.06 287 SER B O 1
ATOM 5592 N N . ARG B 1 288 ? -9.43 48.75 51.469 1 77.69 288 ARG B N 1
ATOM 5593 C CA . ARG B 1 288 ? -9.367 50.188 51.344 1 77.69 288 ARG B CA 1
ATOM 5594 C C . ARG B 1 288 ? -7.984 50.625 50.875 1 77.69 288 ARG B C 1
ATOM 5596 O O . ARG B 1 288 ? -7.016 50.562 51.656 1 77.69 288 ARG B O 1
ATOM 5603 N N . PRO B 1 289 ? -7.902 51.094 49.656 1 85.31 289 PRO B N 1
ATOM 5604 C CA . PRO B 1 289 ? -6.609 51.562 49.156 1 85.31 289 PRO B CA 1
ATOM 5605 C C . PRO B 1 289 ? -6.062 52.75 49.969 1 85.31 289 PRO B C 1
ATOM 5607 O O . PRO B 1 289 ? -6.836 53.594 50.438 1 85.31 289 PRO B O 1
ATOM 5610 N N . VAL B 1 290 ? -4.77 52.688 50.188 1 90.88 290 VAL B N 1
ATOM 5611 C CA . VAL B 1 290 ? -4.09 53.781 50.906 1 90.88 290 VAL B CA 1
ATOM 5612 C C . VAL B 1 290 ? -3.58 54.812 49.906 1 90.88 290 VAL B C 1
ATOM 5614 O O . VAL B 1 290 ? -2.932 54.469 48.906 1 90.88 290 VAL B O 1
ATOM 5617 N N . THR B 1 291 ? -3.934 56.094 50.125 1 92.31 291 THR B N 1
ATOM 5618 C CA . THR B 1 291 ? -3.484 57.156 49.219 1 92.31 291 THR B CA 1
ATOM 5619 C C . THR B 1 291 ? -2.072 57.594 49.594 1 92.31 291 THR B C 1
ATOM 5621 O O . THR B 1 291 ? -1.798 57.906 50.75 1 92.31 291 THR B O 1
ATOM 5624 N N . VAL B 1 292 ? -1.216 57.531 48.625 1 92.81 292 VAL B N 1
ATOM 5625 C CA . VAL B 1 292 ? 0.166 57.938 48.812 1 92.81 292 VAL B CA 1
ATOM 5626 C C . VAL B 1 292 ? 0.521 59 47.781 1 92.81 292 VAL B C 1
ATOM 5628 O O . VAL B 1 292 ? 0.186 58.844 46.594 1 92.81 292 VAL B O 1
ATOM 5631 N N . GLU B 1 293 ? 1.189 60.062 48.219 1 89.94 293 GLU B N 1
ATOM 5632 C CA . GLU B 1 293 ? 1.599 61.125 47.281 1 89.94 293 GLU B CA 1
ATOM 5633 C C . GLU B 1 293 ? 2.678 60.625 46.344 1 89.94 293 GLU B C 1
ATOM 5635 O O . GLU B 1 293 ? 3.521 59.812 46.719 1 89.94 293 GLU B O 1
ATOM 5640 N N . PRO B 1 294 ? 2.744 61.25 45.188 1 89.88 294 PRO B N 1
ATOM 5641 C CA . PRO B 1 294 ? 3.719 60.812 44.188 1 89.88 294 PRO B CA 1
ATOM 5642 C C . PRO B 1 294 ? 5.16 60.906 44.688 1 89.88 294 PRO B C 1
ATOM 5644 O O . PRO B 1 294 ? 5.984 60.062 44.375 1 89.88 294 PRO B O 1
ATOM 5647 N N . SER B 1 295 ? 5.43 61.906 45.469 1 89.25 295 SER B N 1
ATOM 5648 C CA . SER B 1 295 ? 6.789 62.125 45.969 1 89.25 295 SER B CA 1
ATOM 5649 C C . SER B 1 295 ? 7.207 61.031 46.938 1 89.25 295 SER B C 1
ATOM 5651 O O . SER B 1 295 ? 8.367 60.625 46.969 1 89.25 295 SER B O 1
ATOM 5653 N N . ALA B 1 296 ? 6.238 60.594 47.656 1 91.38 296 ALA B N 1
ATOM 5654 C CA . ALA B 1 296 ? 6.504 59.531 48.594 1 91.38 296 ALA B CA 1
ATOM 5655 C C . ALA B 1 296 ? 6.695 58.188 47.906 1 91.38 296 ALA B C 1
ATOM 5657 O O . ALA B 1 296 ? 7.578 57.406 48.25 1 91.38 296 ALA B O 1
ATOM 5658 N N . LEU B 1 297 ? 5.91 57.969 46.938 1 91.44 297 LEU B N 1
ATOM 5659 C CA . LEU B 1 297 ? 5.988 56.719 46.188 1 91.44 297 LEU B CA 1
ATOM 5660 C C . LEU B 1 297 ? 7.324 56.594 45.438 1 91.44 297 LEU B C 1
ATOM 5662 O O . LEU B 1 297 ? 7.895 55.5 45.344 1 91.44 297 LEU B O 1
ATOM 5666 N N . ALA B 1 298 ? 7.859 57.719 44.969 1 90.94 298 ALA B N 1
ATOM 5667 C CA . ALA B 1 298 ? 9.094 57.75 44.188 1 90.94 298 ALA B CA 1
ATOM 5668 C C . ALA B 1 298 ? 10.289 57.312 45.031 1 90.94 298 ALA B C 1
ATOM 5670 O O . ALA B 1 298 ? 11.312 56.906 44.469 1 90.94 298 ALA B O 1
ATOM 5671 N N . LYS B 1 299 ? 10.164 57.375 46.312 1 92.62 299 LYS B N 1
ATOM 5672 C CA . LYS B 1 299 ? 11.273 57.031 47.219 1 92.62 299 LYS B CA 1
ATOM 5673 C C . LYS B 1 299 ? 11.258 55.562 47.562 1 92.62 299 LYS B C 1
ATOM 5675 O O . LYS B 1 299 ? 12.219 55.062 48.156 1 92.62 299 LYS B O 1
ATOM 5680 N N . MET B 1 300 ? 10.203 54.938 47.188 1 94.88 300 MET B N 1
ATOM 5681 C CA . MET B 1 300 ? 10.07 53.531 47.531 1 94.88 300 MET B CA 1
ATOM 5682 C C . MET B 1 300 ? 10.719 52.625 46.5 1 94.88 300 MET B C 1
ATOM 5684 O O . MET B 1 300 ? 10.664 52.938 45.281 1 94.88 300 MET B O 1
ATOM 5688 N N . PRO B 1 301 ? 11.297 51.5 46.938 1 96.44 301 PRO B N 1
ATOM 5689 C CA . PRO B 1 301 ? 11.836 50.531 45.969 1 96.44 301 PRO B CA 1
ATOM 5690 C C . PRO B 1 301 ? 10.758 49.906 45.094 1 96.44 301 PRO B C 1
ATOM 5692 O O . PRO B 1 301 ? 9.68 49.562 45.594 1 96.44 301 PRO B O 1
ATOM 5695 N N . VAL B 1 302 ? 11.07 49.938 43.875 1 94.88 302 VAL B N 1
ATOM 5696 C CA . VAL B 1 302 ? 10.133 49.312 42.938 1 94.88 302 VAL B CA 1
ATOM 5697 C C . VAL B 1 302 ? 10.578 47.906 42.594 1 94.88 302 VAL B C 1
ATOM 5699 O O . VAL B 1 302 ? 11.742 47.688 42.281 1 94.88 302 VAL B O 1
ATOM 5702 N N . VAL B 1 303 ? 9.648 46.938 42.781 1 94.69 303 VAL B N 1
ATOM 5703 C CA . VAL B 1 303 ? 9.945 45.531 42.469 1 94.69 303 VAL B CA 1
ATOM 5704 C C . VAL B 1 303 ? 8.906 45 41.469 1 94.69 303 VAL B C 1
ATOM 5706 O O . VAL B 1 303 ? 7.832 45.562 41.312 1 94.69 303 VAL B O 1
ATOM 5709 N N . ASN B 1 304 ? 9.305 43.938 40.719 1 92.81 304 ASN B N 1
ATOM 5710 C CA . ASN B 1 304 ? 8.414 43.219 39.812 1 92.81 304 ASN B CA 1
ATOM 5711 C C . ASN B 1 304 ? 8.406 41.75 40.094 1 92.81 304 ASN B C 1
ATOM 5713 O O . ASN B 1 304 ? 9.125 40.969 39.438 1 92.81 304 ASN B O 1
ATOM 5717 N N . LYS B 1 305 ? 7.531 41.344 40.969 1 91.12 305 LYS B N 1
ATOM 5718 C CA . LYS B 1 305 ? 7.535 39.969 41.438 1 91.12 305 LYS B CA 1
ATOM 5719 C C . LYS B 1 305 ? 6.324 39.219 40.906 1 91.12 305 LYS B C 1
ATOM 5721 O O . LYS B 1 305 ? 6.422 38 40.625 1 91.12 305 LYS B O 1
ATOM 5726 N N . LEU B 1 306 ? 5.211 39.844 40.781 1 90.12 306 LEU B N 1
ATOM 5727 C CA . LEU B 1 306 ? 3.99 39.219 40.312 1 90.12 306 LEU B CA 1
ATOM 5728 C C . LEU B 1 306 ? 3.898 39.312 38.781 1 90.12 306 LEU B C 1
ATOM 5730 O O . LEU B 1 306 ? 4.07 40.375 38.219 1 90.12 306 LEU B O 1
ATOM 5734 N N . ASP B 1 307 ? 3.678 38.125 38.125 1 88.06 307 ASP B N 1
ATOM 5735 C CA . ASP B 1 307 ? 3.426 38.125 36.688 1 88.06 307 ASP B CA 1
ATOM 5736 C C . ASP B 1 307 ? 1.974 38.5 36.375 1 88.06 307 ASP B C 1
ATOM 5738 O O . ASP B 1 307 ? 1.076 37.656 36.531 1 88.06 307 ASP B O 1
ATOM 5742 N N . LEU B 1 308 ? 1.845 39.719 35.906 1 87.88 308 LEU B N 1
ATOM 5743 C CA . LEU B 1 308 ? 0.5 40.219 35.656 1 87.88 308 LEU B CA 1
ATOM 5744 C C . LEU B 1 308 ? 0.246 40.344 34.156 1 87.88 308 LEU B C 1
ATOM 5746 O O . LEU B 1 308 ? -0.681 41.062 33.75 1 87.88 308 LEU B O 1
ATOM 5750 N N . SER B 1 309 ? 0.976 39.562 33.344 1 83.19 309 SER B N 1
ATOM 5751 C CA . SER B 1 309 ? 0.93 39.719 31.891 1 83.19 309 SER B CA 1
ATOM 5752 C C . SER B 1 309 ? -0.357 39.125 31.312 1 83.19 309 SER B C 1
ATOM 5754 O O . SER B 1 309 ? -0.764 39.5 30.203 1 83.19 309 SER B O 1
ATOM 5756 N N . SER B 1 310 ? -0.96 38.281 32.062 1 84.25 310 SER B N 1
ATOM 5757 C CA . SER B 1 310 ? -2.17 37.656 31.547 1 84.25 310 SER B CA 1
ATOM 5758 C C . SER B 1 310 ? -3.377 38.562 31.672 1 84.25 310 SER B C 1
ATOM 5760 O O . SER B 1 310 ? -4.418 38.344 31.062 1 84.25 310 SER B O 1
ATOM 5762 N N . TYR B 1 311 ? -3.221 39.594 32.5 1 89.5 311 TYR B N 1
ATOM 5763 C CA . TYR B 1 311 ? -4.359 40.469 32.719 1 89.5 311 TYR B CA 1
ATOM 5764 C C . TYR B 1 311 ? -4.367 41.594 31.688 1 89.5 311 TYR B C 1
ATOM 5766 O O . TYR B 1 311 ? -3.326 42.188 31.391 1 89.5 311 TYR B O 1
ATOM 5774 N N . PRO B 1 312 ? -5.535 41.875 31.078 1 89.88 312 PRO B N 1
ATOM 5775 C CA . PRO B 1 312 ? -5.625 42.969 30.125 1 89.88 312 PRO B CA 1
ATOM 5776 C C . PRO B 1 312 ? -5.648 44.344 30.797 1 89.88 312 PRO B C 1
ATOM 5778 O O . PRO B 1 312 ? -5.891 44.438 32 1 89.88 312 PRO B O 1
ATOM 5781 N N . ASP B 1 313 ? -5.387 45.344 29.984 1 86.31 313 ASP B N 1
ATOM 5782 C CA . ASP B 1 313 ? -5.441 46.688 30.484 1 86.31 313 ASP B CA 1
ATOM 5783 C C . ASP B 1 313 ? -6.887 47.156 30.672 1 86.31 313 ASP B C 1
ATOM 5785 O O . ASP B 1 313 ? -7.176 48 31.547 1 86.31 313 ASP B O 1
ATOM 5789 N N . ASN B 1 314 ? -7.707 46.625 29.875 1 89.25 314 ASN B N 1
ATOM 5790 C CA . ASN B 1 314 ? -9.133 46.938 29.844 1 89.25 314 ASN B CA 1
ATOM 5791 C C . ASN B 1 314 ? -9.992 45.688 29.922 1 89.25 314 ASN B C 1
ATOM 5793 O O . ASN B 1 314 ? -9.508 44.594 29.688 1 89.25 314 ASN B O 1
ATOM 5797 N N . PRO B 1 315 ? -11.25 45.938 30.297 1 92.88 315 PRO B N 1
ATOM 5798 C CA . PRO B 1 315 ? -12.141 44.781 30.234 1 92.88 315 PRO B CA 1
ATOM 5799 C C . PRO B 1 315 ? -12.125 44.094 28.875 1 92.88 315 PRO B C 1
ATOM 5801 O O . PRO B 1 315 ? -11.945 44.75 27.844 1 92.88 315 PRO B O 1
ATOM 5804 N N . LEU B 1 316 ? -12.383 42.875 28.938 1 94.81 316 LEU B N 1
ATOM 5805 C CA . LEU B 1 316 ? -12.258 42.062 27.734 1 94.81 316 LEU B CA 1
ATOM 5806 C C . LEU B 1 316 ? -13.43 42.281 26.781 1 94.81 316 LEU B C 1
ATOM 5808 O O . LEU B 1 316 ? -14.555 42.5 27.234 1 94.81 316 LEU B O 1
ATOM 5812 N N . ASN B 1 317 ? -13.102 42.344 25.562 1 93.75 317 ASN B N 1
ATOM 5813 C CA . ASN B 1 317 ? -14.102 42.219 24.5 1 93.75 317 ASN B CA 1
ATOM 5814 C C . ASN B 1 317 ? -14.227 40.781 24.016 1 93.75 317 ASN B C 1
ATOM 5816 O O . ASN B 1 317 ? -13.477 40.344 23.141 1 93.75 317 ASN B O 1
ATOM 5820 N N . VAL B 1 318 ? -15.148 40.062 24.562 1 93.75 318 VAL B N 1
ATOM 5821 C CA . VAL B 1 318 ? -15.266 38.625 24.281 1 93.75 318 VAL B CA 1
ATOM 5822 C C . VAL B 1 318 ? -16 38.438 22.969 1 93.75 318 VAL B C 1
ATOM 5824 O O . VAL B 1 318 ? -17.094 38.938 22.766 1 93.75 318 VAL B O 1
ATOM 5827 N N . MET B 1 319 ? -15.391 37.656 22.125 1 91.81 319 MET B N 1
ATOM 5828 C CA . MET B 1 319 ? -15.992 37.312 20.828 1 91.81 319 MET B CA 1
ATOM 5829 C C . MET B 1 319 ? -17.234 36.469 21 1 91.81 319 MET B C 1
ATOM 5831 O O . MET B 1 319 ? -17.25 35.562 21.844 1 91.81 319 MET B O 1
ATOM 5835 N N . ASP B 1 320 ? -18.297 36.781 20.203 1 89.75 320 ASP B N 1
ATOM 5836 C CA . ASP B 1 320 ? -19.484 35.938 20.172 1 89.75 320 ASP B CA 1
ATOM 5837 C C . ASP B 1 320 ? -19.266 34.688 19.328 1 89.75 320 ASP B C 1
ATOM 5839 O O . ASP B 1 320 ? -19.141 34.75 18.109 1 89.75 320 ASP B O 1
ATOM 5843 N N . MET B 1 321 ? -19.328 33.562 19.953 1 89.19 321 MET B N 1
ATOM 5844 C CA . MET B 1 321 ? -19 32.312 19.281 1 89.19 321 MET B CA 1
ATOM 5845 C C . MET B 1 321 ? -20.141 31.844 18.391 1 89.19 321 MET B C 1
ATOM 5847 O O . MET B 1 321 ? -19.984 30.938 17.578 1 89.19 321 MET B O 1
ATOM 5851 N N . ARG B 1 322 ? -21.344 32.375 18.5 1 87.69 322 ARG B N 1
ATOM 5852 C CA . ARG B 1 322 ? -22.453 32.062 17.578 1 87.69 322 ARG B CA 1
ATOM 5853 C C . ARG B 1 322 ? -22.203 32.719 16.219 1 87.69 322 ARG B C 1
ATOM 5855 O O . ARG B 1 322 ? -22.453 32.062 15.188 1 87.69 322 ARG B O 1
ATOM 5862 N N . ASP B 1 323 ? -21.625 33.906 16.281 1 91.19 323 ASP B N 1
ATOM 5863 C CA . ASP B 1 323 ? -21.344 34.625 15.055 1 91.19 323 ASP B CA 1
ATOM 5864 C C . ASP B 1 323 ? -19.953 34.312 14.516 1 91.19 323 ASP B C 1
ATOM 5866 O O . ASP B 1 323 ? -19.703 34.438 13.312 1 91.19 323 ASP B O 1
ATOM 5870 N N . ASN B 1 324 ? -19.062 34 15.391 1 93.62 324 ASN B N 1
ATOM 5871 C CA . ASN B 1 324 ? -17.688 33.719 15.047 1 93.62 324 ASN B CA 1
ATOM 5872 C C . ASN B 1 324 ? -17.266 32.312 15.539 1 93.62 324 ASN B C 1
ATOM 5874 O O . ASN B 1 324 ? -16.391 32.219 16.406 1 93.62 324 ASN B O 1
ATOM 5878 N N . PRO B 1 325 ? -17.781 31.281 14.945 1 93.44 325 PRO B N 1
ATOM 5879 C CA . PRO B 1 325 ? -17.562 29.922 15.453 1 93.44 325 PRO B CA 1
ATOM 5880 C C . PRO B 1 325 ? -16.156 29.422 15.172 1 93.44 325 PRO B C 1
ATOM 5882 O O . PRO B 1 325 ? -15.758 28.359 15.672 1 93.44 325 PRO B O 1
ATOM 5885 N N . ALA B 1 326 ? -15.43 30.156 14.391 1 95.75 326 ALA B N 1
ATOM 5886 C CA . ALA B 1 326 ? -14.086 29.688 14.055 1 95.75 326 ALA B CA 1
ATOM 5887 C C . ALA B 1 326 ? -13.031 30.422 14.867 1 95.75 326 ALA B C 1
ATOM 5889 O O . ALA B 1 326 ? -13.062 31.641 14.984 1 95.75 326 ALA B O 1
ATOM 5890 N N . THR B 1 327 ? -12.156 29.719 15.5 1 96.94 327 THR B N 1
ATOM 5891 C CA . THR B 1 327 ? -10.992 30.234 16.219 1 96.94 327 THR B CA 1
ATOM 5892 C C . THR B 1 327 ? -9.719 29.531 15.75 1 96.94 327 THR B C 1
ATOM 5894 O O . THR B 1 327 ? -9.656 28.297 15.727 1 96.94 327 THR B O 1
ATOM 5897 N N . CYS B 1 328 ? -8.695 30.359 15.406 1 97.56 328 CYS B N 1
ATOM 5898 C CA . CYS B 1 328 ? -7.488 29.766 14.844 1 97.56 328 CYS B CA 1
ATOM 5899 C C . CYS B 1 328 ? -6.246 30.297 15.555 1 97.56 328 CYS B C 1
ATOM 5901 O O . CYS B 1 328 ? -6.125 31.5 15.805 1 97.56 328 CYS B O 1
ATOM 5903 N N . TRP B 1 329 ? -5.387 29.328 15.969 1 96.69 329 TRP B N 1
ATOM 5904 C CA . TRP B 1 329 ? -4.008 29.656 16.312 1 96.69 329 TRP B CA 1
ATOM 5905 C C . TRP B 1 329 ? -3.164 29.859 15.062 1 96.69 329 TRP B C 1
ATOM 5907 O O . TRP B 1 329 ? -3.135 29.016 14.172 1 96.69 329 TRP B O 1
ATOM 5917 N N . TRP B 1 330 ? -2.514 31.016 14.953 1 96.19 330 TRP B N 1
ATOM 5918 C CA . TRP B 1 330 ? -1.737 31.359 13.766 1 96.19 330 TRP B CA 1
ATOM 5919 C C . TRP B 1 330 ? -0.27 31.578 14.117 1 96.19 330 TRP B C 1
ATOM 5921 O O . TRP B 1 330 ? 0.058 32.469 14.906 1 96.19 330 TRP B O 1
ATOM 5931 N N . TRP B 1 331 ? 0.594 30.734 13.609 1 94.5 331 TRP B N 1
ATOM 5932 C CA . TRP B 1 331 ? 2.045 30.797 13.766 1 94.5 331 TRP B CA 1
ATOM 5933 C C . TRP B 1 331 ? 2.713 31.234 12.461 1 94.5 331 TRP B C 1
ATOM 5935 O O . TRP B 1 331 ? 2.426 30.672 11.398 1 94.5 331 TRP B O 1
ATOM 5945 N N . GLU B 1 332 ? 3.562 32.219 12.461 1 93.38 332 GLU B N 1
ATOM 5946 C CA . GLU B 1 332 ? 4.258 32.688 11.266 1 93.38 332 GLU B CA 1
ATOM 5947 C C . GLU B 1 332 ? 5.711 33.062 11.578 1 93.38 332 GLU B C 1
ATOM 5949 O O . GLU B 1 332 ? 6.004 33.625 12.625 1 93.38 332 GLU B O 1
ATOM 5954 N N . LYS B 1 333 ? 6.512 32.625 10.734 1 90.69 333 LYS B N 1
ATOM 5955 C CA . LYS B 1 333 ? 7.93 32.969 10.859 1 90.69 333 LYS B CA 1
ATOM 5956 C C . LYS B 1 333 ? 8.547 33.25 9.492 1 90.69 333 LYS B C 1
ATOM 5958 O O . LYS B 1 333 ? 8.445 32.438 8.57 1 90.69 333 LYS B O 1
ATOM 5963 N N . THR B 1 334 ? 9.047 34.406 9.336 1 86.06 334 THR B N 1
ATOM 5964 C CA . THR B 1 334 ? 9.758 34.75 8.117 1 86.06 334 THR B CA 1
ATOM 5965 C C . THR B 1 334 ? 11.219 34.312 8.195 1 86.06 334 THR B C 1
ATOM 5967 O O . THR B 1 334 ? 11.82 34.344 9.273 1 86.06 334 THR B O 1
ATOM 5970 N N . SER B 1 335 ? 11.664 33.938 7.043 1 78.25 335 SER B N 1
ATOM 5971 C CA . SER B 1 335 ? 13.062 33.5 6.992 1 78.25 335 SER B CA 1
ATOM 5972 C C . SER B 1 335 ? 13.984 34.594 7.539 1 78.25 335 SER B C 1
ATOM 5974 O O . SER B 1 335 ? 13.859 35.75 7.176 1 78.25 335 SER B O 1
ATOM 5976 N N . GLY B 1 336 ? 14.852 34.219 8.43 1 75.69 336 GLY B N 1
ATOM 5977 C CA . GLY B 1 336 ? 15.812 35.188 8.977 1 75.69 336 GLY B CA 1
ATOM 5978 C C . GLY B 1 336 ? 15.391 35.75 10.305 1 75.69 336 GLY B C 1
ATOM 5979 O O . GLY B 1 336 ? 16.219 36.312 11.039 1 75.69 336 GLY B O 1
ATOM 5980 N N . GLU B 1 337 ? 14.109 35.656 10.555 1 80.06 337 GLU B N 1
ATOM 5981 C CA . GLU B 1 337 ? 13.633 36.188 11.836 1 80.06 337 GLU B CA 1
ATOM 5982 C C . GLU B 1 337 ? 13.984 35.219 12.977 1 80.06 337 GLU B C 1
ATOM 5984 O O . GLU B 1 337 ? 14.031 34 12.781 1 80.06 337 GLU B O 1
ATOM 5989 N N . ASN B 1 338 ? 14.195 35.812 14.109 1 78 338 ASN B N 1
ATOM 5990 C CA . ASN B 1 338 ? 14.578 35 15.266 1 78 338 ASN B CA 1
ATOM 5991 C C . ASN B 1 338 ? 13.352 34.438 15.984 1 78 338 ASN B C 1
ATOM 5993 O O . ASN B 1 338 ? 13.422 33.375 16.609 1 78 338 ASN B O 1
ATOM 5997 N N . ARG B 1 339 ? 12.312 35.188 15.914 1 86.69 339 ARG B N 1
ATOM 5998 C CA . ARG B 1 339 ? 11.141 34.75 16.672 1 86.69 339 ARG B CA 1
ATOM 5999 C C . ARG B 1 339 ? 9.914 34.625 15.758 1 86.69 339 ARG B C 1
ATOM 6001 O O . ARG B 1 339 ? 9.711 35.469 14.883 1 86.69 339 ARG B O 1
ATOM 6008 N N . ALA B 1 340 ? 9.164 33.625 15.992 1 89.06 340 ALA B N 1
ATOM 6009 C CA . ALA B 1 340 ? 7.891 33.469 15.305 1 89.06 340 ALA B CA 1
ATOM 6010 C C . ALA B 1 340 ? 6.816 34.344 15.914 1 89.06 340 ALA B C 1
ATOM 6012 O O . ALA B 1 340 ? 6.902 34.719 17.078 1 89.06 340 ALA B O 1
ATOM 6013 N N . ARG B 1 341 ? 5.98 34.781 15.125 1 89.94 341 ARG B N 1
ATOM 6014 C CA . ARG B 1 341 ? 4.809 35.5 15.586 1 89.94 341 ARG B CA 1
ATOM 6015 C C . ARG B 1 341 ? 3.615 34.562 15.773 1 89.94 341 ARG B C 1
ATOM 6017 O O . ARG B 1 341 ? 3.342 33.719 14.922 1 89.94 341 ARG B O 1
ATOM 6024 N N . VAL B 1 342 ? 2.967 34.688 16.938 1 92.19 342 VAL B N 1
ATOM 6025 C CA . VAL B 1 342 ? 1.788 33.875 17.234 1 92.19 342 VAL B CA 1
ATOM 6026 C C . VAL B 1 342 ? 0.582 34.812 17.453 1 92.19 342 VAL B C 1
ATOM 6028 O O . VAL B 1 342 ? 0.636 35.719 18.266 1 92.19 342 VAL B O 1
ATOM 6031 N N . GLU B 1 343 ? -0.461 34.562 16.719 1 93.56 343 GLU B N 1
ATOM 6032 C CA . GLU B 1 343 ? -1.689 35.344 16.797 1 93.56 343 GLU B CA 1
ATOM 6033 C C . GLU B 1 343 ? -2.92 34.438 16.828 1 93.56 343 GLU B C 1
ATOM 6035 O O . GLU B 1 343 ? -2.828 33.25 16.531 1 93.56 343 GLU B O 1
ATOM 6040 N N . ILE B 1 344 ? -4.012 35.031 17.25 1 96.38 344 ILE B N 1
ATOM 6041 C CA . ILE B 1 344 ? -5.289 34.312 17.234 1 96.38 344 ILE B CA 1
ATOM 6042 C C . ILE B 1 344 ? -6.238 35 16.234 1 96.38 344 ILE B C 1
ATOM 6044 O O . ILE B 1 344 ? -6.383 36.219 16.234 1 96.38 344 ILE B O 1
ATOM 6048 N N . VAL B 1 345 ? -6.805 34.156 15.414 1 96.69 345 VAL B N 1
ATOM 6049 C CA . VAL B 1 345 ? -7.785 34.625 14.445 1 96.69 345 VAL B CA 1
ATOM 6050 C C . VAL B 1 345 ? -9.164 34.062 14.773 1 96.69 345 VAL B C 1
ATOM 6052 O O . VAL B 1 345 ? -9.289 32.875 15.078 1 96.69 345 VAL B O 1
ATOM 6055 N N . SER B 1 346 ? -10.133 34.875 14.812 1 95.94 346 SER B N 1
ATOM 6056 C CA . SER B 1 346 ? -11.516 34.438 15.039 1 95.94 346 SER B CA 1
ATOM 6057 C C . SER B 1 346 ? -12.445 35.031 13.977 1 95.94 346 SER B C 1
ATOM 6059 O O . SER B 1 346 ? -12.219 36.156 13.492 1 95.94 346 SER B O 1
ATOM 6061 N N . GLY B 1 347 ? -13.438 34.25 13.586 1 94.5 347 GLY B N 1
ATOM 6062 C CA . GLY B 1 347 ? -14.383 34.688 12.57 1 94.5 347 GLY B CA 1
ATOM 6063 C C . GLY B 1 347 ? -15.469 33.656 12.281 1 94.5 347 GLY B C 1
ATOM 6064 O O . GLY B 1 347 ? -15.578 32.656 12.969 1 94.5 347 GLY B O 1
ATOM 6065 N N . PRO B 1 348 ? -16.312 34 11.297 1 93.44 348 PRO B N 1
ATOM 6066 C CA . PRO B 1 348 ? -17.438 33.125 10.977 1 93.44 348 PRO B CA 1
ATOM 6067 C C . PRO B 1 348 ? -17.016 31.844 10.281 1 93.44 348 PRO B C 1
ATOM 6069 O O . PRO B 1 348 ? -17.734 30.844 10.305 1 93.44 348 PRO B O 1
ATOM 6072 N N . THR B 1 349 ? -15.867 31.906 9.609 1 93.31 349 THR B N 1
ATOM 6073 C CA . THR B 1 349 ? -15.328 30.734 8.922 1 93.31 349 THR B CA 1
ATOM 6074 C C . THR B 1 349 ? -13.812 30.656 9.102 1 93.31 349 THR B C 1
ATOM 6076 O O . THR B 1 349 ? -13.188 31.609 9.562 1 93.31 349 THR B O 1
ATOM 6079 N N . ILE B 1 350 ? -13.328 29.5 8.859 1 95.5 350 ILE B N 1
ATOM 6080 C CA . ILE B 1 350 ? -11.875 29.375 8.867 1 95.5 350 ILE B CA 1
ATOM 6081 C C . ILE B 1 350 ? -11.266 30.266 7.797 1 95.5 350 ILE B C 1
ATOM 6083 O O . ILE B 1 350 ? -11.938 30.625 6.824 1 95.5 350 ILE B O 1
ATOM 6087 N N . PRO B 1 351 ? -10.039 30.703 7.965 1 96.81 351 PRO B N 1
ATOM 6088 C CA . PRO B 1 351 ? -9.438 31.703 7.074 1 96.81 351 PRO B CA 1
ATOM 6089 C C . PRO B 1 351 ? -9.031 31.109 5.723 1 96.81 351 PRO B C 1
ATOM 6091 O O . PRO B 1 351 ? -7.852 31.156 5.355 1 96.81 351 PRO B O 1
ATOM 6094 N N . VAL B 1 352 ? -9.922 30.594 5.02 1 95.56 352 VAL B N 1
ATOM 6095 C CA . VAL B 1 352 ? -9.82 30.109 3.646 1 95.56 352 VAL B CA 1
ATOM 6096 C C . VAL B 1 352 ? -10.758 30.906 2.746 1 95.56 352 VAL B C 1
ATOM 6098 O O . VAL B 1 352 ? -11.922 31.141 3.096 1 95.56 352 VAL B O 1
ATOM 6101 N N . ALA B 1 353 ? -10.211 31.406 1.619 1 93.75 353 ALA B N 1
ATOM 6102 C CA . ALA B 1 353 ? -11.047 32.156 0.678 1 93.75 353 ALA B CA 1
ATOM 6103 C C . ALA B 1 353 ? -12.234 31.297 0.217 1 93.75 353 ALA B C 1
ATOM 6105 O O . ALA B 1 353 ? -12.094 30.094 -0.009 1 93.75 353 ALA B O 1
ATOM 6106 N N . GLN B 1 354 ? -13.375 31.969 0.05 1 90.69 354 GLN B N 1
ATOM 6107 C CA . GLN B 1 354 ? -14.609 31.266 -0.297 1 90.69 354 GLN B CA 1
ATOM 6108 C C . GLN B 1 354 ? -14.43 30.422 -1.561 1 90.69 354 GLN B C 1
ATOM 6110 O O . GLN B 1 354 ? -14.898 29.297 -1.63 1 90.69 354 GLN B O 1
ATOM 6115 N N . ASN B 1 355 ? -13.742 30.938 -2.484 1 90.69 355 ASN B N 1
ATOM 6116 C CA . ASN B 1 355 ? -13.562 30.266 -3.764 1 90.69 355 ASN B CA 1
ATOM 6117 C C . ASN B 1 355 ? -12.609 29.078 -3.643 1 90.69 355 ASN B C 1
ATOM 6119 O O . ASN B 1 355 ? -12.516 28.25 -4.551 1 90.69 355 ASN B O 1
ATOM 6123 N N . ASN B 1 356 ? -11.93 28.938 -2.506 1 93.38 356 ASN B N 1
ATOM 6124 C CA . ASN B 1 356 ? -10.969 27.859 -2.316 1 93.38 356 ASN B CA 1
ATOM 6125 C C . ASN B 1 356 ? -11.461 26.828 -1.297 1 93.38 356 ASN B C 1
ATOM 6127 O O . ASN B 1 356 ? -10.742 25.891 -0.954 1 93.38 356 ASN B O 1
ATOM 6131 N N . MET B 1 357 ? -12.672 26.984 -0.882 1 91.94 357 MET B N 1
ATOM 6132 C CA . MET B 1 357 ? -13.211 26.078 0.129 1 91.94 357 MET B CA 1
ATOM 6133 C C . MET B 1 357 ? -13.258 24.641 -0.397 1 91.94 357 MET B C 1
ATOM 6135 O O . MET B 1 357 ? -13.125 23.688 0.371 1 91.94 357 MET B O 1
ATOM 6139 N N . GLY B 1 358 ? -13.383 24.516 -1.689 1 91.19 358 GLY B N 1
ATOM 6140 C CA . GLY B 1 358 ? -13.398 23.188 -2.301 1 91.19 358 GLY B CA 1
ATOM 6141 C C . GLY B 1 358 ? -12.047 22.5 -2.246 1 91.19 358 GLY B C 1
ATOM 6142 O O . GLY B 1 358 ? -11.961 21.281 -2.438 1 91.19 358 GLY B O 1
ATOM 6143 N N . LYS B 1 359 ? -11.016 23.234 -1.922 1 94.06 359 LYS B N 1
ATOM 6144 C CA . LYS B 1 359 ? -9.664 22.703 -1.917 1 94.06 359 LYS B CA 1
ATOM 6145 C C . LYS B 1 359 ? -9.281 22.188 -0.53 1 94.06 359 LYS B C 1
ATOM 6147 O O . LYS B 1 359 ? -8.188 21.656 -0.34 1 94.06 359 LYS B O 1
ATOM 6152 N N . VAL B 1 360 ? -10.188 22.375 0.405 1 95.25 360 VAL B N 1
ATOM 6153 C CA . VAL B 1 360 ? -9.969 21.766 1.716 1 95.25 360 VAL B CA 1
ATOM 6154 C C . VAL B 1 360 ? -10.125 20.25 1.624 1 95.25 360 VAL B C 1
ATOM 6156 O O . VAL B 1 360 ? -11.141 19.766 1.137 1 95.25 360 VAL B O 1
ATOM 6159 N N . VAL B 1 361 ? -9.07 19.609 2.035 1 93.25 361 VAL B N 1
ATOM 6160 C CA . VAL B 1 361 ? -9.078 18.156 1.948 1 93.25 361 VAL B CA 1
ATOM 6161 C C . VAL B 1 361 ? -9.594 17.562 3.256 1 93.25 361 VAL B C 1
ATOM 6163 O O . VAL B 1 361 ? -9.07 17.859 4.332 1 93.25 361 VAL B O 1
ATOM 6166 N N . SER B 1 362 ? -10.633 16.75 3.17 1 90.19 362 SER B N 1
ATOM 6167 C CA . SER B 1 362 ? -11.109 16.016 4.336 1 90.19 362 SER B CA 1
ATOM 6168 C C . SER B 1 362 ? -10.258 14.781 4.598 1 90.19 362 SER B C 1
ATOM 6170 O O . SER B 1 362 ? -10.141 13.906 3.736 1 90.19 362 SER B O 1
ATOM 6172 N N . LEU B 1 363 ? -9.648 14.742 5.758 1 88.56 363 LEU B N 1
ATOM 6173 C CA . LEU B 1 363 ? -8.805 13.602 6.098 1 88.56 363 LEU B CA 1
ATOM 6174 C C . LEU B 1 363 ? -9.656 12.43 6.574 1 88.56 363 LEU B C 1
ATOM 6176 O O . LEU B 1 363 ? -10.742 12.625 7.125 1 88.56 363 LEU B O 1
ATOM 6180 N N . VAL B 1 364 ? -9.219 11.227 6.293 1 80.75 364 VAL B N 1
ATOM 6181 C CA . VAL B 1 364 ? -9.961 10.016 6.621 1 80.75 364 VAL B CA 1
ATOM 6182 C C . VAL B 1 364 ? -9.93 9.781 8.125 1 80.75 364 VAL B C 1
ATOM 6184 O O . VAL B 1 364 ? -10.922 9.344 8.719 1 80.75 364 VAL B O 1
ATOM 6187 N N . LYS B 1 365 ? -8.984 10.398 8.875 1 68.81 365 LYS B N 1
ATOM 6188 C CA . LYS B 1 365 ? -8.789 10.32 10.32 1 68.81 365 LYS B CA 1
ATOM 6189 C C . LYS B 1 365 ? -8.883 8.883 10.812 1 68.81 365 LYS B C 1
ATOM 6191 O O . LYS B 1 365 ? -9.93 8.453 11.305 1 68.81 365 LYS B O 1
ATOM 6196 N N . ALA B 1 366 ? -7.953 8.109 10.578 1 55.59 366 ALA B N 1
ATOM 6197 C CA . ALA B 1 366 ? -7.977 6.75 11.109 1 55.59 366 ALA B CA 1
ATOM 6198 C C . ALA B 1 366 ? -7.852 6.754 12.633 1 55.59 366 ALA B C 1
ATOM 6200 O O . ALA B 1 366 ? -8.312 5.824 13.297 1 55.59 366 ALA B O 1
ATOM 6201 N N . ASP B 1 367 ? -7.348 7.828 13.102 1 54.59 367 ASP B N 1
ATOM 6202 C CA . ASP B 1 367 ? -7.047 7.871 14.523 1 54.59 367 ASP B CA 1
ATOM 6203 C C . ASP B 1 367 ? -8.211 8.469 15.32 1 54.59 367 ASP B C 1
ATOM 6205 O O . ASP B 1 367 ? -8.648 9.586 15.039 1 54.59 367 ASP B O 1
ATOM 6209 N N . THR B 1 368 ? -8.883 7.723 16.047 1 55.62 368 THR B N 1
ATOM 6210 C CA . THR B 1 368 ? -9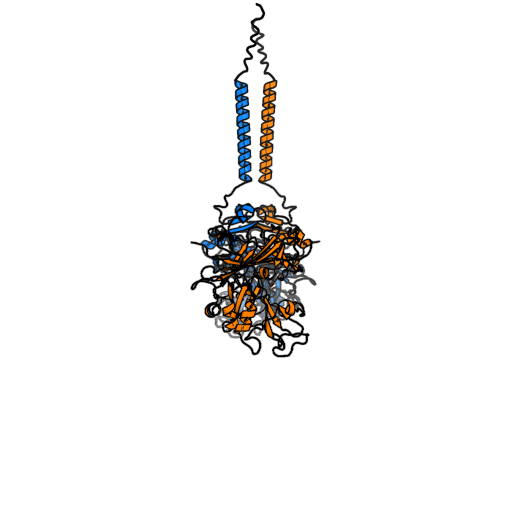.977 8.188 16.891 1 55.62 368 THR B CA 1
ATOM 6211 C C . THR B 1 368 ? -9.453 8.906 18.125 1 55.62 368 THR B C 1
ATOM 6213 O O . THR B 1 368 ? -10.227 9.328 18.984 1 55.62 368 THR B O 1
ATOM 6216 N N . THR B 1 369 ? -8.156 9.031 18.281 1 57.59 369 THR B N 1
ATOM 6217 C CA . THR B 1 369 ? -7.562 9.57 19.5 1 57.59 369 THR B CA 1
ATOM 6218 C C . THR B 1 369 ? -7.645 11.094 19.516 1 57.59 369 THR B C 1
ATOM 6220 O O . THR B 1 369 ? -7.426 11.727 20.547 1 57.59 369 THR B O 1
ATOM 6223 N N . GLY B 1 370 ? -8.172 11.695 18.438 1 63.44 370 GLY B N 1
ATOM 6224 C CA . GLY B 1 370 ? -8.234 13.148 18.359 1 63.44 370 GLY B CA 1
ATOM 6225 C C . GLY B 1 370 ? -6.887 13.789 18.078 1 63.44 370 GLY B C 1
ATOM 6226 O O . GLY B 1 370 ? -6.738 15.008 18.203 1 63.44 370 GLY B O 1
ATOM 6227 N N . ARG B 1 371 ? -5.949 12.93 17.672 1 77.31 371 ARG B N 1
ATOM 6228 C CA . ARG B 1 371 ? -4.598 13.438 17.484 1 77.31 371 ARG B CA 1
ATOM 6229 C C . ARG B 1 371 ? -4.395 13.938 16.062 1 77.31 371 ARG B C 1
ATOM 6231 O O . ARG B 1 371 ? -3.457 14.688 15.789 1 77.31 371 ARG B O 1
ATOM 6238 N N . GLU B 1 372 ? -5.387 13.758 15.266 1 86.69 372 GLU B N 1
ATOM 6239 C CA . GLU B 1 372 ? -5.25 14.203 13.875 1 86.69 372 GLU B CA 1
ATOM 6240 C C . GLU B 1 372 ? -6.328 15.219 13.516 1 86.69 372 GLU B C 1
ATOM 6242 O O . GLU B 1 372 ? -7.414 15.219 14.102 1 86.69 372 GLU B O 1
ATOM 6247 N N . ALA B 1 373 ? -5.926 16.031 12.641 1 93.19 373 ALA B N 1
ATOM 6248 C CA . ALA B 1 373 ? -6.883 17.016 12.133 1 93.19 373 ALA B CA 1
ATOM 6249 C C . ALA B 1 373 ? -7.973 16.344 11.305 1 93.19 373 ALA B C 1
ATOM 6251 O O . ALA B 1 373 ? -7.816 15.195 10.875 1 93.19 373 ALA B O 1
ATOM 6252 N N . ASP B 1 374 ? -9.086 17.047 11.164 1 90.56 374 ASP B N 1
ATOM 6253 C CA . ASP B 1 374 ? -10.18 16.562 10.328 1 90.56 374 ASP B CA 1
ATOM 6254 C C . ASP B 1 374 ? -9.961 16.938 8.867 1 90.56 374 ASP B C 1
ATOM 6256 O O . ASP B 1 374 ? -10.43 16.234 7.965 1 90.56 374 ASP B O 1
ATOM 6260 N N . GLN B 1 375 ? -9.32 18.109 8.742 1 93.69 375 GLN B N 1
ATOM 6261 C CA . GLN B 1 375 ? -9.125 18.656 7.406 1 93.69 375 GLN B CA 1
ATOM 6262 C C . GLN B 1 375 ? -7.789 19.391 7.301 1 93.69 375 GLN B C 1
ATOM 6264 O O . GLN B 1 375 ? -7.211 19.781 8.312 1 93.69 375 GLN B O 1
ATOM 6269 N N . VAL B 1 376 ? -7.387 19.484 6.086 1 96.62 376 VAL B N 1
ATOM 6270 C CA . VAL B 1 376 ? -6.164 20.234 5.824 1 96.62 376 VAL B CA 1
ATOM 6271 C C . VAL B 1 376 ? -6.344 21.109 4.578 1 96.62 376 VAL B C 1
ATOM 6273 O O . VAL B 1 376 ? -7.074 20.734 3.656 1 96.62 376 VAL B O 1
ATOM 6276 N N . TYR B 1 377 ? -5.832 22.281 4.598 1 97.19 377 TYR B N 1
ATOM 6277 C CA . TYR B 1 377 ? -5.836 23.203 3.467 1 97.19 377 TYR B CA 1
ATOM 6278 C C . TYR B 1 377 ? -4.438 23.734 3.191 1 97.19 377 TYR B C 1
ATOM 6280 O O . TYR B 1 377 ? -3.746 24.203 4.109 1 97.19 377 TYR B O 1
ATOM 6288 N N . PHE B 1 378 ? -4 23.562 1.986 1 96.25 378 PHE B N 1
ATOM 6289 C CA . PHE B 1 378 ? -2.756 24.156 1.522 1 96.25 378 PHE B CA 1
ATOM 6290 C C . PHE B 1 378 ? -3.031 25.438 0.751 1 96.25 378 PHE B C 1
ATOM 6292 O O . PHE B 1 378 ? -3.461 25.406 -0.403 1 96.25 378 PHE B O 1
ATOM 6299 N N . GLY B 1 379 ? -2.775 26.547 1.415 1 94.38 379 GLY B N 1
ATOM 6300 C CA . GLY B 1 379 ? -3.094 27.844 0.847 1 94.38 379 GLY B CA 1
ATOM 6301 C C . GLY B 1 379 ? -1.934 28.469 0.095 1 94.38 379 GLY B C 1
ATOM 6302 O O . GLY B 1 379 ? -0.95 27.797 -0.212 1 94.38 379 GLY B O 1
ATOM 6303 N N . PRO B 1 380 ? -2.129 29.734 -0.323 1 93.88 380 PRO B N 1
ATOM 6304 C CA . PRO B 1 380 ? -1.014 30.438 -0.958 1 93.88 380 PRO B CA 1
ATOM 6305 C C . PRO B 1 380 ? 0.256 30.422 -0.11 1 93.88 380 PRO B C 1
ATOM 6307 O O . PRO B 1 380 ? 0.185 30.531 1.117 1 93.88 380 PRO B O 1
ATOM 6310 N N . ASN B 1 381 ? 1.382 30.203 -0.747 1 94.56 381 ASN B N 1
ATOM 6311 C CA . ASN B 1 381 ? 2.691 30.203 -0.104 1 94.56 381 ASN B CA 1
ATOM 6312 C C . ASN B 1 381 ? 2.822 29.047 0.897 1 94.56 381 ASN B C 1
ATOM 6314 O O . ASN B 1 381 ? 3.352 29.234 1.994 1 94.56 381 ASN B O 1
ATOM 6318 N N . PHE B 1 382 ? 2.207 27.922 0.615 1 95.88 382 PHE B N 1
ATOM 6319 C CA . PHE B 1 382 ? 2.408 26.75 1.444 1 95.88 382 PHE B CA 1
ATOM 6320 C C . PHE B 1 382 ? 3.791 26.141 1.21 1 95.88 382 PHE B C 1
ATOM 6322 O O . PHE B 1 382 ? 4.457 26.484 0.228 1 95.88 382 PHE B O 1
ATOM 6329 N N . ALA B 1 383 ? 4.223 25.344 2.139 1 95.06 383 ALA B N 1
ATOM 6330 C CA . ALA B 1 383 ? 5.457 24.578 2.016 1 95.06 383 ALA B CA 1
ATOM 6331 C C . ALA B 1 383 ? 5.18 23.078 2.125 1 95.06 383 ALA B C 1
ATOM 6333 O O . ALA B 1 383 ? 4.348 22.656 2.932 1 95.06 383 ALA B O 1
ATOM 6334 N N . ASN B 1 384 ? 5.84 22.328 1.219 1 96.12 384 ASN B N 1
ATOM 6335 C CA . ASN B 1 384 ? 5.617 20.891 1.295 1 96.12 384 ASN B CA 1
ATOM 6336 C C . ASN B 1 384 ? 6.895 20.156 1.676 1 96.12 384 ASN B C 1
ATOM 6338 O O . ASN B 1 384 ? 6.875 18.922 1.851 1 96.12 384 ASN B O 1
ATOM 6342 N N . PHE B 1 385 ? 8.016 20.797 1.631 1 96.75 385 PHE B N 1
ATOM 6343 C CA . PHE B 1 385 ? 9.242 20.312 2.254 1 96.75 385 PHE B CA 1
ATOM 6344 C C . PHE B 1 385 ? 9.547 21.109 3.523 1 96.75 385 PHE B C 1
ATOM 6346 O O . PHE B 1 385 ? 9.938 22.281 3.461 1 96.75 385 PHE B O 1
ATOM 6353 N N . VAL B 1 386 ? 9.422 20.359 4.73 1 95.62 386 VAL B N 1
ATOM 6354 C CA . VAL B 1 386 ? 9.43 21.141 5.961 1 95.62 386 VAL B CA 1
ATOM 6355 C C . VAL B 1 386 ? 10.352 20.484 6.984 1 95.62 386 VAL B C 1
ATOM 6357 O O . VAL B 1 386 ? 10.617 19.281 6.91 1 95.62 386 VAL B O 1
ATOM 6360 N N . ALA B 1 387 ? 10.859 21.281 7.867 1 93.19 387 ALA B N 1
ATOM 6361 C CA . ALA B 1 387 ? 11.617 20.875 9.047 1 93.19 387 ALA B CA 1
ATOM 6362 C C . ALA B 1 387 ? 10.883 21.25 10.328 1 93.19 387 ALA B C 1
ATOM 6364 O O . ALA B 1 387 ? 10.375 22.375 10.453 1 93.19 387 ALA B O 1
ATOM 6365 N N . VAL B 1 388 ? 10.797 20.312 11.211 1 92.19 388 VAL B N 1
ATOM 6366 C CA . VAL B 1 388 ? 10.039 20.531 12.43 1 92.19 388 VAL B CA 1
ATOM 6367 C C . VAL B 1 388 ? 10.805 21.469 13.359 1 92.19 388 VAL B C 1
ATOM 6369 O O . VAL B 1 388 ? 12.023 21.359 13.492 1 92.19 388 VAL B O 1
ATOM 6372 N N . THR B 1 389 ? 10.078 22.359 13.922 1 87 389 THR B N 1
ATOM 6373 C CA . THR B 1 389 ? 10.602 23.219 14.977 1 87 389 THR B CA 1
ATOM 6374 C C . THR B 1 389 ? 9.664 23.219 16.172 1 87 389 THR B C 1
ATOM 6376 O O . THR B 1 389 ? 8.547 22.719 16.094 1 87 389 THR B O 1
ATOM 6379 N N . GLY B 1 390 ? 10.156 23.578 17.328 1 78.5 390 GLY B N 1
ATOM 6380 C CA . GLY B 1 390 ? 9.328 23.688 18.516 1 78.5 390 GLY B CA 1
ATOM 6381 C C . GLY B 1 390 ? 8.258 24.766 18.422 1 78.5 390 GLY B C 1
ATOM 6382 O O . GLY B 1 390 ? 8.32 25.609 17.531 1 78.5 390 GLY B O 1
ATOM 6383 N N . ASN B 1 391 ? 7.309 24.672 19.297 1 67.94 391 ASN B N 1
ATOM 6384 C CA . ASN B 1 391 ? 6.172 25.578 19.312 1 67.94 391 ASN B CA 1
ATOM 6385 C C . ASN B 1 391 ? 6.559 26.938 19.906 1 67.94 391 ASN B C 1
ATOM 6387 O O . ASN B 1 391 ? 5.887 27.938 19.641 1 67.94 391 ASN B O 1
ATOM 6391 N N . ASP B 1 392 ? 7.641 26.766 20.672 1 68.31 392 ASP B N 1
ATOM 6392 C CA . ASP B 1 392 ? 8.062 28.031 21.266 1 68.31 392 ASP B CA 1
ATOM 6393 C C . ASP B 1 392 ? 8.531 29.016 20.188 1 68.31 392 ASP B C 1
ATOM 6395 O O . ASP B 1 392 ? 9.273 28.641 19.281 1 68.31 392 ASP B O 1
ATOM 6399 N N . PRO B 1 393 ? 8.016 30.219 20.266 1 64.75 393 PRO B N 1
ATOM 6400 C CA . PRO B 1 393 ? 8.406 31.219 19.25 1 64.75 393 PRO B CA 1
ATOM 6401 C C . PRO B 1 393 ? 9.922 31.344 19.094 1 64.75 393 PRO B C 1
ATOM 6403 O O . PRO B 1 393 ? 10.406 31.734 18.047 1 64.75 393 PRO B O 1
ATOM 6406 N N . GLY B 1 394 ? 10.617 31.016 20.125 1 63.56 394 GLY B N 1
ATOM 6407 C CA . GLY B 1 394 ? 12.07 31.125 20.078 1 63.56 394 GLY B CA 1
ATOM 6408 C C . GLY B 1 394 ? 12.75 29.797 19.766 1 63.56 394 GLY B C 1
ATOM 6409 O O . GLY B 1 394 ? 13.977 29.703 19.859 1 63.56 394 GLY B O 1
ATOM 6410 N N . ALA B 1 395 ? 12 28.812 19.453 1 64.62 395 ALA B N 1
ATOM 6411 C CA . ALA B 1 395 ? 12.578 27.484 19.219 1 64.62 395 ALA B CA 1
ATOM 6412 C C . ALA B 1 395 ? 13.438 27.469 17.953 1 64.62 395 ALA B C 1
ATOM 6414 O O . ALA B 1 395 ? 13.023 27.984 16.906 1 64.62 395 ALA B O 1
ATOM 6415 N N . LYS B 1 396 ? 14.82 27.062 17.984 1 60.56 396 LYS B N 1
ATOM 6416 C CA . LYS B 1 396 ? 15.742 27.016 16.859 1 60.56 396 LYS B CA 1
ATOM 6417 C C . LYS B 1 396 ? 16.031 25.562 16.453 1 60.56 396 LYS B C 1
ATOM 6419 O O . LYS B 1 396 ? 16.734 25.312 15.477 1 60.56 396 LYS B O 1
ATOM 6424 N N . THR B 1 397 ? 15.484 24.641 17.188 1 60.5 397 THR B N 1
ATOM 6425 C CA . THR B 1 397 ? 15.867 23.266 16.922 1 60.5 397 THR B CA 1
ATOM 6426 C C . THR B 1 397 ? 15.156 22.734 15.688 1 60.5 397 THR B C 1
ATOM 6428 O O . THR B 1 397 ? 14 23.078 15.43 1 60.5 397 THR B O 1
ATOM 6431 N N . THR B 1 398 ? 16 22.484 14.648 1 63.22 398 THR B N 1
ATOM 6432 C CA . THR B 1 398 ? 15.477 21.734 13.508 1 63.22 398 THR B CA 1
ATOM 6433 C C . THR B 1 398 ? 15.828 20.25 13.641 1 63.22 398 THR B C 1
ATOM 6435 O O . THR B 1 398 ? 17 19.906 13.812 1 63.22 398 THR B O 1
ATOM 6438 N N . GLU B 1 399 ? 14.734 19.469 13.641 1 78.38 399 GLU B N 1
ATOM 6439 C CA . GLU B 1 399 ? 15.008 18.078 13.984 1 78.38 399 GLU B CA 1
ATOM 6440 C C . GLU B 1 399 ? 14.766 17.156 12.797 1 78.38 399 GLU B C 1
ATOM 6442 O O . GLU B 1 399 ? 15.711 16.625 12.219 1 78.38 399 GLU B O 1
ATOM 6447 N N . SER B 1 400 ? 13.617 16.938 12.469 1 90.56 400 SER B N 1
ATOM 6448 C CA . SER B 1 400 ? 13.242 15.914 11.5 1 90.56 400 SER B CA 1
ATOM 6449 C C . SER B 1 400 ? 12.688 16.531 10.219 1 90.56 400 SER B C 1
ATOM 6451 O O . SER B 1 400 ? 12.062 17.594 10.266 1 90.56 400 SER B O 1
ATOM 6453 N N . LEU B 1 401 ? 13.086 16.125 9.086 1 95.25 401 LEU B N 1
ATOM 6454 C CA . LEU B 1 401 ? 12.609 16.578 7.781 1 95.25 401 LEU B CA 1
ATOM 6455 C C . LEU B 1 401 ? 11.375 15.789 7.355 1 95.25 401 LEU B C 1
ATOM 6457 O O . LEU B 1 401 ? 11.305 14.578 7.566 1 95.25 401 LEU B O 1
ATOM 6461 N N . TRP B 1 402 ? 10.477 16.562 6.719 1 96.06 402 TRP B N 1
ATOM 6462 C CA . TRP B 1 402 ? 9.219 15.938 6.316 1 96.06 402 TRP B CA 1
ATOM 6463 C C . TRP B 1 402 ? 8.797 16.406 4.93 1 96.06 402 TRP B C 1
ATOM 6465 O O . TRP B 1 402 ? 9.086 17.547 4.535 1 96.06 402 TRP B O 1
ATOM 6475 N N . TRP B 1 403 ? 8.164 15.477 4.191 1 97.12 403 TRP B N 1
ATOM 6476 C CA . TRP B 1 403 ? 7.465 15.789 2.949 1 97.12 403 TRP B CA 1
ATOM 6477 C C . TRP B 1 403 ? 5.953 15.719 3.141 1 97.12 403 TRP B C 1
ATOM 6479 O O . TRP B 1 403 ? 5.438 14.742 3.697 1 97.12 403 TRP B O 1
ATOM 6489 N N . LEU B 1 404 ? 5.281 16.781 2.699 1 96.81 404 LEU B N 1
ATOM 6490 C CA . LEU B 1 404 ? 3.822 16.812 2.77 1 96.81 404 LEU B CA 1
ATOM 6491 C C . LEU B 1 404 ? 3.205 16.578 1.396 1 96.81 404 LEU B C 1
ATOM 6493 O O . LEU B 1 404 ? 3.572 17.234 0.423 1 96.81 404 LEU B O 1
ATOM 6497 N N . THR B 1 405 ? 2.273 15.617 1.34 1 95.31 405 THR B N 1
ATOM 6498 C CA . THR B 1 405 ? 1.561 15.383 0.089 1 95.31 405 THR B CA 1
ATOM 6499 C C . THR B 1 405 ? 0.402 16.359 -0.063 1 95.31 405 THR B C 1
ATOM 6501 O O . THR B 1 405 ? -0.018 17 0.911 1 95.31 405 THR B O 1
ATOM 6504 N N . ASP B 1 406 ? -0.15 16.406 -1.292 1 91.25 406 ASP B N 1
ATOM 6505 C CA . ASP B 1 406 ? -1.283 17.281 -1.568 1 91.25 406 ASP B CA 1
ATOM 6506 C C . ASP B 1 406 ? -2.547 16.781 -0.871 1 91.25 406 ASP B C 1
ATOM 6508 O O . ASP B 1 406 ? -3.518 17.5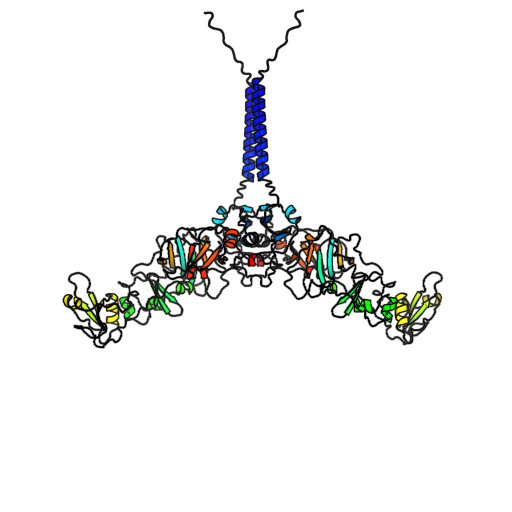31 -0.726 1 91.25 406 ASP B O 1
ATOM 6512 N N . ALA B 1 407 ? -2.482 15.562 -0.461 1 90 407 ALA B N 1
ATOM 6513 C CA . ALA B 1 407 ? -3.643 14.977 0.205 1 90 407 ALA B CA 1
ATOM 6514 C C . ALA B 1 407 ? -3.547 15.141 1.72 1 90 407 ALA B C 1
ATOM 6516 O O . ALA B 1 407 ? -4.469 14.766 2.451 1 90 407 ALA B O 1
ATOM 6517 N N . GLY B 1 408 ? -2.42 15.648 2.199 1 92.94 408 GLY B N 1
ATOM 6518 C CA . GLY B 1 408 ? -2.381 16.062 3.592 1 92.94 408 GLY B CA 1
ATOM 6519 C C . GLY B 1 408 ? -1.564 15.133 4.469 1 92.94 408 GLY B C 1
ATOM 6520 O O . GLY B 1 408 ? -1.474 15.336 5.68 1 92.94 408 GLY B O 1
ATOM 6521 N N . ALA B 1 409 ? -0.956 14.125 3.879 1 93.25 409 ALA B N 1
ATOM 6522 C CA . ALA B 1 409 ? -0.138 13.203 4.672 1 93.25 409 ALA B CA 1
ATOM 6523 C C . ALA B 1 409 ? 1.303 13.703 4.766 1 93.25 409 ALA B C 1
ATOM 6525 O O . ALA B 1 409 ? 1.8 14.367 3.854 1 93.25 409 ALA B O 1
ATOM 6526 N N . ARG B 1 410 ? 1.908 13.352 5.859 1 95.31 410 ARG B N 1
ATOM 6527 C CA . ARG B 1 410 ? 3.318 13.695 6.027 1 95.31 410 ARG B CA 1
ATOM 6528 C C . ARG B 1 410 ? 4.188 12.438 6.008 1 95.31 410 ARG B C 1
ATOM 6530 O O . ARG B 1 410 ? 3.805 11.406 6.555 1 95.31 410 ARG B O 1
ATOM 6537 N N . PHE B 1 411 ? 5.32 12.57 5.336 1 95.81 411 PHE B N 1
ATOM 6538 C CA . PHE B 1 411 ? 6.305 11.5 5.246 1 95.81 411 PHE B CA 1
ATOM 6539 C C . PHE B 1 411 ? 7.672 11.969 5.734 1 95.81 411 PHE B C 1
ATOM 6541 O O . PHE B 1 411 ? 8.18 12.992 5.266 1 95.81 411 PHE B O 1
ATOM 6548 N N . GLY B 1 412 ? 8.203 11.195 6.707 1 95.25 412 GLY B N 1
ATOM 6549 C CA . GLY B 1 412 ? 9.555 11.523 7.141 1 95.25 412 GLY B CA 1
ATOM 6550 C C . GLY B 1 412 ? 10.594 11.305 6.055 1 95.25 412 GLY B C 1
ATOM 6551 O O . GLY B 1 412 ? 10.523 10.336 5.301 1 95.25 412 GLY B O 1
ATOM 6552 N N . VAL B 1 413 ? 11.461 12.258 5.93 1 96.5 413 VAL B N 1
ATOM 6553 C CA . VAL B 1 413 ? 12.562 12.156 4.973 1 96.5 413 VAL B CA 1
ATOM 6554 C C . VAL B 1 413 ? 13.867 11.891 5.715 1 96.5 413 VAL B C 1
ATOM 6556 O O . VAL B 1 413 ? 14.25 12.656 6.602 1 96.5 413 VAL B O 1
ATOM 6559 N N . ASP B 1 414 ? 14.508 10.797 5.383 1 92.38 414 ASP B N 1
ATOM 6560 C CA . ASP B 1 414 ? 15.836 10.555 5.938 1 92.38 414 ASP B CA 1
ATOM 6561 C C . ASP B 1 414 ? 16.797 11.695 5.605 1 92.38 414 ASP B C 1
ATOM 6563 O O . ASP B 1 414 ? 16.922 12.086 4.445 1 92.38 414 ASP B O 1
ATOM 6567 N N . ASP B 1 415 ? 17.422 12.227 6.66 1 89.31 415 ASP B N 1
ATOM 6568 C CA . ASP B 1 415 ? 18.234 13.438 6.484 1 89.31 415 ASP B CA 1
ATOM 6569 C C . ASP B 1 415 ? 19.641 13.094 6.012 1 89.31 415 ASP B C 1
ATOM 6571 O O . ASP B 1 415 ? 20.625 13.406 6.695 1 89.31 415 ASP B O 1
ATOM 6575 N N . THR B 1 416 ? 19.797 12.453 4.934 1 92.38 416 THR B N 1
ATOM 6576 C CA . THR B 1 416 ? 21.062 12.227 4.25 1 92.38 416 THR B CA 1
ATOM 6577 C C . THR B 1 416 ? 21.078 12.93 2.895 1 92.38 416 THR B C 1
ATOM 6579 O O . THR B 1 416 ? 20.031 13.117 2.275 1 92.38 416 THR B O 1
ATOM 6582 N N . ARG B 1 417 ? 22.234 13.367 2.531 1 93 417 ARG B N 1
ATOM 6583 C CA . ARG B 1 417 ? 22.391 14.055 1.251 1 93 417 ARG B CA 1
ATOM 6584 C C . ARG B 1 417 ? 21.906 13.18 0.101 1 93 417 ARG B C 1
ATOM 6586 O O . ARG B 1 417 ? 21.25 13.672 -0.822 1 93 417 ARG B O 1
ATOM 6593 N N . ASP B 1 418 ? 22.156 11.914 0.149 1 94.56 418 ASP B N 1
ATOM 6594 C CA . ASP B 1 418 ? 21.781 10.984 -0.909 1 94.56 418 ASP B CA 1
ATOM 6595 C C . ASP B 1 418 ? 20.266 10.93 -1.074 1 94.56 418 ASP B C 1
ATOM 6597 O O . ASP B 1 418 ? 19.75 10.953 -2.197 1 94.56 418 ASP B O 1
ATOM 6601 N N . VAL B 1 419 ? 19.609 10.852 0.027 1 96 419 VAL B N 1
ATOM 6602 C CA . VAL B 1 419 ? 18.141 10.766 -0.011 1 96 419 VAL B CA 1
ATOM 6603 C C . VAL B 1 419 ? 17.562 12.078 -0.531 1 96 419 VAL B C 1
ATOM 6605 O O . VAL B 1 419 ? 16.672 12.07 -1.378 1 96 419 VAL B O 1
ATOM 6608 N N . ARG B 1 420 ? 18.047 13.195 -0.086 1 95.5 420 ARG B N 1
ATOM 6609 C CA . ARG B 1 420 ? 17.562 14.492 -0.536 1 95.5 420 ARG B CA 1
ATOM 6610 C C . ARG B 1 420 ? 17.812 14.688 -2.025 1 95.5 420 ARG B C 1
ATOM 6612 O O . ARG B 1 420 ? 16.953 15.18 -2.752 1 95.5 420 ARG B O 1
ATOM 6619 N N . GLU B 1 421 ? 18.969 14.273 -2.475 1 95.5 421 GLU B N 1
ATOM 6620 C CA . GLU B 1 421 ? 19.312 14.367 -3.891 1 95.5 421 GLU B CA 1
ATOM 6621 C C . GLU B 1 421 ? 18.422 13.461 -4.73 1 95.5 421 GLU B C 1
ATOM 6623 O O . GLU B 1 421 ? 17.938 13.859 -5.789 1 95.5 421 GLU B O 1
ATOM 6628 N N . ALA B 1 422 ? 18.203 12.242 -4.219 1 96.69 422 ALA B N 1
ATOM 6629 C CA . ALA B 1 422 ? 17.375 11.273 -4.938 1 96.69 422 ALA B CA 1
ATOM 6630 C C . ALA B 1 422 ? 15.953 11.781 -5.109 1 96.69 422 ALA B C 1
ATOM 6632 O O . ALA B 1 422 ? 15.32 11.539 -6.145 1 96.69 422 ALA B O 1
ATOM 6633 N N . LEU B 1 423 ? 15.461 12.492 -4.066 1 97.44 423 LEU B N 1
ATOM 6634 C CA . LEU B 1 423 ? 14.078 12.953 -4.098 1 97.44 423 LEU B CA 1
ATOM 6635 C C . LEU B 1 423 ? 13.977 14.336 -4.723 1 97.44 423 LEU B C 1
ATOM 6637 O O . LEU B 1 423 ? 12.883 14.891 -4.855 1 97.44 423 LEU B O 1
ATOM 6641 N N . GLY B 1 424 ? 15.109 14.891 -5.062 1 95.75 424 GLY B N 1
ATOM 6642 C CA . GLY B 1 424 ? 15.141 16.203 -5.691 1 95.75 424 GLY B CA 1
ATOM 6643 C C . GLY B 1 424 ? 14.898 17.344 -4.715 1 95.75 424 GLY B C 1
ATOM 6644 O O . GLY B 1 424 ? 14.375 18.391 -5.094 1 95.75 424 GLY B O 1
ATOM 6645 N N . LEU B 1 425 ? 15.203 17.141 -3.49 1 95.19 425 LEU B N 1
ATOM 6646 C CA . LEU B 1 425 ? 15 18.125 -2.447 1 95.19 425 LEU B CA 1
ATOM 6647 C C . LEU B 1 425 ? 16.266 18.938 -2.211 1 95.19 425 LEU B C 1
ATOM 6649 O O . LEU B 1 425 ? 16.953 18.734 -1.207 1 95.19 425 LEU B O 1
ATOM 6653 N N . LYS B 1 426 ? 16.438 19.891 -3.062 1 89.19 426 LYS B N 1
ATOM 6654 C CA . LYS B 1 426 ? 17.688 20.641 -3.066 1 89.19 426 LYS B CA 1
ATOM 6655 C C . LYS B 1 426 ? 17.562 21.953 -2.281 1 89.19 426 LYS B C 1
ATOM 6657 O O . LYS B 1 426 ? 18.562 22.547 -1.888 1 89.19 426 LYS B O 1
ATOM 6662 N N . THR B 1 427 ? 16.406 22.359 -1.997 1 88.44 427 THR B N 1
ATOM 6663 C CA . THR B 1 427 ? 16.188 23.625 -1.293 1 88.44 427 THR B CA 1
ATOM 6664 C C . THR B 1 427 ? 16.094 23.391 0.212 1 88.44 427 THR B C 1
ATOM 6666 O O . THR B 1 427 ? 15.977 22.25 0.665 1 88.44 427 THR B O 1
ATOM 6669 N N . ASP B 1 428 ? 16.234 24.484 0.901 1 88.75 428 ASP B N 1
ATOM 6670 C CA . ASP B 1 428 ? 16.078 24.406 2.35 1 88.75 428 ASP B CA 1
ATOM 6671 C C . ASP B 1 428 ? 14.609 24.172 2.732 1 88.75 428 ASP B C 1
ATOM 6673 O O . ASP B 1 428 ? 13.703 24.734 2.125 1 88.75 428 ASP B O 1
ATOM 6677 N N . ALA B 1 429 ? 14.469 23.281 3.721 1 92.62 429 ALA B N 1
ATOM 6678 C CA . ALA B 1 429 ? 13.125 22.984 4.211 1 92.62 429 ALA B CA 1
ATOM 6679 C C . ALA B 1 429 ? 12.547 24.172 4.98 1 92.62 429 ALA B C 1
ATOM 6681 O O . ALA B 1 429 ? 13.258 24.844 5.727 1 92.62 429 ALA B O 1
ATOM 6682 N N . SER B 1 430 ? 11.328 24.469 4.754 1 93.38 430 SER B N 1
ATOM 6683 C CA . SER B 1 430 ? 10.633 25.5 5.531 1 93.38 430 SER B CA 1
ATOM 6684 C C . SER B 1 430 ? 10.32 25 6.938 1 93.38 430 SER B C 1
ATOM 6686 O O . SER B 1 430 ? 10.234 23.797 7.176 1 93.38 430 SER B O 1
ATOM 6688 N N . LEU B 1 431 ? 10.148 25.906 7.855 1 91.62 431 LEU B N 1
ATOM 6689 C CA . LEU B 1 431 ? 9.914 25.516 9.242 1 91.62 431 LEU B CA 1
ATOM 6690 C C . LEU B 1 431 ? 8.438 25.219 9.477 1 91.62 431 LEU B C 1
ATOM 6692 O O . LEU B 1 431 ? 7.566 25.906 8.938 1 91.62 431 LEU B O 1
ATOM 6696 N N . ALA B 1 432 ? 8.172 24.203 10.234 1 93.62 432 ALA B N 1
ATOM 6697 C CA . ALA B 1 432 ? 6.816 23.844 10.664 1 93.62 432 ALA B CA 1
ATOM 6698 C C . ALA B 1 432 ? 6.773 23.547 12.156 1 93.62 432 ALA B C 1
ATOM 6700 O O . ALA B 1 432 ? 7.531 22.719 12.648 1 93.62 432 ALA B O 1
ATOM 6701 N N . PRO B 1 433 ? 5.949 24.25 12.898 1 92.62 433 PRO B N 1
ATOM 6702 C CA . PRO B 1 433 ? 5.82 23.891 14.312 1 92.62 433 PRO B CA 1
ATOM 6703 C C . PRO B 1 433 ? 5.23 22.484 14.516 1 92.62 433 PRO B C 1
ATOM 6705 O O . PRO B 1 433 ? 4.258 22.125 13.844 1 92.62 433 PRO B O 1
ATOM 6708 N N . TRP B 1 434 ? 5.758 21.781 15.391 1 91.88 434 TRP B N 1
ATOM 6709 C CA . TRP B 1 434 ? 5.352 20.391 15.617 1 91.88 434 TRP B CA 1
ATOM 6710 C C . TRP B 1 434 ? 3.877 20.312 15.992 1 91.88 434 TRP B C 1
ATOM 6712 O O . TRP B 1 434 ? 3.182 19.375 15.602 1 91.88 434 TRP B O 1
ATOM 6722 N N . VAL B 1 435 ? 3.332 21.25 16.688 1 92.31 435 VAL B N 1
ATOM 6723 C CA . VAL B 1 435 ? 1.958 21.219 17.172 1 92.31 435 VAL B CA 1
ATOM 6724 C C . VAL B 1 435 ? 0.986 21.203 16 1 92.31 435 VAL B C 1
ATOM 6726 O O . VAL B 1 435 ? -0.127 20.688 16.109 1 92.31 435 VAL B O 1
ATOM 6729 N N . ALA B 1 436 ? 1.463 21.781 14.883 1 95.5 436 ALA B N 1
ATOM 6730 C CA . ALA B 1 436 ? 0.64 21.766 13.672 1 95.5 436 ALA B CA 1
ATOM 6731 C C . ALA B 1 436 ? 0.929 20.531 12.828 1 95.5 436 ALA B C 1
ATOM 6733 O O . ALA B 1 436 ? 0.005 19.844 12.383 1 95.5 436 ALA B O 1
ATOM 6734 N N . LEU B 1 437 ? 2.184 20.203 12.625 1 95 437 LEU B N 1
ATOM 6735 C CA . LEU B 1 437 ? 2.604 19.125 11.734 1 95 437 LEU B CA 1
ATOM 6736 C C . LEU B 1 437 ? 2.119 17.781 12.25 1 95 437 LEU B C 1
ATOM 6738 O O . LEU B 1 437 ? 1.744 16.906 11.461 1 95 437 LEU B O 1
ATOM 6742 N N . ARG B 1 438 ? 2.148 17.594 13.547 1 92.31 438 ARG B N 1
ATOM 6743 C CA . ARG B 1 438 ? 1.812 16.312 14.141 1 92.31 438 ARG B CA 1
ATOM 6744 C C . ARG B 1 438 ? 0.346 15.961 13.898 1 92.31 438 ARG B C 1
ATOM 6746 O O . ARG B 1 438 ? -0.069 14.82 14.109 1 92.31 438 ARG B O 1
ATOM 6753 N N . LEU B 1 439 ? -0.436 16.984 13.531 1 94.12 439 LEU B N 1
ATOM 6754 C CA . LEU B 1 439 ? -1.862 16.75 13.312 1 94.12 439 LEU B CA 1
ATOM 6755 C C . LEU B 1 439 ? -2.111 16.078 11.969 1 94.12 439 LEU B C 1
ATOM 6757 O O . LEU B 1 439 ? -3.215 15.594 11.711 1 94.12 439 LEU B O 1
ATOM 6761 N N . LEU B 1 440 ? -1.123 16.078 11.094 1 94.5 440 LEU B N 1
ATOM 6762 C CA . LEU B 1 440 ? -1.237 15.43 9.789 1 94.5 440 LEU B CA 1
ATOM 6763 C C . LEU B 1 440 ? -0.882 13.953 9.883 1 94.5 440 LEU B C 1
ATOM 6765 O O . LEU B 1 440 ? 0.048 13.578 10.602 1 94.5 440 LEU B O 1
ATOM 6769 N N . PRO B 1 441 ? -1.655 13.109 9.141 1 90.69 441 PRO B N 1
ATOM 6770 C CA . PRO B 1 441 ? -1.359 11.672 9.195 1 90.69 441 PRO B CA 1
ATOM 6771 C C . PRO B 1 441 ? 0.061 11.352 8.734 1 90.69 441 PRO B C 1
ATOM 6773 O O . PRO B 1 441 ? 0.561 11.953 7.785 1 90.69 441 PRO B O 1
ATOM 6776 N N . GLN B 1 442 ? 0.706 10.414 9.438 1 90.38 442 GLN B N 1
ATOM 6777 C CA . GLN B 1 442 ? 2.098 10.086 9.156 1 90.38 442 GLN B CA 1
ATOM 6778 C C . GLN B 1 442 ? 2.197 8.805 8.32 1 90.38 442 GLN B C 1
ATOM 6780 O O . GLN B 1 442 ? 1.611 7.781 8.68 1 90.38 442 GLN B O 1
ATOM 6785 N N . GLY B 1 443 ? 2.891 8.891 7.211 1 91 443 GLY B N 1
ATOM 6786 C CA . GLY B 1 443 ? 3.229 7.715 6.422 1 91 443 GLY B CA 1
ATOM 6787 C C . GLY B 1 443 ? 4.602 7.152 6.742 1 91 443 GLY B C 1
ATOM 6788 O O . GLY B 1 443 ? 5.293 7.66 7.629 1 91 443 GLY B O 1
ATOM 6789 N N . PRO B 1 444 ? 4.965 6.121 6.039 1 89.38 444 PRO B N 1
ATOM 6790 C CA . PRO B 1 444 ? 6.293 5.531 6.246 1 89.38 444 PRO B CA 1
ATOM 6791 C C . PRO B 1 444 ? 7.426 6.5 5.91 1 89.38 444 PRO B C 1
ATOM 6793 O O . PRO B 1 444 ? 7.219 7.469 5.176 1 89.38 444 PRO B O 1
ATOM 6796 N N . THR B 1 445 ? 8.586 6.184 6.426 1 91.88 445 THR B N 1
ATOM 6797 C CA . THR B 1 445 ? 9.766 7.016 6.188 1 91.88 445 THR B CA 1
ATOM 6798 C C . THR B 1 445 ? 10.25 6.859 4.754 1 91.88 445 THR B C 1
ATOM 6800 O O . THR B 1 445 ? 10.266 5.75 4.211 1 91.88 445 THR B O 1
ATOM 6803 N N . LEU B 1 446 ? 10.57 7.961 4.184 1 96.06 446 LEU B N 1
ATOM 6804 C CA . LEU B 1 446 ? 11.203 7.938 2.869 1 96.06 446 LEU B CA 1
ATOM 6805 C C . LEU B 1 446 ? 12.703 7.715 2.994 1 96.06 446 LEU B C 1
ATOM 6807 O O . LEU B 1 446 ? 13.469 8.672 3.143 1 96.06 446 LEU B O 1
ATOM 6811 N N . SER B 1 447 ? 13.102 6.508 2.941 1 92.81 447 SER B N 1
ATOM 6812 C CA . SER B 1 447 ? 14.5 6.102 3.01 1 92.81 447 SER B CA 1
ATOM 6813 C C . SER B 1 447 ? 14.844 5.102 1.911 1 92.81 447 SER B C 1
ATOM 6815 O O . SER B 1 447 ? 13.953 4.453 1.356 1 92.81 447 SER B O 1
ATOM 6817 N N . ARG B 1 448 ? 16.141 5.086 1.589 1 92 448 ARG B N 1
ATOM 6818 C CA . ARG B 1 448 ? 16.562 4.121 0.583 1 92 448 ARG B CA 1
ATOM 6819 C C . ARG B 1 448 ? 16.328 2.689 1.063 1 92 448 ARG B C 1
ATOM 6821 O O . ARG B 1 448 ? 15.922 1.827 0.285 1 92 448 ARG B O 1
ATOM 6828 N N . ALA B 1 449 ? 16.594 2.414 2.289 1 87.69 449 ALA B N 1
ATOM 6829 C CA . ALA B 1 449 ? 16.391 1.086 2.865 1 87.69 449 ALA B CA 1
ATOM 6830 C C . ALA B 1 449 ? 14.938 0.637 2.725 1 87.69 449 ALA B C 1
ATOM 6832 O O . ALA B 1 449 ? 14.672 -0.503 2.338 1 87.69 449 ALA B O 1
ATOM 6833 N N . ASP B 1 450 ? 14.016 1.542 2.998 1 88 450 ASP B N 1
ATOM 6834 C CA . ASP B 1 450 ? 12.602 1.21 2.906 1 88 450 ASP B CA 1
ATOM 6835 C C . ASP B 1 450 ? 12.172 1.03 1.451 1 88 450 ASP B C 1
ATOM 6837 O O . ASP B 1 450 ? 11.305 0.208 1.151 1 88 450 ASP B O 1
ATOM 6841 N N . ALA B 1 451 ? 12.734 1.771 0.595 1 92.06 451 ALA B N 1
ATOM 6842 C CA . ALA B 1 451 ? 12.414 1.68 -0.826 1 92.06 451 ALA B CA 1
ATOM 6843 C C . ALA B 1 451 ? 12.891 0.356 -1.414 1 92.06 451 ALA B C 1
ATOM 6845 O O . ALA B 1 451 ? 12.305 -0.152 -2.373 1 92.06 451 ALA B O 1
ATOM 6846 N N . LEU B 1 452 ? 13.938 -0.214 -0.833 1 90.69 452 LEU B N 1
ATOM 6847 C CA . LEU B 1 452 ? 14.57 -1.418 -1.36 1 90.69 452 LEU B CA 1
ATOM 6848 C C . LEU B 1 452 ? 13.844 -2.67 -0.879 1 90.69 452 LEU B C 1
ATOM 6850 O O . LEU B 1 452 ? 14.234 -3.789 -1.219 1 90.69 452 LEU B O 1
ATOM 6854 N N . VAL B 1 453 ? 12.789 -2.473 -0.235 1 86 453 VAL B N 1
ATOM 6855 C CA . VAL B 1 453 ? 12.039 -3.619 0.27 1 86 453 VAL B CA 1
ATOM 6856 C C . VAL B 1 453 ? 11.188 -4.215 -0.849 1 86 453 VAL B C 1
ATOM 6858 O O . VAL B 1 453 ? 10.477 -3.494 -1.549 1 86 453 VAL B O 1
ATOM 6861 N N . GLU B 1 454 ? 11.25 -5.562 -1.038 1 88.06 454 GLU B N 1
ATOM 6862 C CA . GLU B 1 454 ? 10.469 -6.309 -2.021 1 88.06 454 GLU B CA 1
ATOM 6863 C C . GLU B 1 454 ? 9.164 -6.812 -1.422 1 88.06 454 GLU B C 1
ATOM 6865 O O . GLU B 1 454 ? 9.125 -7.219 -0.258 1 88.06 454 GLU B O 1
ATOM 6870 N N . HIS B 1 455 ? 8.086 -6.719 -2.307 1 85.44 455 HIS B N 1
ATOM 6871 C CA . HIS B 1 455 ? 6.77 -7.184 -1.895 1 85.44 455 HIS B CA 1
ATOM 6872 C C . HIS B 1 455 ? 6.164 -8.117 -2.936 1 85.44 455 HIS B C 1
ATOM 6874 O O . HIS B 1 455 ? 6.27 -7.867 -4.137 1 85.44 455 HIS B O 1
ATOM 6880 N N . ASP B 1 456 ? 5.559 -9.227 -2.408 1 86.19 456 ASP B N 1
ATOM 6881 C CA . ASP B 1 456 ? 4.699 -9.969 -3.324 1 86.19 456 ASP B CA 1
ATOM 6882 C C . ASP B 1 456 ? 3.32 -9.32 -3.432 1 86.19 456 ASP B C 1
ATOM 6884 O O . ASP B 1 456 ? 2.775 -9.18 -4.527 1 86.19 456 ASP B O 1
ATOM 6888 N N . THR B 1 457 ? 2.764 -8.984 -2.283 1 85.81 457 THR B N 1
ATOM 6889 C CA . THR B 1 457 ? 1.485 -8.297 -2.143 1 85.81 457 THR B CA 1
ATOM 6890 C C . THR B 1 457 ? 1.521 -7.324 -0.969 1 85.81 457 THR B C 1
ATOM 6892 O O . THR B 1 457 ? 2.484 -7.305 -0.199 1 85.81 457 THR B O 1
ATOM 6895 N N . LEU B 1 458 ? 0.602 -6.391 -0.943 1 84.06 458 LEU B N 1
ATOM 6896 C CA . LEU B 1 458 ? 0.438 -5.484 0.186 1 84.06 458 LEU B CA 1
ATOM 6897 C C . LEU B 1 458 ? -0.876 -5.75 0.912 1 84.06 458 LEU B C 1
ATOM 6899 O O . LEU B 1 458 ? -1.879 -6.094 0.283 1 84.06 458 LEU B O 1
ATOM 6903 N N . PRO B 1 459 ? -0.732 -5.746 2.268 1 71.62 459 PRO B N 1
ATOM 6904 C CA . PRO B 1 459 ? -1.979 -5.969 3.002 1 71.62 459 PRO B CA 1
ATOM 6905 C C . PRO B 1 459 ? -2.998 -4.848 2.787 1 71.62 459 PRO B C 1
ATOM 6907 O O . PRO B 1 459 ? -2.627 -3.736 2.406 1 71.62 459 PRO B O 1
ATOM 6910 N N . MET B 1 460 ? -4.289 -5.262 2.975 1 59.28 460 MET B N 1
ATOM 6911 C CA . MET B 1 460 ? -5.332 -4.238 2.955 1 59.28 460 MET B CA 1
ATOM 6912 C C . MET B 1 460 ? -5.172 -3.277 4.129 1 59.28 460 MET B C 1
ATOM 6914 O O . MET B 1 460 ? -4.695 -3.666 5.195 1 59.28 460 MET B O 1
ATOM 6918 N N . ASP B 1 461 ? -5.324 -2.035 3.881 1 53.66 461 ASP B N 1
ATOM 6919 C CA . ASP B 1 461 ? -5.348 -1.039 4.949 1 53.66 461 ASP B CA 1
ATOM 6920 C C . ASP B 1 461 ? -6.387 -1.395 6.012 1 53.66 461 ASP B C 1
ATOM 6922 O O . ASP B 1 461 ? -7.527 -1.724 5.684 1 53.66 461 ASP B O 1
ATOM 6926 N N . MET B 1 462 ? -5.957 -1.541 7.168 1 46.31 462 MET B N 1
ATOM 6927 C CA . MET B 1 462 ? -6.84 -1.951 8.258 1 46.31 462 MET B CA 1
ATOM 6928 C C . MET B 1 462 ? -7.766 -0.81 8.664 1 46.31 462 MET B C 1
ATOM 6930 O O . MET B 1 462 ? -8.742 -1.025 9.391 1 46.31 462 MET B O 1
ATOM 6934 N N . SER B 1 463 ? -7.59 0.55 8.297 1 46.69 463 SER B N 1
ATOM 6935 C CA . SER B 1 463 ? -8.492 1.638 8.656 1 46.69 463 SER B CA 1
ATOM 6936 C C . SER B 1 463 ? -8.961 2.398 7.418 1 46.69 463 SER B C 1
ATOM 6938 O O . SER B 1 463 ? -8.625 3.572 7.246 1 46.69 463 SER B O 1
ATOM 6940 N N . PRO B 1 464 ? -9.836 1.675 6.551 1 45.19 464 PRO B N 1
ATOM 6941 C CA . PRO B 1 464 ? -10.266 2.264 5.277 1 45.19 464 PRO B CA 1
ATOM 6942 C C . PRO B 1 464 ? -11.531 3.105 5.418 1 45.19 464 PRO B C 1
ATOM 6944 O O . PRO B 1 464 ? -12.273 2.959 6.395 1 45.19 464 PRO B O 1
ATOM 6947 N N . ALA B 1 465 ? -11.602 4.43 4.766 1 46.94 465 ALA B N 1
ATOM 6948 C CA . ALA B 1 465 ? -12.867 5.121 4.535 1 46.94 465 ALA B CA 1
ATOM 6949 C C . ALA B 1 465 ? -13.352 4.91 3.104 1 46.94 465 ALA B C 1
ATOM 6951 O O . ALA B 1 465 ? -12.547 4.762 2.182 1 46.94 465 ALA B O 1
ATOM 6952 N N . GLU B 1 466 ? -14.641 4.781 2.871 1 49.47 466 GLU B N 1
ATOM 6953 C CA . GLU B 1 466 ? -15.195 4.539 1.543 1 49.47 466 GLU B CA 1
ATOM 6954 C C . GLU B 1 466 ? -15.352 5.844 0.764 1 49.47 466 GLU B C 1
ATOM 6956 O O . GLU B 1 466 ? -15.75 6.863 1.325 1 49.47 466 GLU B O 1
ATOM 6961 N N . LEU B 1 467 ? -14.93 5.875 -0.513 1 49.72 467 LEU B N 1
ATOM 6962 C CA . LEU B 1 467 ? -15.18 6.984 -1.431 1 49.72 467 LEU B CA 1
ATOM 6963 C C . LEU B 1 467 ? -16.594 6.93 -1.984 1 49.72 467 LEU B C 1
ATOM 6965 O O . LEU B 1 467 ? -16.984 5.949 -2.627 1 49.72 467 LEU B O 1
ATOM 6969 N N . VAL B 1 468 ? -17.406 7.934 -1.604 1 51.31 468 VAL B N 1
ATOM 6970 C CA . VAL B 1 468 ? -18.766 8.008 -2.156 1 51.31 468 VAL B CA 1
ATOM 6971 C C . VAL B 1 468 ? -18.719 8.617 -3.555 1 51.31 468 VAL B C 1
ATOM 6973 O O . VAL B 1 468 ? -18.266 9.758 -3.727 1 51.31 468 VAL B O 1
ATOM 6976 N N . VAL B 1 469 ? -19.016 7.75 -4.652 1 48.94 469 VAL B N 1
ATOM 6977 C CA . VAL B 1 469 ? -19.078 8.242 -6.023 1 48.94 469 VAL B CA 1
ATOM 6978 C C . VAL B 1 469 ? -20.484 8.727 -6.336 1 48.94 469 VAL B C 1
ATOM 6980 O O . VAL B 1 469 ? -21.453 7.977 -6.191 1 48.94 469 VAL B O 1
ATOM 6983 N N . PRO B 1 470 ? -20.656 10.031 -6.641 1 39.91 470 PRO B N 1
ATOM 6984 C CA . PRO B 1 470 ? -22 10.477 -6.988 1 39.91 470 PRO B CA 1
ATOM 6985 C C . PRO B 1 470 ? -22.594 9.703 -8.164 1 39.91 470 PRO B C 1
ATOM 6987 O O . PRO B 1 470 ? -21.859 9.289 -9.07 1 39.91 470 PRO B O 1
ATOM 6990 N N . LYS B 1 471 ? -24.016 9.242 -7.938 1 43.19 471 LYS B N 1
ATOM 6991 C CA . LYS B 1 471 ? -24.75 8.562 -8.984 1 43.19 471 LYS B CA 1
ATOM 6992 C C . LYS B 1 471 ? -24.969 9.469 -10.195 1 43.19 471 LYS B C 1
ATOM 6994 O O . LYS B 1 471 ? -25.266 10.648 -10.047 1 43.19 471 LYS B O 1
#

pLDDT: mean 84.52, std 16.15, range [20.5, 98.31]

Secondary structure (DSSP, 8-state):
-TT----------HHHHHHHHHHHHHHHHHHHHHHHHHHHHH-----GGG-SEEEETTT--EEEEETTEEEEBSSHHHHHHHHTS-PPPEEE-HHHHHTS-B--EES-TT--S-------SEEEEEEEEEE--SSSS-TTSEEEEEEES-----TT-EE--TTEEEEEEETTEEEEEETTEEEEE-TT-HHHHHHHT--HHHHHTPEE--HHHHHHS-B---BS----TTTTSPPSSTT-SSSTT-EEEE--SSSSPEEEEE-SSSEEEE-HHHHHHHHHH--TTTSSPEE--HHHHTTSPB---S--TTS-SS--EEPPTTT--EEEEEEEEETT-SS-EEEEEEESS-SS-GGGGGGPEEP----TTS-S-SEEEE-TT--SEEEEE-SSTT------EEEE-TTS-EEEE--SHHHHHHHT--SPPEEEEHHHHTTSPEEEEE-HHHHTEEES--PPPSSPEE-----/-TTS---------HHHHHHHHHHHHHHHHHHHHHHHHHHHHH-----GGG-SEEEETTT--EEEEETTEEEEBSSHHHHHHHHTS-PPPEEE-HHHHHTS-B--EES-TT--S-------SEEEEEEEEEE--SSSS-TTSEEEEEEES-----TT-EE--TTEEEEEEETTEEEEEETTEEEEE-TT-HHHHHHHT--HHHHHTPEE--HHHHHHSPB---BS----TTTTSPPSSTT-SSSTT-EEEE--SSSSPEEEEE-SSSEEEE-HHHHHHHHHH--TTTSSPEE--HHHHTTSPB---S--TTS-SS--EEPPTTT--EEEEEEEEETT-SS-EEEEEEESS-SS-GGGGGGPEEP----TTS-S-SEEEE-TT--SEEEEE-SSTT------EEEE-TTS-EEEE--SHHHHHHTT--SPPEEEEHHHHTTSPEEEEE-HHHHTEEES--PPPSSPEE-----

InterPro domains:
  IPR007795 Type VII secretion system EccB [PF05108] (1-459)
  IPR007795 Type VII secretion system EccB [PTHR40765] (1-470)
  IPR007795 Type VII secretion system EccB [TIGR03919] (1-447)
  IPR042485 Type VII secretion system EccB, repeat 3 domain [G3DSA:2.40.50.910] (225-305)
  IPR044857 Type VII secretion system EccB, repeat 1 domain [G3DSA:3.30.2390.20] (50-140)

Foldseek 3Di:
DVPPDPPPPPPPPPVVVVVVVVVVVVVVVVVVVVVVVVCCVVPVVPPPVDDQWAAEQPPRFIWGDDPQETETEQAQLLNLLQVLAQDDHDYDHPVVNVVTHYDFYFFFPPDDRDDDWFAFQKWKKKWKWFAADDDDDDPLSIAIEIETADFACPDFKDWADFQAWAWADDPHWIWTDGQQATATEDLPQCLQQVQQVHHSCCNNVHHHDAPLQVVLHHYDYHRDQDDAPPFPDQADDPPDPHRFQAKEWEDDPDDDIWIWTGHNQWIETDQPSNLSSSCSVDDPRNVDHHYDYPVSNVPIDYDDDDPPVVDGNGHHDYDDCVFWRMKMWMWMDGPPDQFIRIIMMTGNDTRDDPVCPVLKAADLCLDPPSQAGRIYHYDHSGGQWAFEFASGRRTPDGDWIWGADSNFEIATEDPDPSSCNSNVNPDDHHYDYCSSNRNTHYGYHSHSVNSRDGDNDDDDDPRDDDDDDDD/DVPDDPPVPPVPVVVVVVVVVVVVVVVVVVVVVVVVVVCCVVPVVPPPVDDQWAAEQPPRFIWGDDPQETATEQAQLLNLLQVLAQDDHDYDHPVVNVVTHYDFYFFFPPDDRDDDWFAFQKWKKKWKWFAADPDDDDPLSIAIEIETADFACPDFKDWADFQEWAWADDPHWIWTDGQQATATEDLVQCLQQVQLVHHSCCNNVHHHDAPLQVVLHHYDYHRDQDDAPPFPDQADDPPDPHRFQAKEWEDDPDDDIWIWTDHNQWIETDQPSNLSSSCSVDDPRNVDHHYDYPVSNVPIDYDDDDDPVVPGNGHHDYDDCVFWRMKMWMWMDGPPDQFIRIIMMTGNDTRDDPVCPVLKAADLCLDPPSQAGRIYHYDHSGGQWAFEFASGRRTPDTDWIWGADSNFEIATEDPDPSSCNSNVNPDDHHYDYCSSNRNTHYGYHSHSVNSRDGDNDDDDDPRDDDDDDDD

Radius of gyration: 44.61 Å; Cα contacts (8 Å, |Δi|>4): 2192; chains: 2; bounding box: 54×141×157 Å

Nearest PDB structures (foldseek):
  7npr-assembly1_B1  TM=9.023E-01  e=1.389E-75  Mycobacterium tuberculosis H37Rv
  7np7-assembly1_B4  TM=8.379E-01  e=3.112E-78  Mycobacterium tuberculosis H37Rv
  7nps-assembly1_B6  TM=9.061E-01  e=1.041E-74  Mycobacterium tuberculosis H37Rv
  7nps-assembly1_B3  TM=9.577E-01  e=1.556E-71  Mycobacterium tuberculosis H37Rv
  6sgy-assembly1_B  TM=8.685E-01  e=6.873E-35  Mycolicibacterium smegmatis MC2 155

Solvent-accessible surface area (backbone atoms only — not comparable to full-atom values): 49834 Å² total; per-residue (Å²): 129,88,79,67,76,81,69,76,77,77,75,70,66,68,62,59,58,48,50,49,50,46,51,50,50,49,46,51,48,50,49,50,49,52,48,51,52,39,45,48,65,71,51,53,68,61,61,73,86,74,52,54,36,34,18,29,61,59,51,43,36,38,28,26,51,55,89,82,29,37,23,40,28,66,28,42,50,21,38,13,36,64,72,53,37,58,66,61,52,44,63,38,58,62,71,64,58,70,71,47,25,36,36,35,31,28,26,41,54,74,48,53,33,74,79,76,80,37,73,46,73,41,31,31,39,30,37,29,37,34,47,59,76,91,82,82,70,52,96,81,39,45,47,36,34,38,34,35,14,58,67,41,60,57,94,70,38,40,71,49,54,88,38,29,30,40,57,30,20,50,96,88,41,31,30,42,34,40,80,39,26,31,20,44,44,58,56,83,41,56,37,46,28,55,60,37,61,46,51,50,62,60,48,70,65,30,50,72,51,49,65,55,49,55,68,57,36,47,82,46,56,64,60,60,72,81,76,54,79,67,50,69,38,76,34,76,42,81,85,59,92,48,32,9,40,21,32,34,35,24,77,45,98,74,69,73,70,43,35,30,32,32,36,56,72,24,33,26,81,37,56,66,42,54,49,50,19,39,35,60,57,47,45,98,47,24,64,62,66,44,79,44,55,60,74,62,55,70,73,41,50,77,45,86,81,76,86,62,80,67,56,56,86,49,49,43,45,67,59,57,54,89,66,28,28,10,43,25,47,36,41,35,36,48,73,90,56,75,55,41,46,60,38,32,36,40,11,63,52,67,53,58,48,78,90,48,56,66,43,44,20,62,45,64,50,76,57,85,81,57,61,46,33,44,25,33,31,76,40,61,55,28,62,30,33,30,24,33,22,51,74,51,44,69,46,78,57,70,76,52,39,33,38,47,48,93,52,43,24,32,24,40,37,49,94,42,72,61,50,27,49,4,61,58,53,81,66,76,56,36,66,36,39,42,67,57,56,61,24,34,52,71,37,55,62,51,38,48,72,47,15,23,19,27,33,65,54,35,67,72,66,89,64,67,34,75,55,86,70,85,133,132,87,77,69,82,76,72,76,75,76,76,68,66,67,60,58,57,49,50,50,51,47,49,50,49,51,47,49,49,50,49,50,49,52,49,51,52,39,44,48,66,71,51,53,69,59,62,75,86,74,52,53,37,33,19,28,62,60,51,43,37,39,28,26,52,56,88,81,28,36,22,39,27,66,26,44,49,22,38,14,36,62,72,52,37,60,67,61,51,43,62,35,57,60,71,66,58,70,73,48,26,39,36,36,32,29,26,41,56,74,50,54,32,72,79,77,81,36,74,46,72,40,32,32,40,30,37,30,38,34,47,56,75,92,82,84,68,50,95,81,36,45,47,35,34,36,34,34,14,58,68,41,61,57,94,71,39,41,71,46,50,88,36,29,30,40,58,33,19,49,95,90,42,30,30,43,35,40,80,39,26,31,19,44,45,59,57,83,40,55,36,46,29,55,58,38,62,46,51,49,63,58,48,70,65,29,50,72,50,50,66,56,47,54,68,58,36,45,80,46,56,65,59,61,71,81,77,53,78,67,51,69,37,76,36,74,41,83,85,59,92,48,34,11,40,21,32,34,36,24,77,44,96,76,69,74,69,42,37,29,32,32,36,54,75,23,34,26,81,35,56,67,43,53,48,49,19,40,36,60,57,46,48,99,48,25,64,64,65,43,79,43,55,62,75,61,56,70,73,41,50,76,45,86,83,78,87,62,79,67,56,56,84,50,52,43,46,68,59,56,54,88,68,27,31,11,44,26,47,36,42,36,35,46,72,89,57,75,55,41,48,61,38,33,36,40,10,63,53,67,53,58,50,79,92,48,56,68,42,45,20,60,46,65,51,74,56,85,80,58,59,45,33,44,26,35,31,78,39,61,55,28,63,32,33,30,24,33,24,51,74,50,45,68,47,79,58,71,73,53,40,33,38,46,48,94,53,45,25,32,25,40,38,50,94,42,71,61,50,27,50,4,60,57,54,81,65,76,56,38,65,35,39,41,67,58,58,62,23,35,51,71,37,54,61,51,36,46,73,48,13,23,20,28,32,65,55,32,70,71,65,88,65,65,35,75,53,87,69,85,132

Sequence (942 aa):
MALTRWRVRMEVEPGRRQTLAIVASVSAAVVICLGALLYSFISPSGQINESPIIADRDSGALYVRVGDKLYPALNLASARLITGRPDNPHLVRSAQIASLPRGPMVGIPGAPSNFKPATPASSSWLVCDSVASTGTGSPSGVTVTVIDGTPDLGSRRRVLNGSDAVVLSYSGDTWVIRQGRRSRIDAANRSVLLPLGLTPEQVSLAKPMSRALFDALPVGPELTVPEAPNAGAPATFPGAPGPIGTIIVTPQISGPQQYSLVLADGVQTLPPLVAQIMQNAGGPNNSRPVTVEPSALAKMPVVNKLDLSSYPDNPLNVMDMRDNPATCWWWEKTSGENRARVEIVSGPTIPVAQNNMGKVVSLVKADTTGREADQVYFGPNFANFVAVTGNDPGAKTTESLWWLTDAGARFGVDDTRDVREALGLKTDASLAPWVALRLLPQGPTLSRADALVEHDTLPMDMSPAELVVPKMALTRWRVRMEVEPGRRQTLAIVASVSAAVVICLGALLYSFISPSGQINESPIIADRDSGALYVRVGDKLYPALNLASARLITGRPDNPHLVRSAQIASLPRGPMVGIPGAPSNFKPATPASSSWLVCDSVASTGTGSPSGVTVTVIDGTPDLGSRRRVLNGSDAVVLSYSGDTWVIRQGRRSRIDAANRSVLLPLGLTPEQVSLAKPMSRALFDALPVGPELTVPEAPNAGAPATFPGAPGPIGTIIVTPQISGPQQYSLVLADGVQTLPPLVAQIMQNAGGPNNSRPVTVEPSALAKMPVVNKLDLSSYPDNPLNVMDMRDNPATCWWWEKTSGENRARVEIVSGPTIPVAQNNMGKVVSLVKADTTGREADQVYFGPNFANFVAVTGNDPGAKTTESLWWLTDAGARFGVDDTRDVREALGLKTDASLAPWVALRLLPQGPTLSRADALVEHDTLPMDMSPAELVVPK

Organism: NCBI:txid722731